Protein AF-0000000067835406 (afdb_homodimer)

Sequence (880 aa):
MADVTNLRSPAEAGLSKLFEAARKGFASELAISREEAFRFFEATGLPSRRVEAFKYTDLRAAITEAAPPAEAPSEDAARAAVAGTAGFNEVEAVRLTFVNGHLVASLSDLDRVPEGVTVTPLNEAMGKGDARLKLLAPVEQVRENPIYQLNTAFLADGALISVAPGAKPATPIHLRFVGTGETAFSTATRVLVDVGAEAEFFLLESHEGPAGLTYQPNDALDVHIGAEAAFRHTRLNREGDAAVALSTLSVRLDARAQLETVNLVTGAKLSRHQIYLHVAGEDANAVVNGATLLGHGQLADSTLLADHAATGGVGREMFKTVIDGDSTGVFQGKIIVRQVAQQTDGKMKSDCLLLTDDGQMMNKPELEIFADDVACGHGATCGAPDEDLLFYLMARGLPRATAESLLVQAFVGEAVETVTHEGARAVLIGGIEAWLASRGMADVTNLRSPAEAGLSKLFEAARKGFASELAISREEAFRFFEATGLPSRRVEAFKYTDLRAAITEAAPPAEAPSEDAARAAVAGTAGFNEVEAVRLTFVNGHLVASLSDLDRVPEGVTVTPLNEAMGKGDARLKLLAPVEQVRENPIYQLNTAFLADGALISVAPGAKPATPIHLRFVGTGETAFSTATRVLVDVGAEAEFFLLESHEGPAGLTYQPNDALDVHIGAEAAFRHTRLNREGDAAVALSTLSVRLDARAQLETVNLVTGAKLSRHQIYLHVAGEDANAVVNGATLLGHGQLADSTLLADHAATGGVGREMFKTVIDGDSTGVFQGKIIVRQVAQQTDGKMKSDCLLLTDDGQMMNKPELEIFADDVACGHGATCGAPDEDLLFYLMARGLPRATAESLLVQAFVGEAVETVTHEGARAVLIGGIEAWLASRG

Foldseek 3Di:
DPPVPVDAAQAQVQLVVLLVVCVVVDDPQPLQPLVVLVVLCVVCPQDALVPVLCVPPGVCVLRRHHFHQDDDDDPVQQVVQVVPDPFLVVAFAFEFEAESQHTDPVPGNQVPDDPQKHKDKPVRCSVVVPVCSNCPPVDPVCSNPSLSSSLSNQEDIEMEMEGHAQAEDPHAYEYHYTYDDDAEHEYRYEYEYEYHALYEHEYEYEYEYEAPYEYEYRYEYEYEFYALYEYAYEYEYAYYARYAYHYEYEYEYAAQYEYHYEYEYEHYQEYEYEYEYEDAYAQYEYEAEYEYEDDDAHEYEYEYEHEQDAANYEYDYEYEYEYEDQYEYHYHYEYEQDAHHANYEEEYEYEYEYEDDHYYYHYHYYYHYNYDRYHYDYYYYYDHPDPVQLVVVVVVPDDSLVSVLVSSLVRRVVRLVVRPPPSSSVVSSVVSVVSSVVVD/DPPVPVDAAQAQVQLVVLLVVCVVVDDPQPLQPLVVLVVLCVVCPQDALVPVLCVPPGVCVLRRHHFHQDDDDDPVQQVVQVVPDPFLVVAFAFEFEAESQHTDPVPGNQVPDDPQKHKDKPVRCSVVVPVCSNCPPVDPVCSNPSLSSSLSNQEDIEMEMEGHAQAEDPHAYEYHYTYDDDAEHEYRYEYEYEYHHLYEHEYEYEYEYEAPYEYEYRYEYEYEFYALYEYAYEYEYAYYARYAYHYEYEYEYAAQYEYHYEYEYEHYQEYEYEYEYEDAYAQYEYEAFYEYEDDDAHEYEYEYEHEQDAANYEYDYEYEYEYEDQYEYHYHYEYEQDARHANYEEEYEYEYEYEDDHYYYYYHYYYHYNYDRYHYDYYYYYDHPDPVQLVVVVVVPDDSLRSVLVSSLVRRVVRLVPRPPPSSSVVSSVVSVVSSVVVD

Nearest PDB structures (foldseek):
  5awf-assembly1_B  TM=9.301E-01  e=3.577E-18  Escherichia coli K-12
  4dn7-assembly1_B  TM=8.197E-01  e=1.669E-13  Methanosarcina mazei Go1
  5awf-assembly1_A  TM=7.451E-01  e=1.835E-13  Escherichia coli K-12
  5awg-assembly1_A  TM=7.270E-01  e=5.296E-12  Escherichia coli K-12
  5awg-assembly2_E  TM=7.610E-01  e=7.735E-12  Escherichia coli K-12

pLDDT: mean 94.98, std 8.97, range [19.52, 98.94]

Radius of gyration: 29.78 Å; Cα contacts (8 Å, |Δi|>4): 2423; chains: 2; bounding box: 59×88×68 Å

Structure (mmCIF, N/CA/C/O backbone):
data_AF-0000000067835406-model_v1
#
loop_
_entity.id
_entity.type
_entity.pdbx_description
1 polymer 'FeS assembly protein SufD'
#
loop_
_atom_site.group_PDB
_atom_site.id
_atom_site.type_symbol
_atom_site.label_atom_id
_atom_site.label_alt_id
_atom_site.label_comp_id
_atom_site.label_asym_id
_atom_site.label_entity_id
_atom_site.label_seq_id
_atom_site.pdbx_PDB_ins_code
_atom_site.Cartn_x
_atom_site.Cartn_y
_atom_site.Cartn_z
_atom_site.occupancy
_atom_site.B_iso_or_equiv
_atom_site.auth_seq_id
_atom_site.auth_comp_id
_atom_site.auth_asym_id
_atom_site.auth_atom_id
_atom_site.pdbx_PDB_model_num
ATOM 1 N N . MET A 1 1 ? 17.75 -17.672 24.75 1 19.52 1 MET A N 1
ATOM 2 C CA . MET A 1 1 ? 17.078 -16.578 24.062 1 19.52 1 MET A CA 1
ATOM 3 C C . MET A 1 1 ? 17.469 -15.234 24.656 1 19.52 1 MET A C 1
ATOM 5 O O . MET A 1 1 ? 17.141 -14.945 25.812 1 19.52 1 MET A O 1
ATOM 9 N N . ALA A 1 2 ? 18.578 -14.734 24.203 1 33.03 2 ALA A N 1
ATOM 10 C CA . ALA A 1 2 ? 19.062 -13.477 24.766 1 33.03 2 ALA A CA 1
ATOM 11 C C . ALA A 1 2 ? 17.969 -12.414 24.75 1 33.03 2 ALA A C 1
ATOM 13 O O . ALA A 1 2 ? 17.188 -12.328 23.797 1 33.03 2 ALA A O 1
ATOM 14 N N . ASP A 1 3 ? 17.469 -12.078 25.766 1 33.66 3 ASP A N 1
ATOM 15 C CA . ASP A 1 3 ? 16.594 -10.914 25.859 1 33.66 3 ASP A CA 1
ATOM 16 C C . ASP A 1 3 ? 17.094 -9.773 24.984 1 33.66 3 ASP A C 1
ATOM 18 O O . ASP A 1 3 ? 18.156 -9.211 25.25 1 33.66 3 ASP A O 1
ATOM 22 N N . VAL A 1 4 ? 17.031 -9.828 23.719 1 41.81 4 VAL A N 1
ATOM 23 C CA . VAL A 1 4 ? 17.469 -8.703 22.891 1 41.81 4 VAL A CA 1
ATOM 24 C C . VAL A 1 4 ? 16.938 -7.398 23.484 1 41.81 4 VAL A C 1
ATOM 26 O O . VAL A 1 4 ? 15.742 -7.121 23.422 1 41.81 4 VAL A O 1
ATOM 29 N N . THR A 1 5 ? 17.344 -6.969 24.547 1 45.38 5 THR A N 1
ATOM 30 C CA . THR A 1 5 ? 17.016 -5.664 25.109 1 45.38 5 THR A CA 1
ATOM 31 C C . THR A 1 5 ? 17.156 -4.57 24.047 1 45.38 5 THR A C 1
ATOM 33 O O . THR A 1 5 ? 18.219 -4.398 23.469 1 45.38 5 THR A O 1
ATOM 36 N N . ASN A 1 6 ? 16.125 -4.223 23.312 1 56.06 6 ASN A N 1
ATOM 37 C CA . ASN A 1 6 ? 16.125 -3.113 22.359 1 56.06 6 ASN A CA 1
ATOM 38 C C . ASN A 1 6 ? 16.875 -1.899 22.906 1 56.06 6 ASN A C 1
ATOM 40 O O . ASN A 1 6 ? 16.375 -1.236 23.828 1 56.06 6 ASN A O 1
ATOM 44 N N . LEU A 1 7 ? 18.125 -1.712 22.75 1 76.38 7 LEU A N 1
ATOM 45 C CA . LEU A 1 7 ? 18.969 -0.619 23.234 1 76.38 7 LEU A CA 1
ATOM 46 C C . LEU A 1 7 ? 18.422 0.729 22.766 1 76.38 7 LEU A C 1
ATOM 48 O O . LEU A 1 7 ? 18.203 0.944 21.578 1 76.38 7 LEU A O 1
ATOM 52 N N . ARG A 1 8 ? 17.984 1.603 23.719 1 88.25 8 ARG A N 1
ATOM 53 C CA . ARG A 1 8 ? 17.484 2.953 23.453 1 88.25 8 ARG A CA 1
ATOM 54 C C . ARG A 1 8 ? 18.562 3.807 22.797 1 88.25 8 ARG A C 1
ATOM 56 O O . ARG A 1 8 ? 19.734 3.725 23.156 1 88.25 8 ARG A O 1
ATOM 63 N N . SER A 1 9 ? 18.219 4.516 21.797 1 93.31 9 SER A N 1
ATOM 64 C CA . SER A 1 9 ? 19.109 5.488 21.188 1 93.31 9 SER A CA 1
ATOM 65 C C . SER A 1 9 ? 19.359 6.68 22.094 1 93.31 9 SER A C 1
ATOM 67 O O . SER A 1 9 ? 18.625 6.875 23.078 1 93.31 9 SER A O 1
ATOM 69 N N . PRO A 1 10 ? 20.422 7.441 21.844 1 94 10 PRO A N 1
ATOM 70 C CA . PRO A 1 10 ? 20.656 8.656 22.641 1 94 10 PRO A CA 1
ATOM 71 C C . PRO A 1 10 ? 19.438 9.586 22.656 1 94 10 PRO A C 1
ATOM 73 O O . PRO A 1 10 ? 19.109 10.156 23.688 1 94 10 PRO A O 1
ATOM 76 N N . ALA A 1 11 ? 18.828 9.742 21.547 1 95.88 11 ALA A N 1
ATOM 77 C CA . ALA A 1 11 ? 17.641 10.586 21.453 1 95.88 11 ALA A CA 1
ATOM 78 C C . ALA A 1 11 ? 16.531 10.07 22.375 1 95.88 11 ALA A C 1
ATOM 80 O O . ALA A 1 11 ? 15.867 10.844 23.047 1 95.88 11 ALA A O 1
ATOM 81 N N . GLU A 1 12 ? 16.297 8.773 22.359 1 96.25 12 GLU A N 1
ATOM 82 C CA . GLU A 1 12 ? 15.25 8.164 23.188 1 96.25 12 GLU A CA 1
ATOM 83 C C . GLU A 1 12 ? 15.555 8.336 24.672 1 96.25 12 GLU A C 1
ATOM 85 O O . GLU A 1 12 ? 14.664 8.672 25.453 1 96.25 12 GLU A O 1
ATOM 90 N N . ALA A 1 13 ? 16.797 8.109 25.016 1 95.81 13 ALA A N 1
ATOM 91 C CA . ALA A 1 13 ? 17.219 8.344 26.391 1 95.81 13 ALA A CA 1
ATOM 92 C C . ALA A 1 13 ? 17.031 9.805 26.781 1 95.81 13 ALA A C 1
ATOM 94 O O . ALA A 1 13 ? 16.594 10.109 27.891 1 95.81 13 ALA A O 1
ATOM 95 N N . GLY A 1 14 ? 17.438 10.641 25.859 1 96.44 14 GLY A N 1
ATOM 96 C CA . GLY A 1 14 ? 17.266 12.07 26.094 1 96.44 14 GLY A CA 1
ATOM 97 C C . GLY A 1 14 ? 15.82 12.477 26.281 1 96.44 14 GLY A C 1
ATOM 98 O O . GLY A 1 14 ? 15.516 13.289 27.156 1 96.44 14 GLY A O 1
ATOM 99 N N . LEU A 1 15 ? 14.961 11.922 25.5 1 96.44 15 LEU A N 1
ATOM 100 C CA . LEU A 1 15 ? 13.539 12.219 25.609 1 96.44 15 LEU A CA 1
ATOM 101 C C . LEU A 1 15 ? 12.992 11.766 26.969 1 96.44 15 LEU A C 1
ATOM 103 O O . LEU A 1 15 ? 12.172 12.453 27.578 1 96.44 15 LEU A O 1
ATOM 107 N N . SER A 1 16 ? 13.438 10.641 27.406 1 94.75 16 SER A N 1
ATOM 108 C CA . SER A 1 16 ? 13.031 10.148 28.719 1 94.75 16 SER A CA 1
ATOM 109 C C . SER A 1 16 ? 13.461 11.109 29.828 1 94.75 16 SER A C 1
ATOM 111 O O . SER A 1 16 ? 12.68 11.414 30.734 1 94.75 16 SER A O 1
ATOM 113 N N . LYS A 1 17 ? 14.68 11.555 29.75 1 95.12 17 LYS A N 1
ATOM 114 C CA . LYS A 1 17 ? 15.195 12.5 30.734 1 95.12 17 LYS A CA 1
ATOM 115 C C . LYS A 1 17 ? 14.422 13.812 30.688 1 95.12 17 LYS A C 1
ATOM 117 O O . LYS A 1 17 ? 14.094 14.375 31.734 1 95.12 17 LYS A O 1
ATOM 122 N N . LEU A 1 18 ? 14.25 14.258 29.484 1 95.62 18 LEU A N 1
ATOM 123 C CA . LEU A 1 18 ? 13.523 15.508 29.328 1 95.62 18 LEU A CA 1
ATOM 124 C C . LEU A 1 18 ? 12.109 15.406 29.891 1 95.62 18 LEU A C 1
ATOM 126 O O . LEU A 1 18 ? 11.617 16.344 30.516 1 95.62 18 LEU A O 1
ATOM 130 N N . PHE A 1 19 ? 11.469 14.281 29.672 1 94.88 19 PHE A N 1
ATOM 131 C CA . PHE A 1 19 ? 10.117 14.117 30.203 1 94.88 19 PHE A CA 1
ATOM 132 C C . PHE A 1 19 ? 10.117 14.078 31.719 1 94.88 19 PHE A C 1
ATOM 134 O O . PHE A 1 19 ? 9.25 14.664 32.375 1 94.88 19 PHE A O 1
ATOM 141 N N . GLU A 1 20 ? 11.062 13.398 32.25 1 91.75 20 GLU A N 1
ATOM 142 C CA . GLU A 1 20 ? 11.18 13.336 33.688 1 91.75 20 GLU A CA 1
ATOM 143 C C . GLU A 1 20 ? 11.352 14.727 34.281 1 91.75 20 GLU A C 1
ATOM 145 O O . GLU A 1 20 ? 10.789 15.031 35.344 1 91.75 20 GLU A O 1
ATOM 150 N N . ALA A 1 21 ? 12.078 15.469 33.625 1 89.62 21 ALA A N 1
ATOM 151 C CA . ALA A 1 21 ? 12.297 16.844 34.094 1 89.62 21 ALA A CA 1
ATOM 152 C C . ALA A 1 21 ? 11.031 17.672 33.969 1 89.62 21 ALA A C 1
ATOM 154 O O . ALA A 1 21 ? 10.727 18.484 34.844 1 89.62 21 ALA A O 1
ATOM 155 N N . ALA A 1 22 ? 10.391 17.438 32.875 1 84.81 22 ALA A N 1
ATOM 156 C CA . ALA A 1 22 ? 9.203 18.234 32.562 1 84.81 22 ALA A CA 1
ATOM 157 C C . ALA A 1 22 ? 8.031 17.812 33.469 1 84.81 22 ALA A C 1
ATOM 159 O O . ALA A 1 22 ? 7.18 18.641 33.812 1 84.81 22 ALA A O 1
ATOM 160 N N . ARG A 1 23 ? 7.969 16.547 33.781 1 79.88 23 ARG A N 1
ATOM 161 C CA . ARG A 1 23 ? 6.867 15.945 34.531 1 79.88 23 ARG A CA 1
ATOM 162 C C . ARG A 1 23 ? 6.637 16.672 35.844 1 79.88 23 ARG A C 1
ATOM 164 O O . ARG A 1 23 ? 5.504 16.75 36.312 1 79.88 23 ARG A O 1
ATOM 171 N N . LYS A 1 24 ? 7.645 17.219 36.344 1 74.81 24 LYS A N 1
ATOM 172 C CA . LYS A 1 24 ? 7.57 17.891 37.625 1 74.81 24 LYS A CA 1
ATOM 173 C C . LYS A 1 24 ? 6.723 19.172 37.531 1 74.81 24 LYS A C 1
ATOM 175 O O . LYS A 1 24 ? 6.121 19.594 38.531 1 74.81 24 LYS A O 1
ATOM 180 N N . GLY A 1 25 ? 6.664 19.703 36.344 1 68.69 25 GLY A N 1
ATOM 181 C CA . GLY A 1 25 ? 5.941 20.938 36.156 1 68.69 25 GLY A CA 1
ATOM 182 C C . GLY A 1 25 ? 4.531 20.734 35.625 1 68.69 25 GLY A C 1
ATOM 183 O O . GLY A 1 25 ? 3.75 21.688 35.562 1 68.69 25 GLY A O 1
ATOM 184 N N . PHE A 1 26 ? 4.242 19.484 35.25 1 67.44 26 PHE A N 1
ATOM 185 C CA . PHE A 1 26 ? 2.938 19.25 34.625 1 67.44 26 PHE A CA 1
ATOM 186 C C . PHE A 1 26 ? 1.839 19.234 35.688 1 67.44 26 PHE A C 1
ATOM 188 O O . PHE A 1 26 ? 2.051 18.766 36.812 1 67.44 26 PHE A O 1
ATOM 195 N N . ALA A 1 27 ? 0.926 20.25 35.438 1 59.06 27 ALA A N 1
ATOM 196 C CA . ALA A 1 27 ? -0.225 20.188 36.344 1 59.06 27 ALA A CA 1
ATOM 197 C C . ALA A 1 27 ? -0.841 18.797 36.375 1 59.06 27 ALA A C 1
ATOM 199 O O . ALA A 1 27 ? -0.762 18.062 35.375 1 59.06 27 ALA A O 1
ATOM 200 N N . SER A 1 28 ? -1.024 18.203 37.531 1 52.75 28 SER A N 1
ATOM 201 C CA . SER A 1 28 ? -1.613 16.891 37.781 1 52.75 28 SER A CA 1
ATOM 202 C C . SER A 1 28 ? -2.889 16.688 36.969 1 52.75 28 SER A C 1
ATOM 204 O O . SER A 1 28 ? -3.549 15.656 37.094 1 52.75 28 SER A O 1
ATOM 206 N N . GLU A 1 29 ? -3.191 17.719 36.188 1 55.72 29 GLU A N 1
ATOM 207 C CA . GLU A 1 29 ? -4.543 17.562 35.656 1 55.72 29 GLU A CA 1
ATOM 208 C C . GLU A 1 29 ? -4.617 16.406 34.688 1 55.72 29 GLU A C 1
ATOM 210 O O . GLU A 1 29 ? -3.697 16.203 33.875 1 55.72 29 GLU A O 1
ATOM 215 N N . LEU A 1 30 ? -5.594 15.453 34.906 1 58.88 30 LEU A N 1
ATOM 216 C CA . LEU A 1 30 ? -6.008 14.172 34.344 1 58.88 30 LEU A CA 1
ATOM 217 C C . LEU A 1 30 ? -6.461 14.32 32.906 1 58.88 30 LEU A C 1
ATOM 219 O O . LEU A 1 30 ? -6.609 13.328 32.188 1 58.88 30 LEU A O 1
ATOM 223 N N . ALA A 1 31 ? -6.629 15.703 32.406 1 62.94 31 ALA A N 1
ATOM 224 C CA . ALA A 1 31 ? -7.359 15.734 31.141 1 62.94 31 ALA A CA 1
ATOM 225 C C . ALA A 1 31 ? -6.457 15.336 29.969 1 62.94 31 ALA A C 1
ATOM 227 O O . ALA A 1 31 ? -6.93 14.805 28.969 1 62.94 31 ALA A O 1
ATOM 228 N N . ILE A 1 32 ? -5.258 15.641 30.125 1 75.06 32 ILE A N 1
ATOM 229 C CA . ILE A 1 32 ? -4.316 15.172 29.109 1 75.06 32 ILE A CA 1
ATOM 230 C C . ILE A 1 32 ? -3.447 14.055 29.688 1 75.06 32 ILE A C 1
ATOM 232 O O . ILE A 1 32 ? -2.797 14.242 30.719 1 75.06 32 ILE A O 1
ATOM 236 N N . SER A 1 33 ? -3.539 12.945 29.156 1 84.25 33 SER A N 1
ATOM 237 C CA . SER A 1 33 ? -2.863 11.75 29.672 1 84.25 33 SER A CA 1
ATOM 238 C C . SER A 1 33 ? -1.403 11.719 29.234 1 84.25 33 SER A C 1
ATOM 240 O O . SER A 1 33 ? -0.983 10.797 28.531 1 84.25 33 SER A O 1
ATOM 242 N N . ARG A 1 34 ? -0.646 12.758 29.781 1 90.44 34 ARG A N 1
ATOM 243 C CA . ARG A 1 34 ? 0.746 12.891 29.375 1 90.44 34 ARG A CA 1
ATOM 244 C C . ARG A 1 34 ? 1.562 11.672 29.781 1 90.44 34 ARG A C 1
ATOM 246 O O . ARG A 1 34 ? 2.385 11.18 29.016 1 90.44 34 ARG A O 1
ATOM 253 N N . GLU A 1 35 ? 1.267 11.211 30.938 1 90.5 35 GLU A N 1
ATOM 254 C CA . GLU A 1 35 ? 2.004 10.062 31.453 1 90.5 35 GLU A CA 1
ATOM 255 C C . GLU A 1 35 ? 1.724 8.805 30.625 1 90.5 35 GLU A C 1
ATOM 257 O O . GLU A 1 35 ? 2.643 8.055 30.312 1 90.5 35 GLU A O 1
ATOM 262 N N . GLU A 1 36 ? 0.472 8.672 30.359 1 91.38 36 GLU A N 1
ATOM 263 C CA . GLU A 1 36 ? 0.108 7.523 29.531 1 91.38 36 GLU A CA 1
ATOM 264 C C . GLU A 1 36 ? 0.721 7.629 28.141 1 91.38 36 GLU A C 1
ATOM 266 O O . GLU A 1 36 ? 1.183 6.629 27.578 1 91.38 36 GLU A O 1
ATOM 271 N N . ALA A 1 37 ? 0.653 8.812 27.562 1 93.88 37 ALA A N 1
ATOM 272 C CA . ALA A 1 37 ? 1.237 9.055 26.25 1 93.88 37 ALA A CA 1
ATOM 273 C C . ALA A 1 37 ? 2.732 8.75 26.25 1 93.88 37 ALA A C 1
ATOM 275 O O . ALA A 1 37 ? 3.25 8.141 25.312 1 93.88 37 ALA A O 1
ATOM 276 N N . PHE A 1 38 ? 3.387 9.141 27.328 1 92.94 38 PHE A N 1
ATOM 277 C CA . PHE A 1 38 ? 4.824 8.906 27.391 1 92.94 38 PHE A CA 1
ATOM 278 C C . PHE A 1 38 ? 5.129 7.434 27.625 1 92.94 38 PHE A C 1
ATOM 280 O O . PHE A 1 38 ? 6.117 6.902 27.125 1 92.94 38 PHE A O 1
ATOM 287 N N . ARG A 1 39 ? 4.332 6.773 28.375 1 92.56 39 ARG A N 1
ATOM 288 C CA . ARG A 1 39 ? 4.492 5.332 28.547 1 92.56 39 ARG A CA 1
ATOM 289 C C . ARG A 1 39 ? 4.414 4.609 27.203 1 92.56 39 ARG A C 1
ATOM 291 O O . ARG A 1 39 ? 5.137 3.637 26.969 1 92.56 39 ARG A O 1
ATOM 298 N N . PHE A 1 40 ? 3.496 5.062 26.406 1 92.5 40 PHE A N 1
ATOM 299 C CA . PHE A 1 40 ? 3.418 4.523 25.047 1 92.5 40 PHE A CA 1
ATOM 300 C C . PHE A 1 40 ? 4.742 4.695 24.328 1 92.5 40 PHE A C 1
ATOM 302 O O . PHE A 1 40 ? 5.254 3.748 23.719 1 92.5 40 PHE A O 1
ATOM 309 N N . PHE A 1 41 ? 5.285 5.871 24.375 1 90.06 41 PHE A N 1
ATOM 310 C CA . PHE A 1 41 ? 6.566 6.16 23.75 1 90.06 41 PHE A CA 1
ATOM 311 C C . PHE A 1 41 ? 7.668 5.293 24.344 1 90.06 41 PHE A C 1
ATOM 313 O O . PHE A 1 41 ? 8.531 4.785 23.625 1 90.06 41 PHE A O 1
ATOM 320 N N . GLU A 1 42 ? 7.629 5.145 25.641 1 91 42 GLU A N 1
ATOM 321 C CA . GLU A 1 42 ? 8.648 4.336 26.297 1 91 42 GLU A CA 1
ATOM 322 C C . GLU A 1 42 ? 8.602 2.887 25.812 1 91 42 GLU A C 1
ATOM 324 O O . GLU A 1 42 ? 9.633 2.227 25.703 1 91 42 GLU A O 1
ATOM 329 N N . ALA A 1 43 ? 7.453 2.523 25.531 1 91.38 43 ALA A N 1
ATOM 330 C CA . ALA A 1 43 ? 7.266 1.144 25.094 1 91.38 43 ALA A CA 1
ATOM 331 C C . ALA A 1 43 ? 7.684 0.971 23.625 1 91.38 43 ALA A C 1
ATOM 333 O O . ALA A 1 43 ? 8.211 -0.078 23.25 1 91.38 43 ALA A O 1
ATOM 334 N N . THR A 1 44 ? 7.531 1.959 22.828 1 90.75 44 THR A N 1
ATOM 335 C CA . THR A 1 44 ? 7.684 1.78 21.391 1 90.75 44 THR A CA 1
ATOM 336 C C . THR A 1 44 ? 8.953 2.463 20.891 1 90.75 44 THR A C 1
ATOM 338 O O . THR A 1 44 ? 9.562 2.02 19.906 1 90.75 44 THR A O 1
ATOM 341 N N . GLY A 1 45 ? 9.391 3.557 21.688 1 92.69 45 GLY A N 1
ATOM 342 C CA . GLY A 1 45 ? 10.5 4.367 21.219 1 92.69 45 GLY A CA 1
ATOM 343 C C . GLY A 1 45 ? 10.172 5.168 19.969 1 92.69 45 GLY A C 1
ATOM 344 O O . GLY A 1 45 ? 9 5.297 19.609 1 92.69 45 GLY A O 1
ATOM 345 N N . LEU A 1 46 ? 11.227 5.789 19.375 1 96.12 46 LEU A N 1
ATOM 346 C CA . LEU A 1 46 ? 11.078 6.434 18.078 1 96.12 46 LEU A CA 1
ATOM 347 C C . LEU A 1 46 ? 10.914 5.398 16.969 1 96.12 46 LEU A C 1
ATOM 349 O O . LEU A 1 46 ? 11.656 4.414 16.922 1 96.12 46 LEU A O 1
ATOM 353 N N . PRO A 1 47 ? 9.891 5.645 16.172 1 96.12 47 PRO A N 1
ATOM 354 C CA . PRO A 1 47 ? 9.648 4.625 15.148 1 96.12 47 PRO A CA 1
ATOM 355 C C . PRO A 1 47 ? 10.773 4.547 14.117 1 96.12 47 PRO A C 1
ATOM 357 O O . PRO A 1 47 ? 11.281 5.582 13.68 1 96.12 47 PRO A O 1
ATOM 360 N N . SER A 1 48 ? 11.195 3.363 13.859 1 95.44 48 SER A N 1
ATOM 361 C CA . SER A 1 48 ? 12.172 3.062 12.82 1 95.44 48 SER A CA 1
ATOM 362 C C . SER A 1 48 ? 11.508 2.426 11.602 1 95.44 48 SER A C 1
ATOM 364 O O . SER A 1 48 ? 10.281 2.27 11.562 1 95.44 48 SER A O 1
ATOM 366 N N . ARG A 1 49 ? 12.273 1.98 10.633 1 94.38 49 ARG A N 1
ATOM 367 C CA . ARG A 1 49 ? 11.789 1.377 9.398 1 94.38 49 ARG A CA 1
ATOM 368 C C . ARG A 1 49 ? 11.125 0.031 9.672 1 94.38 49 ARG A C 1
ATOM 370 O O . ARG A 1 49 ? 10.414 -0.501 8.82 1 94.38 49 ARG A O 1
ATOM 377 N N . ARG A 1 50 ? 11.305 -0.505 10.836 1 90.25 50 ARG A N 1
ATOM 378 C CA . ARG A 1 50 ? 10.703 -1.788 11.188 1 90.25 50 ARG A CA 1
ATOM 379 C C . ARG A 1 50 ? 9.211 -1.644 11.445 1 90.25 50 ARG A C 1
ATOM 381 O O . ARG A 1 50 ? 8.469 -2.631 11.422 1 90.25 50 ARG A O 1
ATOM 388 N N . VAL A 1 51 ? 8.844 -0.373 11.773 1 91.81 51 VAL A N 1
ATOM 389 C CA . VAL A 1 51 ? 7.426 -0.074 11.938 1 91.81 51 VAL A CA 1
ATOM 390 C C . VAL A 1 51 ? 6.809 0.252 10.578 1 91.81 51 VAL A C 1
ATOM 392 O O . VAL A 1 51 ? 7.184 1.24 9.938 1 91.81 51 VAL A O 1
ATOM 395 N N . GLU A 1 52 ? 5.871 -0.533 10.156 1 92.69 52 GLU A N 1
ATOM 396 C CA . GLU A 1 52 ? 5.324 -0.446 8.805 1 92.69 52 GLU A CA 1
ATOM 397 C C . GLU A 1 52 ? 4.859 0.972 8.492 1 92.69 52 GLU A C 1
ATOM 399 O O . GLU A 1 52 ? 5.141 1.499 7.41 1 92.69 52 GLU A O 1
ATOM 404 N N . ALA A 1 53 ? 4.238 1.632 9.445 1 94.31 53 ALA A N 1
ATOM 405 C CA . ALA A 1 53 ? 3.693 2.969 9.219 1 94.31 53 ALA A CA 1
ATOM 406 C C . ALA A 1 53 ? 4.809 3.994 9.039 1 94.31 53 ALA A C 1
ATOM 408 O O . ALA A 1 53 ? 4.559 5.121 8.609 1 94.31 53 ALA A O 1
ATOM 409 N N . PHE A 1 54 ? 6.09 3.646 9.352 1 97.06 54 PHE A N 1
ATOM 410 C CA . PHE A 1 54 ? 7.227 4.555 9.281 1 97.06 54 PHE A CA 1
ATOM 411 C C . PHE A 1 54 ? 8.336 3.969 8.422 1 97.06 54 PHE A C 1
ATOM 413 O O . PHE A 1 54 ? 9.492 4.383 8.523 1 97.06 54 PHE A O 1
ATOM 420 N N . LYS A 1 55 ? 7.945 3.031 7.582 1 94.94 55 LYS A N 1
ATOM 421 C CA . LYS A 1 55 ? 8.891 2.311 6.738 1 94.94 55 LYS A CA 1
ATOM 422 C C . LYS A 1 55 ? 9.758 3.275 5.934 1 94.94 55 LYS A C 1
ATOM 424 O O . LYS A 1 55 ? 10.945 3.027 5.73 1 94.94 55 LYS A O 1
ATOM 429 N N . TYR A 1 56 ? 9.172 4.414 5.566 1 96.94 56 TYR A N 1
ATOM 430 C CA . TYR A 1 56 ? 9.867 5.309 4.648 1 96.94 56 TYR A CA 1
ATOM 431 C C . TYR A 1 56 ? 10.273 6.602 5.348 1 96.94 56 TYR A C 1
ATOM 433 O O . TYR A 1 56 ? 10.844 7.5 4.723 1 96.94 56 TYR A O 1
ATOM 441 N N . THR A 1 57 ? 9.922 6.707 6.57 1 97.75 57 THR A N 1
ATOM 442 C CA . THR A 1 57 ? 10.266 7.867 7.391 1 97.75 57 THR A CA 1
ATOM 443 C C . THR A 1 57 ? 10.82 7.426 8.742 1 97.75 57 THR A C 1
ATOM 445 O O . THR A 1 57 ? 10.109 7.441 9.75 1 97.75 57 THR A O 1
ATOM 448 N N . ASP A 1 58 ? 12.109 7.137 8.766 1 97.44 58 ASP A N 1
ATOM 449 C CA . ASP A 1 58 ? 12.797 6.609 9.938 1 97.44 58 ASP A CA 1
ATOM 450 C C . ASP A 1 58 ? 13.086 7.715 10.953 1 97.44 58 ASP A C 1
ATOM 452 O O . ASP A 1 58 ? 14.148 8.344 10.914 1 97.44 58 ASP A O 1
ATOM 456 N N . LEU A 1 59 ? 12.219 7.898 11.883 1 97.5 59 LEU A N 1
ATOM 457 C CA . LEU A 1 59 ? 12.359 8.984 12.844 1 97.5 59 LEU A CA 1
ATOM 458 C C . LEU A 1 59 ? 13.492 8.695 13.82 1 97.5 59 LEU A C 1
ATOM 460 O O . LEU A 1 59 ? 14.141 9.625 14.312 1 97.5 59 LEU A O 1
ATOM 464 N N . ARG A 1 60 ? 13.766 7.434 14.117 1 96.56 60 ARG A N 1
ATOM 465 C CA . ARG A 1 60 ? 14.891 7.078 14.984 1 96.56 60 ARG A CA 1
ATOM 466 C C . ARG A 1 60 ? 16.219 7.523 14.367 1 96.56 60 ARG A C 1
ATOM 468 O O . ARG A 1 60 ? 17.109 7.992 15.078 1 96.56 60 ARG A O 1
ATOM 475 N N . ALA A 1 61 ? 16.312 7.348 13.07 1 96.12 61 ALA A N 1
ATOM 476 C CA . ALA A 1 61 ? 17.516 7.777 12.359 1 96.12 61 ALA A CA 1
ATOM 477 C C . ALA A 1 61 ? 17.578 9.297 12.234 1 96.12 61 ALA A C 1
ATOM 479 O O . ALA A 1 61 ? 18.656 9.891 12.297 1 96.12 61 ALA A O 1
ATOM 480 N N . ALA A 1 62 ? 16.406 9.945 12.062 1 96.44 62 ALA A N 1
ATOM 481 C CA . ALA A 1 62 ? 16.344 11.383 11.789 1 96.44 62 ALA A CA 1
ATOM 482 C C . ALA A 1 62 ? 16.562 12.188 13.062 1 96.44 62 ALA A C 1
ATOM 484 O O . ALA A 1 62 ? 17.109 13.289 13.023 1 96.44 62 ALA A O 1
ATOM 485 N N . ILE A 1 63 ? 16.078 11.664 14.148 1 96.5 63 ILE A N 1
ATOM 486 C CA . ILE A 1 63 ? 16.219 12.344 15.438 1 96.5 63 ILE A CA 1
ATOM 487 C C . ILE A 1 63 ? 17.344 11.703 16.25 1 96.5 63 ILE A C 1
ATOM 489 O O . ILE A 1 63 ? 17.125 10.711 16.953 1 96.5 63 ILE A O 1
ATOM 493 N N . THR A 1 64 ? 18.484 12.281 16.219 1 94.56 64 THR A N 1
ATOM 494 C CA . THR A 1 64 ? 19.656 11.664 16.812 1 94.56 64 THR A CA 1
ATOM 495 C C . THR A 1 64 ? 19.875 12.141 18.25 1 94.56 64 THR A C 1
ATOM 497 O O . THR A 1 64 ? 20.531 11.469 19.031 1 94.56 64 THR A O 1
ATOM 500 N N . GLU A 1 65 ? 19.328 13.297 18.516 1 94.81 65 GLU A N 1
ATOM 501 C CA . GLU A 1 65 ? 19.375 13.867 19.859 1 94.81 65 GLU A CA 1
ATOM 502 C C . GLU A 1 65 ? 18.031 14.484 20.25 1 94.81 65 GLU A C 1
ATOM 504 O O . GLU A 1 65 ? 17.328 15.039 19.406 1 94.81 65 GLU A O 1
ATOM 509 N N . ALA A 1 66 ? 17.734 14.336 21.484 1 95.31 66 ALA A N 1
ATOM 510 C CA . ALA A 1 66 ? 16.5 14.953 21.969 1 95.31 66 ALA A CA 1
ATOM 511 C C . ALA A 1 66 ? 16.672 16.453 22.125 1 95.31 66 ALA A C 1
ATOM 513 O O . ALA A 1 66 ? 17.516 16.922 22.891 1 95.31 66 ALA A O 1
ATOM 514 N N . ALA A 1 67 ? 15.922 17.156 21.359 1 96.56 67 ALA A N 1
ATOM 515 C CA . ALA A 1 67 ? 15.906 18.609 21.547 1 96.56 67 ALA A CA 1
ATOM 516 C C . ALA A 1 67 ? 15.031 19 22.75 1 96.56 67 ALA A C 1
ATOM 518 O O . ALA A 1 67 ? 13.906 18.5 22.875 1 96.56 67 ALA A O 1
ATOM 519 N N . PRO A 1 68 ? 15.531 19.828 23.625 1 96.56 68 PRO A N 1
ATOM 520 C CA . PRO A 1 68 ? 14.711 20.219 24.766 1 96.56 68 PRO A CA 1
ATOM 521 C C . PRO A 1 68 ? 13.461 21 24.375 1 96.56 68 PRO A C 1
ATOM 523 O O . PRO A 1 68 ? 13.477 21.734 23.391 1 96.56 68 PRO A O 1
ATOM 526 N N . PRO A 1 69 ? 12.414 20.844 25.172 1 96.31 69 PRO A N 1
ATOM 527 C CA . PRO A 1 69 ? 11.266 21.734 24.953 1 96.31 69 PRO A CA 1
ATOM 528 C C . PRO A 1 69 ? 11.633 23.203 25.016 1 96.31 69 PRO A C 1
ATOM 530 O O . PRO A 1 69 ? 12.359 23.625 25.922 1 96.31 69 PRO A O 1
ATOM 533 N N . ALA A 1 70 ? 11.109 23.922 24.078 1 97.06 70 ALA A N 1
ATOM 534 C CA . ALA A 1 70 ? 11.445 25.344 23.984 1 97.06 70 ALA A CA 1
ATOM 535 C C . ALA A 1 70 ? 10.82 26.125 25.141 1 97.06 70 ALA A C 1
ATOM 537 O O . ALA A 1 70 ? 9.688 25.859 25.547 1 97.06 70 ALA A O 1
ATOM 538 N N . GLU A 1 71 ? 11.547 27.078 25.594 1 93.75 71 GLU A N 1
ATOM 539 C CA . GLU A 1 71 ? 10.992 28.062 26.516 1 93.75 71 GLU A CA 1
ATOM 540 C C . GLU A 1 71 ? 10.273 29.172 25.781 1 93.75 71 GLU A C 1
ATOM 542 O O . GLU A 1 71 ? 10.539 29.422 24.594 1 93.75 71 GLU A O 1
ATOM 547 N N . ALA A 1 72 ? 9.383 29.812 26.453 1 94.81 72 ALA A N 1
ATOM 548 C CA . ALA A 1 72 ? 8.758 31 25.859 1 94.81 72 ALA A CA 1
ATOM 549 C C . ALA A 1 72 ? 9.797 32.062 25.531 1 94.81 72 ALA A C 1
ATOM 551 O O . ALA A 1 72 ? 10.625 32.406 26.391 1 94.81 72 ALA A O 1
ATOM 552 N N . PRO A 1 73 ? 9.742 32.5 24.328 1 95.38 73 PRO A N 1
ATOM 553 C CA . PRO A 1 73 ? 10.711 33.562 24.016 1 95.38 73 PRO A CA 1
ATOM 554 C C . PRO A 1 73 ? 10.359 34.906 24.656 1 95.38 73 PRO A C 1
ATOM 556 O O . PRO A 1 73 ? 9.227 35.094 25.109 1 95.38 73 PRO A O 1
ATOM 559 N N . SER A 1 74 ? 11.375 35.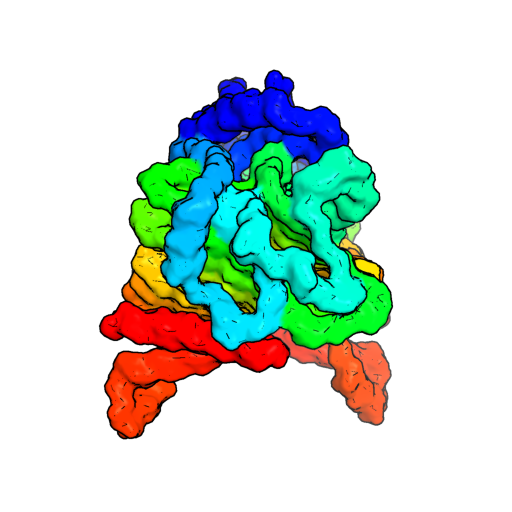781 24.672 1 95.81 74 SER A N 1
ATOM 560 C CA . SER A 1 74 ? 11.078 37.156 25.047 1 95.81 74 SER A CA 1
ATOM 561 C C . SER A 1 74 ? 10.164 37.844 24.031 1 95.81 74 SER A C 1
ATOM 563 O O . SER A 1 74 ? 10.086 37.406 22.891 1 95.81 74 SER A O 1
ATOM 565 N N . GLU A 1 75 ? 9.461 38.844 24.484 1 95.56 75 GLU A N 1
ATOM 566 C CA . GLU A 1 75 ? 8.578 39.562 23.594 1 95.56 75 GLU A CA 1
ATOM 567 C C . GLU A 1 75 ? 9.344 40.125 22.375 1 95.56 75 GLU A C 1
ATOM 569 O O . GLU A 1 75 ? 8.844 40.031 21.25 1 95.56 75 GLU A O 1
ATOM 574 N N . ASP A 1 76 ? 10.539 40.594 22.641 1 96.56 76 ASP A N 1
ATOM 575 C CA . ASP A 1 76 ? 11.352 41.156 21.562 1 96.56 76 ASP A CA 1
ATOM 576 C C . ASP A 1 76 ? 11.766 40.062 20.578 1 96.56 76 ASP A C 1
ATOM 578 O O . ASP A 1 76 ? 11.742 40.281 19.359 1 96.56 76 ASP A O 1
ATOM 582 N N . ALA A 1 77 ? 12.18 38.969 21.094 1 96.38 77 ALA A N 1
ATOM 583 C CA . ALA A 1 77 ? 12.578 37.844 20.234 1 96.38 77 ALA A CA 1
ATOM 584 C C . ALA A 1 77 ? 11.398 37.344 19.406 1 96.38 77 ALA A C 1
ATOM 586 O O . ALA A 1 77 ? 11.555 37.031 18.219 1 96.38 77 ALA A O 1
ATOM 587 N N . ALA A 1 78 ? 10.289 37.312 20 1 97.88 78 ALA A N 1
ATOM 588 C CA . ALA A 1 78 ? 9.086 36.875 19.312 1 97.88 78 ALA A CA 1
ATOM 589 C C . ALA A 1 78 ? 8.711 37.844 18.188 1 97.88 78 ALA A C 1
ATOM 591 O O . ALA A 1 78 ? 8.391 37.406 17.078 1 97.88 78 ALA A O 1
ATOM 592 N N . ARG A 1 79 ? 8.734 39.094 18.5 1 97.81 79 ARG A N 1
ATOM 593 C CA . ARG A 1 79 ? 8.398 40.125 17.516 1 97.81 79 ARG A CA 1
ATOM 594 C C . ARG A 1 79 ? 9.352 40.062 16.328 1 97.81 79 ARG A C 1
ATOM 596 O O . ARG A 1 79 ? 8.93 40.156 15.172 1 97.81 79 ARG A O 1
ATOM 603 N N . ALA A 1 80 ? 10.602 39.906 16.656 1 97.44 80 ALA A N 1
ATOM 604 C CA . ALA A 1 80 ? 11.609 39.812 15.602 1 97.44 80 ALA A CA 1
ATOM 605 C C . ALA A 1 80 ? 11.406 38.594 14.727 1 97.44 80 ALA A C 1
ATOM 607 O O . ALA A 1 80 ? 11.539 38.656 13.508 1 97.44 80 ALA A O 1
ATOM 608 N N . ALA A 1 81 ? 11.148 37.5 15.328 1 97.31 81 ALA A N 1
ATOM 609 C CA . ALA A 1 81 ? 10.922 36.25 14.602 1 97.31 81 ALA A CA 1
ATOM 610 C C . ALA A 1 81 ? 9.727 36.375 13.664 1 97.31 81 ALA A C 1
ATOM 612 O O . ALA A 1 81 ? 9.797 35.969 12.5 1 97.31 81 ALA A O 1
ATOM 613 N N . VAL A 1 82 ? 8.633 36.906 14.117 1 97.62 82 VAL A N 1
ATOM 614 C CA . VAL A 1 82 ? 7.391 37.031 13.367 1 97.62 82 VAL A CA 1
ATOM 615 C C . VAL A 1 82 ? 7.582 38 12.195 1 97.62 82 VAL A C 1
ATOM 617 O O . VAL A 1 82 ? 7.055 37.75 11.102 1 97.62 82 VAL A O 1
ATOM 620 N N . ALA A 1 83 ? 8.344 39 12.43 1 96.12 83 ALA A N 1
ATOM 621 C CA . ALA A 1 83 ? 8.594 40 11.391 1 96.12 83 ALA A CA 1
ATOM 622 C C . ALA A 1 83 ? 9.32 39.375 10.203 1 96.12 83 ALA A C 1
ATOM 624 O O . ALA A 1 83 ? 9.164 39.844 9.062 1 96.12 83 ALA A O 1
ATOM 625 N N . GLY A 1 84 ? 10 38.312 10.422 1 93.75 84 GLY A N 1
ATOM 626 C CA . GLY A 1 84 ? 10.773 37.688 9.367 1 93.75 84 GLY A CA 1
ATOM 627 C C . GLY A 1 84 ? 10.016 36.594 8.625 1 93.75 84 GLY A C 1
ATOM 628 O O . GLY A 1 84 ? 10.555 35.969 7.723 1 93.75 84 GLY A O 1
ATOM 629 N N . THR A 1 85 ? 8.789 36.438 9.008 1 94.56 85 THR A N 1
ATOM 630 C CA . THR A 1 85 ? 8.008 35.375 8.391 1 94.56 85 THR A CA 1
ATOM 631 C C . THR A 1 85 ? 6.863 35.969 7.562 1 94.56 85 THR A C 1
ATOM 633 O O . THR A 1 85 ? 6.5 37.125 7.742 1 94.56 85 THR A O 1
ATOM 636 N N . ALA A 1 86 ? 6.383 35.25 6.582 1 93.44 86 ALA A N 1
ATOM 637 C CA . ALA A 1 86 ? 5.32 35.719 5.695 1 93.44 86 ALA A CA 1
ATOM 638 C C . ALA A 1 86 ? 3.99 35.062 6.039 1 93.44 86 ALA A C 1
ATOM 640 O O . ALA A 1 86 ? 3.033 35.75 6.422 1 93.44 86 ALA A O 1
ATOM 641 N N . GLY A 1 87 ? 4.113 33.656 6 1 95.31 87 GLY A N 1
ATOM 642 C CA . GLY A 1 87 ? 2.885 32.906 6.223 1 95.31 87 GLY A CA 1
ATOM 643 C C . GLY A 1 87 ? 1.738 33.375 5.344 1 95.31 87 GLY A C 1
ATOM 644 O O . GLY A 1 87 ? 1.834 33.344 4.117 1 95.31 87 GLY A O 1
ATOM 645 N N . PHE A 1 88 ? 0.603 33.812 5.996 1 98.31 88 PHE A N 1
ATOM 646 C CA . PHE A 1 88 ? -0.566 34.344 5.309 1 98.31 88 PHE A CA 1
ATOM 647 C C . PHE A 1 88 ? -0.744 35.844 5.617 1 98.31 88 PHE A C 1
ATOM 649 O O . PHE A 1 88 ? -1.87 36.312 5.777 1 98.31 88 PHE A O 1
ATOM 656 N N . ASN A 1 89 ? 0.319 36.531 5.699 1 96.69 89 ASN A N 1
ATOM 657 C CA . ASN A 1 89 ? 0.311 37.938 6.098 1 96.69 89 ASN A CA 1
ATOM 658 C C . ASN A 1 89 ? -0.578 38.781 5.184 1 96.69 89 ASN A C 1
ATOM 660 O O . ASN A 1 89 ? -1.164 39.75 5.617 1 96.69 89 ASN A O 1
ATOM 664 N N . GLU A 1 90 ? -0.724 38.375 3.957 1 95.88 90 GLU A N 1
ATOM 665 C CA . GLU A 1 90 ? -1.458 39.156 2.98 1 95.88 90 GLU A CA 1
ATOM 666 C C . GLU A 1 90 ? -2.953 38.875 3.031 1 95.88 90 GLU A C 1
ATOM 668 O O . GLU A 1 90 ? -3.744 39.5 2.322 1 95.88 90 GLU A O 1
ATOM 673 N N . VAL A 1 91 ? -3.33 37.969 3.857 1 98 91 VAL A N 1
ATOM 674 C CA . VAL A 1 91 ? -4.734 37.594 4.012 1 98 91 VAL A CA 1
ATOM 675 C C . VAL A 1 91 ? -5.301 38.25 5.273 1 98 91 VAL A C 1
ATOM 677 O O . VAL A 1 91 ? -4.695 38.156 6.344 1 98 91 VAL A O 1
ATOM 680 N N . GLU A 1 92 ? -6.414 38.969 5.188 1 97.44 92 GLU A N 1
ATOM 681 C CA . GLU A 1 92 ? -7.086 39.438 6.395 1 97.44 92 GLU A CA 1
ATOM 682 C C . GLU A 1 92 ? -7.535 38.281 7.27 1 97.44 92 GLU A C 1
ATOM 684 O O . GLU A 1 92 ? -8.289 37.406 6.82 1 97.44 92 GLU A O 1
ATOM 689 N N . ALA A 1 93 ? -7.02 38.219 8.484 1 98.06 93 ALA A N 1
ATOM 690 C CA . ALA A 1 93 ? -7.324 37.125 9.398 1 98.06 93 ALA A CA 1
ATOM 691 C C . ALA A 1 93 ? -7.098 37.562 10.852 1 98.06 93 ALA A C 1
ATOM 693 O O . ALA A 1 93 ? -6.379 38.5 11.117 1 98.06 93 ALA A O 1
ATOM 694 N N . VAL A 1 94 ? -7.805 36.938 11.75 1 98.31 94 VAL A N 1
ATOM 695 C CA . VAL A 1 94 ? -7.477 36.969 13.172 1 98.31 94 VAL A CA 1
ATOM 696 C C . VAL A 1 94 ? -6.324 36.031 13.469 1 98.31 94 VAL A C 1
ATOM 698 O O . VAL A 1 94 ? -6.434 34.812 13.234 1 98.31 94 VAL A O 1
ATOM 701 N N . ARG A 1 95 ? -5.254 36.625 13.992 1 98.19 95 ARG A N 1
ATOM 702 C CA . ARG A 1 95 ? -4.055 35.781 14.117 1 98.19 95 ARG A CA 1
ATOM 703 C C . ARG A 1 95 ? -3.867 35.281 15.547 1 98.19 95 ARG A C 1
ATOM 705 O O . ARG A 1 95 ? -4.043 36.062 16.5 1 98.19 95 ARG A O 1
ATOM 712 N N . LEU A 1 96 ? -3.68 34.031 15.688 1 98.56 96 LEU A N 1
ATOM 713 C CA . LEU A 1 96 ? -3.104 33.406 16.875 1 98.56 96 LEU A CA 1
ATOM 714 C C . LEU A 1 96 ? -1.646 33.031 16.625 1 98.56 96 LEU A C 1
ATOM 716 O O . LEU A 1 96 ? -1.365 32.062 15.922 1 98.56 96 LEU A O 1
ATOM 720 N N . THR A 1 97 ? -0.76 33.781 17.281 1 98.62 97 THR A N 1
ATOM 721 C CA . THR A 1 97 ? 0.661 33.625 16.984 1 98.62 97 THR A CA 1
ATOM 722 C C . THR A 1 97 ? 1.359 32.812 18.078 1 98.62 97 THR A C 1
ATOM 724 O O . THR A 1 97 ? 1.337 33.219 19.25 1 98.62 97 THR A O 1
ATOM 727 N N . PHE A 1 98 ? 1.885 31.703 17.672 1 98.75 98 PHE A N 1
ATOM 728 C CA . PHE A 1 98 ? 2.719 30.875 18.531 1 98.75 98 PHE A CA 1
ATOM 729 C C . PHE A 1 98 ? 4.191 31 18.156 1 98.75 98 PHE A C 1
ATOM 731 O O . PHE A 1 98 ? 4.562 30.797 17 1 98.75 98 PHE A O 1
ATOM 738 N N . VAL A 1 99 ? 4.988 31.406 19.062 1 98.75 99 VAL A N 1
ATOM 739 C CA . VAL A 1 99 ? 6.434 31.438 18.859 1 98.75 99 VAL A CA 1
ATOM 740 C C . VAL A 1 99 ? 7.105 30.438 19.797 1 98.75 99 VAL A C 1
ATOM 742 O O . VAL A 1 99 ? 6.871 30.453 21 1 98.75 99 VAL A O 1
ATOM 745 N N . ASN A 1 100 ? 7.922 29.516 19.219 1 98.38 100 ASN A N 1
ATOM 746 C CA . ASN A 1 100 ? 8.547 28.422 19.953 1 98.38 100 ASN A CA 1
ATOM 747 C C . ASN A 1 100 ? 7.516 27.609 20.734 1 98.38 100 ASN A C 1
ATOM 749 O O . ASN A 1 100 ? 7.762 27.219 21.875 1 98.38 100 ASN A O 1
ATOM 753 N N . GLY A 1 101 ? 6.301 27.453 20.125 1 97.94 101 GLY A N 1
ATOM 754 C CA . GLY A 1 101 ? 5.27 26.594 20.672 1 97.94 101 GLY A CA 1
ATOM 755 C C . GLY A 1 101 ? 4.465 27.266 21.781 1 97.94 101 GLY A C 1
ATOM 756 O O . GLY A 1 101 ? 3.66 26.609 22.438 1 97.94 101 GLY A O 1
ATOM 757 N N . HIS A 1 102 ? 4.676 28.562 21.969 1 98.06 102 HIS A N 1
ATOM 758 C CA . HIS A 1 102 ? 3.947 29.297 23 1 98.06 102 HIS A CA 1
ATOM 759 C C . HIS A 1 102 ? 3.113 30.422 22.406 1 98.06 102 HIS A C 1
ATOM 761 O O . HIS A 1 102 ? 3.604 31.188 21.562 1 98.06 102 HIS A O 1
ATOM 767 N N . LEU A 1 103 ? 1.889 30.516 22.859 1 98.19 103 LEU A N 1
ATOM 768 C CA . LEU A 1 103 ? 1.021 31.609 22.422 1 98.19 103 LEU A CA 1
ATOM 769 C C . LEU A 1 103 ? 1.534 32.938 22.922 1 98.19 103 LEU A C 1
ATOM 771 O O . LEU A 1 103 ? 1.724 33.125 24.125 1 98.19 103 LEU A O 1
ATOM 775 N N . VAL A 1 104 ? 1.773 33.906 22 1 98 104 VAL A N 1
ATOM 776 C CA . VAL A 1 104 ? 2.207 35.25 22.359 1 98 104 VAL A CA 1
ATOM 777 C C . VAL A 1 104 ? 1.023 36.219 22.281 1 98 104 VAL A C 1
ATOM 779 O O . VAL A 1 104 ? 0.664 36.656 21.188 1 98 104 VAL A O 1
ATOM 782 N N . ALA A 1 105 ? 0.537 36.562 23.391 1 95.81 105 ALA A N 1
ATOM 783 C CA . ALA A 1 105 ? -0.695 37.344 23.469 1 95.81 105 ALA A CA 1
ATOM 784 C C . ALA A 1 105 ? -0.551 38.688 22.719 1 95.81 105 ALA A C 1
ATOM 786 O O . ALA A 1 105 ? -1.471 39.094 22.016 1 95.81 105 ALA A O 1
ATOM 787 N N . SER A 1 106 ? 0.564 39.312 22.859 1 96.19 106 SER A N 1
ATOM 788 C CA . SER A 1 106 ? 0.78 40.656 22.281 1 96.19 106 SER A CA 1
ATOM 789 C C . SER A 1 106 ? 0.865 40.562 20.75 1 96.19 106 SER A C 1
ATOM 791 O O . SER A 1 106 ? 0.754 41.594 20.078 1 96.19 106 SER A O 1
ATOM 793 N N . LEU A 1 107 ? 1.094 39.406 20.266 1 97.38 107 LEU A N 1
ATOM 794 C CA . LEU A 1 107 ? 1.178 39.219 18.812 1 97.38 107 LEU A CA 1
ATOM 795 C C . LEU A 1 107 ? -0.038 38.469 18.297 1 97.38 107 LEU A C 1
ATOM 797 O O . LEU A 1 107 ? -0.038 38 17.156 1 97.38 107 LEU A O 1
ATOM 801 N N . SER A 1 108 ? -1.005 38.281 19.125 1 97.81 108 SER A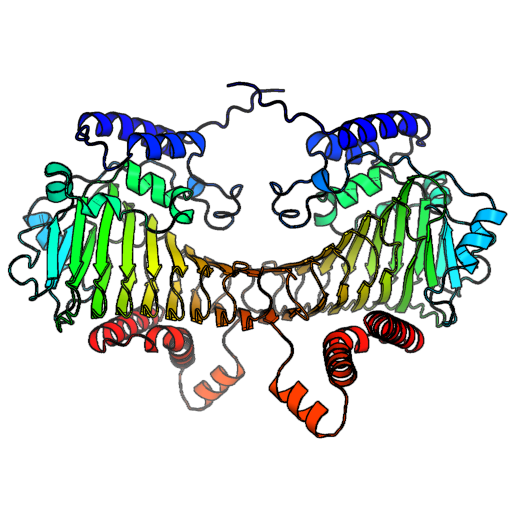 N 1
ATOM 802 C CA . SER A 1 108 ? -2.246 37.594 18.766 1 97.81 108 SER A CA 1
ATOM 803 C C . SER A 1 108 ? -3.441 38.531 18.859 1 97.81 108 SER A C 1
ATOM 805 O O . SER A 1 108 ? -3.465 39.438 19.703 1 97.81 108 SER A O 1
ATOM 807 N N . ASP A 1 109 ? -4.402 38.344 17.984 1 96.94 109 ASP A N 1
ATOM 808 C CA . ASP A 1 109 ? -5.574 39.188 17.891 1 96.94 109 ASP A CA 1
ATOM 809 C C . ASP A 1 109 ? -6.73 38.656 18.719 1 96.94 109 ASP A C 1
ATOM 811 O O . ASP A 1 109 ? -7.848 38.5 18.219 1 96.94 109 ASP A O 1
ATOM 815 N N . LEU A 1 110 ? -6.504 38.406 19.938 1 93.56 110 LEU A N 1
ATOM 816 C CA . LEU A 1 110 ? -7.504 37.781 20.781 1 93.56 110 LEU A CA 1
ATOM 817 C C . LEU A 1 110 ? -8.703 38.688 21 1 93.56 110 LEU A C 1
ATOM 819 O O . LEU A 1 110 ? -9.797 38.219 21.297 1 93.56 110 LEU A O 1
ATOM 823 N N . ASP A 1 111 ? -8.555 39.969 20.812 1 93.56 111 ASP A N 1
ATOM 824 C CA . ASP A 1 111 ? -9.625 40.938 21.016 1 93.56 111 ASP A CA 1
ATOM 825 C C . ASP A 1 111 ? -10.438 41.125 19.734 1 93.56 111 ASP A C 1
ATOM 827 O O . ASP A 1 111 ? -11.438 41.844 19.75 1 93.56 111 ASP A O 1
ATOM 831 N N . ARG A 1 112 ? -10.094 40.469 18.734 1 95.69 112 ARG A N 1
ATOM 832 C CA . ARG A 1 112 ? -10.75 40.656 17.438 1 95.69 112 ARG A CA 1
ATOM 833 C C . ARG A 1 112 ? -11.422 39.344 16.984 1 95.69 112 ARG A C 1
ATOM 835 O O . ARG A 1 112 ? -11.797 39.219 15.812 1 95.69 112 ARG A O 1
ATOM 842 N N . VAL A 1 113 ? -11.555 38.438 17.875 1 96.88 113 VAL A N 1
ATOM 843 C CA . VAL A 1 113 ? -12.195 37.188 17.516 1 96.88 113 VAL A CA 1
ATOM 844 C C . VAL A 1 113 ? -13.617 37.438 17.047 1 96.88 113 VAL A C 1
ATOM 846 O O . VAL A 1 113 ? -14.375 38.156 17.688 1 96.88 113 VAL A O 1
ATOM 849 N N . PRO A 1 114 ? -13.945 36.906 15.875 1 95.75 114 PRO A N 1
ATOM 850 C CA . PRO A 1 114 ? -15.258 37.219 15.305 1 95.75 114 PRO A CA 1
ATOM 851 C C . PRO A 1 114 ? -16.422 36.719 16.156 1 95.75 114 PRO A C 1
ATOM 853 O O . PRO A 1 114 ? -16.234 35.812 16.969 1 95.75 114 PRO A O 1
ATOM 856 N N . GLU A 1 115 ? -17.609 37.312 15.922 1 96 115 GLU A N 1
ATOM 857 C CA . GLU A 1 115 ? -18.828 36.844 16.594 1 96 115 GLU A CA 1
ATOM 858 C C . GLU A 1 115 ? -19.094 35.375 16.266 1 96 115 GLU A C 1
ATOM 860 O O . GLU A 1 115 ? -18.922 34.938 15.133 1 96 115 GLU A O 1
ATOM 865 N N . GLY A 1 116 ? -19.453 34.594 17.281 1 98 116 GLY A N 1
ATOM 866 C CA . GLY A 1 116 ? -19.766 33.188 17.094 1 98 116 GLY A CA 1
ATOM 867 C C . GLY A 1 116 ? -18.562 32.281 17.281 1 98 116 GLY A C 1
ATOM 868 O O . GLY A 1 116 ? -18.703 31.062 17.297 1 98 116 GLY A O 1
ATOM 869 N N . VAL A 1 117 ? -17.422 32.969 17.406 1 98.62 117 VAL A N 1
ATOM 870 C CA . VAL A 1 117 ? -16.203 32.188 17.625 1 98.62 117 VAL A CA 1
ATOM 871 C C . VAL A 1 117 ? -15.641 32.5 19.016 1 98.62 117 VAL A C 1
ATOM 873 O O . VAL A 1 117 ? -15.664 33.656 19.453 1 98.62 117 VAL A O 1
ATOM 876 N N . THR A 1 118 ? -15.25 31.484 19.734 1 98.25 118 THR A N 1
ATOM 877 C CA . THR A 1 118 ? -14.547 31.656 21 1 98.25 118 THR A CA 1
ATOM 878 C C . THR A 1 118 ? -13.164 31.016 20.938 1 98.25 118 THR A C 1
ATOM 880 O O . THR A 1 118 ? -13 29.938 20.375 1 98.25 118 THR A O 1
ATOM 883 N N . VAL A 1 119 ? -12.18 31.75 21.438 1 98.5 119 VAL A N 1
ATOM 884 C CA . VAL A 1 119 ? -10.812 31.234 21.547 1 98.5 119 VAL A CA 1
ATOM 885 C C . VAL A 1 119 ? -10.375 31.234 23 1 98.5 119 VAL A C 1
ATOM 887 O O . VAL A 1 119 ? -10.484 32.25 23.688 1 98.5 119 VAL A O 1
ATOM 890 N N . THR A 1 120 ? -9.984 30.047 23.469 1 97.69 120 THR A N 1
ATOM 891 C CA . THR A 1 120 ? -9.43 29.906 24.812 1 97.69 120 THR A CA 1
ATOM 892 C C . THR A 1 120 ? -8.023 29.328 24.75 1 97.69 120 THR A C 1
ATOM 894 O O . THR A 1 120 ? -7.82 28.219 24.25 1 97.69 120 THR A O 1
ATOM 897 N N . PRO A 1 121 ? -7.043 30.062 25.219 1 97.06 121 PRO A N 1
ATOM 898 C CA . PRO A 1 121 ? -5.715 29.453 25.297 1 97.06 121 PRO A CA 1
ATOM 899 C C . PRO A 1 121 ? -5.734 28.094 26 1 97.06 121 PRO A C 1
ATOM 901 O O . PRO A 1 121 ? -6.453 27.922 26.984 1 97.06 121 PRO A O 1
ATOM 904 N N . LEU A 1 122 ? -5.004 27.156 25.5 1 95.25 122 LEU A N 1
ATOM 905 C CA . LEU A 1 122 ? -5.062 25.781 25.953 1 95.25 122 LEU A CA 1
ATOM 906 C C . LEU A 1 122 ? -4.711 25.688 27.438 1 95.25 122 LEU A C 1
ATOM 908 O O . LEU A 1 122 ? -5.371 24.953 28.188 1 95.25 122 LEU A O 1
ATOM 912 N N . ASN A 1 123 ? -3.689 26.391 27.828 1 91.31 123 ASN A N 1
ATOM 913 C CA . ASN A 1 123 ? -3.268 26.312 29.219 1 91.31 123 ASN A CA 1
ATOM 914 C C . ASN A 1 123 ? -4.34 26.859 30.172 1 91.31 123 ASN A C 1
ATOM 916 O O . ASN A 1 123 ? -4.516 26.344 31.266 1 91.31 123 ASN A O 1
ATOM 920 N N . GLU A 1 124 ? -5.031 27.922 29.734 1 92.88 124 GLU A N 1
ATOM 921 C CA . GLU A 1 124 ? -6.176 28.422 30.5 1 92.88 124 GLU A CA 1
ATOM 922 C C . GLU A 1 124 ? -7.273 27.359 30.594 1 92.88 124 GLU A C 1
ATOM 924 O O . GLU A 1 124 ? -7.844 27.125 31.656 1 92.88 124 GLU A O 1
ATOM 929 N N . ALA A 1 125 ? -7.539 26.766 29.5 1 93.94 125 ALA A N 1
ATOM 930 C CA . ALA A 1 125 ? -8.562 25.719 29.438 1 93.94 125 ALA A CA 1
ATOM 931 C C . ALA A 1 125 ? -8.219 24.562 30.375 1 93.94 125 ALA A C 1
ATOM 933 O O . ALA A 1 125 ? -9.086 24.031 31.062 1 93.94 125 ALA A O 1
ATOM 934 N N . MET A 1 126 ? -7.012 24.109 30.328 1 89.81 126 MET A N 1
ATOM 935 C CA . MET A 1 126 ? -6.559 23.016 31.188 1 89.81 126 MET A CA 1
ATOM 936 C C . MET A 1 126 ? -6.699 23.391 32.656 1 89.81 126 MET A C 1
ATOM 938 O O . MET A 1 126 ? -7.156 22.578 33.469 1 89.81 126 MET A O 1
ATOM 942 N N . GLY A 1 127 ? -6.289 24.594 32.969 1 88.38 127 GLY A N 1
ATOM 943 C CA . GLY A 1 127 ? -6.383 25.062 34.344 1 88.38 127 GLY A CA 1
ATOM 944 C C . GLY A 1 127 ? -7.809 25.094 34.875 1 88.38 127 GLY A C 1
ATOM 945 O O . GLY A 1 127 ? -8.047 24.844 36.062 1 88.38 127 GLY A O 1
ATOM 946 N N . LYS A 1 128 ? -8.703 25.312 34 1 90.81 128 LYS A N 1
ATOM 947 C CA . LYS A 1 128 ? -10.102 25.484 34.406 1 90.81 128 LYS A CA 1
ATOM 948 C C . LYS A 1 128 ? -10.883 24.188 34.219 1 90.81 128 LYS A C 1
ATOM 950 O O . LYS A 1 128 ? -12.086 24.141 34.5 1 90.81 128 LYS A O 1
ATOM 955 N N . GLY A 1 129 ? -10.219 23.156 33.75 1 89.56 129 GLY A N 1
ATOM 956 C CA . GLY A 1 129 ? -10.938 21.938 33.438 1 89.56 129 GLY A CA 1
ATOM 957 C C . GLY A 1 129 ? -12.031 22.109 32.406 1 89.56 129 GLY A C 1
ATOM 958 O O . GLY A 1 129 ? -13.164 21.688 32.625 1 89.56 129 GLY A O 1
ATOM 959 N N . ASP A 1 130 ? -11.711 22.875 31.406 1 93.88 130 ASP A N 1
ATOM 960 C CA . ASP A 1 130 ? -12.641 23.141 30.312 1 93.88 130 ASP A CA 1
ATOM 961 C C . ASP A 1 130 ? -13.164 21.828 29.719 1 93.88 130 ASP A C 1
ATOM 963 O O . ASP A 1 130 ? -12.383 20.953 29.344 1 93.88 130 ASP A O 1
ATOM 967 N N . ALA A 1 131 ? -14.461 21.625 29.547 1 93.81 131 ALA A N 1
ATOM 968 C CA . ALA A 1 131 ? -15.109 20.391 29.109 1 93.81 131 ALA A CA 1
ATOM 969 C C . ALA A 1 131 ? -14.711 20.047 27.672 1 93.81 131 ALA A C 1
ATOM 971 O O . ALA A 1 131 ? -14.695 18.875 27.297 1 93.81 131 ALA A O 1
ATOM 972 N N . ARG A 1 132 ? -14.32 20.953 26.906 1 95 132 ARG A N 1
ATOM 973 C CA . ARG A 1 132 ? -13.969 20.75 25.5 1 95 132 ARG A CA 1
ATOM 974 C C . ARG A 1 132 ? -12.703 19.922 25.375 1 95 132 ARG A C 1
ATOM 976 O O . ARG A 1 132 ? -12.422 19.375 24.297 1 95 132 ARG A O 1
ATOM 983 N N . LEU A 1 133 ? -11.93 19.859 26.453 1 93.75 133 LEU A N 1
ATOM 984 C CA . LEU A 1 133 ? -10.695 19.078 26.422 1 93.75 133 LEU A CA 1
ATOM 985 C C . LEU A 1 133 ? -10.992 17.609 26.125 1 93.75 133 LEU A C 1
ATOM 987 O O . LEU A 1 133 ? -10.133 16.891 25.609 1 93.75 133 LEU A O 1
ATOM 991 N N . LYS A 1 134 ? -12.195 17.141 26.359 1 92.25 134 LYS A N 1
ATOM 992 C CA . LYS A 1 134 ? -12.594 15.758 26.094 1 92.25 134 LYS A CA 1
ATOM 993 C C . LYS A 1 134 ? -12.727 15.508 24.594 1 92.25 134 LYS A C 1
ATOM 995 O O . LYS A 1 134 ? -12.797 14.352 24.172 1 92.25 134 LYS A O 1
ATOM 1000 N N . LEU A 1 135 ? -12.789 16.547 23.797 1 94.38 135 LEU A N 1
ATOM 1001 C CA . LEU A 1 135 ? -12.953 16.422 22.344 1 94.38 135 LEU A CA 1
ATOM 1002 C C . LEU A 1 135 ? -11.609 16.203 21.656 1 94.38 135 LEU A C 1
ATOM 1004 O O . LEU A 1 135 ? -11.555 15.945 20.453 1 94.38 135 LEU A O 1
ATOM 1008 N N . LEU A 1 136 ? -10.508 16.312 22.422 1 94.56 136 LEU A N 1
ATOM 1009 C CA . LEU A 1 136 ? -9.195 16.047 21.828 1 94.56 136 LEU A CA 1
ATOM 1010 C C . LEU A 1 136 ? -9.102 14.594 21.344 1 94.56 136 LEU A C 1
ATOM 1012 O O . LEU A 1 136 ? -9.773 13.711 21.891 1 94.56 136 LEU A O 1
ATOM 1016 N N . ALA A 1 137 ? -8.336 14.375 20.328 1 93.94 137 ALA A N 1
ATOM 1017 C CA . ALA A 1 137 ? -8.148 13.07 19.703 1 93.94 137 ALA A CA 1
ATOM 1018 C C . ALA A 1 137 ? -9.477 12.492 19.219 1 93.94 137 ALA A C 1
ATOM 1020 O O . ALA A 1 137 ? -9.836 11.359 19.562 1 93.94 137 ALA A O 1
ATOM 1021 N N . PRO A 1 138 ? -10.086 13.242 18.266 1 94.38 138 PRO A N 1
ATOM 1022 C CA . PRO A 1 138 ? -11.43 12.844 17.844 1 94.38 138 PRO A CA 1
ATOM 1023 C C . PRO A 1 138 ? -11.438 11.57 17.016 1 94.38 138 PRO A C 1
ATOM 1025 O O . PRO A 1 138 ? -12.5 11 16.75 1 94.38 138 PRO A O 1
ATOM 1028 N N . VAL A 1 139 ? -10.312 11.133 16.578 1 97 139 VAL A N 1
ATOM 1029 C CA . VAL A 1 139 ? -10.188 9.93 15.766 1 97 139 VAL A CA 1
ATOM 1030 C C . VAL A 1 139 ? -9.398 8.867 16.531 1 97 139 VAL A C 1
ATOM 1032 O O . VAL A 1 139 ? -8.234 9.086 16.875 1 97 139 VAL A O 1
ATOM 1035 N N . GLU A 1 140 ? -9.945 7.758 16.656 1 95.5 140 GLU A N 1
ATOM 1036 C CA . GLU A 1 140 ? -9.367 6.727 17.516 1 95.5 140 GLU A CA 1
ATOM 1037 C C . GLU A 1 140 ? -8 6.281 17 1 95.5 140 GLU A C 1
ATOM 1039 O O . GLU A 1 140 ? -7.09 6.039 17.797 1 95.5 140 GLU A O 1
ATOM 1044 N N . GLN A 1 141 ? -7.867 6.211 15.742 1 95.44 141 GLN A N 1
ATOM 1045 C CA . GLN A 1 141 ? -6.672 5.645 15.125 1 95.44 141 GLN A CA 1
ATOM 1046 C C . GLN A 1 141 ? -5.441 6.5 15.422 1 95.44 141 GLN A C 1
ATOM 1048 O O . GLN A 1 141 ? -4.312 6.012 15.375 1 95.44 141 GLN A O 1
ATOM 1053 N N . VAL A 1 142 ? -5.656 7.781 15.734 1 95.19 142 VAL A N 1
ATOM 1054 C CA . VAL A 1 142 ? -4.523 8.672 15.977 1 95.19 142 VAL A CA 1
ATOM 1055 C C . VAL A 1 142 ? -3.875 8.336 17.312 1 95.19 142 VAL A C 1
ATOM 1057 O O . VAL A 1 142 ? -2.688 8.602 17.516 1 95.19 142 VAL A O 1
ATOM 1060 N N . ARG A 1 143 ? -4.539 7.688 18.188 1 92.06 143 ARG A N 1
ATOM 1061 C CA . ARG A 1 143 ? -4.066 7.391 19.547 1 92.06 143 ARG A CA 1
ATOM 1062 C C . ARG A 1 143 ? -2.977 6.328 19.516 1 92.06 143 ARG A C 1
ATOM 1064 O O . ARG A 1 143 ? -2.229 6.18 20.484 1 92.06 143 ARG A O 1
ATOM 1071 N N . GLU A 1 144 ? -2.836 5.645 18.422 1 91.62 144 GLU A N 1
ATOM 1072 C CA . GLU A 1 144 ? -1.799 4.629 18.297 1 91.62 144 GLU A CA 1
ATOM 1073 C C . GLU A 1 144 ? -0.604 5.152 17.5 1 91.62 144 GLU A C 1
ATOM 1075 O O . GLU A 1 144 ? 0.284 4.387 17.125 1 91.62 144 GLU A O 1
ATOM 1080 N N . ASN A 1 145 ? -0.599 6.355 17.297 1 95.38 145 ASN A N 1
ATOM 1081 C CA . ASN A 1 145 ? 0.468 6.973 16.516 1 95.38 145 ASN A CA 1
ATOM 1082 C C . ASN A 1 145 ? 1.546 7.57 17.406 1 95.38 145 ASN A C 1
ATOM 1084 O O . ASN A 1 145 ? 1.253 8.414 18.25 1 95.38 145 ASN A O 1
ATOM 1088 N N . PRO A 1 146 ? 2.76 7.211 17.25 1 95.25 146 PRO A N 1
ATOM 1089 C CA . PRO A 1 146 ? 3.834 7.676 18.125 1 95.25 146 PRO A CA 1
ATOM 1090 C C . PRO A 1 146 ? 4.039 9.188 18.062 1 95.25 146 PRO A C 1
ATOM 1092 O O . PRO A 1 146 ? 4.391 9.812 19.078 1 95.25 146 PRO A O 1
ATOM 1095 N N . ILE A 1 147 ? 3.852 9.812 16.891 1 96.5 147 ILE A N 1
ATOM 1096 C CA . ILE A 1 147 ? 4.023 11.258 16.734 1 96.5 147 ILE A CA 1
ATOM 1097 C C . ILE A 1 147 ? 2.961 11.992 17.547 1 96.5 147 ILE A C 1
ATOM 1099 O O . ILE A 1 147 ? 3.27 12.953 18.266 1 96.5 147 ILE A O 1
ATOM 1103 N N . TYR A 1 148 ? 1.77 11.484 17.453 1 97.31 148 TYR A N 1
ATOM 1104 C CA . TYR A 1 148 ? 0.679 12.078 18.219 1 97.31 148 TYR A CA 1
ATOM 1105 C C . TYR A 1 148 ? 0.902 11.891 19.719 1 97.31 148 TYR A C 1
ATOM 1107 O O . TYR A 1 148 ? 0.673 12.82 20.5 1 97.31 148 TYR A O 1
ATOM 1115 N N . GLN A 1 149 ? 1.392 10.742 20.156 1 96.12 149 GLN A N 1
ATOM 1116 C CA . GLN A 1 149 ? 1.623 10.461 21.562 1 96.12 149 GLN A CA 1
ATOM 1117 C C . GLN A 1 149 ? 2.768 11.312 22.109 1 96.12 149 GLN A C 1
ATOM 1119 O O . GLN A 1 149 ? 2.713 11.773 23.25 1 96.12 149 GLN A O 1
ATOM 1124 N N . LEU A 1 150 ? 3.744 11.508 21.297 1 96.5 150 LEU A N 1
ATOM 1125 C CA . LEU A 1 150 ? 4.832 12.383 21.703 1 96.5 150 LEU A CA 1
ATOM 1126 C C . LEU A 1 150 ? 4.34 13.82 21.875 1 96.5 150 LEU A C 1
ATOM 1128 O O . LEU A 1 150 ? 4.766 14.531 22.781 1 96.5 150 LEU A O 1
ATOM 1132 N N . ASN A 1 151 ? 3.51 14.25 20.953 1 97.25 151 ASN A N 1
ATOM 1133 C CA . ASN A 1 151 ? 2.887 15.555 21.125 1 97.25 151 ASN A CA 1
ATOM 1134 C C . ASN A 1 151 ? 2.131 15.656 22.438 1 97.25 151 ASN A C 1
ATOM 1136 O O . ASN A 1 151 ? 2.262 16.641 23.172 1 97.25 151 ASN A O 1
ATOM 1140 N N . THR A 1 152 ? 1.364 14.633 22.734 1 95.5 152 THR A N 1
ATOM 1141 C CA . THR A 1 152 ? 0.582 14.602 23.969 1 95.5 152 THR A CA 1
ATOM 1142 C C . THR A 1 152 ? 1.495 14.641 25.188 1 95.5 152 THR A C 1
ATOM 1144 O O . THR A 1 152 ? 1.257 15.406 26.125 1 95.5 152 THR A O 1
ATOM 1147 N N . ALA A 1 153 ? 2.533 13.891 25.172 1 94.56 153 ALA A N 1
ATOM 1148 C CA . ALA A 1 153 ? 3.449 13.781 26.312 1 94.56 153 ALA A CA 1
ATOM 1149 C C . ALA A 1 153 ? 4.109 15.117 26.609 1 94.56 153 ALA A C 1
ATOM 1151 O O . ALA A 1 153 ? 4.27 15.484 27.781 1 94.56 153 ALA A O 1
ATOM 1152 N N . PHE A 1 154 ? 4.441 15.867 25.609 1 94.75 154 PHE A N 1
ATOM 1153 C CA . PHE A 1 154 ? 5.23 17.078 25.781 1 94.75 154 PHE A CA 1
ATOM 1154 C C . PHE A 1 154 ? 4.383 18.328 25.531 1 94.75 154 PHE A C 1
ATOM 1156 O O . PHE A 1 154 ? 4.918 19.422 25.328 1 94.75 154 PHE A O 1
ATOM 1163 N N . LEU A 1 155 ? 3.076 18.141 25.531 1 94.81 155 LEU A N 1
ATOM 1164 C CA . LEU A 1 155 ? 2.162 19.219 25.203 1 94.81 155 LEU A CA 1
ATOM 1165 C C . LEU A 1 155 ? 2.479 20.469 26.031 1 94.81 155 LEU A C 1
ATOM 1167 O O . LEU A 1 155 ? 2.455 20.422 27.266 1 94.81 155 LEU A O 1
ATOM 1171 N N . ALA A 1 156 ? 2.76 21.547 25.344 1 91.94 156 ALA A N 1
ATOM 1172 C CA . ALA A 1 156 ? 3.205 22.75 26.062 1 91.94 156 ALA A CA 1
ATOM 1173 C C . ALA A 1 156 ? 2.143 23.844 26.016 1 91.94 156 ALA A C 1
ATOM 1175 O O . ALA A 1 156 ? 1.954 24.578 26.984 1 91.94 156 ALA A O 1
ATOM 1176 N N . ASP A 1 157 ? 1.56 24.031 24.906 1 95.5 157 ASP A N 1
ATOM 1177 C CA . ASP A 1 157 ? 0.637 25.141 24.719 1 95.5 157 ASP A CA 1
ATOM 1178 C C . ASP A 1 157 ? -0.284 24.891 23.516 1 95.5 157 ASP A C 1
ATOM 1180 O O . ASP A 1 157 ? -0.212 23.844 22.891 1 95.5 157 ASP A O 1
ATOM 1184 N N . GLY A 1 158 ? -1.251 25.812 23.281 1 97.5 158 GLY A N 1
ATOM 1185 C CA . GLY A 1 158 ? -2.232 25.672 22.219 1 97.5 158 GLY A CA 1
ATOM 1186 C C . GLY A 1 158 ? -3.461 26.531 22.422 1 97.5 158 GLY A C 1
ATOM 1187 O O . GLY A 1 158 ? -3.377 27.609 23 1 97.5 158 GLY A O 1
ATOM 1188 N N . ALA A 1 159 ? -4.535 26.031 21.797 1 98.5 159 ALA A N 1
ATOM 1189 C CA . ALA A 1 159 ? -5.781 26.797 21.891 1 98.5 159 ALA A CA 1
ATOM 1190 C C . ALA A 1 159 ? -6.992 25.891 21.641 1 98.5 159 ALA A C 1
ATOM 1192 O O . ALA A 1 159 ? -6.895 24.891 20.938 1 98.5 159 ALA A O 1
ATOM 1193 N N . LEU A 1 160 ? -8.047 26.203 22.312 1 98.38 160 LEU A N 1
ATOM 1194 C CA . LEU A 1 160 ? -9.367 25.688 21.969 1 98.38 160 LEU A CA 1
ATOM 1195 C C . LEU A 1 160 ? -10.172 26.734 21.203 1 98.38 160 LEU A C 1
ATOM 1197 O O . LEU A 1 160 ? -10.344 27.859 21.672 1 98.38 160 LEU A O 1
ATOM 1201 N N . ILE A 1 161 ? -10.648 26.375 20.031 1 98.88 161 ILE A N 1
ATOM 1202 C CA . ILE A 1 161 ? -11.484 27.234 19.203 1 98.88 161 ILE A CA 1
ATOM 1203 C C . ILE A 1 161 ? -12.867 26.609 19.031 1 98.88 161 ILE A C 1
ATOM 1205 O O . ILE A 1 161 ? -12.977 25.453 18.625 1 98.88 161 ILE A O 1
ATOM 1209 N N . SER A 1 162 ? -13.859 27.312 19.375 1 98.81 162 SER A N 1
ATOM 1210 C CA . SER A 1 162 ? -15.234 26.859 19.188 1 98.81 162 SER A CA 1
ATOM 1211 C C . SER A 1 162 ? -16 27.781 18.25 1 98.81 162 SER A C 1
ATOM 1213 O O . SER A 1 162 ? -15.922 29.016 18.375 1 98.81 162 SER A O 1
ATOM 1215 N N . VAL A 1 163 ? -16.672 27.219 17.328 1 98.88 163 VAL A N 1
ATOM 1216 C CA . VAL A 1 163 ? -17.562 27.953 16.438 1 98.88 163 VAL A CA 1
ATOM 1217 C C . VAL A 1 163 ? -19.016 27.609 16.75 1 98.88 163 VAL A C 1
ATOM 1219 O O . VAL A 1 163 ? -19.406 26.438 16.688 1 98.88 163 VAL A O 1
ATOM 1222 N N . ALA A 1 164 ? -19.812 28.594 17.062 1 98.88 164 ALA A N 1
ATOM 1223 C CA . ALA A 1 164 ? -21.203 28.375 17.453 1 98.88 164 ALA A CA 1
ATOM 1224 C C . ALA A 1 164 ? -22.016 27.781 16.312 1 98.88 164 ALA A C 1
ATOM 1226 O O . ALA A 1 164 ? -21.719 28.047 15.141 1 98.88 164 ALA A O 1
ATOM 1227 N N . PRO A 1 165 ? -23.016 26.938 16.688 1 98.81 165 PRO A N 1
ATOM 1228 C CA . PRO A 1 165 ? -23.891 26.453 15.625 1 98.81 165 PRO A CA 1
ATOM 1229 C C . PRO A 1 165 ? -24.438 27.578 14.75 1 98.81 165 PRO A C 1
ATOM 1231 O O . PRO A 1 165 ? -24.812 28.641 15.258 1 98.81 165 PRO A O 1
ATOM 1234 N N . GLY A 1 166 ? -24.344 27.359 13.508 1 98.69 166 GLY A N 1
ATOM 1235 C CA . GLY A 1 166 ? -24.922 28.281 12.555 1 98.69 166 GLY A CA 1
ATOM 1236 C C . GLY A 1 166 ? -24.016 29.469 12.242 1 98.69 166 GLY A C 1
ATOM 1237 O O . GLY A 1 166 ? -24.266 30.203 11.289 1 98.69 166 GLY A O 1
ATOM 1238 N N . ALA A 1 167 ? -22.891 29.641 12.977 1 98.75 167 ALA A N 1
ATOM 1239 C CA . ALA A 1 167 ? -22 30.781 12.766 1 98.75 167 ALA A CA 1
ATOM 1240 C C . ALA A 1 167 ? -21.219 30.641 11.469 1 98.75 167 ALA A C 1
ATOM 1242 O O . ALA A 1 167 ? -20.766 29.547 11.125 1 98.75 167 ALA A O 1
ATOM 1243 N N . LYS A 1 168 ? -21.094 31.688 10.742 1 98.38 168 LYS A N 1
ATOM 1244 C CA . LYS A 1 168 ? -20.328 31.734 9.508 1 98.38 168 LYS A CA 1
ATOM 1245 C C . LYS A 1 168 ? -19.453 32.969 9.445 1 98.38 168 LYS A C 1
ATOM 1247 O O . LYS A 1 168 ? -19.594 33.812 8.547 1 98.38 168 LYS A O 1
ATOM 1252 N N . PRO A 1 169 ? -18.531 33.062 10.422 1 97.62 169 PRO A N 1
ATOM 1253 C CA . PRO A 1 169 ? -17.672 34.25 10.414 1 97.62 169 PRO A CA 1
ATOM 1254 C C . PRO A 1 169 ? -16.969 34.438 9.07 1 97.62 169 PRO A C 1
ATOM 1256 O O . PRO A 1 169 ? -16.469 33.469 8.484 1 97.62 169 PRO A O 1
ATOM 1259 N N . ALA A 1 170 ? -16.859 35.656 8.609 1 94.62 170 ALA A N 1
ATOM 1260 C CA . ALA A 1 170 ? -16.219 36 7.34 1 94.62 170 ALA A CA 1
ATOM 1261 C C . ALA A 1 170 ? -14.703 35.938 7.461 1 94.62 170 ALA A C 1
ATOM 1263 O O . ALA A 1 170 ? -14.008 35.531 6.531 1 94.62 170 ALA A O 1
ATOM 1264 N N . THR A 1 171 ? -14.211 36.438 8.609 1 96.75 171 THR A N 1
ATOM 1265 C CA . THR A 1 171 ? -12.773 36.5 8.812 1 96.75 171 THR A CA 1
ATOM 1266 C C . THR A 1 171 ? -12.227 35.188 9.336 1 96.75 171 THR A C 1
ATOM 1268 O O . THR A 1 171 ? -12.672 34.688 10.375 1 96.75 171 THR A O 1
ATOM 1271 N N . PRO A 1 172 ? -11.258 34.625 8.602 1 97.94 172 PRO A N 1
ATOM 1272 C CA . PRO A 1 172 ? -10.648 33.375 9.102 1 97.94 172 PRO A CA 1
ATOM 1273 C C . PRO A 1 172 ? -9.766 33.594 10.32 1 97.94 172 PRO A C 1
ATOM 1275 O O . PRO A 1 172 ? -9.445 34.75 10.656 1 97.94 172 PRO A O 1
ATOM 1278 N N . ILE A 1 173 ? -9.484 32.531 11 1 98.56 173 ILE A N 1
ATOM 1279 C CA . ILE A 1 173 ? -8.406 32.531 11.984 1 98.56 173 ILE A CA 1
ATOM 1280 C C . ILE A 1 173 ? -7.129 31.984 11.359 1 98.56 173 ILE A C 1
ATOM 1282 O O . ILE A 1 173 ? -7.176 31.031 10.586 1 98.56 173 ILE A O 1
ATOM 1286 N N . HIS A 1 174 ? -6.051 32.688 11.586 1 98.75 174 HIS A N 1
ATOM 1287 C CA . HIS A 1 174 ? -4.734 32.219 11.156 1 98.75 174 HIS A CA 1
ATOM 1288 C C . HIS A 1 174 ? -3.902 31.75 12.336 1 98.75 174 HIS A C 1
ATOM 1290 O O . HIS A 1 174 ? -3.516 32.531 13.203 1 98.75 174 HIS A O 1
ATOM 1296 N N . LEU A 1 175 ? -3.727 30.391 12.406 1 98.88 175 LEU A N 1
ATOM 1297 C CA . LEU A 1 175 ? -2.725 29.844 13.312 1 98.88 175 LEU A CA 1
ATOM 1298 C C . LEU A 1 175 ? -1.32 30.031 12.75 1 98.88 175 LEU A C 1
ATOM 1300 O O . LEU A 1 175 ? -0.945 29.375 11.773 1 98.88 175 LEU A O 1
ATOM 1304 N N . ARG A 1 176 ? -0.59 30.875 13.398 1 98.56 176 ARG A N 1
ATOM 1305 C CA . ARG A 1 176 ? 0.757 31.188 12.938 1 98.56 176 ARG A CA 1
ATOM 1306 C C . ARG A 1 176 ? 1.811 30.609 13.867 1 98.56 176 ARG A C 1
ATOM 1308 O O . ARG A 1 176 ? 1.932 31.031 15.023 1 98.56 176 ARG A O 1
ATOM 1315 N N . PHE A 1 177 ? 2.58 29.594 13.391 1 98.88 177 PHE A N 1
ATOM 1316 C CA . PHE A 1 177 ? 3.637 28.969 14.172 1 98.88 177 PHE A CA 1
ATOM 1317 C C . PHE A 1 177 ? 5.012 29.391 13.672 1 98.88 177 PHE A C 1
ATOM 1319 O O . PHE A 1 177 ? 5.344 29.188 12.508 1 98.88 177 PHE A O 1
ATOM 1326 N N . VAL A 1 178 ? 5.777 29.984 14.57 1 98.69 178 VAL A N 1
ATOM 1327 C CA . VAL A 1 178 ? 7.086 30.516 14.195 1 98.69 178 VAL A CA 1
ATOM 1328 C C . VAL A 1 178 ? 8.148 29.969 15.141 1 98.69 178 VAL A C 1
ATOM 1330 O O . VAL A 1 178 ? 7.984 30 16.359 1 98.69 178 VAL A O 1
ATOM 1333 N N . GLY A 1 179 ? 9.195 29.375 14.594 1 97.88 179 GLY A N 1
ATOM 1334 C CA . GLY A 1 179 ? 10.359 28.984 15.375 1 97.88 179 GLY A CA 1
ATOM 1335 C C . GLY A 1 179 ? 11.453 30.031 15.375 1 97.88 179 GLY A C 1
ATOM 1336 O O . GLY A 1 179 ? 11.664 30.703 14.367 1 97.88 179 GLY A O 1
ATOM 1337 N N . THR A 1 180 ? 12.102 30.172 16.484 1 97.5 180 THR A N 1
ATOM 1338 C CA . THR A 1 180 ? 13.25 31.062 16.562 1 97.5 180 THR A CA 1
ATOM 1339 C C . THR A 1 180 ? 14.211 30.609 17.656 1 97.5 180 THR A C 1
ATOM 1341 O O . THR A 1 180 ? 13.82 29.891 18.578 1 97.5 180 THR A O 1
ATOM 1344 N N . GLY A 1 181 ? 15.484 30.953 17.5 1 94.94 181 GLY A N 1
ATOM 1345 C CA . GLY A 1 181 ? 16.484 30.625 18.5 1 94.94 181 GLY A CA 1
ATOM 1346 C C . GLY A 1 181 ? 17.859 30.328 17.891 1 94.94 181 GLY A C 1
ATOM 1347 O O . GLY A 1 181 ? 18.047 30.484 16.688 1 94.94 181 GLY A O 1
ATOM 1348 N N . GLU A 1 182 ? 18.75 30 18.812 1 94.31 182 GLU A N 1
ATOM 1349 C CA . GLU A 1 182 ? 20.125 29.766 18.391 1 94.31 182 GLU A CA 1
ATOM 1350 C C . GLU A 1 182 ? 20.547 28.312 18.625 1 94.31 182 GLU A C 1
ATOM 1352 O O . GLU A 1 182 ? 21.547 27.859 18.078 1 94.31 182 GLU A O 1
ATOM 1357 N N . THR A 1 183 ? 19.812 27.656 19.375 1 96.25 183 THR A N 1
ATOM 1358 C CA . THR A 1 183 ? 20.125 26.266 19.672 1 96.25 183 THR A CA 1
ATOM 1359 C C . THR A 1 183 ? 18.906 25.375 19.422 1 96.25 183 THR A C 1
ATOM 1361 O O . THR A 1 183 ? 17.781 25.875 19.297 1 96.25 183 THR A O 1
ATOM 1364 N N . ALA A 1 184 ? 19.156 24.109 19.375 1 97.25 184 ALA A N 1
ATOM 1365 C CA . ALA A 1 184 ? 18.109 23.141 19.062 1 97.25 184 ALA A CA 1
ATOM 1366 C C . ALA A 1 184 ? 17 23.172 20.109 1 97.25 184 ALA A C 1
ATOM 1368 O O . ALA A 1 184 ? 17.266 23.344 21.312 1 97.25 184 ALA A O 1
ATOM 1369 N N . PHE A 1 185 ? 15.789 22.984 19.688 1 97.81 185 PHE A N 1
ATOM 1370 C CA . PHE A 1 185 ? 14.641 22.922 20.594 1 97.81 185 PHE A CA 1
ATOM 1371 C C . PHE A 1 185 ? 13.516 22.109 19.969 1 97.81 185 PHE A C 1
ATOM 1373 O O . PHE A 1 185 ? 13.57 21.75 18.797 1 97.81 185 PHE A O 1
ATOM 1380 N N . SER A 1 186 ? 12.602 21.719 20.797 1 98.19 186 SER A N 1
ATOM 1381 C CA . SER A 1 186 ? 11.375 21.062 20.344 1 98.19 186 SER A CA 1
ATOM 1382 C C . SER A 1 186 ? 10.141 21.828 20.812 1 98.19 186 SER A C 1
ATOM 1384 O O . SER A 1 186 ? 10.195 22.578 21.781 1 98.19 186 SER A O 1
ATOM 1386 N N . THR A 1 187 ? 9.125 21.797 20.047 1 98.19 187 THR A N 1
ATOM 1387 C CA . THR A 1 187 ? 7.828 22.359 20.438 1 98.19 187 THR A CA 1
ATOM 1388 C C . THR A 1 187 ? 6.73 21.297 20.297 1 98.19 187 THR A C 1
ATOM 1390 O O . THR A 1 187 ? 6.863 20.359 19.516 1 98.19 187 THR A O 1
ATOM 1393 N N . ALA A 1 188 ? 5.676 21.391 21.094 1 97.75 188 ALA A N 1
ATOM 1394 C CA . ALA A 1 188 ? 4.484 20.547 21.031 1 97.75 188 ALA A CA 1
ATOM 1395 C C . ALA A 1 188 ? 3.223 21.375 21.297 1 97.75 188 ALA A C 1
ATOM 1397 O O . ALA A 1 188 ? 2.871 21.625 22.438 1 97.75 188 ALA A O 1
ATOM 1398 N N . THR A 1 189 ? 2.586 21.734 20.234 1 98.19 189 THR A N 1
ATOM 1399 C CA . THR A 1 189 ? 1.354 22.516 20.344 1 98.19 189 THR A CA 1
ATOM 1400 C C . THR A 1 189 ? 0.148 21.672 19.953 1 98.19 189 THR A C 1
ATOM 1402 O O . THR A 1 189 ? 0.272 20.734 19.141 1 98.19 189 THR A O 1
ATOM 1405 N N . ARG A 1 190 ? -0.97 21.953 20.547 1 97.75 190 ARG A N 1
ATOM 1406 C CA . ARG A 1 190 ? -2.238 21.312 20.219 1 97.75 190 ARG A CA 1
ATOM 1407 C C . ARG A 1 190 ? -3.355 22.344 20.078 1 97.75 190 ARG A C 1
ATOM 1409 O O . ARG A 1 190 ? -3.549 23.172 20.969 1 97.75 190 ARG A O 1
ATOM 1416 N N . VAL A 1 191 ? -4.008 22.281 18.984 1 98.75 191 VAL A N 1
ATOM 1417 C CA . VAL A 1 191 ? -5.18 23.141 18.797 1 98.75 191 VAL A CA 1
ATOM 1418 C C . VAL A 1 191 ? -6.41 22.266 18.547 1 98.75 191 VAL A C 1
ATOM 1420 O O . VAL A 1 191 ? -6.352 21.281 17.797 1 98.75 191 VAL A O 1
ATOM 1423 N N . LEU A 1 192 ? -7.441 22.516 19.266 1 98.62 192 LEU A N 1
ATOM 1424 C CA . LEU A 1 192 ? -8.758 21.922 19.031 1 98.62 192 LEU A CA 1
ATOM 1425 C C . LEU A 1 192 ? -9.688 22.922 18.344 1 98.62 192 LEU A C 1
ATOM 1427 O O . LEU A 1 192 ? -9.789 24.078 18.766 1 98.62 192 LEU A O 1
ATOM 1431 N N . VAL A 1 193 ? -10.352 22.5 17.281 1 98.94 193 VAL A N 1
ATOM 1432 C CA . VAL A 1 193 ? -11.422 23.266 16.656 1 98.94 193 VAL A CA 1
ATOM 1433 C C . VAL A 1 193 ? -12.727 22.469 16.719 1 98.94 193 VAL A C 1
ATOM 1435 O O . VAL A 1 193 ? -12.812 21.375 16.156 1 98.94 193 VAL A O 1
ATOM 1438 N N . ASP A 1 194 ? -13.648 22.984 17.375 1 98.88 194 ASP A N 1
ATOM 1439 C CA . ASP A 1 194 ? -14.992 22.406 17.438 1 98.88 194 ASP A CA 1
ATOM 1440 C C . ASP A 1 194 ? -15.984 23.25 16.641 1 98.88 194 ASP A C 1
ATOM 1442 O O . ASP A 1 194 ? -16.391 24.328 17.094 1 98.88 194 ASP A O 1
ATOM 1446 N N . VAL A 1 195 ? -16.422 22.734 15.5 1 98.94 195 VAL A N 1
ATOM 1447 C CA . VAL A 1 195 ? -17.312 23.484 14.609 1 98.94 195 VAL A CA 1
ATOM 1448 C C . VAL A 1 195 ? -18.766 23.047 14.844 1 98.94 195 VAL A C 1
ATOM 1450 O O . VAL A 1 195 ? -19.141 21.922 14.523 1 98.94 195 VAL A O 1
ATOM 1453 N N . GLY A 1 196 ? -19.594 23.922 15.297 1 98.88 196 GLY A N 1
ATOM 1454 C CA . GLY A 1 196 ? -20.984 23.609 15.578 1 98.88 196 GLY A CA 1
ATOM 1455 C C . GLY A 1 196 ? -21.781 23.312 14.32 1 98.88 196 GLY A C 1
ATOM 1456 O O . GLY A 1 196 ? -21.359 23.656 13.211 1 98.88 196 GLY A O 1
ATOM 1457 N N . ALA A 1 197 ? -22.938 22.672 14.562 1 98.88 197 ALA A N 1
ATOM 1458 C CA . ALA A 1 197 ? -23.797 22.266 13.453 1 98.88 197 ALA A CA 1
ATOM 1459 C C . ALA A 1 197 ? -24.125 23.453 12.555 1 98.88 197 ALA A C 1
ATOM 1461 O O . ALA A 1 197 ? -24.359 24.562 13.047 1 98.88 197 ALA A O 1
ATOM 1462 N N . GLU A 1 198 ? -24.031 23.281 11.266 1 98.81 198 GLU A N 1
ATOM 1463 C CA . GLU A 1 198 ? -24.469 24.219 10.234 1 98.81 198 GLU A CA 1
ATOM 1464 C C . GLU A 1 198 ? -23.547 25.422 10.164 1 98.81 198 GLU A C 1
ATOM 1466 O O . GLU A 1 198 ? -23.859 26.406 9.469 1 98.81 198 GLU A O 1
ATOM 1471 N N . ALA A 1 199 ? -22.453 25.375 10.93 1 98.88 199 ALA A N 1
ATOM 1472 C CA . ALA A 1 199 ? -21.484 26.469 10.875 1 98.88 199 ALA A CA 1
ATOM 1473 C C . ALA A 1 199 ? -20.531 26.312 9.688 1 98.88 199 ALA A C 1
ATOM 1475 O O . ALA A 1 199 ? -20.5 25.266 9.047 1 98.88 199 ALA A O 1
ATOM 1476 N N . GLU A 1 200 ? -19.906 27.344 9.281 1 98.69 200 GLU A N 1
ATOM 1477 C CA . GLU A 1 200 ? -18.812 27.344 8.305 1 98.69 200 GLU A CA 1
ATOM 1478 C C . GLU A 1 200 ? -17.594 28.094 8.828 1 98.69 200 GLU A C 1
ATOM 1480 O O . GLU A 1 200 ? -17.719 29.25 9.258 1 98.69 200 GLU A O 1
ATOM 1485 N N . PHE A 1 201 ? -16.531 27.5 8.789 1 98.62 201 PHE A N 1
ATOM 1486 C CA . PHE A 1 201 ? -15.359 28.094 9.438 1 98.62 201 PHE A CA 1
ATOM 1487 C C . PHE A 1 201 ? -14.109 27.906 8.578 1 98.62 201 PHE A C 1
ATOM 1489 O O . PHE A 1 201 ? -13.867 26.828 8.039 1 98.62 201 PHE A O 1
ATOM 1496 N N . PHE A 1 202 ? -13.32 29.016 8.336 1 98.5 202 PHE A N 1
ATOM 1497 C CA . PHE A 1 202 ? -12.055 29.016 7.613 1 98.5 202 PHE A CA 1
ATOM 1498 C C . PHE A 1 202 ? -10.875 29.125 8.578 1 98.5 202 PHE A C 1
ATOM 1500 O O . PHE A 1 202 ? -10.844 30 9.43 1 98.5 202 PHE A O 1
ATOM 1507 N N . LEU A 1 203 ? -9.969 28.203 8.469 1 98.88 203 LEU A N 1
ATOM 1508 C CA . LEU A 1 203 ? -8.758 28.203 9.289 1 98.88 203 LEU A CA 1
ATOM 1509 C C . LEU A 1 203 ? -7.508 28.172 8.414 1 98.88 203 LEU A C 1
ATOM 1511 O O . LEU A 1 203 ? -7.371 27.312 7.547 1 98.88 203 LEU A O 1
ATOM 1515 N N . LEU A 1 204 ? -6.637 29.172 8.617 1 98.88 204 LEU A N 1
ATOM 1516 C CA . LEU A 1 204 ? -5.316 29.203 7.996 1 98.88 204 LEU A CA 1
ATOM 1517 C C . LEU A 1 204 ? -4.242 28.75 8.977 1 98.88 204 LEU A C 1
ATOM 1519 O O . LEU A 1 204 ? -4.332 29.031 10.172 1 98.88 204 LEU A O 1
ATOM 1523 N N . GLU A 1 205 ? -3.275 28.016 8.469 1 98.94 205 GLU A N 1
ATOM 1524 C CA . GLU A 1 205 ? -2.189 27.5 9.305 1 98.94 205 GLU A CA 1
ATOM 1525 C C . GLU A 1 205 ? -0.842 27.641 8.602 1 98.94 205 GLU A C 1
ATOM 1527 O O . GLU A 1 205 ? -0.689 27.234 7.449 1 98.94 205 GLU A O 1
ATOM 1532 N N . SER A 1 206 ? 0.108 28.312 9.211 1 98.88 206 SER A N 1
ATOM 1533 C CA . SER A 1 206 ? 1.439 28.438 8.625 1 98.88 206 SER A CA 1
ATOM 1534 C C . SER A 1 206 ? 2.521 28.062 9.633 1 98.88 206 SER A C 1
ATOM 1536 O O . SER A 1 206 ? 2.387 28.344 10.828 1 98.88 206 SER A O 1
ATOM 1538 N N . HIS A 1 207 ? 3.547 27.375 9.172 1 98.88 207 HIS A N 1
ATOM 1539 C CA . HIS A 1 207 ? 4.727 26.969 9.93 1 98.88 207 HIS A CA 1
ATOM 1540 C C . HIS A 1 207 ? 6 27.516 9.289 1 98.88 207 HIS A C 1
ATOM 1542 O O . HIS A 1 207 ? 6.277 27.234 8.117 1 98.88 207 HIS A O 1
ATOM 1548 N N . GLU A 1 208 ? 6.727 28.312 10.016 1 98.69 208 GLU A N 1
ATOM 1549 C CA . GLU A 1 208 ? 7.961 28.906 9.516 1 98.69 208 GLU A CA 1
ATOM 1550 C C . GLU A 1 208 ? 9.031 28.953 10.602 1 98.69 208 GLU A C 1
ATOM 1552 O O . GLU A 1 208 ? 8.719 28.922 11.789 1 98.69 208 GLU A O 1
ATOM 1557 N N . GLY A 1 209 ? 10.266 29 10.211 1 97.19 209 GLY A N 1
ATOM 1558 C CA . GLY A 1 209 ? 11.406 29.125 11.102 1 97.19 209 GLY A CA 1
ATOM 1559 C C . GLY A 1 209 ? 12.711 29.406 10.367 1 97.19 209 GLY A C 1
ATOM 1560 O O . GLY A 1 209 ? 12.727 29.484 9.141 1 97.19 209 GLY A O 1
ATOM 1561 N N . PRO A 1 210 ? 13.688 29.531 11.148 1 95.12 210 PRO A N 1
ATOM 1562 C CA . PRO A 1 210 ? 14.953 29.953 10.547 1 95.12 210 PRO A CA 1
ATOM 1563 C C . PRO A 1 210 ? 15.688 28.812 9.844 1 95.12 210 PRO A C 1
ATOM 1565 O O . PRO A 1 210 ? 15.539 27.656 10.234 1 95.12 210 PRO A O 1
ATOM 1568 N N . ALA A 1 211 ? 16.453 29.188 8.82 1 95.19 211 ALA A N 1
ATOM 1569 C CA . ALA A 1 211 ? 17.375 28.234 8.203 1 95.19 211 ALA A CA 1
ATOM 1570 C C . ALA A 1 211 ? 18.578 27.953 9.102 1 95.19 211 ALA A C 1
ATOM 1572 O O . ALA A 1 211 ? 18.969 28.828 9.891 1 95.19 211 ALA A O 1
ATOM 1573 N N . GLY A 1 212 ? 19.109 26.781 9.016 1 96.25 212 GLY A N 1
ATOM 1574 C CA . GLY A 1 212 ? 20.375 26.453 9.68 1 96.25 212 GLY A CA 1
ATOM 1575 C C . GLY A 1 212 ? 20.188 26.016 11.117 1 96.25 212 GLY A C 1
ATOM 1576 O O . GLY A 1 212 ? 21.156 25.656 11.789 1 96.25 212 GLY A O 1
ATOM 1577 N N . LEU A 1 213 ? 18.984 26.016 11.586 1 96.38 213 LEU A N 1
ATOM 1578 C CA . LEU A 1 213 ? 18.703 25.625 12.969 1 96.38 213 LEU A CA 1
ATOM 1579 C C . LEU A 1 213 ? 17.922 24.328 13.016 1 96.38 213 LEU A C 1
ATOM 1581 O O . LEU A 1 213 ? 16.891 24.188 12.352 1 96.38 213 LEU A O 1
ATOM 1585 N N . THR A 1 214 ? 18.484 23.391 13.797 1 96 214 THR A N 1
ATOM 1586 C CA . THR A 1 214 ? 17.766 22.141 13.977 1 96 214 THR A CA 1
ATOM 1587 C C . THR A 1 214 ? 16.719 22.266 15.078 1 96 214 THR A C 1
ATOM 1589 O O . THR A 1 214 ? 17.062 22.547 16.234 1 96 214 THR A O 1
ATOM 1592 N N . TYR A 1 215 ? 15.516 22.234 14.719 1 97.44 215 TYR A N 1
ATOM 1593 C CA . TYR A 1 215 ? 14.422 22.219 15.695 1 97.44 215 TYR A CA 1
ATOM 1594 C C . TYR A 1 215 ? 13.32 21.266 15.258 1 97.44 215 TYR A C 1
ATOM 1596 O O . TYR A 1 215 ? 13.328 20.781 14.125 1 97.44 215 TYR A O 1
ATOM 1604 N N . GLN A 1 216 ? 12.469 20.875 16.234 1 98.19 216 GLN A N 1
ATOM 1605 C CA . GLN A 1 216 ? 11.508 19.812 16.016 1 98.19 216 GLN A CA 1
ATOM 1606 C C . GLN A 1 216 ? 10.102 20.219 16.438 1 98.19 216 GLN A C 1
ATOM 1608 O O . GLN A 1 216 ? 9.633 19.828 17.516 1 98.19 216 GLN A O 1
ATOM 1613 N N . PRO A 1 217 ? 9.445 20.953 15.555 1 98.62 217 PRO A N 1
ATOM 1614 C CA . PRO A 1 217 ? 8.023 21.172 15.852 1 98.62 217 PRO A CA 1
ATOM 1615 C C . PRO A 1 217 ? 7.188 19.906 15.703 1 98.62 217 PRO A C 1
ATOM 1617 O O . PRO A 1 217 ? 7.391 19.141 14.766 1 98.62 217 PRO A O 1
ATOM 1620 N N . ASN A 1 218 ? 6.352 19.578 16.641 1 98.5 218 ASN A N 1
ATOM 1621 C CA . ASN A 1 218 ? 5.324 18.531 16.625 1 98.5 218 ASN A CA 1
ATOM 1622 C C . ASN A 1 218 ? 3.951 19.094 16.969 1 98.5 218 ASN A C 1
ATOM 1624 O O . ASN A 1 218 ? 3.572 19.156 18.141 1 98.5 218 ASN A O 1
ATOM 1628 N N . ASP A 1 219 ? 3.23 19.484 15.914 1 98.56 219 ASP A N 1
ATOM 1629 C CA . ASP A 1 219 ? 1.955 20.172 16.078 1 98.56 219 ASP A CA 1
ATOM 1630 C C . ASP A 1 219 ? 0.784 19.25 15.742 1 98.56 219 ASP A C 1
ATOM 1632 O O . ASP A 1 219 ? 0.881 18.422 14.836 1 98.56 219 ASP A O 1
ATOM 1636 N N . ALA A 1 220 ? -0.251 19.359 16.5 1 98.56 220 ALA A N 1
ATOM 1637 C CA . ALA A 1 220 ? -1.468 18.594 16.234 1 98.56 220 ALA A CA 1
ATOM 1638 C C . ALA A 1 220 ? -2.686 19.516 16.156 1 98.56 220 ALA A C 1
ATOM 1640 O O . ALA A 1 220 ? -2.809 20.453 16.953 1 98.56 220 ALA A O 1
ATOM 1641 N N . LEU A 1 221 ? -3.471 19.359 15.203 1 98.88 221 LEU A N 1
ATOM 1642 C CA . LEU A 1 221 ? -4.766 20.016 15.031 1 98.88 221 LEU A CA 1
ATOM 1643 C C . LEU A 1 221 ? -5.898 18.984 15.07 1 98.88 221 LEU A C 1
ATOM 1645 O O . LEU A 1 221 ? -6.012 18.156 14.172 1 98.88 221 LEU A O 1
ATOM 1649 N N . ASP A 1 222 ? -6.688 18.984 16.141 1 98.75 222 ASP A N 1
ATOM 1650 C CA . ASP A 1 222 ? -7.875 18.156 16.281 1 98.75 222 ASP A CA 1
ATOM 1651 C C . ASP A 1 222 ? -9.141 18.922 15.906 1 98.75 222 ASP A C 1
ATOM 1653 O O . ASP A 1 222 ? -9.352 20.047 16.359 1 98.75 222 ASP A O 1
ATOM 1657 N N . VAL A 1 223 ? -9.977 18.297 15.07 1 98.94 223 VAL A N 1
ATOM 1658 C CA . VAL A 1 223 ? -11.141 19.016 14.562 1 98.94 223 VAL A CA 1
ATOM 1659 C C . VAL A 1 223 ? -12.375 18.141 14.672 1 98.94 223 VAL A C 1
ATOM 1661 O O . VAL A 1 223 ? -12.336 16.953 14.328 1 98.94 223 VAL A O 1
ATOM 1664 N N . HIS A 1 224 ? -13.398 18.656 15.18 1 98.88 224 HIS A N 1
ATOM 1665 C CA . HIS A 1 224 ? -14.742 18.109 15.086 1 98.88 224 HIS A CA 1
ATOM 1666 C C . HIS A 1 224 ? -15.633 18.969 14.195 1 98.88 224 HIS A C 1
ATOM 1668 O O . HIS A 1 224 ? -15.766 20.172 14.438 1 98.88 224 HIS A O 1
ATOM 1674 N N . ILE A 1 225 ? -16.219 18.391 13.18 1 98.94 225 ILE A N 1
ATOM 1675 C CA . ILE A 1 225 ? -17.141 19.109 12.305 1 98.94 225 ILE A CA 1
ATOM 1676 C C . ILE A 1 225 ? -18.562 18.641 12.547 1 98.94 225 ILE A C 1
ATOM 1678 O O . ILE A 1 225 ? -18.922 17.516 12.164 1 98.94 225 ILE A O 1
ATOM 1682 N N . GLY A 1 226 ? -19.359 19.484 13.07 1 98.88 226 GLY A N 1
ATOM 1683 C CA . GLY A 1 226 ? -20.75 19.156 13.383 1 98.88 226 GLY A CA 1
ATOM 1684 C C . GLY A 1 226 ? -21.594 18.922 12.148 1 98.88 226 GLY A C 1
ATOM 1685 O O . GLY A 1 226 ? -21.156 19.172 11.023 1 98.88 226 GLY A O 1
ATOM 1686 N N . ALA A 1 227 ? -22.828 18.469 12.398 1 98.94 227 ALA A N 1
ATOM 1687 C CA . ALA A 1 227 ? -23.75 18.125 11.312 1 98.94 227 ALA A CA 1
ATOM 1688 C C . ALA A 1 227 ? -23.969 19.312 10.383 1 98.94 227 ALA A C 1
ATOM 1690 O O . ALA A 1 227 ? -24.188 20.438 10.852 1 98.94 227 ALA A O 1
ATOM 1691 N N . GLU A 1 228 ? -23.781 19.094 9.086 1 98.88 228 GLU A N 1
ATOM 1692 C CA . GLU A 1 228 ? -24.078 20.062 8.031 1 98.88 228 GLU A CA 1
ATOM 1693 C C . GLU A 1 228 ? -23.125 21.25 8.117 1 98.88 228 GLU A C 1
ATOM 1695 O O . GLU A 1 228 ? -23.375 22.297 7.512 1 98.88 228 GLU A O 1
ATOM 1700 N N . ALA A 1 229 ? -22.078 21.094 8.93 1 98.94 229 ALA A N 1
ATOM 1701 C CA . ALA A 1 229 ? -21.094 22.156 9.047 1 98.94 229 ALA A CA 1
ATOM 1702 C C . ALA A 1 229 ? -19.984 22.016 8 1 98.94 229 ALA A C 1
ATOM 1704 O O . ALA A 1 229 ? -19.844 20.938 7.398 1 98.94 229 ALA A O 1
ATOM 1705 N N . ALA A 1 230 ? -19.281 23.094 7.734 1 98.88 230 ALA A N 1
ATOM 1706 C CA . ALA A 1 230 ? -18.156 23.094 6.801 1 98.88 230 ALA A CA 1
ATOM 1707 C C . ALA A 1 230 ? -16.891 23.641 7.461 1 98.88 230 ALA A C 1
ATOM 1709 O O . ALA A 1 230 ? -16.938 24.688 8.117 1 98.88 230 ALA A O 1
ATOM 1710 N N . PHE A 1 231 ? -15.844 22.922 7.355 1 98.88 231 PHE A N 1
ATOM 1711 C CA . PHE A 1 231 ? -14.523 23.344 7.809 1 98.88 231 PHE A CA 1
ATOM 1712 C C . PHE A 1 231 ? -13.555 23.438 6.641 1 98.88 231 PHE A C 1
ATOM 1714 O O . PHE A 1 231 ? -13.352 22.453 5.918 1 98.88 231 PHE A O 1
ATOM 1721 N N . ARG A 1 232 ? -12.969 24.562 6.375 1 98.81 232 ARG A N 1
ATOM 1722 C CA . ARG A 1 232 ? -12.008 24.828 5.309 1 98.81 232 ARG A CA 1
ATOM 1723 C C . ARG A 1 232 ? -10.641 25.203 5.887 1 98.81 232 ARG A C 1
ATOM 1725 O O . ARG A 1 232 ? -10.5 26.234 6.535 1 98.81 232 ARG A O 1
ATOM 1732 N N . HIS A 1 233 ? -9.727 24.375 5.586 1 98.94 233 HIS A N 1
ATOM 1733 C CA . HIS A 1 233 ? -8.398 24.469 6.188 1 98.94 233 HIS A CA 1
ATOM 1734 C C . HIS A 1 233 ? -7.32 24.578 5.117 1 98.94 233 HIS A C 1
ATOM 1736 O O . HIS A 1 233 ? -7.281 23.781 4.18 1 98.94 233 HIS A O 1
ATOM 1742 N N . THR A 1 234 ? -6.543 25.641 5.137 1 98.88 234 THR A N 1
ATOM 1743 C CA . THR A 1 234 ? -5.383 25.812 4.27 1 98.88 234 THR A CA 1
ATOM 1744 C C . THR A 1 234 ? -4.102 25.891 5.094 1 98.88 234 THR A C 1
ATOM 1746 O O . THR A 1 234 ? -3.996 26.688 6.02 1 98.88 234 THR A O 1
ATOM 1749 N N . ARG A 1 235 ? -3.104 25.078 4.723 1 98.88 235 ARG A N 1
ATOM 1750 C CA . ARG A 1 235 ? -1.891 24.938 5.52 1 98.88 235 ARG A CA 1
ATOM 1751 C C . ARG A 1 235 ? -0.644 25.141 4.664 1 98.88 235 ARG A C 1
ATOM 1753 O O . ARG A 1 235 ? -0.585 24.672 3.523 1 98.88 235 ARG A O 1
ATOM 1760 N N . LEU A 1 236 ? 0.265 25.891 5.242 1 98.62 236 LEU A N 1
ATOM 1761 C CA . LEU A 1 236 ? 1.553 26.156 4.605 1 98.62 236 LEU A CA 1
ATOM 1762 C C . LEU A 1 236 ? 2.701 25.734 5.516 1 98.62 236 LEU A C 1
ATOM 1764 O O . LEU A 1 236 ? 2.787 26.172 6.664 1 98.62 236 LEU A O 1
ATOM 1768 N N . ASN A 1 237 ? 3.572 24.812 5.059 1 98.69 237 ASN A N 1
ATOM 1769 C CA . ASN A 1 237 ? 4.793 24.438 5.766 1 98.69 237 ASN A CA 1
ATOM 1770 C C . ASN A 1 237 ? 6.035 24.953 5.055 1 98.69 237 ASN A C 1
ATOM 1772 O O . ASN A 1 237 ? 6.457 24.406 4.039 1 98.69 237 ASN A O 1
ATOM 1776 N N . ARG A 1 238 ? 6.617 25.938 5.621 1 98.06 238 ARG A N 1
ATOM 1777 C CA . ARG A 1 238 ? 7.852 26.562 5.141 1 98.06 238 ARG A CA 1
ATOM 1778 C C . ARG A 1 238 ? 8.914 26.594 6.238 1 98.06 238 ARG A C 1
ATOM 1780 O O . ARG A 1 238 ? 9.625 27.578 6.395 1 98.06 238 ARG A O 1
ATOM 1787 N N . GLU A 1 239 ? 8.984 25.562 6.984 1 98.31 239 GLU A N 1
ATOM 1788 C CA . GLU A 1 239 ? 9.969 25.453 8.062 1 98.31 239 GLU A CA 1
ATOM 1789 C C . GLU A 1 239 ? 11.391 25.547 7.516 1 98.31 239 GLU A C 1
ATOM 1791 O O . GLU A 1 239 ? 11.625 25.312 6.328 1 98.31 239 GLU A O 1
ATOM 1796 N N . GLY A 1 240 ? 12.312 25.859 8.453 1 97.88 240 GLY A N 1
ATOM 1797 C CA . GLY A 1 240 ? 13.711 25.984 8.094 1 97.88 240 GLY A CA 1
ATOM 1798 C C . GLY A 1 240 ? 14.312 24.688 7.57 1 97.88 240 GLY A C 1
ATOM 1799 O O . GLY A 1 240 ? 13.766 23.609 7.809 1 97.88 240 GLY A O 1
ATOM 1800 N N . ASP A 1 241 ? 15.445 24.766 6.957 1 97.75 241 ASP A N 1
ATOM 1801 C CA . ASP A 1 241 ? 16.016 23.703 6.137 1 97.75 241 ASP A CA 1
ATOM 1802 C C . ASP A 1 241 ? 16.656 22.625 7.008 1 97.75 241 ASP A C 1
ATOM 1804 O O . ASP A 1 241 ? 17.141 21.609 6.496 1 97.75 241 ASP A O 1
ATOM 1808 N N . ALA A 1 242 ? 16.672 22.828 8.344 1 97.88 242 ALA A N 1
ATOM 1809 C CA . ALA A 1 242 ? 17.219 21.797 9.227 1 97.88 242 ALA A CA 1
ATOM 1810 C C . ALA A 1 242 ? 16.156 21.266 10.18 1 97.88 242 ALA A C 1
ATOM 1812 O O . ALA A 1 242 ? 16.453 20.453 11.055 1 97.88 242 ALA A O 1
ATOM 1813 N N . ALA A 1 243 ? 14.938 21.703 10 1 98.44 243 ALA A N 1
ATOM 1814 C CA . ALA A 1 243 ? 13.844 21.344 10.906 1 98.44 243 ALA A CA 1
ATOM 1815 C C . ALA A 1 243 ? 13.352 19.922 10.633 1 98.44 243 ALA A C 1
ATOM 1817 O O . ALA A 1 243 ? 13.32 19.469 9.484 1 98.44 243 ALA A O 1
ATOM 1818 N N . VAL A 1 244 ? 13.023 19.141 11.641 1 98.5 244 VAL A N 1
ATOM 1819 C CA . VAL A 1 244 ? 12.227 17.922 11.578 1 98.5 244 VAL A CA 1
ATOM 1820 C C . VAL A 1 244 ? 10.789 18.234 11.984 1 98.5 244 VAL A C 1
ATOM 1822 O O . VAL A 1 244 ? 10.453 18.203 13.172 1 98.5 244 VAL A O 1
ATOM 1825 N N . ALA A 1 245 ? 9.969 18.5 11 1 98.69 245 ALA A N 1
ATOM 1826 C CA . ALA A 1 245 ? 8.633 19.031 11.227 1 98.69 245 ALA A CA 1
ATOM 1827 C C . ALA A 1 245 ? 7.582 17.922 11.227 1 98.69 245 ALA A C 1
ATOM 1829 O O . ALA A 1 245 ? 7.316 17.312 10.188 1 98.69 245 ALA A O 1
ATOM 1830 N N . LEU A 1 246 ? 6.984 17.656 12.352 1 98.56 246 LEU A N 1
ATOM 1831 C CA . LEU A 1 246 ? 5.938 16.656 12.516 1 98.56 246 LEU A CA 1
ATOM 1832 C C . LEU A 1 246 ? 4.582 17.312 12.75 1 98.56 246 LEU A C 1
ATOM 1834 O O . LEU A 1 246 ? 4.48 18.281 13.5 1 98.56 246 LEU A O 1
ATOM 1838 N N . SER A 1 247 ? 3.635 16.922 12.055 1 98.62 247 SER A N 1
ATOM 1839 C CA . SER A 1 247 ? 2.301 17.5 12.188 1 98.62 247 SER A CA 1
ATOM 1840 C C . SER A 1 247 ? 1.22 16.438 12.031 1 98.62 247 SER A C 1
ATOM 1842 O O . SER A 1 247 ? 1.361 15.516 11.219 1 98.62 247 SER A O 1
ATOM 1844 N N . THR A 1 248 ? 0.13 16.516 12.82 1 98.75 248 THR A N 1
ATOM 1845 C CA . THR A 1 248 ? -1.02 15.625 12.742 1 98.75 248 THR A CA 1
ATOM 1846 C C . THR A 1 248 ? -2.318 16.422 12.656 1 98.75 248 THR A C 1
ATOM 1848 O O . THR A 1 248 ? -2.543 17.344 13.438 1 98.75 248 THR A O 1
ATOM 1851 N N . LEU A 1 249 ? -3.1 16.172 11.711 1 98.94 249 LEU A N 1
ATOM 1852 C CA . LEU A 1 249 ? -4.48 16.625 11.602 1 98.94 249 LEU A CA 1
ATOM 1853 C C . LEU A 1 249 ? -5.457 15.477 11.828 1 98.94 249 LEU A C 1
ATOM 1855 O O . LEU A 1 249 ? -5.414 14.477 11.109 1 98.94 249 LEU A O 1
ATOM 1859 N N . SER A 1 250 ? -6.254 15.516 12.836 1 98.81 250 SER A N 1
ATOM 1860 C CA . SER A 1 250 ? -7.289 14.516 13.102 1 98.81 250 SER A CA 1
ATOM 1861 C C . SER A 1 250 ? -8.68 15.133 13.039 1 98.81 250 SER A C 1
ATOM 1863 O O . SER A 1 250 ? -8.977 16.094 13.758 1 98.81 250 SER A O 1
ATOM 1865 N N . VAL A 1 251 ? -9.562 14.578 12.203 1 98.94 251 VAL A N 1
ATOM 1866 C CA . VAL A 1 251 ? -10.844 15.219 11.938 1 98.94 251 VAL A CA 1
ATOM 1867 C C . VAL A 1 251 ? -11.969 14.195 12.055 1 98.94 251 VAL A C 1
ATOM 1869 O O . VAL A 1 251 ? -11.922 13.133 11.43 1 98.94 251 VAL A O 1
ATOM 1872 N N . ARG A 1 252 ? -12.93 14.453 12.836 1 98.94 252 ARG A N 1
ATOM 1873 C CA . ARG A 1 252 ? -14.188 13.711 12.844 1 98.94 252 ARG A CA 1
ATOM 1874 C C . ARG A 1 252 ? -15.281 14.477 12.109 1 98.94 252 ARG A C 1
ATOM 1876 O O . ARG A 1 252 ? -15.5 15.664 12.367 1 98.94 252 ARG A O 1
ATOM 1883 N N . LEU A 1 253 ? -15.977 13.844 11.195 1 98.94 253 LEU A N 1
ATOM 1884 C CA . LEU A 1 253 ? -17.047 14.453 10.406 1 98.94 253 LEU A CA 1
ATOM 1885 C C . LEU A 1 253 ? -18.391 13.867 10.781 1 98.94 253 LEU A C 1
ATOM 1887 O O . LEU A 1 253 ? -18.594 12.648 10.688 1 98.94 253 LEU A O 1
ATOM 1891 N N . ASP A 1 254 ? -19.312 14.695 11.172 1 98.88 254 ASP A N 1
ATOM 1892 C CA . ASP A 1 254 ? -20.688 14.258 11.438 1 98.88 254 ASP A CA 1
ATOM 1893 C C . ASP A 1 254 ? -21.516 14.289 10.156 1 98.88 254 ASP A C 1
ATOM 1895 O O . ASP A 1 254 ? -20.969 14.375 9.055 1 98.88 254 ASP A O 1
ATOM 1899 N N . ALA A 1 255 ? -22.844 14.055 10.305 1 98.94 255 ALA A N 1
ATOM 1900 C CA . ALA A 1 255 ? -23.734 13.883 9.164 1 98.94 255 ALA A CA 1
ATOM 1901 C C . ALA A 1 255 ? -23.703 15.109 8.258 1 98.94 255 ALA A C 1
ATOM 1903 O O . ALA A 1 255 ? -23.828 16.234 8.727 1 98.94 255 ALA A O 1
ATOM 1904 N N . ARG A 1 256 ? -23.438 14.961 6.953 1 98.88 256 ARG A N 1
ATOM 1905 C CA . ARG A 1 256 ? -23.469 15.977 5.906 1 98.88 256 ARG A CA 1
ATOM 1906 C C . ARG A 1 256 ? -22.438 17.062 6.168 1 98.88 256 ARG A C 1
ATOM 1908 O O . ARG A 1 256 ? -22.578 18.188 5.68 1 98.88 256 ARG A O 1
ATOM 1915 N N . ALA A 1 257 ? -21.438 16.719 7.027 1 98.94 257 ALA A N 1
ATOM 1916 C CA . ALA A 1 257 ? -20.328 17.641 7.246 1 98.94 257 ALA A CA 1
ATOM 1917 C C . ALA A 1 257 ? -19.453 17.75 6 1 98.94 257 ALA A C 1
ATOM 1919 O O . ALA A 1 257 ? -19.406 16.828 5.184 1 98.94 257 ALA A O 1
ATOM 1920 N N . GLN A 1 258 ? -18.766 18.891 5.84 1 98.94 258 GLN A N 1
ATOM 1921 C CA . GLN A 1 258 ? -17.875 19.125 4.719 1 98.94 258 GLN A CA 1
ATOM 1922 C C . GLN A 1 258 ? -16.469 19.516 5.207 1 98.94 258 GLN A C 1
ATOM 1924 O O . GLN A 1 258 ? -16.328 20.391 6.055 1 98.94 258 GLN A O 1
ATOM 1929 N N . LEU A 1 259 ? -15.516 18.859 4.691 1 98.94 259 LEU A N 1
ATOM 1930 C CA . LEU A 1 259 ? -14.117 19.188 4.945 1 98.94 259 LEU A CA 1
ATOM 1931 C C . LEU A 1 259 ? -13.406 19.562 3.654 1 98.94 259 LEU A C 1
ATOM 1933 O O . LEU A 1 259 ? -13.547 18.891 2.633 1 98.94 259 LEU A O 1
ATOM 1937 N N . GLU A 1 260 ? -12.719 20.641 3.65 1 98.88 260 GLU A N 1
ATOM 1938 C CA . GLU A 1 260 ? -11.695 21.016 2.684 1 98.88 260 GLU A CA 1
ATOM 1939 C C . GLU A 1 260 ? -10.359 21.297 3.377 1 98.88 260 GLU A C 1
ATOM 1941 O O . GLU A 1 260 ? -10.273 22.203 4.219 1 98.88 260 GLU A O 1
ATOM 1946 N N . THR A 1 261 ? -9.367 20.516 3.121 1 98.88 261 THR A N 1
ATOM 1947 C CA . THR A 1 261 ? -8.039 20.844 3.629 1 98.88 261 THR A CA 1
ATOM 1948 C C . THR A 1 261 ? -6.992 20.719 2.523 1 98.88 261 THR A C 1
ATOM 1950 O O . THR A 1 261 ? -7.004 19.75 1.757 1 98.88 261 THR A O 1
ATOM 1953 N N . VAL A 1 262 ? -6.148 21.734 2.363 1 98.88 262 VAL A N 1
ATOM 1954 C CA . VAL A 1 262 ? -5.078 21.766 1.375 1 98.88 262 VAL A CA 1
ATOM 1955 C C . VAL A 1 262 ? -3.766 22.156 2.049 1 98.88 262 VAL A C 1
ATOM 1957 O O . VAL A 1 262 ? -3.709 23.156 2.775 1 98.88 262 VAL A O 1
ATOM 1960 N N . ASN A 1 263 ? -2.748 21.375 1.836 1 98.75 263 ASN A N 1
ATOM 1961 C CA . ASN A 1 263 ? -1.437 21.578 2.443 1 98.75 263 ASN A CA 1
ATOM 1962 C C . ASN A 1 263 ? -0.355 21.781 1.388 1 98.75 263 ASN A C 1
ATOM 1964 O O . ASN A 1 263 ? -0.269 21.031 0.422 1 98.75 263 ASN A O 1
ATOM 1968 N N . LEU A 1 264 ? 0.383 22.844 1.504 1 98.81 264 LEU A N 1
ATOM 1969 C CA . LEU A 1 264 ? 1.573 23.047 0.686 1 98.81 264 LEU A CA 1
ATOM 1970 C C . LEU A 1 264 ? 2.84 22.906 1.521 1 98.81 264 LEU A C 1
ATOM 1972 O O . LEU A 1 264 ? 2.98 23.531 2.566 1 98.81 264 LEU A O 1
ATOM 1976 N N . VAL A 1 265 ? 3.773 22.062 1.101 1 98.81 265 VAL A N 1
ATOM 1977 C CA . VAL A 1 265 ? 5.047 21.859 1.783 1 98.81 265 VAL A CA 1
ATOM 1978 C C . VAL A 1 265 ? 6.195 22.281 0.879 1 98.81 265 VAL A C 1
ATOM 1980 O O . VAL A 1 265 ? 6.363 21.75 -0.221 1 98.81 265 VAL A O 1
ATOM 1983 N N . THR A 1 266 ? 7.016 23.203 1.327 1 98.06 266 THR A N 1
ATOM 1984 C CA . THR A 1 266 ? 8.203 23.625 0.591 1 98.06 266 THR A CA 1
ATOM 1985 C C . THR A 1 266 ? 9.422 23.688 1.515 1 98.06 266 THR A C 1
ATOM 1987 O O . THR A 1 266 ? 10.516 24.062 1.086 1 98.06 266 THR A O 1
ATOM 1990 N N . GLY A 1 267 ? 9.195 23.312 2.822 1 97.56 267 GLY A N 1
ATOM 1991 C CA . GLY A 1 267 ? 10.297 23.484 3.758 1 97.56 267 GLY A CA 1
ATOM 1992 C C . GLY A 1 267 ? 10.586 22.234 4.562 1 97.56 267 GLY A C 1
ATOM 1993 O O . GLY A 1 267 ? 10.188 21.125 4.176 1 97.56 267 GLY A O 1
ATOM 1994 N N . ALA A 1 268 ? 11.484 22.469 5.562 1 98.56 268 ALA A N 1
ATOM 1995 C CA . ALA A 1 268 ? 11.93 21.453 6.508 1 98.56 268 ALA A CA 1
ATOM 1996 C C . ALA A 1 268 ? 12.938 20.5 5.859 1 98.56 268 ALA A C 1
ATOM 1998 O O . ALA A 1 268 ? 12.953 20.344 4.637 1 98.56 268 ALA A O 1
ATOM 1999 N N . LYS A 1 269 ? 13.844 19.984 6.66 1 98.56 269 LYS A N 1
ATOM 2000 C CA . LYS A 1 269 ? 14.688 18.875 6.234 1 98.56 269 LYS A CA 1
ATOM 2001 C C . LYS A 1 269 ? 13.883 17.578 6.102 1 98.56 269 LYS A C 1
ATOM 2003 O O . LYS A 1 269 ? 14.008 16.859 5.109 1 98.56 269 LYS A O 1
ATOM 2008 N N . LEU A 1 270 ? 13.125 17.344 7.059 1 98.75 270 LEU A N 1
ATOM 2009 C CA . LEU A 1 270 ? 12.156 16.25 7.102 1 98.75 270 LEU A CA 1
ATOM 2010 C C . LEU A 1 270 ? 10.789 16.75 7.551 1 98.75 270 LEU A C 1
ATOM 2012 O O . LEU A 1 270 ? 10.68 17.438 8.57 1 98.75 270 LEU A O 1
ATOM 2016 N N . SER A 1 271 ? 9.781 16.578 6.828 1 98.69 271 SER A N 1
ATOM 2017 C CA . SER A 1 271 ? 8.414 16.891 7.227 1 98.69 271 SER A CA 1
ATOM 2018 C C . SER A 1 271 ? 7.508 15.68 7.094 1 98.69 271 SER A C 1
ATOM 2020 O O . SER A 1 271 ? 7.574 14.945 6.105 1 98.69 271 SER A O 1
ATOM 2022 N N . ARG A 1 272 ? 6.773 15.328 8.055 1 98.69 272 ARG A N 1
ATOM 2023 C CA . ARG A 1 272 ? 5.699 14.344 7.984 1 98.69 272 ARG A CA 1
ATOM 2024 C C . ARG A 1 272 ? 4.371 14.953 8.422 1 98.69 272 ARG A C 1
ATOM 2026 O O . ARG A 1 272 ? 4.238 15.422 9.547 1 98.69 272 ARG A O 1
ATOM 2033 N N . HIS A 1 273 ? 3.484 15.078 7.539 1 98.75 273 HIS A N 1
ATOM 2034 C CA . HIS A 1 273 ? 2.125 15.539 7.789 1 98.75 273 HIS A CA 1
ATOM 2035 C C . HIS A 1 273 ? 1.132 14.383 7.742 1 98.75 273 HIS A C 1
ATOM 2037 O O . HIS A 1 273 ? 0.909 13.789 6.684 1 98.75 273 HIS A O 1
ATOM 2043 N N . GLN A 1 274 ? 0.567 14.031 8.945 1 98.5 274 GLN A N 1
ATOM 2044 C CA . GLN A 1 274 ? -0.372 12.922 9.086 1 98.5 274 GLN A CA 1
ATOM 2045 C C . GLN A 1 274 ? -1.809 13.43 9.18 1 98.5 274 GLN A C 1
ATOM 2047 O O . GLN A 1 274 ? -2.096 14.359 9.93 1 98.5 274 GLN A O 1
ATOM 2052 N N . ILE A 1 275 ? -2.633 12.812 8.359 1 98.88 275 ILE A N 1
ATOM 2053 C CA . ILE A 1 275 ? -4.043 13.195 8.352 1 98.88 275 ILE A CA 1
ATOM 2054 C C . ILE A 1 275 ? -4.902 11.977 8.68 1 98.88 275 ILE A C 1
ATOM 2056 O O . ILE A 1 275 ? -4.824 10.945 8.008 1 98.88 275 ILE A O 1
ATOM 2060 N N . TYR A 1 276 ? -5.664 12.047 9.703 1 98.81 276 TYR A N 1
ATOM 2061 C CA . TYR A 1 276 ? -6.617 11.016 10.109 1 98.81 276 TYR A CA 1
ATOM 2062 C C . TYR A 1 276 ? -8.047 11.531 9.992 1 98.81 276 TYR A C 1
ATOM 2064 O O . TYR A 1 276 ? -8.43 12.477 10.68 1 98.81 276 TYR A O 1
ATOM 2072 N N . LEU A 1 277 ? -8.836 10.922 9.188 1 98.88 277 LEU A N 1
ATOM 2073 C CA . LEU A 1 277 ? -10.234 11.281 9.008 1 98.88 277 LEU A CA 1
ATOM 2074 C C . LEU A 1 277 ? -11.148 10.156 9.492 1 98.88 277 LEU A C 1
ATOM 2076 O O . LEU A 1 277 ? -10.875 8.977 9.25 1 98.88 277 LEU A O 1
ATOM 2080 N N . HIS A 1 278 ? -12.102 10.5 10.211 1 98.88 278 HIS A N 1
ATOM 2081 C CA . HIS A 1 278 ? -13.18 9.594 10.594 1 98.88 278 HIS A CA 1
ATOM 2082 C C . HIS A 1 278 ? -14.531 10.117 10.109 1 98.88 278 HIS A C 1
ATOM 2084 O O . HIS A 1 278 ? -15.07 11.07 10.672 1 98.88 278 HIS A O 1
ATOM 2090 N N . VAL A 1 279 ? -15.031 9.508 9.062 1 98.88 279 VAL A N 1
ATOM 2091 C CA . VAL A 1 279 ? -16.359 9.859 8.555 1 98.88 279 VAL A CA 1
ATOM 2092 C C . VAL A 1 279 ? -17.422 9.156 9.391 1 98.88 279 VAL A C 1
ATOM 2094 O O . VAL A 1 279 ? -17.875 8.055 9.039 1 98.88 279 VAL A O 1
ATOM 2097 N N . ALA A 1 280 ? -17.938 9.859 10.328 1 98.75 280 ALA A N 1
ATOM 2098 C CA . ALA A 1 280 ? -18.781 9.266 11.352 1 98.75 280 ALA A CA 1
ATOM 2099 C C . ALA A 1 280 ? -20.266 9.422 10.992 1 98.75 280 ALA A C 1
ATOM 2101 O O . ALA A 1 280 ? -21.109 8.656 11.477 1 98.75 280 ALA A O 1
ATOM 2102 N N . GLY A 1 281 ? -20.594 10.438 10.242 1 98.81 281 GLY A N 1
ATOM 2103 C CA . GLY A 1 281 ? -21.969 10.695 9.891 1 98.81 281 GLY A CA 1
ATOM 2104 C C . GLY A 1 281 ? -22.266 10.469 8.414 1 98.81 281 GLY A C 1
ATOM 2105 O O . GLY A 1 281 ? -21.344 10.484 7.59 1 98.81 281 GLY A O 1
ATOM 2106 N N . GLU A 1 282 ? -23.516 10.227 8.086 1 98.81 282 GLU A N 1
ATOM 2107 C CA . GLU A 1 282 ? -23.938 9.914 6.723 1 98.81 282 GLU A CA 1
ATOM 2108 C C . GLU A 1 282 ? -23.734 11.109 5.797 1 98.81 282 GLU A C 1
ATOM 2110 O O . GLU A 1 282 ? -23.844 12.258 6.227 1 98.81 282 GLU A O 1
ATOM 2115 N N . ASP A 1 283 ? -23.406 10.914 4.582 1 98.81 283 ASP A N 1
ATOM 2116 C CA . ASP A 1 283 ? -23.375 11.867 3.477 1 98.81 283 ASP A CA 1
ATOM 2117 C C . ASP A 1 283 ? -22.375 12.984 3.746 1 98.81 283 ASP A C 1
ATOM 2119 O O . ASP A 1 283 ? -22.625 14.141 3.387 1 98.81 283 ASP A O 1
ATOM 2123 N N . ALA A 1 284 ? -21.344 12.688 4.539 1 98.88 284 ALA A N 1
ATOM 2124 C CA . ALA A 1 284 ? -20.25 13.641 4.707 1 98.88 284 ALA A CA 1
ATOM 2125 C C . ALA A 1 284 ? -19.375 13.703 3.457 1 98.88 284 ALA A C 1
ATOM 2127 O O . ALA A 1 284 ? -19.344 12.758 2.668 1 98.88 284 ALA A O 1
ATOM 2128 N N . ASN A 1 285 ? -18.734 14.844 3.225 1 98.69 285 ASN A N 1
ATOM 2129 C CA . ASN A 1 285 ? -17.875 15.086 2.072 1 98.69 285 ASN A CA 1
ATOM 2130 C C . ASN A 1 285 ? -16.5 15.625 2.494 1 98.69 285 ASN A C 1
ATOM 2132 O O . ASN A 1 285 ? -16.422 16.641 3.172 1 98.69 285 ASN A O 1
ATOM 2136 N N . ALA A 1 286 ? -15.461 14.945 2.076 1 98.81 286 ALA A N 1
ATOM 2137 C CA . ALA A 1 286 ? -14.109 15.359 2.467 1 98.81 286 ALA A CA 1
ATOM 2138 C C . ALA A 1 286 ? -13.219 15.547 1.243 1 98.81 286 ALA A C 1
ATOM 2140 O O . ALA A 1 286 ? -13.086 14.641 0.416 1 98.81 286 ALA A O 1
ATOM 2141 N N . VAL A 1 287 ? -12.625 16.703 1.088 1 98.88 287 VAL A N 1
ATOM 2142 C CA . VAL A 1 287 ? -11.578 17 0.115 1 98.88 287 VAL A CA 1
ATOM 2143 C C . VAL A 1 287 ? -10.242 17.188 0.833 1 98.88 287 VAL A C 1
ATOM 2145 O O . VAL A 1 287 ? -10.117 18.062 1.7 1 98.88 287 VAL A O 1
ATOM 2148 N N . VAL A 1 288 ? -9.266 16.375 0.551 1 98.94 288 VAL A N 1
ATOM 2149 C CA . VAL A 1 288 ? -7.938 16.438 1.153 1 98.94 288 VAL A CA 1
ATOM 2150 C C . VAL A 1 288 ? -6.875 16.5 0.058 1 98.94 288 VAL A C 1
ATOM 2152 O O . VAL A 1 288 ? -6.621 15.508 -0.632 1 98.94 288 VAL A O 1
ATOM 2155 N N . ASN A 1 289 ? -6.234 17.656 -0.072 1 98.88 289 ASN A N 1
ATOM 2156 C CA . ASN A 1 289 ? -5.223 17.812 -1.114 1 98.88 289 ASN A CA 1
ATOM 2157 C C . ASN A 1 289 ? -3.879 18.234 -0.533 1 98.88 289 ASN A C 1
ATOM 2159 O O . ASN A 1 289 ? -3.82 18.797 0.562 1 98.88 289 ASN A O 1
ATOM 2163 N N . GLY A 1 290 ? -2.854 17.906 -1.162 1 98.69 290 GLY A N 1
ATOM 2164 C CA . GLY A 1 290 ? -1.498 18.297 -0.803 1 98.69 290 GLY A CA 1
ATOM 2165 C C . GLY A 1 290 ? -0.605 18.531 -2.008 1 98.69 290 GLY A C 1
ATOM 2166 O O . GLY A 1 290 ? -0.703 17.812 -3.006 1 98.69 290 GLY A O 1
ATOM 2167 N N . ALA A 1 291 ? 0.157 19.547 -1.97 1 98.88 291 ALA A N 1
ATOM 2168 C CA . ALA A 1 291 ? 1.245 19.812 -2.904 1 98.88 291 ALA A CA 1
ATOM 2169 C C . ALA A 1 291 ? 2.588 19.891 -2.182 1 98.88 291 ALA A C 1
ATOM 2171 O O . ALA A 1 291 ? 2.725 20.594 -1.179 1 98.88 291 ALA A O 1
ATOM 2172 N N . THR A 1 292 ? 3.553 19.141 -2.629 1 98.88 292 THR A N 1
ATOM 2173 C CA . THR A 1 292 ? 4.871 19.078 -2.006 1 98.88 292 THR A CA 1
ATOM 2174 C C . THR A 1 292 ? 5.969 19.328 -3.035 1 98.88 292 THR A C 1
ATOM 2176 O O . THR A 1 292 ? 6.023 18.656 -4.07 1 98.88 292 THR A O 1
ATOM 2179 N N . LEU A 1 293 ? 6.781 20.312 -2.814 1 98.75 293 LEU A N 1
ATOM 2180 C CA . LEU A 1 293 ? 7.922 20.625 -3.668 1 98.75 293 LEU A CA 1
ATOM 2181 C C . LEU A 1 293 ? 9.234 20.422 -2.916 1 98.75 293 LEU A C 1
ATOM 2183 O O . LEU A 1 293 ? 9.5 21.125 -1.931 1 98.75 293 LEU A O 1
ATOM 2187 N N . LEU A 1 294 ? 10.07 19.516 -3.443 1 98 294 LEU A N 1
ATOM 2188 C CA . LEU A 1 294 ? 11.242 19.109 -2.682 1 98 294 LEU A CA 1
ATOM 2189 C C . LEU A 1 294 ? 12.523 19.375 -3.469 1 98 294 LEU A C 1
ATOM 2191 O O . LEU A 1 294 ? 12.531 19.281 -4.699 1 98 294 LEU A O 1
ATOM 2195 N N . GLY A 1 295 ? 13.508 19.688 -2.746 1 95.69 295 GLY A N 1
ATOM 2196 C CA . GLY A 1 295 ? 14.883 19.812 -3.201 1 95.69 295 GLY A CA 1
ATOM 2197 C C . GLY A 1 295 ? 15.898 19.719 -2.074 1 95.69 295 GLY A C 1
ATOM 2198 O O . GLY A 1 295 ? 15.523 19.531 -0.912 1 95.69 295 GLY A O 1
ATOM 2199 N N . HIS A 1 296 ? 17.141 19.641 -2.428 1 94.06 296 HIS A N 1
ATOM 2200 C CA . HIS A 1 296 ? 18.25 19.781 -1.493 1 94.06 296 HIS A CA 1
ATOM 2201 C C . HIS A 1 296 ? 18.234 18.672 -0.447 1 94.06 296 HIS A C 1
ATOM 2203 O O . HIS A 1 296 ? 18.438 18.922 0.741 1 94.06 296 HIS A O 1
ATOM 2209 N N . GLY A 1 297 ? 17.859 17.547 -0.823 1 95.94 297 GLY A N 1
ATOM 2210 C CA . GLY A 1 297 ? 17.953 16.391 0.041 1 95.94 297 GLY A CA 1
ATOM 2211 C C . GLY A 1 297 ? 16.828 16.297 1.047 1 95.94 297 GLY A C 1
ATOM 2212 O O . GLY A 1 297 ? 16.906 15.547 2.023 1 95.94 297 GLY A O 1
ATOM 2213 N N . GLN A 1 298 ? 15.719 16.969 0.854 1 97.94 298 GLN A N 1
ATOM 2214 C CA . GLN A 1 298 ? 14.57 16.969 1.753 1 97.94 298 GLN A CA 1
ATOM 2215 C C . GLN A 1 298 ? 13.82 15.641 1.682 1 97.94 298 GLN A C 1
ATOM 2217 O O . GLN A 1 298 ? 13.891 14.93 0.672 1 97.94 298 GLN A O 1
ATOM 2222 N N . LEU A 1 299 ? 13.195 15.273 2.762 1 98.75 299 LEU A N 1
ATOM 2223 C CA . LEU A 1 299 ? 12.211 14.195 2.785 1 98.75 299 LEU A CA 1
ATOM 2224 C C . LEU A 1 299 ? 10.852 14.719 3.25 1 98.75 299 LEU A C 1
ATOM 2226 O O . LEU A 1 299 ? 10.75 15.344 4.309 1 98.75 299 LEU A O 1
ATOM 2230 N N . ALA A 1 300 ? 9.875 14.602 2.486 1 98.88 300 ALA A N 1
ATOM 2231 C CA . ALA A 1 300 ? 8.508 14.945 2.891 1 98.88 300 ALA A CA 1
ATOM 2232 C C . ALA A 1 300 ? 7.586 13.734 2.781 1 98.88 300 ALA A C 1
ATOM 2234 O O . ALA A 1 300 ? 7.598 13.023 1.771 1 98.88 300 ALA A O 1
ATOM 2235 N N . ASP A 1 301 ? 6.871 13.469 3.832 1 98.81 301 ASP A N 1
ATOM 2236 C CA . ASP A 1 301 ? 5.965 12.336 3.967 1 98.81 301 ASP A CA 1
ATOM 2237 C C . ASP A 1 301 ? 4.539 12.797 4.25 1 98.81 301 ASP A C 1
ATOM 2239 O O . ASP A 1 301 ? 4.277 13.422 5.281 1 98.81 301 ASP A O 1
ATOM 2243 N N . SER A 1 302 ? 3.639 12.555 3.293 1 98.69 302 SER A N 1
ATOM 2244 C CA . SER A 1 302 ? 2.209 12.734 3.516 1 98.69 302 SER A CA 1
ATOM 2245 C C . SER A 1 302 ? 1.525 11.398 3.801 1 98.69 302 SER A C 1
ATOM 2247 O O . SER A 1 302 ? 1.561 10.492 2.973 1 98.69 302 SER A O 1
ATOM 2249 N N . THR A 1 303 ? 0.954 11.25 4.949 1 98.31 303 THR A N 1
ATOM 2250 C CA . THR A 1 303 ? 0.285 10.023 5.371 1 98.31 303 THR A CA 1
ATOM 2251 C C . THR A 1 303 ? -1.19 10.289 5.664 1 98.31 303 THR A C 1
ATOM 2253 O O . THR A 1 303 ? -1.525 11.203 6.414 1 98.31 303 THR A O 1
ATOM 2256 N N . LEU A 1 304 ? -2.07 9.531 5.07 1 98.62 304 LEU A N 1
ATOM 2257 C CA . LEU A 1 304 ? -3.508 9.75 5.176 1 98.62 304 LEU A CA 1
ATOM 2258 C C . LEU A 1 304 ? -4.23 8.461 5.547 1 98.62 304 LEU A C 1
ATOM 2260 O O . LEU A 1 304 ? -3.941 7.402 4.988 1 98.62 304 LEU A O 1
ATOM 2264 N N . LEU A 1 305 ? -5.035 8.484 6.52 1 98.75 305 LEU A N 1
ATOM 2265 C CA . LEU A 1 305 ? -6.031 7.453 6.785 1 98.75 305 LEU A CA 1
ATOM 2266 C C . LEU A 1 305 ? -7.441 8.031 6.703 1 98.75 305 LEU A C 1
ATOM 2268 O O . LEU A 1 305 ? -7.777 8.969 7.426 1 98.75 305 LEU A O 1
ATOM 2272 N N . ALA A 1 306 ? -8.242 7.594 5.805 1 98.81 306 ALA A N 1
ATOM 2273 C CA . ALA A 1 306 ? -9.656 7.934 5.707 1 98.81 306 ALA A CA 1
ATOM 2274 C C . ALA A 1 306 ? -10.539 6.746 6.086 1 98.81 306 ALA A C 1
ATOM 2276 O O . ALA A 1 306 ? -10.641 5.781 5.324 1 98.81 306 ALA A 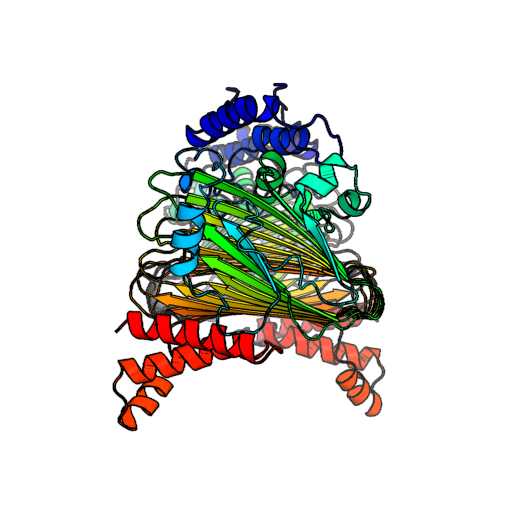O 1
ATOM 2277 N N . ASP A 1 307 ? -11.164 6.812 7.203 1 98.81 307 ASP A N 1
ATOM 2278 C CA . ASP A 1 307 ? -12.016 5.758 7.746 1 98.81 307 ASP A CA 1
ATOM 2279 C C . ASP A 1 307 ? -13.492 6.09 7.551 1 98.81 307 ASP A C 1
ATOM 2281 O O . ASP A 1 307 ? -14.07 6.844 8.336 1 98.81 307 ASP A O 1
ATOM 2285 N N . HIS A 1 308 ? -14.086 5.539 6.5 1 98.81 308 HIS A N 1
ATOM 2286 C CA . HIS A 1 308 ? -15.508 5.699 6.25 1 98.81 308 HIS A CA 1
ATOM 2287 C C . HIS A 1 308 ? -16.328 4.758 7.125 1 98.81 308 HIS A C 1
ATOM 2289 O O . HIS A 1 308 ? -16.328 3.543 6.914 1 98.81 308 HIS A O 1
ATOM 2295 N N . ALA A 1 309 ? -17.156 5.379 7.984 1 98.75 309 ALA A N 1
ATOM 2296 C CA . ALA A 1 309 ? -17.875 4.574 8.969 1 98.75 309 ALA A CA 1
ATOM 2297 C C . ALA A 1 309 ? -19.375 4.832 8.883 1 98.75 309 ALA A C 1
ATOM 2299 O O . ALA A 1 309 ? -20.141 4.367 9.734 1 98.75 309 ALA A O 1
ATOM 2300 N N . ALA A 1 310 ? -19.797 5.586 7.961 1 98.75 310 ALA A N 1
ATOM 2301 C CA . ALA A 1 310 ? -21.219 5.844 7.746 1 98.75 310 ALA A CA 1
ATOM 2302 C C . ALA A 1 310 ? -21.547 5.848 6.258 1 98.75 310 ALA A C 1
ATOM 2304 O O . ALA A 1 310 ? -20.672 6.055 5.418 1 98.75 310 ALA A O 1
ATOM 2305 N N . THR A 1 311 ? -22.797 5.668 5.984 1 98.44 311 THR A N 1
ATOM 2306 C CA . THR A 1 311 ? -23.266 5.52 4.609 1 98.44 311 THR A CA 1
ATOM 2307 C C . THR A 1 311 ? -23.125 6.832 3.846 1 98.44 311 THR A C 1
ATOM 2309 O O . THR A 1 311 ? -23.203 7.91 4.434 1 98.44 311 THR A O 1
ATOM 2312 N N . GLY A 1 312 ? -22.812 6.77 2.619 1 98.56 312 GLY A N 1
ATOM 2313 C CA . GLY A 1 312 ? -22.953 7.887 1.696 1 98.56 312 GLY A CA 1
ATOM 2314 C C . GLY A 1 312 ? -21.781 8.844 1.744 1 98.56 312 GLY A C 1
ATOM 2315 O O . GLY A 1 312 ? -21.859 9.953 1.216 1 98.56 312 GLY A O 1
ATOM 2316 N N . GLY A 1 313 ? -20.703 8.484 2.402 1 98.69 313 GLY A N 1
ATOM 2317 C CA . GLY A 1 313 ? -19.547 9.352 2.461 1 98.69 313 GLY A CA 1
ATOM 2318 C C . GLY A 1 313 ? -18.844 9.5 1.123 1 98.69 313 GLY A C 1
ATOM 2319 O O . GLY A 1 313 ? -18.734 8.531 0.368 1 98.69 313 GLY A O 1
ATOM 2320 N N . VAL A 1 314 ? -18.391 10.734 0.775 1 98.81 314 VAL A N 1
ATOM 2321 C CA . VAL A 1 314 ? -17.625 11.008 -0.433 1 98.81 314 VAL A CA 1
ATOM 2322 C C . VAL A 1 314 ? -16.25 11.547 -0.055 1 98.81 314 VAL A C 1
ATOM 2324 O O . VAL A 1 314 ? -16.141 12.469 0.757 1 98.81 314 VAL A O 1
ATOM 2327 N N . GLY A 1 315 ? -15.227 10.945 -0.51 1 98.75 315 GLY A N 1
ATOM 2328 C CA . GLY A 1 315 ? -13.859 11.406 -0.292 1 98.75 315 GLY A CA 1
ATOM 2329 C C . GLY A 1 315 ? -13.102 11.641 -1.582 1 98.75 315 GLY A C 1
ATOM 2330 O O . GLY A 1 315 ? -13.141 10.812 -2.494 1 98.75 315 GLY A O 1
ATOM 2331 N N . ARG A 1 316 ? -12.5 12.75 -1.773 1 98.81 316 ARG A N 1
ATOM 2332 C CA . ARG A 1 316 ? -11.57 13.078 -2.854 1 98.81 316 ARG A CA 1
ATOM 2333 C C . ARG A 1 316 ? -10.227 13.523 -2.301 1 98.81 316 ARG A C 1
ATOM 2335 O O . ARG A 1 316 ? -10.125 14.578 -1.663 1 98.81 316 ARG A O 1
ATOM 2342 N N . GLU A 1 317 ? -9.188 12.742 -2.461 1 98.81 317 GLU A N 1
ATOM 2343 C CA . GLU A 1 317 ? -7.859 13.008 -1.932 1 98.81 317 GLU A CA 1
ATOM 2344 C C . GLU A 1 317 ? -6.816 13.047 -3.049 1 98.81 317 GLU A C 1
ATOM 2346 O O . GLU A 1 317 ? -6.695 12.094 -3.82 1 98.81 317 GLU A O 1
ATOM 2351 N N . MET A 1 318 ? -6.105 14.109 -3.16 1 98.81 318 MET A N 1
ATOM 2352 C CA . MET A 1 318 ? -5.129 14.289 -4.23 1 98.81 318 MET A CA 1
ATOM 2353 C C . MET A 1 318 ? -3.801 14.797 -3.68 1 98.81 318 MET A C 1
ATOM 2355 O O . MET A 1 318 ? -3.758 15.844 -3.029 1 98.81 318 MET A O 1
ATOM 2359 N N . PHE A 1 319 ? -2.764 14.102 -3.967 1 98.88 319 PHE A N 1
ATOM 2360 C CA . PHE A 1 319 ? -1.428 14.492 -3.531 1 98.88 319 PHE A CA 1
ATOM 2361 C C . PHE A 1 319 ? -0.479 14.594 -4.719 1 98.88 319 PHE A C 1
ATOM 2363 O O . PHE A 1 319 ? -0.303 13.625 -5.465 1 98.88 319 PHE A O 1
ATOM 2370 N N . LYS A 1 320 ? 0.068 15.797 -4.883 1 98.81 320 LYS A N 1
ATOM 2371 C CA . LYS A 1 320 ? 1.032 16.078 -5.945 1 98.81 320 LYS A CA 1
ATOM 2372 C C . LYS A 1 320 ? 2.42 16.344 -5.367 1 98.81 320 LYS A C 1
ATOM 2374 O O . LYS A 1 320 ? 2.59 17.219 -4.52 1 98.81 320 LYS A O 1
ATOM 2379 N N . THR A 1 321 ? 3.432 15.578 -5.836 1 98.81 321 THR A N 1
ATOM 2380 C CA . THR A 1 321 ? 4.793 15.75 -5.34 1 98.81 321 THR A CA 1
ATOM 2381 C C . THR A 1 321 ? 5.754 16.031 -6.492 1 98.81 321 THR A C 1
ATOM 2383 O O . THR A 1 321 ? 5.727 15.336 -7.512 1 98.81 321 THR A O 1
ATOM 2386 N N . VAL A 1 322 ? 6.516 17.047 -6.355 1 98.44 322 VAL A N 1
ATOM 2387 C CA . VAL A 1 322 ? 7.609 17.344 -7.27 1 98.44 322 VAL A CA 1
ATOM 2388 C C . VAL A 1 322 ? 8.945 17.156 -6.555 1 98.44 322 VAL A C 1
ATOM 2390 O O . VAL A 1 322 ? 9.164 17.703 -5.469 1 98.44 322 VAL A O 1
ATOM 2393 N N . ILE A 1 323 ? 9.844 16.422 -7.164 1 97.69 323 ILE A N 1
ATOM 2394 C CA . ILE A 1 323 ? 11.117 16.094 -6.523 1 97.69 323 ILE A CA 1
ATOM 2395 C C . ILE A 1 323 ? 12.266 16.578 -7.402 1 97.69 323 ILE A C 1
ATOM 2397 O O . ILE A 1 323 ? 12.367 16.188 -8.57 1 97.69 323 ILE A O 1
ATOM 2401 N N . ASP A 1 324 ? 13.031 17.391 -6.867 1 95.62 324 ASP A N 1
ATOM 2402 C CA . ASP A 1 324 ? 14.273 17.844 -7.488 1 95.62 324 ASP A CA 1
ATOM 2403 C C . ASP A 1 324 ? 15.492 17.297 -6.742 1 95.62 324 ASP A C 1
ATOM 2405 O O . ASP A 1 324 ? 15.445 17.109 -5.523 1 95.62 324 ASP A O 1
ATOM 2409 N N . GLY A 1 325 ? 16.516 17.016 -7.465 1 94.19 325 GLY A N 1
ATOM 2410 C CA . GLY A 1 325 ? 17.766 16.547 -6.871 1 94.19 325 GLY A CA 1
ATOM 2411 C C . GLY A 1 325 ? 17.609 15.219 -6.148 1 94.19 325 GLY A C 1
ATOM 2412 O O . GLY A 1 325 ? 16.984 14.297 -6.656 1 94.19 325 GLY A O 1
ATOM 2413 N N . ASP A 1 326 ? 18.219 15.016 -4.957 1 95.56 326 ASP A N 1
ATOM 2414 C CA . ASP A 1 326 ? 18.312 13.75 -4.234 1 95.56 326 ASP A CA 1
ATOM 2415 C C . ASP A 1 326 ? 17.266 13.68 -3.131 1 95.56 326 ASP A C 1
ATOM 2417 O O . ASP A 1 326 ? 17.469 13.008 -2.113 1 95.56 326 ASP A O 1
ATOM 2421 N N . SER A 1 327 ? 16.188 14.391 -3.316 1 97.56 327 SER A N 1
ATOM 2422 C CA . SER A 1 327 ? 15.125 14.445 -2.312 1 97.56 327 SER A CA 1
ATOM 2423 C C . SER A 1 327 ? 14.227 13.211 -2.391 1 97.56 327 SER A C 1
ATOM 2425 O O . SER A 1 327 ? 14.297 12.445 -3.352 1 97.56 327 SER A O 1
ATOM 2427 N N . THR A 1 328 ? 13.469 12.945 -1.359 1 98.19 328 THR A N 1
ATOM 2428 C CA . THR A 1 328 ? 12.594 11.781 -1.252 1 98.19 328 THR A CA 1
ATOM 2429 C C . THR A 1 328 ? 11.156 12.211 -0.941 1 98.19 328 THR A C 1
ATOM 2431 O O . THR A 1 328 ? 10.914 12.898 0.053 1 98.19 328 THR A O 1
ATOM 2434 N N . GLY A 1 329 ? 10.266 11.867 -1.783 1 98.75 329 GLY A N 1
ATOM 2435 C CA . GLY A 1 329 ? 8.844 12.008 -1.511 1 98.75 329 GLY A CA 1
ATOM 2436 C C . GLY A 1 329 ? 8.203 10.719 -1.026 1 98.75 329 GLY A C 1
ATOM 2437 O O . GLY A 1 329 ? 8.562 9.633 -1.483 1 98.75 329 GLY A O 1
ATOM 2438 N N . VAL A 1 330 ? 7.34 10.781 -0.046 1 98.88 330 VAL A N 1
ATOM 2439 C CA . VAL A 1 330 ? 6.613 9.633 0.488 1 98.88 330 VAL A CA 1
ATOM 2440 C C . VAL A 1 330 ? 5.117 9.945 0.539 1 98.88 330 VAL A C 1
ATOM 2442 O O . VAL A 1 330 ? 4.715 11.008 1.007 1 98.88 330 VAL A O 1
ATOM 2445 N N . PHE A 1 331 ? 4.332 9.109 -0.032 1 98.81 331 PHE A N 1
ATOM 2446 C CA . PHE A 1 331 ? 2.891 9.125 0.187 1 98.81 331 PHE A CA 1
ATOM 2447 C C . PHE A 1 331 ? 2.398 7.762 0.66 1 98.81 331 PHE A C 1
ATOM 2449 O O . PHE A 1 331 ? 2.613 6.75 -0.012 1 98.81 331 PHE A O 1
ATOM 2456 N N . GLN A 1 332 ? 1.788 7.703 1.81 1 98.38 332 GLN A N 1
ATOM 2457 C CA . GLN A 1 332 ? 1.072 6.535 2.311 1 98.38 332 GLN A CA 1
ATOM 2458 C C . GLN A 1 332 ? -0.388 6.867 2.604 1 98.38 332 GLN A C 1
ATOM 2460 O O . GLN A 1 332 ? -0.679 7.719 3.445 1 98.38 332 GLN A O 1
ATOM 2465 N N . GLY A 1 333 ? -1.271 6.27 1.892 1 98.31 333 GLY A N 1
ATOM 2466 C CA . GLY A 1 333 ? -2.693 6.504 2.08 1 98.31 333 GLY A CA 1
ATOM 2467 C C . GLY A 1 333 ? -3.49 5.227 2.266 1 98.31 333 GLY A C 1
ATOM 2468 O O . GLY A 1 333 ? -3.174 4.199 1.661 1 98.31 333 GLY A O 1
ATOM 2469 N N . LYS A 1 334 ? -4.512 5.27 3.053 1 98.31 334 LYS A N 1
ATOM 2470 C CA . LYS A 1 334 ? -5.398 4.125 3.244 1 98.31 334 LYS A CA 1
ATOM 2471 C C . LYS A 1 334 ? -6.855 4.574 3.342 1 98.31 334 LYS A C 1
ATOM 2473 O O . LYS A 1 334 ? -7.18 5.484 4.105 1 98.31 334 LYS A O 1
ATOM 2478 N N . ILE A 1 335 ? -7.664 4.027 2.547 1 98.81 335 ILE A N 1
ATOM 2479 C CA . ILE A 1 335 ? -9.109 4.168 2.689 1 98.81 335 ILE A CA 1
ATOM 2480 C C . ILE A 1 335 ? -9.695 2.889 3.279 1 98.81 335 ILE A C 1
ATOM 2482 O O . ILE A 1 335 ? -9.445 1.791 2.777 1 98.81 335 ILE A O 1
ATOM 2486 N N . ILE A 1 336 ? -10.406 3.031 4.332 1 98.75 336 ILE A N 1
ATOM 2487 C CA . ILE A 1 336 ? -11.18 1.945 4.922 1 98.75 336 ILE A CA 1
ATOM 2488 C C . ILE A 1 336 ? -12.672 2.215 4.73 1 98.75 336 ILE A C 1
ATOM 2490 O O . ILE A 1 336 ? -13.164 3.289 5.082 1 98.75 336 ILE A O 1
ATOM 2494 N N . VAL A 1 337 ? -13.344 1.296 4.172 1 98.5 337 VAL A N 1
ATOM 2495 C CA . VAL A 1 337 ? -14.797 1.378 4.09 1 98.5 337 VAL A CA 1
ATOM 2496 C C . VAL A 1 337 ? -15.422 0.28 4.945 1 98.5 337 VAL A C 1
ATOM 2498 O O . VAL A 1 337 ? -15.438 -0.889 4.551 1 98.5 337 VAL A O 1
ATOM 2501 N N . ARG A 1 338 ? -15.922 0.681 6.09 1 97.88 338 ARG A N 1
ATOM 2502 C CA . ARG A 1 338 ? -16.531 -0.282 7 1 97.88 338 ARG A CA 1
ATOM 2503 C C . ARG A 1 338 ? -17.781 -0.908 6.379 1 97.88 338 ARG A C 1
ATOM 2505 O O . ARG A 1 338 ? -18.344 -0.367 5.426 1 97.88 338 ARG A O 1
ATOM 2512 N N . GLN A 1 339 ? -18.203 -2.014 6.906 1 96.44 339 GLN A N 1
ATOM 2513 C CA . GLN A 1 339 ? -19.312 -2.777 6.352 1 96.44 339 GLN A CA 1
ATOM 2514 C C . GLN A 1 339 ? -20.578 -1.922 6.254 1 96.44 339 GLN A C 1
ATOM 2516 O O . GLN A 1 339 ? -21.297 -1.993 5.262 1 96.44 339 GLN A O 1
ATOM 2521 N N . VAL A 1 340 ? -20.812 -1.064 7.211 1 96.88 340 VAL A N 1
ATOM 2522 C CA . VAL A 1 340 ? -22.031 -0.276 7.273 1 96.88 340 VAL A CA 1
ATOM 2523 C C . VAL A 1 340 ? -21.953 0.893 6.297 1 96.88 340 VAL A C 1
ATOM 2525 O O . VAL A 1 340 ? -22.969 1.507 5.965 1 96.88 340 VAL A O 1
ATOM 2528 N N . ALA A 1 341 ? -20.797 1.278 5.875 1 97.62 341 ALA A N 1
ATOM 2529 C CA . ALA A 1 341 ? -20.578 2.492 5.09 1 97.62 341 ALA A CA 1
ATOM 2530 C C . ALA A 1 341 ? -20.938 2.27 3.625 1 97.62 341 ALA A C 1
ATOM 2532 O O . ALA A 1 341 ? -20.141 2.562 2.73 1 97.62 341 ALA A O 1
ATOM 2533 N N . GLN A 1 342 ? -22.062 1.842 3.404 1 96.5 342 GLN A N 1
ATOM 2534 C CA . GLN A 1 342 ? -22.594 1.633 2.055 1 96.5 342 GLN A CA 1
ATOM 2535 C C . GLN A 1 342 ? -22.656 2.947 1.285 1 96.5 342 GLN A C 1
ATOM 2537 O O . GLN A 1 342 ? -22.703 4.023 1.886 1 96.5 342 GLN A O 1
ATOM 2542 N N . GLN A 1 343 ? -22.594 2.922 -0.048 1 96.75 343 GLN A N 1
ATOM 2543 C CA . GLN A 1 343 ? -22.703 4.051 -0.966 1 96.75 343 GLN A CA 1
ATOM 2544 C C . GLN A 1 343 ? -21.531 5.02 -0.803 1 96.75 343 GLN A C 1
ATOM 2546 O O . GLN A 1 343 ? -21.656 6.199 -1.129 1 96.75 343 GLN A O 1
ATOM 2551 N N . THR A 1 344 ? -20.484 4.484 -0.178 1 98 344 THR A N 1
ATOM 2552 C CA . THR A 1 344 ? -19.281 5.285 -0.108 1 98 344 THR A CA 1
ATOM 2553 C C . THR A 1 344 ? -18.688 5.492 -1.499 1 98 344 THR A C 1
ATOM 2555 O O . THR A 1 344 ? -18.625 4.555 -2.299 1 98 344 THR A O 1
ATOM 2558 N N . ASP A 1 345 ? -18.297 6.676 -1.854 1 98.62 345 ASP A N 1
ATOM 2559 C CA . ASP A 1 345 ? -17.547 7.047 -3.047 1 98.62 345 ASP A CA 1
ATOM 2560 C C . ASP A 1 345 ? -16.203 7.668 -2.674 1 98.62 345 ASP A C 1
ATOM 2562 O O . ASP A 1 345 ? -16.125 8.867 -2.412 1 98.62 345 ASP A O 1
ATOM 2566 N N . GLY A 1 346 ? -15.18 6.855 -2.568 1 98.56 346 GLY A N 1
ATOM 2567 C CA . GLY A 1 346 ? -13.859 7.297 -2.152 1 98.56 346 GLY A CA 1
ATOM 2568 C C . GLY A 1 346 ? -12.82 7.164 -3.244 1 98.56 346 GLY A C 1
ATOM 2569 O O . GLY A 1 346 ? -12.656 6.094 -3.832 1 98.56 346 GLY A O 1
ATOM 2570 N N . LYS A 1 347 ? -12.117 8.219 -3.623 1 98.62 347 LYS A N 1
ATOM 2571 C CA . LYS A 1 347 ? -11.047 8.227 -4.613 1 98.62 347 LYS A CA 1
ATOM 2572 C C . LYS A 1 347 ? -9.805 8.93 -4.074 1 98.62 347 LYS A C 1
ATOM 2574 O O . LYS A 1 347 ? -9.898 9.984 -3.453 1 98.62 347 LYS A O 1
ATOM 2579 N N . MET A 1 348 ? -8.664 8.289 -4.195 1 98.62 348 MET A N 1
ATOM 2580 C CA . MET A 1 348 ? -7.379 8.82 -3.76 1 98.62 348 MET A CA 1
ATOM 2581 C C . MET A 1 348 ? -6.352 8.75 -4.883 1 98.62 348 MET A C 1
ATOM 2583 O O . MET A 1 348 ? -6.312 7.77 -5.633 1 98.62 348 MET A O 1
ATOM 2587 N N . LYS A 1 349 ? -5.598 9.805 -5.035 1 98.25 349 LYS A N 1
ATOM 2588 C CA . LYS A 1 349 ? -4.547 9.773 -6.051 1 98.25 349 LYS A CA 1
ATOM 2589 C C . LYS A 1 349 ? -3.264 10.414 -5.531 1 98.25 349 LYS A C 1
ATOM 2591 O O . LYS A 1 349 ? -3.311 11.422 -4.816 1 98.25 349 LYS A O 1
ATOM 2596 N N . SER A 1 350 ? -2.117 9.859 -5.848 1 98.62 350 SER A N 1
ATOM 2597 C CA . SER A 1 350 ? -0.782 10.398 -5.613 1 98.62 350 SER A CA 1
ATOM 2598 C C . SER A 1 350 ? 0.042 10.414 -6.898 1 98.62 350 SER A C 1
ATOM 2600 O O . SER A 1 350 ? 0.301 9.359 -7.488 1 98.62 350 SER A O 1
ATOM 2602 N N . ASP A 1 351 ? 0.421 11.578 -7.355 1 98.44 351 ASP A N 1
ATOM 2603 C CA . ASP A 1 351 ? 1.236 11.734 -8.555 1 98.44 351 ASP A CA 1
ATOM 2604 C C . ASP A 1 351 ? 2.566 12.406 -8.227 1 98.44 351 ASP A C 1
ATOM 2606 O O . ASP A 1 351 ? 2.617 13.336 -7.418 1 98.44 351 ASP A O 1
ATOM 2610 N N . CYS A 1 352 ? 3.592 11.93 -8.859 1 98.44 352 CYS A N 1
ATOM 2611 C CA . CYS A 1 352 ? 4.918 12.492 -8.609 1 98.44 352 CYS A CA 1
ATOM 2612 C C . CYS A 1 352 ? 5.621 12.828 -9.914 1 98.44 352 CYS A C 1
ATOM 2614 O O . CYS A 1 352 ? 5.57 12.055 -10.875 1 98.44 352 CYS A O 1
ATOM 2616 N N . LEU A 1 353 ? 6.16 13.977 -9.961 1 97.75 353 LEU A N 1
ATOM 2617 C CA . LEU A 1 353 ? 7.066 14.383 -11.031 1 97.75 353 LEU A CA 1
ATOM 2618 C C . LEU A 1 353 ? 8.516 14.367 -10.555 1 97.75 353 LEU A C 1
ATOM 2620 O O . LEU A 1 353 ? 8.852 15.008 -9.555 1 97.75 353 LEU A O 1
ATOM 2624 N N . LEU A 1 354 ? 9.328 13.609 -11.227 1 97.06 354 LEU A N 1
ATOM 2625 C CA . LEU A 1 354 ? 10.758 13.555 -10.961 1 97.06 354 LEU A CA 1
ATOM 2626 C C . LEU A 1 354 ? 11.523 14.453 -11.938 1 97.06 354 LEU A C 1
ATOM 2628 O O . LEU A 1 354 ? 11.578 14.172 -13.133 1 97.06 354 LEU A O 1
ATOM 2632 N N . LEU A 1 355 ? 12.141 15.438 -11.375 1 92.94 355 LEU A N 1
ATOM 2633 C CA . LEU A 1 355 ? 12.711 16.438 -12.266 1 92.94 355 LEU A CA 1
ATOM 2634 C C . LEU A 1 355 ? 14.141 16.062 -12.648 1 92.94 355 LEU A C 1
ATOM 2636 O O . LEU A 1 355 ? 14.57 16.328 -13.773 1 92.94 355 LEU A O 1
ATOM 2640 N N . THR A 1 356 ? 14.914 15.562 -11.664 1 82.81 356 THR A N 1
ATOM 2641 C CA . THR A 1 356 ? 16.312 15.344 -11.992 1 82.81 356 THR A CA 1
ATOM 2642 C C . THR A 1 356 ? 16.875 14.141 -11.227 1 82.81 356 THR A C 1
ATOM 2644 O O . THR A 1 356 ? 16.281 13.703 -10.242 1 82.81 356 THR A O 1
ATOM 2647 N N . ASP A 1 357 ? 18.016 13.602 -11.672 1 77.12 357 ASP A N 1
ATOM 2648 C CA . ASP A 1 357 ? 19.078 12.641 -11.422 1 77.12 357 ASP A CA 1
ATOM 2649 C C . ASP A 1 357 ? 18.656 11.617 -10.367 1 77.12 357 ASP A C 1
ATOM 2651 O O . ASP A 1 357 ? 18.703 10.406 -10.617 1 77.12 357 ASP A O 1
ATOM 2655 N N . ASP A 1 358 ? 18.484 11.984 -8.922 1 87.25 358 ASP A N 1
ATOM 2656 C CA . ASP A 1 358 ? 18.562 11.016 -7.836 1 87.25 358 ASP A CA 1
ATOM 2657 C C . ASP A 1 358 ? 17.328 11.094 -6.934 1 87.25 358 ASP A C 1
ATOM 2659 O O . ASP A 1 358 ? 17.391 10.703 -5.766 1 87.25 358 ASP A O 1
ATOM 2663 N N . GLY A 1 359 ? 16.312 11.57 -7.516 1 94.12 359 GLY A N 1
ATOM 2664 C CA . GLY A 1 359 ? 15.109 11.648 -6.703 1 94.12 359 GLY A CA 1
ATOM 2665 C C . GLY A 1 359 ? 14.445 10.305 -6.48 1 94.12 359 GLY A C 1
ATOM 2666 O O . GLY A 1 359 ? 14.617 9.383 -7.277 1 94.12 359 GLY A O 1
ATOM 2667 N N . GLN A 1 360 ? 13.773 10.172 -5.32 1 96.81 360 GLN A N 1
ATOM 2668 C CA . GLN A 1 360 ? 13.062 8.945 -4.98 1 96.81 360 GLN A CA 1
ATOM 2669 C C . GLN A 1 360 ? 11.617 9.227 -4.602 1 96.81 360 GLN A C 1
ATOM 2671 O O . GLN A 1 360 ? 11.32 10.242 -3.961 1 96.81 360 GLN A O 1
ATOM 2676 N N . MET A 1 361 ? 10.734 8.344 -4.977 1 98.56 361 MET A N 1
ATOM 2677 C CA . MET A 1 361 ? 9.328 8.438 -4.598 1 98.56 361 MET A CA 1
ATOM 2678 C C . MET A 1 361 ? 8.805 7.098 -4.094 1 98.56 361 MET A C 1
ATOM 2680 O O . MET A 1 361 ? 8.969 6.07 -4.758 1 98.56 361 MET A O 1
ATOM 2684 N N . MET A 1 362 ? 8.242 7.078 -2.883 1 98.62 362 MET A N 1
ATOM 2685 C CA . MET A 1 362 ? 7.582 5.918 -2.291 1 98.62 362 MET A CA 1
ATOM 2686 C C . MET A 1 362 ? 6.074 6.129 -2.219 1 98.62 362 MET A C 1
ATOM 2688 O O . MET A 1 362 ? 5.605 7.078 -1.585 1 98.62 362 MET A O 1
ATOM 2692 N N . ASN A 1 363 ? 5.32 5.324 -2.93 1 98.31 363 ASN A N 1
ATOM 2693 C CA . ASN A 1 363 ? 3.863 5.387 -2.928 1 98.31 363 ASN A CA 1
ATOM 2694 C C . ASN A 1 363 ? 3.246 4.098 -2.393 1 98.31 363 ASN A C 1
ATOM 2696 O O . ASN A 1 363 ? 3.543 3.01 -2.891 1 98.31 363 ASN A O 1
ATOM 2700 N N . LYS A 1 364 ? 2.41 4.234 -1.38 1 97.19 364 LYS A N 1
ATOM 2701 C CA . LYS A 1 364 ? 1.728 3.076 -0.812 1 97.19 364 LYS A CA 1
ATOM 2702 C C . LYS A 1 364 ? 0.266 3.393 -0.505 1 97.19 364 LYS A C 1
ATOM 2704 O O . LYS A 1 364 ? -0.129 3.459 0.661 1 97.19 364 LYS A O 1
ATOM 2709 N N . PRO A 1 365 ? -0.584 3.49 -1.524 1 96.5 365 PRO A N 1
ATOM 2710 C CA . PRO A 1 365 ? -2.023 3.604 -1.271 1 96.5 365 PRO A CA 1
ATOM 2711 C C . PRO A 1 365 ? -2.691 2.252 -1.039 1 96.5 365 PRO A C 1
ATOM 2713 O O . PRO A 1 365 ? -2.32 1.259 -1.672 1 96.5 365 PRO A O 1
ATOM 2716 N N . GLU A 1 366 ? -3.607 2.213 -0.115 1 97.31 366 GLU A N 1
ATOM 2717 C CA . GLU A 1 366 ? -4.309 0.987 0.253 1 97.31 366 GLU A CA 1
ATOM 2718 C C . GLU A 1 366 ? -5.82 1.198 0.268 1 97.31 366 GLU A C 1
ATOM 2720 O O . GLU A 1 366 ? -6.297 2.279 0.622 1 97.31 366 GLU A O 1
ATOM 2725 N N . LEU A 1 367 ? -6.543 0.171 -0.157 1 98.06 367 LEU A N 1
ATOM 2726 C CA . LEU A 1 367 ? -7.992 0.087 0.011 1 98.06 367 LEU A CA 1
ATOM 2727 C C . LEU A 1 367 ? -8.375 -1.132 0.845 1 98.06 367 LEU A C 1
ATOM 2729 O O . LEU A 1 367 ? -7.977 -2.256 0.526 1 98.06 367 LEU A O 1
ATOM 2733 N N . GLU A 1 368 ? -9.016 -0.972 1.946 1 98.25 368 GLU A N 1
ATOM 2734 C CA . GLU A 1 368 ? -9.688 -2.035 2.686 1 98.25 368 GLU A CA 1
ATOM 2735 C C . GLU A 1 368 ? -11.203 -1.863 2.646 1 98.25 368 GLU A C 1
ATOM 2737 O O . GLU A 1 368 ? -11.758 -1.034 3.371 1 98.25 368 GLU A O 1
ATOM 2742 N N . ILE A 1 369 ? -11.828 -2.639 1.822 1 97.81 369 ILE A N 1
ATOM 2743 C CA . ILE A 1 369 ? -13.258 -2.475 1.553 1 97.81 369 ILE A CA 1
ATOM 2744 C C . ILE A 1 369 ? -14.031 -3.641 2.16 1 97.81 369 ILE A C 1
ATOM 2746 O O . ILE A 1 369 ? -13.859 -4.789 1.748 1 97.81 369 ILE A O 1
ATOM 2750 N N . PHE A 1 370 ? -14.938 -3.342 3.082 1 96.06 370 PHE A N 1
ATOM 2751 C CA . PHE A 1 370 ? -15.742 -4.359 3.748 1 96.06 370 PHE A CA 1
ATOM 2752 C C . PHE A 1 370 ? -17.203 -4.23 3.357 1 96.06 370 PHE A C 1
ATOM 2754 O O . PHE A 1 370 ? -18.062 -4.941 3.891 1 96.06 370 PHE A O 1
ATOM 2761 N N . ALA A 1 371 ? -17.5 -3.25 2.504 1 93.06 371 ALA A N 1
ATOM 2762 C CA . ALA A 1 371 ? -18.859 -2.984 2.01 1 93.06 371 ALA A CA 1
ATOM 2763 C C . ALA A 1 371 ? -18.969 -3.326 0.528 1 93.06 371 ALA A C 1
ATOM 2765 O O . ALA A 1 371 ? -17.969 -3.375 -0.187 1 93.06 371 ALA A O 1
ATOM 2766 N N . ASP A 1 372 ? -20.188 -3.484 0.035 1 91.19 372 ASP A N 1
ATOM 2767 C CA . ASP A 1 372 ? -20.344 -3.979 -1.33 1 91.19 372 ASP A CA 1
ATOM 2768 C C . ASP A 1 372 ? -20.859 -2.881 -2.26 1 91.19 372 ASP A C 1
ATOM 2770 O O . ASP A 1 372 ? -20.547 -2.873 -3.451 1 91.19 372 ASP A O 1
ATOM 2774 N N . ASP A 1 373 ? -21.719 -2.012 -1.671 1 93.69 373 ASP A N 1
ATOM 2775 C CA . ASP A 1 373 ? -22.25 -0.921 -2.486 1 93.69 373 ASP A CA 1
ATOM 2776 C C . ASP A 1 373 ? -21.359 0.319 -2.383 1 93.69 373 ASP A C 1
ATOM 2778 O O . ASP A 1 373 ? -21.734 1.3 -1.731 1 93.69 373 ASP A O 1
ATOM 2782 N N . VAL A 1 374 ? -20.203 0.263 -3.014 1 96.12 374 VAL A N 1
ATOM 2783 C CA . VAL A 1 374 ? -19.234 1.349 -2.936 1 96.12 374 VAL A CA 1
ATOM 2784 C C . VAL A 1 374 ? -18.641 1.613 -4.32 1 96.12 374 VAL A C 1
ATOM 2786 O O . VAL A 1 374 ? -18.812 0.81 -5.238 1 96.12 374 VAL A O 1
ATOM 2789 N N . ALA A 1 375 ? -18.078 2.709 -4.613 1 96.56 375 ALA A N 1
ATOM 2790 C CA . ALA A 1 375 ? -17.219 3.08 -5.734 1 96.56 375 ALA A CA 1
ATOM 2791 C C . ALA A 1 375 ? -15.898 3.676 -5.238 1 96.56 375 ALA A C 1
ATOM 2793 O O . ALA A 1 375 ? -15.781 4.895 -5.086 1 96.56 375 ALA A O 1
ATOM 2794 N N . CYS A 1 376 ? -14.961 2.814 -5.027 1 97.62 376 CYS A N 1
ATOM 2795 C CA . CYS A 1 376 ? -13.703 3.271 -4.449 1 97.62 376 CYS A CA 1
ATOM 2796 C C . CYS A 1 376 ? -12.531 2.963 -5.375 1 97.62 376 CYS A C 1
ATOM 2798 O O . CYS A 1 376 ? -12.586 2.008 -6.152 1 97.62 376 CYS A O 1
ATOM 2800 N N . GLY A 1 377 ? -11.562 3.732 -5.293 1 97.94 377 GLY A N 1
ATOM 2801 C CA . GLY A 1 377 ? -10.352 3.512 -6.066 1 97.94 377 GLY A CA 1
ATOM 2802 C C . GLY A 1 377 ? -9.195 4.387 -5.625 1 97.94 377 GLY A C 1
ATOM 2803 O O . GLY A 1 377 ? -9.375 5.32 -4.84 1 97.94 377 GLY A O 1
ATOM 2804 N N . HIS A 1 378 ? -8.039 4.02 -6.023 1 97.94 378 HIS A N 1
ATOM 2805 C CA . HIS A 1 378 ? -6.871 4.879 -5.867 1 97.94 378 HIS A CA 1
ATOM 2806 C C . HIS A 1 378 ? -5.922 4.742 -7.051 1 97.94 378 HIS A C 1
ATOM 2808 O O . HIS A 1 378 ? -6.023 3.793 -7.828 1 97.94 378 HIS A O 1
ATOM 2814 N N . GLY A 1 379 ? -5.09 5.699 -7.246 1 97.5 379 GLY A N 1
ATOM 2815 C CA . GLY A 1 379 ? -4.055 5.699 -8.266 1 97.5 379 GLY A CA 1
ATOM 2816 C C . GLY A 1 379 ? -2.768 6.359 -7.812 1 97.5 379 GLY A C 1
ATOM 2817 O O . GLY A 1 379 ? -2.787 7.254 -6.965 1 97.5 379 GLY A O 1
ATOM 2818 N N . ALA A 1 380 ? -1.707 5.902 -8.305 1 98.38 380 ALA A N 1
ATOM 2819 C CA . ALA A 1 380 ? -0.398 6.516 -8.094 1 98.38 380 ALA A CA 1
ATOM 2820 C C . ALA A 1 380 ? 0.426 6.504 -9.383 1 98.38 380 ALA A C 1
ATOM 2822 O O . ALA A 1 380 ? 0.424 5.516 -10.117 1 98.38 380 ALA A O 1
ATOM 2823 N N . THR A 1 381 ? 1.059 7.59 -9.711 1 97.81 381 THR A N 1
ATOM 2824 C CA . THR A 1 381 ? 1.966 7.676 -10.852 1 97.81 381 THR A CA 1
ATOM 2825 C C . THR A 1 381 ? 3.277 8.344 -10.445 1 97.81 381 THR A C 1
ATOM 2827 O O . THR A 1 381 ? 3.314 9.133 -9.5 1 97.81 381 THR A O 1
ATOM 2830 N N . CYS A 1 382 ? 4.316 7.992 -11.016 1 97.44 382 CYS A N 1
ATOM 2831 C CA . CYS A 1 382 ? 5.641 8.586 -10.859 1 97.44 382 CYS A CA 1
ATOM 2832 C C . CYS A 1 382 ? 6.391 8.602 -12.188 1 97.44 382 CYS A C 1
ATOM 2834 O O . CYS A 1 382 ? 6.52 7.574 -12.844 1 97.44 382 CYS A O 1
ATOM 2836 N N . GLY A 1 383 ? 6.922 9.758 -12.578 1 95.75 383 GLY A N 1
ATOM 2837 C CA . GLY A 1 383 ? 7.672 9.82 -13.828 1 95.75 383 GLY A CA 1
ATOM 2838 C C . GLY A 1 383 ? 8.297 11.172 -14.086 1 95.75 383 GLY A C 1
ATOM 2839 O O . GLY A 1 383 ? 8.141 12.102 -13.289 1 95.75 383 GLY A O 1
ATOM 2840 N N . ALA A 1 384 ? 9 11.242 -15.188 1 93.69 384 ALA A N 1
ATOM 2841 C CA . ALA A 1 384 ? 9.602 12.492 -15.633 1 93.69 384 ALA A CA 1
ATOM 2842 C C . ALA A 1 384 ? 8.586 13.375 -16.344 1 93.69 384 ALA A C 1
ATOM 2844 O O . ALA A 1 384 ? 7.492 12.914 -16.688 1 93.69 384 ALA A O 1
ATOM 2845 N N . PRO A 1 385 ? 8.914 14.711 -16.438 1 91.56 385 PRO A N 1
ATOM 2846 C CA . PRO A 1 385 ? 8.023 15.57 -17.219 1 91.56 385 PRO A CA 1
ATOM 2847 C C . PRO A 1 385 ? 7.832 15.062 -18.641 1 91.56 385 PRO A C 1
ATOM 2849 O O . PRO A 1 385 ? 8.742 14.461 -19.219 1 91.56 385 PRO A O 1
ATOM 2852 N N . ASP A 1 386 ? 6.684 15.32 -19.125 1 90.81 386 ASP A N 1
ATOM 2853 C CA . ASP A 1 386 ? 6.359 14.922 -20.5 1 90.81 386 ASP A CA 1
ATOM 2854 C C . ASP A 1 386 ? 7.281 15.609 -21.5 1 90.81 386 ASP A C 1
ATOM 2856 O O . ASP A 1 386 ? 7.148 16.812 -21.75 1 90.81 386 ASP A O 1
ATOM 2860 N N . GLU A 1 387 ? 8.023 14.867 -22.156 1 90.25 387 GLU A N 1
ATOM 2861 C CA . GLU A 1 387 ? 9.023 15.422 -23.078 1 90.25 387 GLU A CA 1
ATOM 2862 C C . GLU A 1 387 ? 8.359 16.047 -24.297 1 90.25 387 GLU A C 1
ATOM 2864 O O . GLU A 1 387 ? 8.859 17.031 -24.844 1 90.25 387 GLU A O 1
ATOM 2869 N N . ASP A 1 388 ? 7.285 15.453 -24.703 1 93.62 388 ASP A N 1
ATOM 2870 C CA . ASP A 1 388 ? 6.59 16 -25.859 1 93.62 388 ASP A CA 1
ATOM 2871 C C . ASP A 1 388 ? 6.016 17.375 -25.562 1 93.62 388 ASP A C 1
ATOM 2873 O O . ASP A 1 388 ? 6.098 18.297 -26.391 1 93.62 388 ASP A O 1
ATOM 2877 N N . LEU A 1 389 ? 5.461 17.438 -24.375 1 93.44 389 LEU A N 1
ATOM 2878 C CA . LEU A 1 389 ? 4.914 18.734 -23.984 1 93.44 389 LEU A CA 1
ATOM 2879 C C . LEU A 1 389 ? 6.027 19.75 -23.781 1 93.44 389 LEU A C 1
ATOM 2881 O O . LEU A 1 389 ? 5.879 20.922 -24.172 1 93.44 389 LEU A O 1
ATOM 2885 N N . LEU A 1 390 ? 7.098 19.328 -23.172 1 94.06 390 LEU A N 1
ATOM 2886 C CA . LEU A 1 390 ? 8.242 20.219 -23 1 94.06 390 LEU A CA 1
ATOM 2887 C C . LEU A 1 390 ? 8.758 20.703 -24.344 1 94.06 390 LEU A C 1
ATOM 2889 O O . LEU A 1 390 ? 9.008 21.906 -24.531 1 94.06 390 LEU A O 1
ATOM 2893 N N . PHE A 1 391 ? 8.844 19.781 -25.25 1 95.19 391 PHE A N 1
ATOM 2894 C CA . PHE A 1 391 ? 9.32 20.109 -26.594 1 95.19 391 PHE A CA 1
ATOM 2895 C C . PHE A 1 391 ? 8.375 21.109 -27.266 1 95.19 391 PHE A C 1
ATOM 2897 O O . PHE A 1 391 ? 8.812 22.062 -27.906 1 95.19 391 PHE A O 1
ATOM 2904 N N . TYR A 1 392 ? 7.145 20.797 -27.094 1 96.75 392 TYR A N 1
ATOM 2905 C CA . TYR A 1 392 ? 6.133 21.672 -27.672 1 96.75 392 TYR A CA 1
ATOM 2906 C C . TYR A 1 392 ? 6.285 23.109 -27.156 1 96.75 392 TYR A C 1
ATOM 2908 O O . TYR A 1 392 ? 6.293 24.062 -27.938 1 96.75 392 TYR A O 1
ATOM 2916 N N . LEU A 1 393 ? 6.43 23.266 -25.812 1 96.5 393 LEU A N 1
ATOM 2917 C CA . LEU A 1 393 ? 6.559 24.578 -25.188 1 96.5 393 LEU A CA 1
ATOM 2918 C C . LEU A 1 393 ? 7.855 25.25 -25.625 1 96.5 393 LEU A C 1
ATOM 2920 O O . LEU A 1 393 ? 7.867 26.453 -25.891 1 96.5 393 LEU A O 1
ATOM 2924 N N . MET A 1 394 ? 8.836 24.516 -25.75 1 96.31 394 MET A N 1
ATOM 2925 C CA . MET A 1 394 ? 10.125 25.047 -26.172 1 96.31 394 MET A CA 1
ATOM 2926 C C . MET A 1 394 ? 10.07 25.484 -27.625 1 96.31 394 MET A C 1
ATOM 2928 O O . MET A 1 394 ? 10.648 26.516 -28 1 96.31 394 MET A O 1
ATOM 2932 N N . ALA A 1 395 ? 9.453 24.719 -28.391 1 97.06 395 ALA A N 1
ATOM 2933 C CA . ALA A 1 395 ? 9.297 25.047 -29.812 1 97.06 395 ALA A CA 1
ATOM 2934 C C . ALA A 1 395 ? 8.562 26.375 -29.969 1 97.06 395 ALA A C 1
ATOM 2936 O O . ALA A 1 395 ? 8.719 27.062 -31 1 97.06 395 ALA A O 1
ATOM 2937 N N . ARG A 1 396 ? 7.801 26.766 -29.062 1 95.94 396 ARG A N 1
ATOM 2938 C CA . ARG A 1 396 ? 7.074 28.031 -29.094 1 95.94 396 ARG A CA 1
ATOM 2939 C C . ARG A 1 396 ? 7.93 29.156 -28.531 1 95.94 396 ARG A C 1
ATOM 2941 O O . ARG A 1 396 ? 7.434 30.266 -28.281 1 95.94 396 ARG A O 1
ATOM 2948 N N . GLY A 1 397 ? 9.164 28.875 -28.234 1 96.06 397 GLY A N 1
ATOM 2949 C CA . GLY A 1 397 ? 10.125 29.922 -27.922 1 96.06 397 GLY A CA 1
ATOM 2950 C C . GLY A 1 397 ? 10.43 30.016 -26.438 1 96.06 397 GLY A C 1
ATOM 2951 O O . GLY A 1 397 ? 11.164 30.922 -26.016 1 96.06 397 GLY A O 1
ATOM 2952 N N . LEU A 1 398 ? 9.93 29.141 -25.641 1 96.44 398 LEU A N 1
ATOM 2953 C CA . LEU A 1 398 ? 10.211 29.203 -24.203 1 96.44 398 LEU A CA 1
ATOM 2954 C C . LEU A 1 398 ? 11.508 28.484 -23.875 1 96.44 398 LEU A C 1
ATOM 2956 O O . LEU A 1 398 ? 11.766 27.391 -24.375 1 96.44 398 LEU A O 1
ATOM 2960 N N . PRO A 1 399 ? 12.375 29.156 -23.125 1 95 399 PRO A N 1
ATOM 2961 C CA . PRO A 1 399 ? 13.516 28.391 -22.609 1 95 399 PRO A CA 1
ATOM 2962 C C . PRO A 1 399 ? 13.086 27.172 -21.797 1 95 399 PRO A C 1
ATOM 2964 O O . PRO A 1 399 ? 12.016 27.172 -21.188 1 95 399 PRO A O 1
ATOM 2967 N N . ARG A 1 400 ? 13.922 26.219 -21.734 1 91.38 400 ARG A N 1
ATOM 2968 C CA . ARG A 1 400 ? 13.617 24.938 -21.078 1 91.38 400 ARG A CA 1
ATOM 2969 C C . ARG A 1 400 ? 13.203 25.156 -19.625 1 91.38 400 ARG A C 1
ATOM 2971 O O . ARG A 1 400 ? 12.219 24.578 -19.172 1 91.38 400 ARG A O 1
ATOM 2978 N N . ALA A 1 401 ? 13.938 26 -18.984 1 90.62 401 ALA A N 1
ATOM 2979 C CA . ALA A 1 401 ? 13.664 26.234 -17.578 1 90.62 401 ALA A CA 1
ATOM 2980 C C . ALA A 1 401 ? 12.266 26.812 -17.375 1 90.62 401 ALA A C 1
ATOM 2982 O O . ALA A 1 401 ? 11.562 26.438 -16.438 1 90.62 401 ALA A O 1
ATOM 2983 N N . THR A 1 402 ? 11.953 27.672 -18.172 1 93.88 402 THR A N 1
ATOM 2984 C CA . THR A 1 402 ? 10.633 28.297 -18.109 1 93.88 402 THR A CA 1
ATOM 2985 C C . THR A 1 402 ? 9.539 27.281 -18.438 1 93.88 402 THR A C 1
ATOM 2987 O O . THR A 1 402 ? 8.5 27.234 -17.781 1 93.88 402 THR A O 1
ATOM 2990 N N . ALA A 1 403 ? 9.742 26.5 -19.5 1 94.5 403 ALA A N 1
ATOM 2991 C CA . ALA A 1 403 ? 8.805 25.453 -19.891 1 94.5 403 ALA A CA 1
ATOM 2992 C C . ALA A 1 403 ? 8.578 24.469 -18.75 1 94.5 403 ALA A C 1
ATOM 2994 O O . ALA A 1 403 ? 7.438 24.125 -18.438 1 94.5 403 ALA A O 1
ATOM 2995 N N . GLU A 1 404 ? 9.602 24.047 -18.188 1 92.62 404 GLU A N 1
ATOM 2996 C CA . GLU A 1 404 ? 9.523 23.125 -17.047 1 92.62 404 GLU A CA 1
ATOM 2997 C C . GLU A 1 404 ? 8.758 23.734 -15.891 1 92.62 404 GLU A C 1
ATOM 2999 O O . GLU A 1 404 ? 7.949 23.062 -15.242 1 92.62 404 GLU A O 1
ATOM 3004 N N . SER A 1 405 ? 9.055 24.953 -15.633 1 94.69 405 SER A N 1
ATOM 3005 C CA . SER A 1 405 ? 8.359 25.656 -14.555 1 94.69 405 SER A CA 1
ATOM 3006 C C . SER A 1 405 ? 6.855 25.688 -14.789 1 94.69 405 SER A C 1
ATOM 3008 O O . SER A 1 405 ? 6.07 25.531 -13.859 1 94.69 405 SER A O 1
ATOM 3010 N N . LEU A 1 406 ? 6.473 25.922 -16 1 95.25 406 LEU A N 1
ATOM 3011 C CA . LEU A 1 406 ? 5.055 25.938 -16.344 1 95.25 406 LEU A CA 1
ATOM 3012 C C . LEU A 1 406 ? 4.418 24.578 -16.141 1 95.25 406 LEU A C 1
ATOM 3014 O O . LEU A 1 406 ? 3.295 24.469 -15.648 1 95.25 406 LEU A O 1
ATOM 3018 N N . LEU A 1 407 ? 5.152 23.594 -16.562 1 95.12 407 LEU A N 1
ATOM 3019 C CA . LEU A 1 407 ? 4.652 22.234 -16.375 1 95.12 407 LEU A CA 1
ATOM 3020 C C . LEU A 1 407 ? 4.492 21.891 -14.898 1 95.12 407 LEU A C 1
ATOM 3022 O O . LEU A 1 407 ? 3.484 21.312 -14.5 1 95.12 407 LEU A O 1
ATOM 3026 N N . VAL A 1 408 ? 5.438 22.25 -14.125 1 95.88 408 VAL A N 1
ATOM 3027 C CA . VAL A 1 408 ? 5.41 21.984 -12.695 1 95.88 408 VAL A CA 1
ATOM 3028 C C . VAL A 1 408 ? 4.258 22.75 -12.047 1 95.88 408 VAL A C 1
ATOM 3030 O O . VAL A 1 408 ? 3.525 22.203 -11.219 1 95.88 408 VAL A O 1
ATOM 3033 N N . GLN A 1 409 ? 4.102 23.984 -12.391 1 96.31 409 GLN A N 1
ATOM 3034 C CA . GLN A 1 409 ? 3.021 24.812 -11.859 1 96.31 409 GLN A CA 1
ATOM 3035 C C . GLN A 1 409 ? 1.657 24.203 -12.18 1 96.31 409 GLN A C 1
ATOM 3037 O O . GLN A 1 409 ? 0.77 24.172 -11.328 1 96.31 409 GLN A O 1
ATOM 3042 N N . ALA A 1 410 ? 1.493 23.797 -13.398 1 96.06 410 ALA A N 1
ATOM 3043 C CA . ALA A 1 410 ? 0.241 23.172 -13.805 1 96.06 410 ALA A CA 1
ATOM 3044 C C . ALA A 1 410 ? 0.001 21.875 -13.031 1 96.06 410 ALA A C 1
ATOM 3046 O O . ALA A 1 410 ? -1.128 21.578 -12.633 1 96.06 410 ALA A O 1
ATOM 3047 N N . PHE A 1 411 ? 1.09 21.109 -12.875 1 97.88 411 PHE A N 1
ATOM 3048 C CA . PHE A 1 411 ? 1.023 19.828 -12.203 1 97.88 411 PHE A CA 1
ATOM 3049 C C . PHE A 1 411 ? 0.578 19.984 -10.758 1 97.88 411 PHE A C 1
ATOM 3051 O O . PHE A 1 411 ? -0.417 19.391 -10.328 1 97.88 411 PHE A O 1
ATOM 3058 N N . VAL A 1 412 ? 1.227 20.875 -9.938 1 97.81 412 VAL A N 1
ATOM 3059 C CA . VAL A 1 412 ? 0.91 21.031 -8.523 1 97.81 412 VAL A CA 1
ATOM 3060 C C . VAL A 1 412 ? -0.313 21.922 -8.359 1 97.81 412 VAL A C 1
ATOM 3062 O O . VAL A 1 412 ? -1.02 21.844 -7.352 1 97.81 412 VAL A O 1
ATOM 3065 N N . GLY A 1 413 ? -0.562 22.781 -9.336 1 97.19 413 GLY A N 1
ATOM 3066 C CA . GLY A 1 413 ? -1.711 23.672 -9.305 1 97.19 413 GLY A CA 1
ATOM 3067 C C . GLY A 1 413 ? -3.033 22.938 -9.18 1 97.19 413 GLY A C 1
ATOM 3068 O O . GLY A 1 413 ? -3.979 23.453 -8.578 1 97.19 413 GLY A O 1
ATOM 3069 N N . GLU A 1 414 ? -3.084 21.75 -9.711 1 96.81 414 GLU A N 1
ATOM 3070 C CA . GLU A 1 414 ? -4.297 20.938 -9.625 1 96.81 414 GLU A CA 1
ATOM 3071 C C . GLU A 1 414 ? -4.73 20.75 -8.18 1 96.81 414 GLU A C 1
ATOM 3073 O O . GLU A 1 414 ? -5.926 20.766 -7.871 1 96.81 414 GLU A O 1
ATOM 3078 N N . ALA A 1 415 ? -3.82 20.609 -7.258 1 97.88 415 ALA A N 1
ATOM 3079 C CA . ALA A 1 415 ? -4.117 20.391 -5.848 1 97.88 415 ALA A CA 1
ATOM 3080 C C . ALA A 1 415 ? -4.48 21.688 -5.145 1 97.88 415 ALA A C 1
ATOM 3082 O O . ALA A 1 415 ? -5.418 21.734 -4.344 1 97.88 415 ALA A O 1
ATOM 3083 N N . VAL A 1 416 ? -3.848 22.719 -5.523 1 98.19 416 VAL A N 1
ATOM 3084 C CA . VAL A 1 416 ? -3.924 23.969 -4.789 1 98.19 416 VAL A CA 1
ATOM 3085 C C . VAL A 1 416 ? -5.141 24.766 -5.254 1 98.19 416 VAL A C 1
ATOM 3087 O O . VAL A 1 416 ? -5.742 25.5 -4.473 1 98.19 416 VAL A O 1
ATOM 3090 N N . GLU A 1 417 ? -5.59 24.547 -6.48 1 96.38 417 GLU A N 1
ATOM 3091 C CA . GLU A 1 417 ? -6.699 25.312 -7.055 1 96.38 417 GLU A CA 1
ATOM 3092 C C . GLU A 1 417 ? -8.016 24.953 -6.379 1 96.38 417 GLU A C 1
ATOM 3094 O O . GLU A 1 417 ? -9.016 25.656 -6.547 1 96.38 417 GLU A O 1
ATOM 3099 N N . THR A 1 418 ? -8.008 23.938 -5.543 1 95.94 418 THR A N 1
ATOM 3100 C CA . THR A 1 418 ? -9.227 23.516 -4.863 1 95.94 418 THR A CA 1
ATOM 3101 C C . THR A 1 418 ? -9.477 24.359 -3.621 1 95.94 418 THR A C 1
ATOM 3103 O O . THR A 1 418 ? -10.57 24.312 -3.041 1 95.94 418 THR A O 1
ATOM 3106 N N . VAL A 1 419 ? -8.508 25.188 -3.189 1 98.25 419 VAL A N 1
ATOM 3107 C CA . VAL A 1 419 ? -8.695 26.094 -2.051 1 98.25 419 VAL A CA 1
ATOM 3108 C C . VAL A 1 419 ? -9.797 27.109 -2.365 1 98.25 419 VAL A C 1
ATOM 3110 O O . VAL A 1 419 ? -9.664 27.891 -3.305 1 98.25 419 VAL A O 1
ATOM 3113 N N . THR A 1 420 ? -10.805 27.109 -1.554 1 97.12 420 THR A N 1
ATOM 3114 C CA . THR A 1 420 ? -11.961 27.969 -1.795 1 97.12 420 THR A CA 1
ATOM 3115 C C . THR A 1 420 ? -11.648 29.406 -1.424 1 97.12 420 THR A C 1
ATOM 3117 O O . THR A 1 420 ? -12.102 30.344 -2.096 1 97.12 420 THR A O 1
ATOM 3120 N N . HIS A 1 421 ? -10.938 29.672 -0.312 1 97.44 421 HIS A N 1
ATOM 3121 C CA . HIS A 1 421 ? -10.586 31.016 0.104 1 97.44 421 HIS A CA 1
ATOM 3122 C C . HIS A 1 421 ? -9.594 31.641 -0.865 1 97.44 421 HIS A C 1
ATOM 3124 O O . HIS A 1 421 ? -8.422 31.25 -0.912 1 97.44 421 HIS A O 1
ATOM 3130 N N . GLU A 1 422 ? -9.953 32.656 -1.522 1 97.38 422 GLU A N 1
ATOM 3131 C CA . GLU A 1 422 ? -9.188 33.219 -2.625 1 97.38 422 GLU A CA 1
ATOM 3132 C C . GLU A 1 422 ? -7.824 33.719 -2.15 1 97.38 422 GLU A C 1
ATOM 3134 O O . GLU A 1 422 ? -6.805 33.469 -2.795 1 97.38 422 GLU A O 1
ATOM 3139 N N . GLY A 1 423 ? -7.844 34.438 -1.065 1 98.19 423 GLY A N 1
ATOM 3140 C CA . GLY A 1 423 ? -6.586 34.938 -0.535 1 98.19 423 GLY A CA 1
ATOM 3141 C C . GLY A 1 423 ? -5.613 33.844 -0.168 1 98.19 423 GLY A C 1
ATOM 3142 O O . GLY A 1 423 ? -4.422 33.938 -0.477 1 98.19 423 GLY A O 1
ATOM 3143 N N . ALA A 1 424 ? -6.113 32.812 0.479 1 98.5 424 ALA A N 1
ATOM 3144 C CA . ALA A 1 424 ? -5.273 31.688 0.868 1 98.5 424 ALA A CA 1
ATOM 3145 C C . ALA A 1 424 ? -4.727 30.953 -0.359 1 98.5 424 ALA A C 1
ATOM 3147 O O . ALA A 1 424 ? -3.557 30.578 -0.39 1 98.5 424 ALA A O 1
ATOM 3148 N N . ARG A 1 425 ? -5.551 30.719 -1.345 1 98.5 425 ARG A N 1
ATOM 3149 C CA . ARG A 1 425 ? -5.125 30.078 -2.588 1 98.5 425 ARG A CA 1
ATOM 3150 C C . ARG A 1 425 ? -3.982 30.859 -3.236 1 98.5 425 ARG A C 1
ATOM 3152 O O . ARG A 1 425 ? -2.998 30.266 -3.684 1 98.5 425 ARG A O 1
ATOM 3159 N N . ALA A 1 426 ? -4.137 32.188 -3.27 1 98.31 426 ALA A N 1
ATOM 3160 C CA . ALA A 1 426 ? -3.113 33.031 -3.863 1 98.31 426 ALA A CA 1
ATOM 3161 C C . ALA A 1 426 ? -1.782 32.906 -3.133 1 98.31 426 ALA A C 1
ATOM 3163 O O . ALA A 1 426 ? -0.719 32.906 -3.758 1 98.31 426 ALA A O 1
ATOM 3164 N N . VAL A 1 427 ? -1.851 32.781 -1.876 1 98.44 427 VAL A N 1
ATOM 3165 C CA . VAL A 1 427 ? -0.637 32.625 -1.081 1 98.44 427 VAL A CA 1
ATOM 3166 C C . VAL A 1 427 ? 0.051 31.297 -1.44 1 98.44 427 VAL A C 1
ATOM 3168 O O . VAL A 1 427 ? 1.271 31.266 -1.608 1 98.44 427 VAL A O 1
ATOM 3171 N N . LEU A 1 428 ? -0.73 30.234 -1.537 1 98.56 428 LEU A N 1
ATOM 3172 C CA . LEU A 1 428 ? -0.145 28.953 -1.896 1 98.56 428 LEU A CA 1
ATOM 3173 C C . LEU A 1 428 ? 0.468 29 -3.291 1 98.56 428 LEU A C 1
ATOM 3175 O O . LEU A 1 428 ? 1.576 28.5 -3.506 1 98.56 428 LEU A O 1
ATOM 3179 N N . ILE A 1 429 ? -0.228 29.609 -4.211 1 97.62 429 ILE A N 1
ATOM 3180 C CA . ILE A 1 429 ? 0.286 29.75 -5.566 1 97.62 429 ILE A CA 1
ATOM 3181 C C . ILE A 1 429 ? 1.591 30.531 -5.543 1 97.62 429 ILE A C 1
ATOM 3183 O O . ILE A 1 429 ? 2.559 30.172 -6.215 1 97.62 429 ILE A O 1
ATOM 3187 N N . GLY A 1 430 ? 1.576 31.609 -4.773 1 97.06 430 GLY A N 1
ATOM 3188 C CA . GLY A 1 430 ? 2.797 32.375 -4.609 1 97.06 430 GLY A CA 1
ATOM 3189 C C . GLY A 1 430 ? 3.947 31.562 -4.047 1 97.06 430 GLY A C 1
ATOM 3190 O O . GLY A 1 430 ? 5.102 31.766 -4.43 1 97.06 430 GLY A O 1
ATOM 3191 N N . GLY A 1 431 ? 3.633 30.672 -3.084 1 96.88 431 GLY A N 1
ATOM 3192 C CA . GLY A 1 431 ? 4.645 29.781 -2.539 1 96.88 431 GLY A CA 1
ATOM 3193 C C . GLY A 1 431 ? 5.25 28.859 -3.582 1 96.88 431 GLY A C 1
ATOM 3194 O O . GLY A 1 431 ? 6.461 28.641 -3.586 1 96.88 431 GLY A O 1
ATOM 3195 N N . ILE A 1 432 ? 4.434 28.359 -4.445 1 97.62 432 ILE A N 1
ATOM 3196 C CA . ILE A 1 432 ? 4.891 27.5 -5.531 1 97.62 432 ILE A CA 1
ATOM 3197 C C . ILE A 1 432 ? 5.805 28.281 -6.465 1 97.62 432 ILE A C 1
ATOM 3199 O O . ILE A 1 432 ? 6.887 27.812 -6.828 1 97.62 432 ILE A O 1
ATOM 3203 N N . GLU A 1 433 ? 5.41 29.469 -6.805 1 96.25 433 GLU A N 1
ATOM 3204 C CA . GLU A 1 433 ? 6.191 30.328 -7.695 1 96.25 433 GLU A CA 1
ATOM 3205 C C . GLU A 1 433 ? 7.543 30.688 -7.078 1 96.25 433 GLU A C 1
ATOM 3207 O O . GLU A 1 433 ? 8.555 30.719 -7.777 1 96.25 433 GLU A O 1
ATOM 3212 N N . ALA A 1 434 ? 7.48 30.969 -5.832 1 95.75 434 ALA A N 1
ATOM 3213 C CA . ALA A 1 434 ? 8.727 31.297 -5.141 1 95.75 434 ALA A CA 1
ATOM 3214 C C . ALA A 1 434 ? 9.688 30.109 -5.164 1 95.75 434 ALA A C 1
ATOM 3216 O O . ALA A 1 434 ? 10.898 30.297 -5.359 1 95.75 434 ALA A O 1
ATOM 3217 N N . TRP A 1 435 ? 9.203 28.984 -4.941 1 96.06 435 TRP A N 1
ATOM 3218 C CA . TRP A 1 435 ? 10.023 27.766 -4.988 1 96.06 435 TRP A CA 1
ATOM 3219 C C . TRP A 1 435 ? 10.625 27.578 -6.375 1 96.06 435 TRP A C 1
ATOM 3221 O O . TRP A 1 435 ? 11.82 27.312 -6.508 1 96.06 435 TRP A O 1
ATOM 3231 N N . LEU A 1 436 ? 9.859 27.734 -7.43 1 95.31 436 LEU A N 1
ATOM 3232 C CA . LEU A 1 436 ? 10.312 27.562 -8.805 1 95.31 436 LEU A CA 1
ATOM 3233 C C . LEU A 1 436 ? 11.391 28.578 -9.156 1 95.31 436 LEU A C 1
ATOM 3235 O O . LEU A 1 436 ? 12.352 28.25 -9.852 1 95.31 436 LEU A O 1
ATOM 3239 N N . ALA A 1 437 ? 11.211 29.734 -8.617 1 93.81 437 ALA A N 1
ATOM 3240 C CA . ALA A 1 437 ? 12.18 30.797 -8.867 1 93.81 437 ALA A CA 1
ATOM 3241 C C . ALA A 1 437 ? 13.516 30.484 -8.195 1 93.81 437 ALA A C 1
ATOM 3243 O O . ALA A 1 437 ? 14.57 30.906 -8.688 1 93.81 437 ALA A O 1
ATOM 3244 N N . SER A 1 438 ? 13.422 29.828 -7.18 1 90.81 438 SER A N 1
ATOM 3245 C CA . SER A 1 438 ? 14.633 29.547 -6.422 1 90.81 438 SER A CA 1
ATOM 3246 C C . SER A 1 438 ? 15.406 28.375 -7.035 1 90.81 438 SER A C 1
ATOM 3248 O O . SER A 1 438 ? 16.578 28.172 -6.715 1 90.81 438 SER A O 1
ATOM 3250 N N . ARG A 1 439 ? 14.82 27.562 -7.855 1 83.5 439 ARG A N 1
ATOM 3251 C CA . ARG A 1 439 ? 15.469 26.438 -8.516 1 83.5 439 ARG A CA 1
ATOM 3252 C C . ARG A 1 439 ? 16.453 26.906 -9.578 1 83.5 439 ARG A C 1
ATOM 3254 O O . ARG A 1 439 ? 17.406 26.219 -9.906 1 83.5 439 ARG A O 1
ATOM 3261 N N . GLY A 1 440 ? 16.062 27.984 -10.438 1 63.31 440 GLY A N 1
ATOM 3262 C CA . GLY A 1 440 ? 16.875 28.531 -11.523 1 63.31 440 GLY A CA 1
ATOM 3263 C C . GLY A 1 440 ? 18.109 29.266 -11.031 1 63.31 440 GLY A C 1
ATOM 3264 O O . GLY A 1 440 ? 18.203 29.625 -9.859 1 63.31 440 GLY A O 1
ATOM 3265 N N . MET B 1 1 ? 10.414 -8.188 32.688 1 20.36 1 MET B N 1
ATOM 3266 C CA . MET B 1 1 ? 10.18 -8.305 31.234 1 20.36 1 MET B CA 1
ATOM 3267 C C . MET B 1 1 ? 9.922 -9.758 30.844 1 20.36 1 MET B C 1
ATOM 3269 O O . MET B 1 1 ? 10.828 -10.586 30.891 1 20.36 1 MET B O 1
ATOM 3273 N N . ALA B 1 2 ? 8.719 -10.203 31.062 1 33.19 2 ALA B N 1
ATOM 3274 C CA . ALA B 1 2 ? 8.398 -11.602 30.812 1 33.19 2 ALA B CA 1
ATOM 3275 C C . ALA B 1 2 ? 8.805 -12.008 29.406 1 33.19 2 ALA B C 1
ATOM 3277 O O . ALA B 1 2 ? 8.688 -11.227 28.453 1 33.19 2 ALA B O 1
ATOM 3278 N N . ASP B 1 3 ? 9.766 -12.727 29.234 1 33.62 3 ASP B N 1
ATOM 3279 C CA . ASP B 1 3 ? 10.086 -13.336 27.953 1 33.62 3 ASP B CA 1
ATOM 3280 C C . ASP B 1 3 ? 8.82 -13.766 27.219 1 33.62 3 ASP B C 1
ATOM 3282 O O . ASP B 1 3 ? 8.102 -14.656 27.672 1 33.62 3 ASP B O 1
ATOM 3286 N N . VAL B 1 4 ? 8.031 -12.898 26.703 1 42.12 4 VAL B N 1
ATOM 3287 C CA . VAL B 1 4 ? 6.859 -13.336 25.953 1 42.12 4 VAL B CA 1
ATOM 3288 C C . VAL B 1 4 ? 7.23 -14.492 25.031 1 42.12 4 VAL B C 1
ATOM 3290 O O . VAL B 1 4 ? 7.926 -14.297 24.031 1 42.12 4 VAL B O 1
ATOM 3293 N N . THR B 1 5 ? 7.555 -15.578 25.469 1 45.16 5 THR B N 1
ATOM 3294 C CA . THR B 1 5 ? 7.777 -16.781 24.656 1 45.16 5 THR B CA 1
ATOM 3295 C C . THR B 1 5 ? 6.641 -16.969 23.656 1 45.16 5 THR B C 1
ATOM 3297 O O . THR B 1 5 ? 5.473 -17.047 24.047 1 45.16 5 THR B O 1
ATOM 3300 N N . ASN B 1 6 ? 6.734 -16.469 22.453 1 55.62 6 ASN B N 1
ATOM 3301 C CA . ASN B 1 6 ? 5.762 -16.703 21.391 1 55.62 6 ASN B CA 1
ATOM 3302 C C . ASN B 1 6 ? 5.289 -18.156 21.375 1 55.62 6 ASN B C 1
ATOM 3304 O O . ASN B 1 6 ? 6.043 -19.047 21.016 1 55.62 6 ASN B O 1
ATOM 3308 N N . LEU B 1 7 ? 4.281 -18.547 22.062 1 76.06 7 LEU B N 1
ATOM 3309 C CA . LEU B 1 7 ? 3.734 -19.906 22.172 1 76.06 7 LEU B CA 1
ATOM 3310 C C . LEU B 1 7 ? 3.381 -20.453 20.797 1 76.06 7 LEU B C 1
ATOM 3312 O O . LEU B 1 7 ? 2.639 -19.812 20.047 1 76.06 7 LEU B O 1
ATOM 3316 N N . ARG B 1 8 ? 4.07 -21.531 20.344 1 87.69 8 ARG B N 1
ATOM 3317 C CA . ARG B 1 8 ? 3.818 -22.219 19.078 1 87.69 8 ARG B CA 1
ATOM 3318 C C . ARG B 1 8 ? 2.393 -22.766 19.016 1 87.69 8 ARG B C 1
ATOM 3320 O O . ARG B 1 8 ? 1.879 -23.266 20.016 1 87.69 8 ARG B O 1
ATOM 3327 N N . SER B 1 9 ? 1.736 -22.562 17.938 1 93 9 SER B N 1
ATOM 3328 C CA . SER B 1 9 ? 0.426 -23.172 17.703 1 93 9 SER B CA 1
ATOM 3329 C C . SER B 1 9 ? 0.532 -24.672 17.516 1 93 9 SER B C 1
ATOM 3331 O O . SER B 1 9 ? 1.624 -25.203 17.297 1 93 9 SER B O 1
ATOM 3333 N N . PRO B 1 10 ? -0.584 -25.391 17.688 1 93.81 10 PRO B N 1
ATOM 3334 C CA . PRO B 1 10 ? -0.562 -26.828 17.406 1 93.81 10 PRO B CA 1
ATOM 3335 C C . PRO B 1 10 ? -0.024 -27.156 16.016 1 93.81 10 PRO B C 1
ATOM 3337 O O . PRO B 1 10 ? 0.74 -28.109 15.859 1 93.81 10 PRO B O 1
ATOM 3340 N N . ALA B 1 11 ? -0.41 -26.422 15.062 1 95.75 11 ALA B N 1
ATOM 3341 C CA . ALA B 1 11 ? 0.075 -26.625 13.703 1 95.75 11 ALA B CA 1
ATOM 3342 C C . ALA B 1 11 ? 1.591 -26.469 13.633 1 95.75 11 ALA B C 1
ATOM 3344 O O . ALA B 1 11 ? 2.271 -27.266 12.969 1 95.75 11 ALA B O 1
ATOM 3345 N N . GLU B 1 12 ? 2.129 -25.453 14.258 1 96.06 12 GLU B N 1
ATOM 3346 C CA . GLU B 1 12 ? 3.566 -25.203 14.25 1 96.06 12 GLU B CA 1
ATOM 3347 C C . GLU B 1 12 ? 4.328 -26.328 14.938 1 96.06 12 GLU B C 1
ATOM 3349 O O . GLU B 1 12 ? 5.359 -26.781 14.438 1 96.06 12 GLU B O 1
ATOM 3354 N N . ALA B 1 13 ? 3.795 -26.734 16.062 1 95.69 13 ALA B N 1
ATOM 3355 C CA . ALA B 1 13 ? 4.387 -27.875 16.75 1 95.69 13 ALA B CA 1
ATOM 3356 C C . ALA B 1 13 ? 4.336 -29.125 15.883 1 95.69 13 ALA B C 1
ATOM 3358 O O . ALA B 1 13 ? 5.293 -29.906 15.844 1 95.69 13 ALA B O 1
ATOM 3359 N N . GLY B 1 14 ? 3.189 -29.297 15.289 1 96.25 14 GLY B N 1
ATOM 3360 C CA . GLY B 1 14 ? 3.039 -30.438 14.391 1 96.25 14 GLY B CA 1
ATOM 3361 C C . GLY B 1 14 ? 4.02 -30.422 13.234 1 96.25 14 GLY B C 1
ATOM 3362 O O . GLY B 1 14 ? 4.582 -31.453 12.875 1 96.25 14 GLY B O 1
ATOM 3363 N N . LEU B 1 15 ? 4.227 -29.266 12.664 1 96.31 15 LEU B N 1
ATOM 3364 C CA . LEU B 1 15 ? 5.168 -29.141 11.555 1 96.31 15 LEU B CA 1
ATOM 3365 C C . LEU B 1 15 ? 6.586 -29.469 12.008 1 96.31 15 LEU B C 1
ATOM 3367 O O . LEU B 1 15 ? 7.344 -30.109 11.273 1 96.31 15 LEU B O 1
ATOM 3371 N N . SER B 1 16 ? 6.922 -29.047 13.18 1 94.69 16 SER B N 1
ATOM 3372 C CA . SER B 1 16 ? 8.234 -29.375 13.734 1 94.69 16 SER B CA 1
ATOM 3373 C C . SER B 1 16 ? 8.414 -30.891 13.883 1 94.69 16 SER B C 1
ATOM 3375 O O . SER B 1 16 ? 9.453 -31.438 13.516 1 94.69 16 SER B O 1
ATOM 3377 N N . LYS B 1 17 ? 7.398 -31.516 14.391 1 94.94 17 LYS B N 1
ATOM 3378 C CA . LYS B 1 17 ? 7.445 -32.969 14.562 1 94.94 17 LYS B CA 1
ATOM 3379 C C . LYS B 1 17 ? 7.547 -33.688 13.211 1 94.94 17 LYS B C 1
ATOM 3381 O O . LYS B 1 17 ? 8.32 -34.625 13.055 1 94.94 17 LYS B O 1
ATOM 3386 N N . LEU B 1 18 ? 6.73 -33.219 12.344 1 95.5 18 LEU B N 1
ATOM 3387 C CA . LEU B 1 18 ? 6.73 -33.812 11.008 1 95.5 18 LEU B CA 1
ATOM 3388 C C . LEU B 1 18 ? 8.094 -33.656 10.352 1 95.5 18 LEU B C 1
ATOM 3390 O O . LEU B 1 18 ? 8.578 -34.594 9.688 1 95.5 18 LEU B O 1
ATOM 3394 N N . PHE B 1 19 ? 8.703 -32.531 10.508 1 94.69 19 PHE B N 1
ATOM 3395 C CA . PHE B 1 19 ? 10.016 -32.312 9.898 1 94.69 19 PHE B CA 1
ATOM 3396 C C . PHE B 1 19 ? 11.062 -33.219 10.539 1 94.69 19 PHE B C 1
ATOM 3398 O O . PHE B 1 19 ? 11.906 -33.781 9.844 1 94.69 19 PHE B O 1
ATOM 3405 N N . GLU B 1 20 ? 10.992 -33.312 11.805 1 91.56 20 GLU B N 1
ATOM 3406 C CA . GLU B 1 20 ? 11.922 -34.188 12.508 1 91.56 20 GLU B CA 1
ATOM 3407 C C . GLU B 1 20 ? 11.805 -35.625 12.016 1 91.56 20 GLU B C 1
ATOM 3409 O O . GLU B 1 20 ? 12.812 -36.312 11.867 1 91.56 20 GLU B O 1
ATOM 3414 N N . ALA B 1 21 ? 10.648 -36 11.789 1 89.31 21 ALA B N 1
ATOM 3415 C CA . ALA B 1 21 ? 10.414 -37.344 11.289 1 89.31 21 ALA B CA 1
ATOM 3416 C C . ALA B 1 21 ? 10.938 -37.5 9.859 1 89.31 21 ALA B C 1
ATOM 3418 O O . ALA B 1 21 ? 11.5 -38.531 9.508 1 89.31 21 ALA B O 1
ATOM 3419 N N . ALA B 1 22 ? 10.688 -36.469 9.125 1 84.56 22 ALA B N 1
ATOM 3420 C CA . ALA B 1 22 ? 11.055 -36.5 7.711 1 84.56 22 ALA B CA 1
ATOM 3421 C C . ALA B 1 22 ? 12.562 -36.375 7.531 1 84.56 22 ALA B C 1
ATOM 3423 O O . ALA B 1 22 ? 13.133 -36.938 6.586 1 84.56 22 ALA B O 1
ATOM 3424 N N . ARG B 1 23 ? 13.188 -35.594 8.391 1 79.69 23 ARG B N 1
ATOM 3425 C CA . ARG B 1 23 ? 14.609 -35.281 8.312 1 79.69 23 ARG B CA 1
ATOM 3426 C C . ARG B 1 23 ? 15.461 -36.562 8.242 1 79.69 23 ARG B C 1
ATOM 3428 O O . ARG B 1 23 ? 16.516 -36.562 7.625 1 79.69 23 ARG B O 1
ATOM 3435 N N . LYS B 1 24 ? 14.953 -37.562 8.805 1 74.5 24 LYS B N 1
ATOM 3436 C CA . LYS B 1 24 ? 15.688 -38.844 8.852 1 74.5 24 LYS B CA 1
ATOM 3437 C C . LYS B 1 24 ? 15.82 -39.438 7.461 1 74.5 24 LYS B C 1
ATOM 3439 O O . LYS B 1 24 ? 16.781 -40.156 7.188 1 74.5 24 LYS B O 1
ATOM 3444 N N . GLY B 1 25 ? 14.922 -39.094 6.609 1 68.5 25 GLY B N 1
ATOM 3445 C CA . GLY B 1 25 ? 14.906 -39.656 5.273 1 68.5 25 GLY B CA 1
ATOM 3446 C C . GLY B 1 25 ? 15.555 -38.75 4.234 1 68.5 25 GLY B C 1
ATOM 3447 O O . GLY B 1 25 ? 15.734 -39.156 3.086 1 68.5 25 GLY B O 1
ATOM 3448 N N . PHE B 1 26 ? 15.852 -37.531 4.66 1 67.19 26 PHE B N 1
ATOM 3449 C CA . PHE B 1 26 ? 16.375 -36.594 3.676 1 67.19 26 PHE B CA 1
ATOM 3450 C C . PHE B 1 26 ? 17.828 -36.906 3.332 1 67.19 26 PHE B C 1
ATOM 3452 O O . PHE B 1 26 ? 18.594 -37.344 4.199 1 67.19 26 PHE B O 1
ATOM 3459 N N . ALA B 1 27 ? 17.953 -37.25 1.998 1 59.25 27 ALA B N 1
ATOM 3460 C CA . ALA B 1 27 ? 19.344 -37.406 1.587 1 59.25 27 ALA B CA 1
ATOM 3461 C C . ALA B 1 27 ? 20.188 -36.219 2.031 1 59.25 27 ALA B C 1
ATOM 3463 O O . ALA B 1 27 ? 19.703 -35.094 2.15 1 59.25 27 ALA B O 1
ATOM 3464 N N . SER B 1 28 ? 21.297 -36.469 2.719 1 52.59 28 SER B N 1
ATOM 3465 C CA . SER B 1 28 ? 22.281 -35.5 3.213 1 52.59 28 SER B CA 1
ATOM 3466 C C . SER B 1 28 ? 22.625 -34.469 2.143 1 52.59 28 SER B C 1
ATOM 3468 O O . SER B 1 28 ? 23.422 -33.562 2.385 1 52.59 28 SER B O 1
ATOM 3470 N N . GLU B 1 29 ? 22.016 -34.656 0.967 1 55.41 29 GLU B N 1
ATOM 3471 C CA . GLU B 1 29 ? 22.594 -33.812 -0.067 1 55.41 29 GLU B CA 1
ATOM 3472 C C . GLU B 1 29 ? 22.25 -32.344 0.168 1 55.41 29 GLU B C 1
ATOM 3474 O O . GLU B 1 29 ? 21.141 -32.031 0.597 1 55.41 29 GLU B O 1
ATOM 3479 N N . LEU B 1 30 ? 23.312 -31.453 0.206 1 58.38 30 LEU B N 1
ATOM 3480 C CA . LEU B 1 30 ? 23.562 -30.031 0.496 1 58.38 30 LEU B CA 1
ATOM 3481 C C . LEU B 1 30 ? 22.828 -29.141 -0.493 1 58.38 30 LEU B C 1
ATOM 3483 O O . LEU B 1 30 ? 22.719 -27.938 -0.286 1 58.38 30 LEU B O 1
ATOM 3487 N N . ALA B 1 31 ? 22.172 -29.828 -1.629 1 63.19 31 ALA B N 1
ATOM 3488 C CA . ALA B 1 31 ? 21.797 -28.859 -2.654 1 63.19 31 ALA B CA 1
ATOM 3489 C C . ALA B 1 31 ? 20.516 -28.125 -2.254 1 63.19 31 ALA B C 1
ATOM 3491 O O . ALA B 1 31 ? 20.312 -26.969 -2.65 1 63.19 31 ALA B O 1
ATOM 3492 N N . ILE B 1 32 ? 19.734 -28.812 -1.55 1 74.94 32 ILE B N 1
ATOM 3493 C CA . ILE B 1 32 ? 18.547 -28.125 -1.026 1 74.94 32 ILE B CA 1
ATOM 3494 C C . ILE B 1 32 ? 18.703 -27.906 0.475 1 74.94 32 ILE B C 1
ATOM 3496 O O . ILE B 1 32 ? 18.969 -28.844 1.228 1 74.94 32 ILE B O 1
ATOM 3500 N N . SER B 1 33 ? 18.734 -26.719 0.874 1 84.06 33 SER B N 1
ATOM 3501 C CA . SER B 1 33 ? 19 -26.344 2.26 1 84.06 33 SER B CA 1
ATOM 3502 C C . SER B 1 33 ? 17.734 -26.484 3.111 1 84.06 33 SER B C 1
ATOM 3504 O O . SER B 1 33 ? 17.25 -25.5 3.678 1 84.06 33 SER B O 1
ATOM 3506 N N . ARG B 1 34 ? 17.312 -27.844 3.215 1 90.5 34 ARG B N 1
ATOM 3507 C CA . ARG B 1 34 ? 16.047 -28.094 3.918 1 90.5 34 ARG B CA 1
ATOM 3508 C C . ARG B 1 34 ? 16.156 -27.703 5.387 1 90.5 34 ARG B C 1
ATOM 3510 O O . ARG B 1 34 ? 15.234 -27.125 5.945 1 90.5 34 ARG B O 1
ATOM 3517 N N . GLU B 1 35 ? 17.281 -27.984 5.926 1 90.25 35 GLU B N 1
ATOM 3518 C CA . GLU B 1 35 ? 17.484 -27.672 7.336 1 90.25 35 GLU B CA 1
ATOM 3519 C C . GLU B 1 35 ? 17.484 -26.172 7.586 1 90.25 35 GLU B C 1
ATOM 3521 O O . GLU B 1 35 ? 16.875 -25.703 8.547 1 90.25 35 GLU B O 1
ATOM 3526 N N . GLU B 1 36 ? 18.172 -25.516 6.703 1 91.19 36 GLU B N 1
ATOM 3527 C CA . GLU B 1 36 ? 18.188 -24.062 6.832 1 91.19 36 GLU B CA 1
ATOM 3528 C C . GLU B 1 36 ? 16.797 -23.484 6.633 1 91.19 36 GLU B C 1
ATOM 3530 O O . GLU B 1 36 ? 16.406 -22.547 7.34 1 91.19 36 GLU B O 1
ATOM 3535 N N . ALA B 1 37 ? 16.109 -23.984 5.625 1 93.75 37 ALA B N 1
ATOM 3536 C CA . ALA B 1 37 ? 14.742 -23.531 5.359 1 93.75 37 ALA B CA 1
ATOM 3537 C C . ALA B 1 37 ? 13.836 -23.766 6.566 1 93.75 37 ALA B C 1
ATOM 3539 O O . ALA B 1 37 ? 13.031 -22.891 6.918 1 93.75 37 ALA B O 1
ATOM 3540 N N . PHE B 1 38 ? 14.023 -24.891 7.211 1 92.94 38 PHE B N 1
ATOM 3541 C CA . PHE B 1 38 ? 13.172 -25.188 8.359 1 92.94 38 PHE B CA 1
ATOM 3542 C C . PHE B 1 38 ? 13.578 -24.359 9.562 1 92.94 38 PHE B C 1
ATOM 3544 O O . PHE B 1 38 ? 12.727 -23.953 10.367 1 92.94 38 PHE B O 1
ATOM 3551 N N . ARG B 1 39 ? 14.812 -24.078 9.727 1 92.5 39 ARG B N 1
ATOM 3552 C CA . ARG B 1 39 ? 15.25 -23.188 10.789 1 92.5 39 ARG B CA 1
ATOM 3553 C C . ARG B 1 39 ? 14.602 -21.812 10.648 1 92.5 39 ARG B C 1
ATOM 3555 O O . ARG B 1 39 ? 14.258 -21.172 11.648 1 92.5 39 ARG B O 1
ATOM 3562 N N . PHE B 1 40 ? 14.531 -21.391 9.414 1 92.38 40 PHE B N 1
ATOM 3563 C CA . PHE B 1 40 ? 13.82 -20.141 9.156 1 92.38 40 PHE B CA 1
ATOM 3564 C C . PHE B 1 40 ? 12.383 -20.219 9.664 1 92.38 40 PHE B C 1
ATOM 3566 O O . PHE B 1 40 ? 11.914 -19.312 10.352 1 92.38 40 PHE B O 1
ATOM 3573 N N . PHE B 1 41 ? 11.727 -21.266 9.336 1 89.94 41 PHE B N 1
ATOM 3574 C CA . PHE B 1 41 ? 10.352 -21.469 9.781 1 89.94 41 PHE B CA 1
ATOM 3575 C C . PHE B 1 41 ? 10.289 -21.547 11.305 1 89.94 41 PHE B C 1
ATOM 3577 O O . PHE B 1 41 ? 9.367 -20.984 11.914 1 89.94 41 PHE B O 1
ATOM 3584 N N . GLU B 1 42 ? 11.234 -22.203 11.883 1 90.88 42 GLU B N 1
ATOM 3585 C CA . GLU B 1 42 ? 11.242 -22.328 13.336 1 90.88 42 GLU B CA 1
ATOM 3586 C C . GLU B 1 42 ? 11.383 -20.953 14 1 90.88 42 GLU B C 1
ATOM 3588 O O . GLU B 1 42 ? 10.812 -20.719 15.062 1 90.88 42 GLU B O 1
ATOM 3593 N N . ALA B 1 43 ? 12.062 -20.172 13.328 1 91.31 43 ALA B N 1
ATOM 3594 C CA . ALA B 1 43 ? 12.297 -18.844 13.867 1 91.31 43 ALA B CA 1
ATOM 3595 C C . ALA B 1 43 ? 11.078 -17.953 13.68 1 91.31 43 ALA B C 1
ATOM 3597 O O . ALA B 1 43 ? 10.781 -17.109 14.531 1 91.31 43 ALA B O 1
ATOM 3598 N N . THR B 1 44 ? 10.336 -18.141 12.648 1 90.56 44 THR B N 1
ATOM 3599 C CA . THR B 1 44 ? 9.305 -17.172 12.289 1 90.56 44 THR B CA 1
ATOM 3600 C C . THR B 1 44 ? 7.91 -17.75 12.547 1 90.56 44 THR B C 1
ATOM 3602 O O . THR B 1 44 ? 6.973 -17 12.844 1 90.56 44 THR B O 1
ATOM 3605 N N . GLY B 1 45 ? 7.844 -19.156 12.484 1 92.56 45 GLY B N 1
ATOM 3606 C CA . GLY B 1 45 ? 6.535 -19.797 12.555 1 92.56 45 GLY B CA 1
ATOM 3607 C C . GLY B 1 45 ? 5.668 -19.516 11.344 1 92.56 45 GLY B C 1
ATOM 3608 O O . GLY B 1 45 ? 6.156 -19.016 10.328 1 92.56 45 GLY B O 1
ATOM 3609 N N . LEU B 1 46 ? 4.375 -19.922 11.453 1 96.12 46 LEU B N 1
ATOM 3610 C CA . LEU B 1 46 ? 3.391 -19.562 10.438 1 96.12 46 LEU B CA 1
ATOM 3611 C C . LEU B 1 46 ? 3.059 -18.078 10.523 1 96.12 46 LEU B C 1
ATOM 3613 O O . LEU B 1 46 ? 2.828 -17.547 11.617 1 96.12 46 LEU B O 1
ATOM 3617 N N . PRO B 1 47 ? 3.125 -17.438 9.352 1 96.06 47 PRO B N 1
ATOM 3618 C CA . PRO B 1 47 ? 2.889 -16 9.414 1 96.06 47 PRO B CA 1
ATOM 3619 C C . PRO B 1 47 ? 1.459 -15.648 9.82 1 96.06 47 PRO B C 1
ATOM 3621 O O . PRO B 1 47 ? 0.509 -16.281 9.352 1 96.06 47 PRO B O 1
ATOM 3624 N N . SER B 1 48 ? 1.359 -14.75 10.727 1 95.38 48 SER B N 1
ATOM 3625 C CA . SER B 1 48 ? 0.088 -14.188 11.172 1 95.38 48 SER B CA 1
ATOM 3626 C C . SER B 1 48 ? -0.109 -12.773 10.625 1 95.38 48 SER B C 1
ATOM 3628 O O . SER B 1 48 ? 0.724 -12.273 9.875 1 95.38 48 SER B O 1
ATOM 3630 N N . ARG B 1 49 ? -1.148 -12.086 11.055 1 94.44 49 ARG B N 1
ATOM 3631 C CA . ARG B 1 49 ? -1.485 -10.742 10.602 1 94.44 49 ARG B CA 1
ATOM 3632 C C . ARG B 1 49 ? -0.451 -9.727 11.078 1 94.44 49 ARG B C 1
ATOM 3634 O O . ARG B 1 49 ? -0.404 -8.602 10.586 1 94.44 49 ARG B O 1
ATOM 3641 N N . ARG B 1 50 ? 0.388 -10.094 11.984 1 90.19 50 ARG B N 1
ATOM 3642 C CA . ARG B 1 50 ? 1.416 -9.203 12.508 1 90.19 50 ARG B CA 1
ATOM 3643 C C . ARG B 1 50 ? 2.545 -9.023 11.5 1 90.19 50 ARG B C 1
ATOM 3645 O O . ARG B 1 50 ? 3.318 -8.062 11.594 1 90.19 50 ARG B O 1
ATOM 3652 N N . VAL B 1 51 ? 2.631 -10.039 10.602 1 91.75 51 VAL B N 1
ATOM 3653 C CA . VAL B 1 51 ? 3.594 -9.938 9.508 1 91.75 51 VAL B CA 1
ATOM 3654 C C . VAL B 1 51 ? 2.979 -9.156 8.352 1 91.75 51 VAL B C 1
ATOM 3656 O O . VAL B 1 51 ? 1.993 -9.594 7.75 1 91.75 51 VAL B O 1
ATOM 3659 N N . GLU B 1 52 ? 3.551 -8.039 8.023 1 92.62 52 GLU B N 1
ATOM 3660 C CA . GLU B 1 52 ? 2.965 -7.109 7.066 1 92.62 52 GLU B CA 1
ATOM 3661 C C . GLU B 1 52 ? 2.633 -7.809 5.75 1 92.62 52 GLU B C 1
ATOM 3663 O O . GLU B 1 52 ? 1.548 -7.617 5.195 1 92.62 52 GLU B O 1
ATOM 3668 N N . ALA B 1 53 ? 3.492 -8.688 5.293 1 94.25 53 ALA B N 1
ATOM 3669 C CA . ALA B 1 53 ? 3.301 -9.367 4.016 1 94.25 53 ALA B CA 1
ATOM 3670 C C . ALA B 1 53 ? 2.129 -10.344 4.082 1 94.25 53 ALA B C 1
ATOM 3672 O O . ALA B 1 53 ? 1.662 -10.836 3.051 1 94.25 53 ALA B O 1
ATOM 3673 N N . PHE B 1 54 ? 1.596 -10.664 5.289 1 97.06 54 PHE B N 1
ATOM 3674 C CA . PHE B 1 54 ? 0.518 -11.625 5.484 1 97.06 54 PHE B CA 1
ATOM 3675 C C . PHE B 1 54 ? -0.633 -11 6.266 1 97.06 54 PHE B C 1
ATOM 3677 O O . PHE B 1 54 ? -1.455 -11.711 6.844 1 97.06 54 PHE B O 1
ATOM 3684 N N . LYS B 1 55 ? -0.665 -9.688 6.238 1 95 55 LYS B N 1
ATOM 3685 C CA . LYS B 1 55 ? -1.659 -8.93 6.988 1 95 55 LYS B CA 1
ATOM 3686 C C . LYS B 1 55 ? -3.072 -9.398 6.664 1 95 55 LYS B C 1
ATOM 3688 O O . LYS B 1 55 ? -3.932 -9.461 7.547 1 95 55 LYS B O 1
ATOM 3693 N N . TYR B 1 56 ? -3.275 -9.828 5.426 1 97 56 TYR B N 1
ATOM 3694 C CA . TYR B 1 56 ? -4.633 -10.125 4.98 1 97 56 TYR B CA 1
ATOM 3695 C C . TYR B 1 56 ? -4.812 -11.617 4.742 1 97 56 TYR B C 1
ATOM 3697 O O . TYR B 1 56 ? -5.887 -12.07 4.34 1 97 56 TYR B O 1
ATOM 3705 N N . THR B 1 57 ? -3.777 -12.336 4.914 1 97.81 57 THR B N 1
ATOM 3706 C CA . THR B 1 57 ? -3.787 -13.789 4.762 1 97.81 57 THR B CA 1
ATOM 3707 C C . THR B 1 57 ? -3.102 -14.461 5.949 1 97.81 57 THR B C 1
ATOM 3709 O O . THR B 1 57 ? -1.945 -14.875 5.848 1 97.81 57 THR B O 1
ATOM 3712 N N . ASP B 1 58 ? -3.85 -14.656 7.016 1 97.44 58 ASP B N 1
ATOM 3713 C CA . ASP B 1 58 ? -3.348 -15.195 8.273 1 97.44 58 ASP B CA 1
ATOM 3714 C C . ASP B 1 58 ? -3.18 -16.719 8.195 1 97.44 58 ASP B C 1
ATOM 3716 O O . ASP B 1 58 ? -4.105 -17.469 8.516 1 97.44 58 ASP B O 1
ATOM 3720 N N . LEU B 1 59 ? -2.02 -17.156 7.859 1 97.44 59 LEU B N 1
ATOM 3721 C CA . LEU B 1 59 ? -1.785 -18.578 7.672 1 97.44 59 LEU B CA 1
ATOM 3722 C C . LEU B 1 59 ? -1.788 -19.312 9.008 1 97.44 59 LEU B C 1
ATOM 3724 O O . LEU B 1 59 ? -2.162 -20.484 9.078 1 97.44 59 LEU B O 1
ATOM 3728 N N . ARG B 1 60 ? -1.391 -18.656 10.094 1 96.44 60 ARG B N 1
ATOM 3729 C CA . ARG B 1 60 ? -1.442 -19.266 11.422 1 96.44 60 ARG B CA 1
ATOM 3730 C C . ARG B 1 60 ? -2.877 -19.609 11.805 1 96.44 60 ARG B C 1
ATOM 3732 O O . ARG B 1 60 ? -3.127 -20.656 12.406 1 96.44 60 ARG B O 1
ATOM 3739 N N . ALA B 1 61 ? -3.779 -18.719 11.477 1 96 61 ALA B N 1
ATOM 3740 C CA . ALA B 1 61 ? -5.191 -18.953 11.758 1 96 61 ALA B CA 1
ATOM 3741 C C . ALA B 1 61 ? -5.773 -20 10.805 1 96 61 ALA B C 1
ATOM 3743 O O . ALA B 1 61 ? -6.629 -20.797 11.195 1 96 61 ALA B O 1
ATOM 3744 N N . ALA B 1 62 ? -5.309 -20.016 9.539 1 96.38 62 ALA B N 1
ATOM 3745 C CA . ALA B 1 62 ? -5.879 -20.875 8.5 1 96.38 62 ALA B CA 1
ATOM 3746 C C . ALA B 1 62 ? -5.402 -22.328 8.656 1 96.38 62 ALA B C 1
ATOM 3748 O O . ALA B 1 62 ? -6.137 -23.266 8.352 1 96.38 62 ALA B O 1
ATOM 3749 N N . ILE B 1 63 ? -4.184 -22.469 9.086 1 96.44 63 ILE B N 1
ATOM 3750 C CA . ILE B 1 63 ? -3.6 -23.797 9.266 1 96.44 63 ILE B CA 1
ATOM 3751 C C . ILE B 1 63 ? -3.613 -24.156 10.75 1 96.44 63 ILE B C 1
ATOM 3753 O O . ILE B 1 63 ? -2.689 -23.812 11.492 1 96.44 63 ILE B O 1
ATOM 3757 N N . THR B 1 64 ? -4.559 -24.906 11.164 1 94.5 64 THR B N 1
ATOM 3758 C CA . THR B 1 64 ? -4.766 -25.172 12.586 1 94.5 64 THR B CA 1
ATOM 3759 C C . THR B 1 64 ? -4.066 -26.453 13 1 94.5 64 THR B C 1
ATOM 3761 O O . THR B 1 64 ? -3.773 -26.656 14.18 1 94.5 64 THR B O 1
ATOM 3764 N N . GLU B 1 65 ? -3.865 -27.297 12.023 1 94.62 65 GLU B N 1
ATOM 3765 C CA . GLU B 1 65 ? -3.15 -28.562 12.234 1 94.62 65 GLU B CA 1
ATOM 3766 C C . GLU B 1 65 ? -2.176 -28.844 11.094 1 94.62 65 GLU B C 1
ATOM 3768 O O . GLU B 1 65 ? -2.455 -28.516 9.938 1 94.62 65 GLU B O 1
ATOM 3773 N N . ALA B 1 66 ? -1.104 -29.391 11.477 1 95 66 ALA B N 1
ATOM 3774 C CA . ALA B 1 66 ? -0.134 -29.766 10.453 1 95 66 ALA B CA 1
ATOM 3775 C C . ALA B 1 66 ? -0.587 -31.016 9.703 1 95 66 ALA B C 1
ATOM 3777 O O . ALA B 1 66 ? -0.757 -32.094 10.305 1 95 66 ALA B O 1
ATOM 3778 N N . ALA B 1 67 ? -0.813 -30.844 8.453 1 96.44 67 ALA B N 1
ATOM 3779 C CA . ALA B 1 67 ? -1.102 -32.031 7.633 1 96.44 67 ALA B CA 1
ATOM 3780 C C . ALA B 1 67 ? 0.18 -32.781 7.273 1 96.44 67 ALA B C 1
ATOM 3782 O O . ALA B 1 67 ? 1.173 -32.156 6.875 1 96.44 67 ALA B O 1
ATOM 3783 N N . PRO B 1 68 ? 0.188 -34.062 7.453 1 96.5 68 PRO B N 1
ATOM 3784 C CA . PRO B 1 68 ? 1.406 -34.812 7.117 1 96.5 68 PRO B CA 1
ATOM 3785 C C . PRO B 1 68 ? 1.736 -34.75 5.629 1 96.5 68 PRO B C 1
ATOM 3787 O O . PRO B 1 68 ? 0.831 -34.688 4.793 1 96.5 68 PRO B O 1
ATOM 3790 N N . PRO B 1 69 ? 3.023 -34.844 5.324 1 96.31 69 PRO B N 1
ATOM 3791 C CA . PRO B 1 69 ? 3.373 -35 3.912 1 96.31 69 PRO B CA 1
ATOM 3792 C C . PRO B 1 69 ? 2.732 -36.219 3.281 1 96.31 69 PRO B C 1
ATOM 3794 O O . PRO B 1 69 ? 2.734 -37.312 3.883 1 96.31 69 PRO B O 1
ATOM 3797 N N . ALA B 1 70 ? 2.223 -36 2.115 1 97.06 70 ALA B N 1
ATOM 3798 C CA . ALA B 1 70 ? 1.518 -37.094 1.438 1 97.06 70 ALA B CA 1
ATOM 3799 C C . ALA B 1 70 ? 2.486 -38.188 0.998 1 97.06 70 ALA B C 1
ATOM 3801 O O . ALA B 1 70 ? 3.598 -37.906 0.547 1 97.06 70 ALA B O 1
ATOM 3802 N N . GLU B 1 71 ? 2.029 -39.375 1.088 1 93.81 71 GLU B N 1
ATOM 3803 C CA . GLU B 1 71 ? 2.742 -40.5 0.476 1 93.81 71 GLU B CA 1
ATOM 3804 C C . GLU B 1 71 ? 2.385 -40.656 -1 1 93.81 71 GLU B C 1
ATOM 3806 O O . GLU B 1 71 ? 1.333 -40.156 -1.438 1 93.81 71 GLU B O 1
ATOM 3811 N N . ALA B 1 72 ? 3.25 -41.25 -1.722 1 94.94 72 ALA B N 1
ATOM 3812 C CA . ALA B 1 72 ? 2.914 -41.562 -3.107 1 94.94 72 ALA B CA 1
ATOM 3813 C C . ALA B 1 72 ? 1.682 -42.469 -3.184 1 94.94 72 ALA B C 1
ATOM 3815 O O . ALA B 1 72 ? 1.607 -43.5 -2.496 1 94.94 72 ALA B O 1
ATOM 3816 N N . PRO B 1 73 ? 0.756 -42.031 -3.984 1 95.38 73 PRO B N 1
ATOM 3817 C CA . PRO B 1 73 ? -0.421 -42.906 -4.098 1 95.38 73 PRO B CA 1
ATOM 3818 C C . PRO B 1 73 ? -0.145 -44.156 -4.906 1 95.38 73 PRO B C 1
ATOM 3820 O O . PRO B 1 73 ? 0.865 -44.25 -5.609 1 95.38 73 PRO B O 1
ATOM 3823 N N . SER B 1 74 ? -1.077 -45.125 -4.75 1 95.81 74 SER B N 1
ATOM 3824 C CA . SER B 1 74 ? -1.031 -46.281 -5.645 1 95.81 74 SER B CA 1
ATOM 3825 C C . SER B 1 74 ? -1.316 -45.875 -7.086 1 95.81 74 SER B C 1
ATOM 3827 O O . SER B 1 74 ? -1.915 -44.812 -7.332 1 95.81 74 SER B O 1
ATOM 3829 N N . GLU B 1 75 ? -0.846 -46.656 -8 1 95.56 75 GLU B N 1
ATOM 3830 C CA . GLU B 1 75 ? -1.09 -46.406 -9.414 1 95.56 75 GLU B CA 1
ATOM 3831 C C . GLU B 1 75 ? -2.584 -46.281 -9.703 1 95.56 75 GLU B C 1
ATOM 3833 O O . GLU B 1 75 ? -3.006 -45.375 -10.445 1 95.56 75 GLU B O 1
ATOM 3838 N N . ASP B 1 76 ? -3.336 -47.156 -9.086 1 96.56 76 ASP B N 1
ATOM 3839 C CA . ASP B 1 76 ? -4.781 -47.125 -9.297 1 96.56 76 ASP B CA 1
ATOM 3840 C C . ASP B 1 76 ? -5.41 -45.875 -8.742 1 96.56 76 ASP B C 1
ATOM 3842 O O . ASP B 1 76 ? -6.281 -45.281 -9.375 1 96.56 76 ASP B O 1
ATOM 3846 N N . ALA B 1 77 ? -5.004 -45.5 -7.578 1 96.38 77 ALA B N 1
ATOM 3847 C CA . ALA B 1 77 ? -5.523 -44.281 -6.965 1 96.38 77 ALA B CA 1
ATOM 3848 C C . ALA B 1 77 ? -5.16 -43.031 -7.789 1 96.38 77 ALA B C 1
ATOM 3850 O O . ALA B 1 77 ? -5.977 -42.125 -7.957 1 96.38 77 ALA B O 1
ATOM 3851 N N . ALA B 1 78 ? -3.994 -43.062 -8.289 1 97.88 78 ALA B N 1
ATOM 3852 C CA . ALA B 1 78 ? -3.533 -41.938 -9.109 1 97.88 78 ALA B CA 1
ATOM 3853 C C . ALA B 1 78 ? -4.336 -41.844 -10.406 1 97.88 78 ALA B C 1
ATOM 3855 O O . ALA B 1 78 ? -4.758 -40.75 -10.805 1 97.88 78 ALA B O 1
ATOM 3856 N N . ARG B 1 79 ? -4.52 -42.969 -11.039 1 97.81 79 ARG B N 1
ATOM 3857 C CA . ARG B 1 79 ? -5.277 -43.031 -12.289 1 97.81 79 ARG B CA 1
ATOM 3858 C C . ARG B 1 79 ? -6.711 -42.531 -12.07 1 97.81 79 ARG B C 1
ATOM 3860 O O . ARG B 1 79 ? -7.246 -41.781 -12.883 1 97.81 79 ARG B O 1
ATOM 3867 N N . ALA B 1 80 ? -7.262 -42.969 -10.984 1 97.44 80 ALA B N 1
ATOM 3868 C CA . ALA B 1 80 ? -8.633 -42.594 -10.672 1 97.44 80 ALA B CA 1
ATOM 3869 C C . ALA B 1 80 ? -8.719 -41.094 -10.398 1 97.44 80 ALA B C 1
ATOM 3871 O O . ALA B 1 80 ? -9.672 -40.438 -10.836 1 97.44 80 ALA B O 1
ATOM 3872 N N . ALA B 1 81 ? -7.816 -40.594 -9.672 1 97.31 81 ALA B N 1
ATOM 3873 C CA . ALA B 1 81 ? -7.797 -39.188 -9.344 1 97.31 81 ALA B CA 1
ATOM 3874 C C . ALA B 1 81 ? -7.672 -38.312 -10.609 1 97.31 81 ALA B C 1
ATOM 3876 O O . ALA B 1 81 ? -8.398 -37.344 -10.781 1 97.31 81 ALA B O 1
ATOM 3877 N N . VAL B 1 82 ? -6.793 -38.656 -11.5 1 97.62 82 VAL B N 1
ATOM 3878 C CA . VAL B 1 82 ? -6.516 -37.906 -12.719 1 97.62 82 VAL B CA 1
ATOM 3879 C C . VAL B 1 82 ? -7.73 -37.938 -13.641 1 97.62 82 VAL B C 1
ATOM 3881 O O . VAL B 1 82 ? -8.055 -36.969 -14.297 1 97.62 82 VAL B O 1
ATOM 3884 N N . ALA B 1 83 ? -8.383 -39.062 -13.648 1 96.19 83 ALA B N 1
ATOM 3885 C CA . ALA B 1 83 ? -9.555 -39.219 -14.508 1 96.19 83 ALA B CA 1
ATOM 3886 C C . ALA B 1 83 ? -10.672 -38.281 -14.109 1 96.19 83 ALA B C 1
ATOM 3888 O O . ALA B 1 83 ? -11.477 -37.875 -14.945 1 96.19 83 ALA B O 1
ATOM 3889 N N . GLY B 1 84 ? -10.641 -37.812 -12.891 1 93.94 84 GLY B N 1
ATOM 3890 C CA . GLY B 1 84 ? -11.695 -36.938 -12.391 1 93.94 84 GLY B CA 1
ATOM 3891 C C . GLY B 1 84 ? -11.367 -35.469 -12.547 1 93.94 84 GLY B C 1
ATOM 3892 O O . GLY B 1 84 ? -12.148 -34.594 -12.141 1 93.94 84 GLY B O 1
ATOM 3893 N N . THR B 1 85 ? -10.25 -35.219 -13.148 1 94.75 85 THR B N 1
ATOM 3894 C CA . THR B 1 85 ? -9.828 -33.844 -13.281 1 94.75 85 THR B CA 1
ATOM 3895 C C . THR B 1 85 ? -9.82 -33.406 -14.742 1 94.75 85 THR B C 1
ATOM 3897 O O . THR B 1 85 ? -9.812 -34.25 -15.641 1 94.75 85 THR B O 1
ATOM 3900 N N . ALA B 1 86 ? -9.961 -32.125 -15.023 1 93.56 86 ALA B N 1
ATOM 3901 C CA . ALA B 1 86 ? -10.008 -31.609 -16.391 1 93.56 86 ALA B CA 1
ATOM 3902 C C . ALA B 1 86 ? -8.688 -30.938 -16.75 1 93.56 86 ALA B C 1
ATOM 3904 O O . ALA B 1 86 ? -7.996 -31.375 -17.688 1 93.56 86 ALA B O 1
ATOM 3905 N N . GLY B 1 87 ? -8.367 -29.938 -15.812 1 95.44 87 GLY B N 1
ATOM 3906 C CA . GLY B 1 87 ? -7.168 -29.172 -16.109 1 95.44 87 GLY B CA 1
ATOM 3907 C C . GLY B 1 87 ? -7.141 -28.625 -17.531 1 95.44 87 GLY B C 1
ATOM 3908 O O . GLY B 1 87 ? -8.023 -27.859 -17.922 1 95.44 87 GLY B O 1
ATOM 3909 N N . PHE B 1 88 ? -6.078 -28.984 -18.312 1 98.31 88 PHE B N 1
ATOM 3910 C CA . PHE B 1 88 ? -5.926 -28.609 -19.703 1 98.31 88 PHE B CA 1
ATOM 3911 C C . PHE B 1 88 ? -6.047 -29.828 -20.609 1 98.31 88 PHE B C 1
ATOM 3913 O O . PHE B 1 88 ? -5.328 -29.938 -21.609 1 98.31 88 PHE B O 1
ATOM 3920 N N . ASN B 1 89 ? -6.902 -30.719 -20.281 1 96.69 89 ASN B N 1
ATOM 3921 C CA . ASN B 1 89 ? -7.047 -31.984 -21 1 96.69 89 ASN B CA 1
ATOM 3922 C C . ASN B 1 89 ? -7.328 -31.766 -22.469 1 96.69 89 ASN B C 1
ATOM 3924 O O . ASN B 1 89 ? -6.938 -32.594 -23.312 1 96.69 89 ASN B O 1
ATOM 3928 N N . GLU B 1 90 ? -7.949 -30.688 -22.812 1 95.88 90 GLU B N 1
ATOM 3929 C CA . GLU B 1 90 ? -8.367 -30.453 -24.188 1 95.88 90 GLU B CA 1
ATOM 3930 C C . GLU B 1 90 ? -7.246 -29.812 -25 1 95.88 90 GLU B C 1
ATOM 3932 O O . GLU B 1 90 ? -7.395 -29.594 -26.203 1 95.88 90 GLU B O 1
ATOM 3937 N N . VAL B 1 91 ? -6.16 -29.547 -24.391 1 98 91 VAL B N 1
ATOM 3938 C CA . VAL B 1 91 ? -5.012 -28.953 -25.062 1 98 91 VAL B CA 1
ATOM 3939 C C . VAL B 1 91 ? -3.963 -30.016 -25.344 1 98 91 VAL B C 1
ATOM 3941 O O . VAL B 1 91 ? -3.611 -30.797 -24.453 1 98 91 VAL B O 1
ATOM 3944 N N . GLU B 1 92 ? -3.488 -30.172 -26.578 1 97.5 92 GLU B N 1
ATOM 3945 C CA . GLU B 1 92 ? -2.357 -31.047 -26.859 1 97.5 92 GLU B CA 1
ATOM 3946 C C . GLU B 1 92 ? -1.111 -30.594 -26.094 1 97.5 92 GLU B C 1
ATOM 3948 O O . GLU B 1 92 ? -0.659 -29.453 -26.25 1 97.5 92 GLU B O 1
ATOM 3953 N N . ALA B 1 93 ? -0.612 -31.453 -25.219 1 98.06 93 ALA B N 1
ATOM 3954 C CA . ALA B 1 93 ? 0.546 -31.125 -24.406 1 98.06 93 ALA B CA 1
ATOM 3955 C C . ALA B 1 93 ? 1.262 -32.375 -23.938 1 98.06 93 ALA B C 1
ATOM 3957 O O . ALA B 1 93 ? 0.677 -33.469 -23.922 1 98.06 93 ALA B O 1
ATOM 3958 N N . VAL B 1 94 ? 2.533 -32.281 -23.688 1 98.38 94 VAL B N 1
ATOM 3959 C CA . VAL B 1 94 ? 3.275 -33.281 -22.922 1 98.38 94 VAL B CA 1
ATOM 3960 C C . VAL B 1 94 ? 2.996 -33.125 -21.438 1 98.38 94 VAL B C 1
ATOM 3962 O O . VAL B 1 94 ? 3.27 -32.062 -20.859 1 98.38 94 VAL B O 1
ATOM 3965 N N . ARG B 1 95 ? 2.461 -34.188 -20.844 1 98.25 95 ARG B N 1
ATOM 3966 C CA . ARG B 1 95 ? 1.989 -34.031 -19.484 1 98.25 95 ARG B CA 1
ATOM 3967 C C . ARG B 1 95 ? 2.992 -34.594 -18.484 1 98.25 95 ARG B C 1
ATOM 3969 O O . ARG B 1 95 ? 3.529 -35.688 -18.688 1 98.25 95 ARG B O 1
ATOM 3976 N N . LEU B 1 96 ? 3.34 -33.812 -17.516 1 98.56 96 LEU B N 1
ATOM 3977 C CA . LEU B 1 96 ? 3.951 -34.25 -16.266 1 98.56 96 LEU B CA 1
ATOM 3978 C C . LEU B 1 96 ? 2.928 -34.281 -15.141 1 98.56 96 LEU B C 1
ATOM 3980 O O . LEU B 1 96 ? 2.547 -33.219 -14.633 1 98.56 96 LEU B O 1
ATOM 3984 N N . THR B 1 97 ? 2.566 -35.469 -14.734 1 98.62 97 THR B N 1
ATOM 3985 C CA . THR B 1 97 ? 1.463 -35.625 -13.789 1 98.62 97 THR B CA 1
ATOM 3986 C C . THR B 1 97 ? 1.984 -35.906 -12.383 1 98.62 97 THR B C 1
ATOM 3988 O O . THR B 1 97 ? 2.686 -36.906 -12.172 1 98.62 97 THR B O 1
ATOM 3991 N N . PHE B 1 98 ? 1.695 -35 -11.492 1 98.75 98 PHE B N 1
ATOM 3992 C CA . PHE B 1 98 ? 1.976 -35.156 -10.07 1 98.75 98 PHE B CA 1
ATOM 3993 C C . PHE B 1 98 ? 0.698 -35.5 -9.297 1 98.75 98 PHE B C 1
ATOM 3995 O O . PHE B 1 98 ? -0.281 -34.75 -9.383 1 98.75 98 PHE B O 1
ATOM 4002 N N . VAL B 1 99 ? 0.662 -36.562 -8.648 1 98.75 99 VAL B N 1
ATOM 4003 C CA . VAL B 1 99 ? -0.446 -36.906 -7.762 1 98.75 99 VAL B CA 1
ATOM 4004 C C . VAL B 1 99 ? 0.045 -36.938 -6.316 1 98.75 99 VAL B C 1
ATOM 4006 O O . VAL B 1 99 ? 1.024 -37.625 -6.004 1 98.75 99 VAL B O 1
ATOM 4009 N N . ASN B 1 100 ? -0.618 -36.188 -5.426 1 98.31 100 ASN B N 1
ATOM 4010 C CA . ASN B 1 100 ? -0.207 -36 -4.035 1 98.31 100 ASN B CA 1
ATOM 4011 C C . ASN B 1 100 ? 1.254 -35.594 -3.93 1 98.31 100 ASN B C 1
ATOM 4013 O O . ASN B 1 100 ? 1.987 -36.062 -3.07 1 98.31 100 ASN B O 1
ATOM 4017 N N . GLY B 1 101 ? 1.695 -34.75 -4.902 1 97.94 101 GLY B N 1
ATOM 4018 C CA . GLY B 1 101 ? 3.018 -34.125 -4.852 1 97.94 101 GLY B CA 1
ATOM 4019 C C . GLY B 1 101 ? 4.109 -35.031 -5.375 1 97.94 101 GLY B C 1
ATOM 4020 O O . GLY B 1 101 ? 5.297 -34.719 -5.258 1 97.94 101 GLY B O 1
ATOM 4021 N N . HIS B 1 102 ? 3.701 -36.188 -5.965 1 98 102 HIS B N 1
ATOM 4022 C CA . HIS B 1 102 ? 4.68 -37.125 -6.496 1 98 102 HIS B CA 1
ATOM 4023 C C . HIS B 1 102 ? 4.488 -37.344 -7.996 1 98 102 HIS B C 1
ATOM 4025 O O . HIS B 1 102 ? 3.361 -37.531 -8.461 1 98 102 HIS B O 1
ATOM 4031 N N . LEU B 1 103 ? 5.594 -37.312 -8.703 1 98.19 103 LEU B N 1
ATOM 4032 C CA . LEU B 1 103 ? 5.543 -37.594 -10.141 1 98.19 103 LEU B CA 1
ATOM 4033 C C . LEU B 1 103 ? 5.145 -39.031 -10.414 1 98.19 103 LEU B C 1
ATOM 4035 O O . LEU B 1 103 ? 5.789 -39.969 -9.93 1 98.19 103 LEU B O 1
ATOM 4039 N N . VAL B 1 104 ? 4.074 -39.219 -11.203 1 98 104 VAL B N 1
ATOM 4040 C CA . VAL B 1 104 ? 3.621 -40.531 -11.594 1 98 104 VAL B CA 1
ATOM 4041 C C . VAL B 1 104 ? 4.07 -40.844 -13.023 1 98 104 VAL B C 1
ATOM 4043 O O . VAL B 1 104 ? 3.434 -40.406 -13.984 1 98 104 VAL B O 1
ATOM 4046 N N .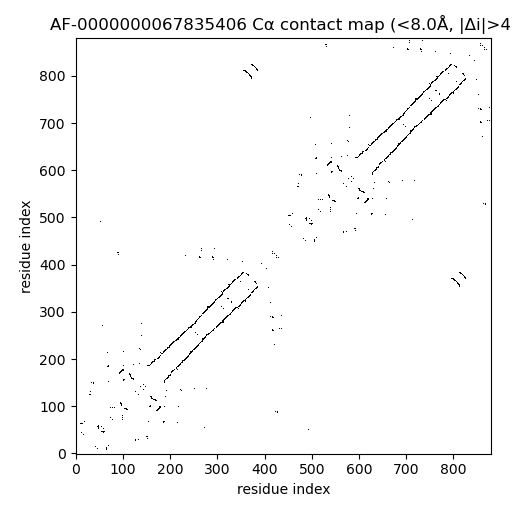 ALA B 1 105 ? 5.039 -41.656 -13.141 1 95.88 105 ALA B N 1
ATOM 4047 C CA . ALA B 1 105 ? 5.68 -41.875 -14.43 1 95.88 105 ALA B CA 1
ATOM 4048 C C . ALA B 1 105 ? 4.68 -42.438 -15.438 1 95.88 105 ALA B C 1
ATOM 4050 O O . ALA B 1 105 ? 4.68 -42.062 -16.609 1 95.88 105 ALA B O 1
ATOM 4051 N N . SER B 1 106 ? 3.838 -43.344 -15.016 1 96.25 106 SER B N 1
ATOM 4052 C CA . SER B 1 106 ? 2.904 -44.031 -15.906 1 96.25 106 SER B CA 1
ATOM 4053 C C . SER B 1 106 ? 1.824 -43.062 -16.406 1 96.25 106 SER B C 1
ATOM 4055 O O . SER B 1 106 ? 1.126 -43.375 -17.375 1 96.25 106 SER B O 1
ATOM 4057 N N . LEU B 1 107 ? 1.69 -41.969 -15.742 1 97.44 107 LEU B N 1
ATOM 4058 C CA . LEU B 1 107 ? 0.699 -40.969 -16.141 1 97.44 107 LEU B CA 1
ATOM 4059 C C . LEU B 1 107 ? 1.374 -39.75 -16.719 1 97.44 107 LEU B C 1
ATOM 4061 O O . LEU B 1 107 ? 0.732 -38.688 -16.891 1 97.44 107 LEU B O 1
ATOM 4065 N N . SER B 1 108 ? 2.641 -39.812 -16.938 1 97.88 108 SER B N 1
ATOM 4066 C CA . SER B 1 108 ? 3.43 -38.719 -17.5 1 97.88 108 SER B CA 1
ATOM 4067 C C . SER B 1 108 ? 4.004 -39.125 -18.859 1 97.88 108 SER B C 1
ATOM 4069 O O . SER B 1 108 ? 4.312 -40.281 -19.109 1 97.88 108 SER B O 1
ATOM 4071 N N . ASP B 1 109 ? 4.113 -38.125 -19.734 1 97 109 ASP B N 1
ATOM 4072 C CA . ASP B 1 109 ? 4.578 -38.375 -21.109 1 97 109 ASP B CA 1
ATOM 4073 C C . ASP B 1 109 ? 6.082 -38.125 -21.219 1 97 109 ASP B C 1
ATOM 4075 O O . ASP B 1 109 ? 6.531 -37.375 -22.094 1 97 109 ASP B O 1
ATOM 4079 N N . LEU B 1 110 ? 6.824 -38.75 -20.453 1 93.75 110 LEU B N 1
ATOM 4080 C CA . LEU B 1 110 ? 8.258 -38.531 -20.391 1 93.75 110 LEU B CA 1
ATOM 4081 C C . LEU B 1 110 ? 8.938 -38.969 -21.688 1 93.75 110 LEU B C 1
ATOM 4083 O O . LEU B 1 110 ? 10.023 -38.469 -22.016 1 93.75 110 LEU B O 1
ATOM 4087 N N . ASP B 1 111 ? 8.328 -39.812 -22.453 1 93.75 111 ASP B N 1
ATOM 4088 C CA . ASP B 1 111 ? 8.891 -40.312 -23.703 1 93.75 111 ASP B CA 1
ATOM 4089 C C . ASP B 1 111 ? 8.5 -39.438 -24.891 1 93.75 111 ASP B C 1
ATOM 4091 O O . ASP B 1 111 ? 8.953 -39.656 -26.016 1 93.75 111 ASP B O 1
ATOM 4095 N N . ARG B 1 112 ? 7.777 -38.438 -24.625 1 95.69 112 ARG B N 1
ATOM 4096 C CA . ARG B 1 112 ? 7.277 -37.562 -25.703 1 95.69 112 ARG B CA 1
ATOM 4097 C C . ARG B 1 112 ? 7.797 -36.125 -25.547 1 95.69 112 ARG B C 1
ATOM 4099 O O . ARG B 1 112 ? 7.285 -35.219 -26.188 1 95.69 112 ARG B O 1
ATOM 4106 N N . VAL B 1 113 ? 8.766 -36 -24.734 1 97 113 VAL B N 1
ATOM 4107 C CA . VAL B 1 113 ? 9.328 -34.656 -24.531 1 97 113 VAL B CA 1
ATOM 4108 C C . VAL B 1 113 ? 9.867 -34.125 -25.844 1 97 113 VAL B C 1
ATOM 4110 O O . VAL B 1 113 ? 10.602 -34.812 -26.562 1 97 113 VAL B O 1
ATOM 4113 N N . PRO B 1 114 ? 9.453 -32.906 -26.219 1 95.81 114 PRO B N 1
ATOM 4114 C CA . PRO B 1 114 ? 9.836 -32.406 -27.531 1 95.81 114 PRO B CA 1
ATOM 4115 C C . PRO B 1 114 ? 11.344 -32.219 -27.672 1 95.81 114 PRO B C 1
ATOM 4117 O O . PRO B 1 114 ? 12.055 -32.094 -26.672 1 95.81 114 PRO B O 1
ATOM 4120 N N . GLU B 1 115 ? 11.805 -32.156 -28.938 1 96.06 115 GLU B N 1
ATOM 4121 C CA . GLU B 1 115 ? 13.203 -31.844 -29.219 1 96.06 115 GLU B CA 1
ATOM 4122 C C . GLU B 1 115 ? 13.609 -30.5 -28.625 1 96.06 115 GLU B C 1
ATOM 4124 O O . GLU B 1 115 ? 12.852 -29.531 -28.688 1 96.06 115 GLU B O 1
ATOM 4129 N N . GLY B 1 116 ? 14.766 -30.453 -27.984 1 98.06 116 GLY B N 1
ATOM 4130 C CA . GLY B 1 116 ? 15.273 -29.219 -27.406 1 98.06 116 GLY B CA 1
ATOM 4131 C C . GLY B 1 116 ? 14.875 -29.031 -25.969 1 98.06 116 GLY B C 1
ATOM 4132 O O . GLY B 1 116 ? 15.336 -28.094 -25.297 1 98.06 116 GLY B O 1
ATOM 4133 N N . VAL B 1 117 ? 14.008 -29.938 -25.531 1 98.62 117 VAL B N 1
ATOM 4134 C CA . VAL B 1 117 ? 13.586 -29.875 -24.141 1 98.62 117 VAL B CA 1
ATOM 4135 C C . VAL B 1 117 ? 14.055 -31.125 -23.406 1 98.62 117 VAL B C 1
ATOM 4137 O O . VAL B 1 117 ? 14.023 -32.219 -23.953 1 98.62 117 VAL B O 1
ATOM 4140 N N . THR B 1 118 ? 14.586 -30.938 -22.234 1 98.25 118 THR B N 1
ATOM 4141 C CA . THR B 1 118 ? 14.93 -32.062 -21.359 1 98.25 118 THR B CA 1
ATOM 4142 C C . THR B 1 118 ? 14.156 -31.969 -20.047 1 98.25 118 THR B C 1
ATOM 4144 O O . THR B 1 118 ? 13.992 -30.891 -19.484 1 98.25 118 THR B O 1
ATOM 4147 N N . VAL B 1 119 ? 13.625 -33.094 -19.625 1 98.5 119 VAL B N 1
ATOM 4148 C CA . VAL B 1 119 ? 12.93 -33.219 -18.344 1 98.5 119 VAL B CA 1
ATOM 4149 C C . VAL B 1 119 ? 13.641 -34.25 -17.469 1 98.5 119 VAL B C 1
ATOM 4151 O O . VAL B 1 119 ? 13.875 -35.375 -17.891 1 98.5 119 VAL B O 1
ATOM 4154 N N . THR B 1 120 ? 14.055 -33.781 -16.281 1 97.69 120 THR B N 1
ATOM 4155 C CA . THR B 1 120 ? 14.648 -34.656 -15.273 1 97.69 120 THR B CA 1
ATOM 4156 C C . THR B 1 120 ? 13.844 -34.625 -13.977 1 97.69 120 THR B C 1
ATOM 4158 O O . THR B 1 120 ? 13.695 -33.562 -13.367 1 97.69 120 THR B O 1
ATOM 4161 N N . PRO B 1 121 ? 13.281 -35.75 -13.586 1 97 121 PRO B N 1
ATOM 4162 C CA . PRO B 1 121 ? 12.633 -35.75 -12.266 1 97 121 PRO B CA 1
ATOM 4163 C C . PRO B 1 121 ? 13.531 -35.188 -11.172 1 97 121 PRO B C 1
ATOM 4165 O O . PRO B 1 121 ? 14.742 -35.438 -11.164 1 97 121 PRO B O 1
ATOM 4168 N N . LEU B 1 122 ? 12.984 -34.406 -10.297 1 95.19 122 LEU B N 1
ATOM 4169 C CA . LEU B 1 122 ? 13.758 -33.656 -9.312 1 95.19 122 LEU B CA 1
ATOM 4170 C C . LEU B 1 122 ? 14.555 -34.594 -8.422 1 95.19 122 LEU B C 1
ATOM 4172 O O . LEU B 1 122 ? 15.727 -34.344 -8.125 1 95.19 122 LEU B O 1
ATOM 4176 N N . ASN B 1 123 ? 13.93 -35.656 -8.008 1 91.25 123 ASN B N 1
ATOM 4177 C CA . ASN B 1 123 ? 14.625 -36.594 -7.121 1 91.25 123 ASN B CA 1
ATOM 4178 C C . ASN B 1 123 ? 15.82 -37.25 -7.812 1 91.25 123 ASN B C 1
ATOM 4180 O O . ASN B 1 123 ? 16.844 -37.5 -7.18 1 91.25 123 ASN B O 1
ATOM 4184 N N . GLU B 1 124 ? 15.656 -37.562 -9.102 1 92.81 124 GLU B N 1
ATOM 4185 C CA . GLU B 1 124 ? 16.797 -38.031 -9.883 1 92.81 124 GLU B CA 1
ATOM 4186 C C . GLU B 1 124 ? 17.906 -37 -9.953 1 92.81 124 GLU B C 1
ATOM 4188 O O . GLU B 1 124 ? 19.078 -37.312 -9.781 1 92.81 124 GLU B O 1
ATOM 4193 N N . ALA B 1 125 ? 17.516 -35.812 -10.203 1 93.88 125 ALA B N 1
ATOM 4194 C CA . ALA B 1 125 ? 18.469 -34.719 -10.289 1 93.88 125 ALA B CA 1
ATOM 4195 C C . ALA B 1 125 ? 19.234 -34.531 -8.969 1 93.88 125 ALA B C 1
ATOM 4197 O O . ALA B 1 125 ? 20.438 -34.312 -8.969 1 93.88 125 ALA B O 1
ATOM 4198 N N . MET B 1 126 ? 18.531 -34.531 -7.883 1 89.62 126 MET B N 1
ATOM 4199 C CA . MET B 1 126 ? 19.156 -34.406 -6.562 1 89.62 126 MET B CA 1
ATOM 4200 C C . MET B 1 126 ? 20.141 -35.531 -6.301 1 89.62 126 MET B C 1
ATOM 4202 O O . MET B 1 126 ? 21.234 -35.312 -5.805 1 89.62 126 MET B O 1
ATOM 4206 N N . GLY B 1 127 ? 19.719 -36.75 -6.641 1 88.19 127 GLY B N 1
ATOM 4207 C CA . GLY B 1 127 ? 20.578 -37.906 -6.445 1 88.19 127 GLY B CA 1
ATOM 4208 C C . GLY B 1 127 ? 21.875 -37.812 -7.234 1 88.19 127 GLY B C 1
ATOM 4209 O O . GLY B 1 127 ? 22.922 -38.281 -6.777 1 88.19 127 GLY B O 1
ATOM 4210 N N . LYS B 1 128 ? 21.812 -37.188 -8.328 1 90.81 128 LYS B N 1
ATOM 4211 C CA . LYS B 1 128 ? 22.969 -37.125 -9.227 1 90.81 128 LYS B CA 1
ATOM 4212 C C . LYS B 1 128 ? 23.75 -35.812 -9.047 1 90.81 128 LYS B C 1
ATOM 4214 O O . LYS B 1 128 ? 24.75 -35.594 -9.719 1 90.81 128 LYS B O 1
ATOM 4219 N N . GLY B 1 129 ? 23.281 -35 -8.156 1 89.56 129 GLY B N 1
ATOM 4220 C CA . GLY B 1 129 ? 23.938 -33.688 -8 1 89.56 129 GLY B CA 1
ATOM 4221 C C . GLY B 1 129 ? 23.891 -32.844 -9.266 1 89.56 129 GLY B C 1
ATOM 4222 O O . GLY B 1 129 ? 24.922 -32.344 -9.703 1 89.56 129 GLY B O 1
ATOM 4223 N N . ASP B 1 130 ? 22.781 -32.906 -9.914 1 93.81 130 ASP B N 1
ATOM 4224 C CA . ASP B 1 130 ? 22.578 -32.125 -11.141 1 93.81 130 ASP B CA 1
ATOM 4225 C C . ASP B 1 130 ? 22.906 -30.656 -10.938 1 93.81 130 ASP B C 1
ATOM 4227 O O . ASP B 1 130 ? 22.406 -30.031 -10 1 93.81 130 ASP B O 1
ATOM 4231 N N . ALA B 1 131 ? 23.719 -30 -11.758 1 93.81 131 ALA B N 1
ATOM 4232 C CA . ALA B 1 131 ? 24.219 -28.641 -11.617 1 93.81 131 ALA B CA 1
ATOM 4233 C C . ALA B 1 131 ? 23.078 -27.625 -11.703 1 93.81 131 ALA B C 1
ATOM 4235 O O . ALA B 1 131 ? 23.156 -26.547 -11.125 1 93.81 131 ALA B O 1
ATOM 4236 N N . ARG B 1 132 ? 22 -27.953 -12.312 1 94.94 132 ARG B N 1
ATOM 4237 C CA . ARG B 1 132 ? 20.859 -27.062 -12.5 1 94.94 132 ARG B CA 1
ATOM 4238 C C . ARG B 1 132 ? 20.188 -26.75 -11.172 1 94.94 132 ARG B C 1
ATOM 4240 O O . ARG B 1 132 ? 19.422 -25.781 -11.062 1 94.94 132 ARG B O 1
ATOM 4247 N N . LEU B 1 133 ? 20.438 -27.594 -10.172 1 93.69 133 LEU B N 1
ATOM 4248 C CA . LEU B 1 133 ? 19.844 -27.391 -8.859 1 93.69 133 LEU B CA 1
ATOM 4249 C C . LEU B 1 133 ? 20.266 -26.031 -8.281 1 93.69 133 LEU B C 1
ATOM 4251 O O . LEU B 1 133 ? 19.547 -25.453 -7.461 1 93.69 133 LEU B O 1
ATOM 4255 N N . LYS B 1 134 ? 21.375 -25.469 -8.727 1 92.19 134 LYS B N 1
ATOM 4256 C CA . LYS B 1 134 ? 21.875 -24.188 -8.258 1 92.19 134 LYS B CA 1
ATOM 4257 C C . LYS B 1 134 ? 21.016 -23.031 -8.789 1 92.19 134 LYS B C 1
ATOM 4259 O O . LYS B 1 134 ? 21.109 -21.906 -8.305 1 92.19 134 LYS B O 1
ATOM 4264 N N . LEU B 1 135 ? 20.172 -23.281 -9.789 1 94.31 135 LEU B N 1
ATOM 4265 C CA . LEU B 1 135 ? 19.344 -22.266 -10.398 1 94.31 135 LEU B CA 1
ATOM 4266 C C . LEU B 1 135 ? 18.031 -22.094 -9.617 1 94.31 135 LEU B C 1
ATOM 4268 O O . LEU B 1 135 ? 17.25 -21.188 -9.898 1 94.31 135 LEU B O 1
ATOM 4272 N N . LEU B 1 136 ? 17.797 -22.953 -8.625 1 94.5 136 LEU B N 1
ATOM 4273 C CA . LEU B 1 136 ? 16.609 -22.797 -7.801 1 94.5 136 LEU B CA 1
ATOM 4274 C C . LEU B 1 136 ? 16.641 -21.469 -7.043 1 94.5 136 LEU B C 1
ATOM 4276 O O . LEU B 1 136 ? 17.719 -20.953 -6.734 1 94.5 136 LEU B O 1
ATOM 4280 N N . ALA B 1 137 ? 15.492 -20.906 -6.797 1 93.88 137 ALA B N 1
ATOM 4281 C CA . ALA B 1 137 ? 15.328 -19.625 -6.113 1 93.88 137 ALA B CA 1
ATOM 4282 C C . ALA B 1 137 ? 16.062 -18.516 -6.855 1 93.88 137 ALA B C 1
ATOM 4284 O O . ALA B 1 137 ? 16.875 -17.797 -6.27 1 93.88 137 ALA B O 1
ATOM 4285 N N . PRO B 1 138 ? 15.594 -18.281 -8.109 1 94.31 138 PRO B N 1
ATOM 4286 C CA . PRO B 1 138 ? 16.312 -17.344 -8.961 1 94.31 138 PRO B CA 1
ATOM 4287 C C . PRO B 1 138 ? 16.141 -15.891 -8.508 1 94.31 138 PRO B C 1
ATOM 4289 O O . PRO B 1 138 ? 16.844 -15 -8.984 1 94.31 138 PRO B O 1
ATOM 4292 N N . VAL B 1 139 ? 15.219 -15.648 -7.645 1 97 139 VAL B N 1
ATOM 4293 C CA . VAL B 1 139 ? 14.945 -14.305 -7.145 1 97 139 VAL B CA 1
ATOM 4294 C C . VAL B 1 139 ? 15.266 -14.242 -5.648 1 97 139 VAL B C 1
ATOM 4296 O O . VAL B 1 139 ? 14.656 -14.953 -4.848 1 97 139 VAL B O 1
ATOM 4299 N N . GLU B 1 140 ? 16.047 -13.328 -5.289 1 95.44 140 GLU B N 1
ATOM 4300 C CA . GLU B 1 140 ? 16.562 -13.273 -3.924 1 95.44 140 GLU B CA 1
ATOM 4301 C C . GLU B 1 140 ? 15.43 -13.039 -2.924 1 95.44 140 GLU B C 1
ATOM 4303 O O . GLU B 1 140 ? 15.43 -13.625 -1.836 1 95.44 140 GLU B O 1
ATOM 4308 N N . GLN B 1 141 ? 14.5 -12.258 -3.295 1 95.38 141 GLN B N 1
ATOM 4309 C CA . GLN B 1 141 ? 13.453 -11.828 -2.379 1 95.38 141 GLN B CA 1
ATOM 4310 C C . GLN B 1 141 ? 12.578 -13 -1.946 1 95.38 141 GLN B C 1
ATOM 4312 O O . GLN B 1 141 ? 11.938 -12.945 -0.895 1 95.38 141 GLN B O 1
ATOM 4317 N N . VAL B 1 142 ? 12.562 -14.062 -2.736 1 95.12 142 VAL B N 1
ATOM 4318 C CA . VAL B 1 142 ? 11.703 -15.195 -2.41 1 95.12 142 VAL B CA 1
ATOM 4319 C C . VAL B 1 142 ? 12.289 -15.969 -1.231 1 95.12 142 VAL B C 1
ATOM 4321 O O . VAL B 1 142 ? 11.562 -16.641 -0.494 1 95.12 142 VAL B O 1
ATOM 4324 N N . ARG B 1 143 ? 13.516 -15.836 -0.943 1 92 143 ARG B N 1
ATOM 4325 C CA . ARG B 1 143 ? 14.211 -16.594 0.092 1 92 143 ARG B CA 1
ATOM 4326 C C . ARG B 1 143 ? 13.789 -16.141 1.483 1 92 143 ARG B C 1
ATOM 4328 O O . ARG B 1 143 ? 14 -16.844 2.469 1 92 143 ARG B O 1
ATOM 4335 N N . GLU B 1 144 ? 13.141 -15.008 1.563 1 91.62 144 GLU B N 1
ATOM 4336 C CA . GLU B 1 144 ? 12.672 -14.5 2.848 1 91.62 144 GLU B CA 1
ATOM 4337 C C . GLU B 1 144 ? 11.172 -14.75 3.025 1 91.62 144 GLU B C 1
ATOM 4339 O O . GLU B 1 144 ? 10.555 -14.227 3.951 1 91.62 144 GLU B O 1
ATOM 4344 N N . ASN B 1 145 ? 10.672 -15.508 2.201 1 95.38 145 ASN B N 1
ATOM 4345 C CA . ASN B 1 145 ? 9.242 -15.789 2.242 1 95.38 145 ASN B CA 1
ATOM 4346 C C . ASN B 1 145 ? 8.953 -17.109 2.965 1 95.38 145 ASN B C 1
ATOM 4348 O O . ASN B 1 145 ? 9.477 -18.156 2.588 1 95.38 145 ASN B O 1
ATOM 4352 N N . PRO B 1 146 ? 8.141 -17.109 3.957 1 95.25 146 PRO B N 1
ATOM 4353 C CA . PRO B 1 146 ? 7.883 -18.297 4.758 1 95.25 146 PRO B CA 1
ATOM 4354 C C . PRO B 1 146 ? 7.25 -19.422 3.943 1 95.25 146 PRO B C 1
ATOM 4356 O O . PRO B 1 146 ? 7.516 -20.609 4.203 1 95.25 146 PRO B O 1
ATOM 4359 N N . ILE B 1 147 ? 6.391 -19.125 2.963 1 96.5 147 ILE B N 1
ATOM 4360 C CA . ILE B 1 147 ? 5.734 -20.125 2.135 1 96.5 147 ILE B CA 1
ATOM 4361 C C . ILE B 1 147 ? 6.777 -20.844 1.279 1 96.5 147 ILE B C 1
ATOM 4363 O O . ILE B 1 147 ? 6.77 -22.078 1.19 1 96.5 147 ILE B O 1
ATOM 4367 N N . TYR B 1 148 ? 7.66 -20.062 0.735 1 97.25 148 TYR B N 1
ATOM 4368 C CA . TYR B 1 148 ? 8.734 -20.641 -0.068 1 97.25 148 TYR B CA 1
ATOM 4369 C C . TYR B 1 148 ? 9.656 -21.5 0.792 1 97.25 148 TYR B C 1
ATOM 4371 O O . TYR B 1 148 ? 10.062 -22.578 0.383 1 97.25 148 TYR B O 1
ATOM 4379 N N . GLN B 1 149 ? 9.969 -21.062 2.014 1 96.12 149 GLN B N 1
ATOM 4380 C CA . GLN B 1 149 ? 10.867 -21.797 2.904 1 96.12 149 GLN B CA 1
ATOM 4381 C C . GLN B 1 149 ? 10.219 -23.094 3.385 1 96.12 149 GLN B C 1
ATOM 4383 O O . GLN B 1 149 ? 10.898 -24.109 3.52 1 96.12 149 GLN B O 1
ATOM 4388 N N . LEU B 1 150 ? 8.953 -23.031 3.607 1 96.44 150 LEU B N 1
ATOM 4389 C CA . LEU B 1 150 ? 8.242 -24.25 3.973 1 96.44 150 LEU B CA 1
ATOM 4390 C C . LEU B 1 150 ? 8.25 -25.25 2.82 1 96.44 150 LEU B C 1
ATOM 4392 O O . LEU B 1 150 ? 8.391 -26.453 3.039 1 96.44 150 LEU B O 1
ATOM 4396 N N . ASN B 1 151 ? 8.062 -24.75 1.626 1 97.19 151 ASN B N 1
ATOM 4397 C CA . ASN B 1 151 ? 8.203 -25.625 0.463 1 97.19 151 ASN B CA 1
ATOM 4398 C C . ASN B 1 151 ? 9.578 -26.281 0.411 1 97.19 151 ASN B C 1
ATOM 4400 O O . ASN B 1 151 ? 9.688 -27.484 0.183 1 97.19 151 ASN B O 1
ATOM 4404 N N . THR B 1 152 ? 10.594 -25.469 0.634 1 95.38 152 THR B N 1
ATOM 4405 C CA . THR B 1 152 ? 11.969 -25.969 0.608 1 95.38 152 THR B CA 1
ATOM 4406 C C . THR B 1 152 ? 12.18 -27.031 1.694 1 95.38 152 THR B C 1
ATOM 4408 O O . THR B 1 152 ? 12.75 -28.094 1.436 1 95.38 152 THR B O 1
ATOM 4411 N N . ALA B 1 153 ? 11.695 -26.781 2.857 1 94.5 153 ALA B N 1
ATOM 4412 C CA . ALA B 1 153 ? 11.891 -27.672 4 1 94.5 153 ALA B CA 1
ATOM 4413 C C . ALA B 1 153 ? 11.258 -29.047 3.752 1 94.5 153 ALA B C 1
ATOM 4415 O O . ALA B 1 153 ? 11.836 -30.078 4.098 1 94.5 153 ALA B O 1
ATOM 4416 N N . PHE B 1 154 ? 10.125 -29.078 3.113 1 94.69 154 PHE B N 1
ATOM 4417 C CA . PHE B 1 154 ? 9.359 -30.297 2.977 1 94.69 154 PHE B CA 1
ATOM 4418 C C . PHE B 1 154 ? 9.375 -30.797 1.536 1 94.69 154 PHE B C 1
ATOM 4420 O O . PHE B 1 154 ? 8.555 -31.625 1.147 1 94.69 154 PHE B O 1
ATOM 4427 N N . LEU B 1 155 ? 10.312 -30.266 0.768 1 94.75 155 LEU B N 1
ATOM 4428 C CA . LEU B 1 155 ? 10.375 -30.594 -0.654 1 94.75 155 LEU B CA 1
ATOM 4429 C C . LEU B 1 155 ? 10.352 -32.094 -0.871 1 94.75 155 LEU B C 1
ATOM 4431 O O . LEU B 1 155 ? 11.227 -32.812 -0.372 1 94.75 155 LEU B O 1
ATOM 4435 N N . ALA B 1 156 ? 9.367 -32.562 -1.613 1 91.88 156 ALA B N 1
ATOM 4436 C CA . ALA B 1 156 ? 9.195 -34 -1.766 1 91.88 156 ALA B CA 1
ATOM 4437 C C . ALA B 1 156 ? 9.555 -34.438 -3.18 1 91.88 156 ALA B C 1
ATOM 4439 O O . ALA B 1 156 ? 10.141 -35.5 -3.369 1 91.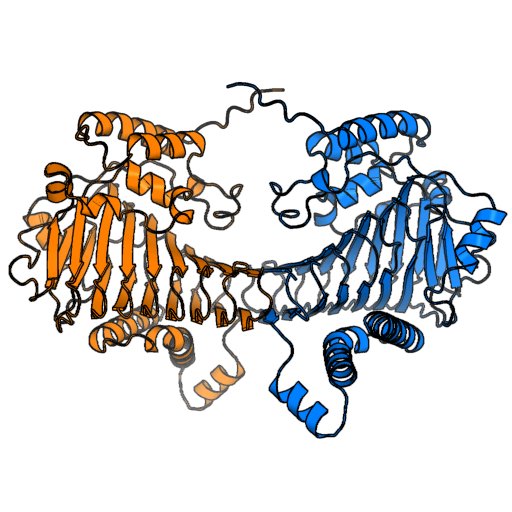88 156 ALA B O 1
ATOM 4440 N N . ASP B 1 157 ? 9.125 -33.719 -4.137 1 95.5 157 ASP B N 1
ATOM 4441 C CA . ASP B 1 157 ? 9.281 -34.156 -5.527 1 95.5 157 ASP B CA 1
ATOM 4442 C C . ASP B 1 157 ? 9.156 -32.938 -6.469 1 95.5 157 ASP B C 1
ATOM 4444 O O . ASP B 1 157 ? 9 -31.812 -6.023 1 95.5 157 ASP B O 1
ATOM 4448 N N . GLY B 1 158 ? 9.367 -33.188 -7.789 1 97.56 158 GLY B N 1
ATOM 4449 C CA . GLY B 1 158 ? 9.344 -32.125 -8.797 1 97.56 158 GLY B CA 1
ATOM 4450 C C . GLY B 1 158 ? 10.039 -32.531 -10.086 1 97.56 158 GLY B C 1
ATOM 4451 O O . GLY B 1 158 ? 10.055 -33.688 -10.461 1 97.56 158 GLY B O 1
ATOM 4452 N N . ALA B 1 159 ? 10.477 -31.438 -10.758 1 98.5 159 ALA B N 1
ATOM 4453 C CA . ALA B 1 159 ? 11.148 -31.688 -12.031 1 98.5 159 ALA B CA 1
ATOM 4454 C C . ALA B 1 159 ? 12.055 -30.516 -12.406 1 98.5 159 ALA B C 1
ATOM 4456 O O . ALA B 1 159 ? 11.812 -29.375 -12.008 1 98.5 159 ALA B O 1
ATOM 4457 N N . LEU B 1 160 ? 13.125 -30.844 -13.047 1 98.38 160 LEU B N 1
ATOM 4458 C CA . LEU B 1 160 ? 13.922 -29.859 -13.773 1 98.38 160 LEU B CA 1
ATOM 4459 C C . LEU B 1 160 ? 13.625 -29.906 -15.266 1 98.38 160 LEU B C 1
ATOM 4461 O O . LEU B 1 160 ? 13.719 -30.969 -15.891 1 98.38 160 LEU B O 1
ATOM 4465 N N . ILE B 1 161 ? 13.258 -28.781 -15.844 1 98.88 161 ILE B N 1
ATOM 4466 C CA . ILE B 1 161 ? 12.992 -28.656 -17.266 1 98.88 161 ILE B CA 1
ATOM 4467 C C . ILE B 1 161 ? 13.977 -27.672 -17.891 1 98.88 161 ILE B C 1
ATOM 4469 O O . ILE B 1 161 ? 14.117 -26.547 -17.438 1 98.88 161 ILE B O 1
ATOM 4473 N N . SER B 1 162 ? 14.664 -28.109 -18.875 1 98.81 162 SER B N 1
ATOM 4474 C CA . SER B 1 162 ? 15.586 -27.25 -19.609 1 98.81 162 SER B CA 1
ATOM 4475 C C . SER B 1 162 ? 15.172 -27.125 -21.078 1 98.81 162 SER B C 1
ATOM 4477 O O . SER B 1 162 ? 14.836 -28.109 -21.719 1 98.81 162 SER B O 1
ATOM 4479 N N . VAL B 1 163 ? 15.164 -25.938 -21.547 1 98.88 163 VAL B N 1
ATOM 4480 C CA . VAL B 1 163 ? 14.922 -25.641 -22.953 1 98.88 163 VAL B CA 1
ATOM 4481 C C . VAL B 1 163 ? 16.219 -25.156 -23.609 1 98.88 163 VAL B C 1
ATOM 4483 O O . VAL B 1 163 ? 16.781 -24.156 -23.188 1 98.88 163 VAL B O 1
ATOM 4486 N N . ALA B 1 164 ? 16.672 -25.828 -24.641 1 98.88 164 ALA B N 1
ATOM 4487 C CA . ALA B 1 164 ? 17.922 -25.484 -25.297 1 98.88 164 ALA B CA 1
ATOM 4488 C C . ALA B 1 164 ? 17.859 -24.109 -25.938 1 98.88 164 ALA B C 1
ATOM 4490 O O . ALA B 1 164 ? 16.797 -23.656 -26.359 1 98.88 164 ALA B O 1
ATOM 4491 N N . PRO B 1 165 ? 19.031 -23.438 -25.953 1 98.81 165 PRO B N 1
ATOM 4492 C CA . PRO B 1 165 ? 19.047 -22.156 -26.672 1 98.81 165 PRO B CA 1
ATOM 4493 C C . PRO B 1 165 ? 18.469 -22.281 -28.078 1 98.81 165 PRO B C 1
ATOM 4495 O O . PRO B 1 165 ? 18.734 -23.25 -28.781 1 98.81 165 PRO B O 1
ATOM 4498 N N . GLY B 1 166 ? 17.625 -21.391 -28.375 1 98.69 166 GLY B N 1
ATOM 4499 C CA . GLY B 1 166 ? 17.078 -21.312 -29.719 1 98.69 166 GLY B CA 1
ATOM 4500 C C . GLY B 1 166 ? 15.922 -22.25 -29.953 1 98.69 166 GLY B C 1
ATOM 4501 O O . GLY B 1 166 ? 15.211 -22.141 -30.953 1 98.69 166 GLY B O 1
ATOM 4502 N N . ALA B 1 167 ? 15.602 -23.156 -29 1 98.75 167 ALA B N 1
ATOM 4503 C CA . ALA B 1 167 ? 14.531 -24.141 -29.172 1 98.75 167 ALA B CA 1
ATOM 4504 C C . ALA B 1 167 ? 13.164 -23.469 -29.078 1 98.75 167 ALA B C 1
ATOM 4506 O O . ALA B 1 167 ? 12.953 -22.594 -28.234 1 98.75 167 ALA B O 1
ATOM 4507 N N . LYS B 1 168 ? 12.281 -23.828 -29.922 1 98.38 168 LYS B N 1
ATOM 4508 C CA . LYS B 1 168 ? 10.906 -23.344 -29.906 1 98.38 168 LYS B CA 1
ATOM 4509 C C . LYS B 1 168 ? 9.906 -24.484 -30.109 1 98.38 168 LYS B C 1
ATOM 4511 O O . LYS B 1 168 ? 9.148 -24.484 -31.078 1 98.38 168 LYS B O 1
ATOM 4516 N N . PRO B 1 169 ? 9.945 -25.391 -29.141 1 97.62 169 PRO B N 1
ATOM 4517 C CA . PRO B 1 169 ? 9.008 -26.5 -29.281 1 97.62 169 PRO B CA 1
ATOM 4518 C C . PRO B 1 169 ? 7.559 -26.047 -29.453 1 97.62 169 PRO B C 1
ATOM 4520 O O . PRO B 1 169 ? 7.113 -25.125 -28.766 1 97.62 169 PRO B O 1
ATOM 4523 N N . ALA B 1 170 ? 6.809 -26.703 -30.328 1 94.69 170 ALA B N 1
ATOM 4524 C CA . ALA B 1 170 ? 5.414 -26.344 -30.594 1 94.69 170 ALA B CA 1
ATOM 4525 C C . ALA B 1 170 ? 4.5 -26.844 -29.484 1 94.69 170 ALA B C 1
ATOM 4527 O O . ALA B 1 170 ? 3.535 -26.172 -29.109 1 94.69 170 ALA B O 1
ATOM 4528 N N . THR B 1 171 ? 4.812 -28.047 -28.984 1 96.81 171 THR B N 1
ATOM 4529 C CA . THR B 1 171 ? 3.965 -28.672 -27.969 1 96.81 171 THR B CA 1
ATOM 4530 C C . THR B 1 171 ? 4.359 -28.188 -26.578 1 96.81 171 THR B C 1
ATOM 4532 O O . THR B 1 171 ? 5.512 -28.344 -26.172 1 96.81 171 THR B O 1
ATOM 4535 N N . PRO B 1 172 ? 3.377 -27.609 -25.859 1 98 172 PRO B N 1
ATOM 4536 C CA . PRO B 1 172 ? 3.686 -27.188 -24.484 1 98 172 PRO B CA 1
ATOM 4537 C C . PRO B 1 172 ? 3.865 -28.375 -23.531 1 98 172 PRO B C 1
ATOM 4539 O O . PRO B 1 172 ? 3.543 -29.5 -23.891 1 98 172 PRO B O 1
ATOM 4542 N N . ILE B 1 173 ? 4.449 -28.109 -22.422 1 98.56 173 ILE B N 1
ATOM 4543 C CA . ILE B 1 173 ? 4.41 -29.031 -21.297 1 98.56 173 ILE B CA 1
ATOM 4544 C C . ILE B 1 173 ? 3.291 -28.625 -20.344 1 98.56 173 ILE B C 1
ATOM 4546 O O . ILE B 1 173 ? 3.074 -27.438 -20.094 1 98.56 173 ILE B O 1
ATOM 4550 N N . HIS B 1 174 ? 2.516 -29.609 -19.938 1 98.75 174 HIS B N 1
ATOM 4551 C CA . HIS B 1 174 ? 1.477 -29.406 -18.938 1 98.75 174 HIS B CA 1
ATOM 4552 C C . HIS B 1 174 ? 1.88 -30.016 -17.594 1 98.75 174 HIS B C 1
ATOM 4554 O O . HIS B 1 174 ? 1.975 -31.25 -17.469 1 98.75 174 HIS B O 1
ATOM 4560 N N . LEU B 1 175 ? 2.221 -29.125 -16.609 1 98.88 175 LEU B N 1
ATOM 4561 C CA . LEU B 1 175 ? 2.338 -29.578 -15.234 1 98.88 175 LEU B CA 1
ATOM 4562 C C . LEU B 1 175 ? 0.961 -29.797 -14.609 1 98.88 175 LEU B C 1
ATOM 4564 O O . LEU B 1 175 ? 0.238 -28.844 -14.344 1 98.88 175 LEU B O 1
ATOM 4568 N N . ARG B 1 176 ? 0.664 -31.031 -14.383 1 98.56 176 ARG B N 1
ATOM 4569 C CA . ARG B 1 176 ? -0.643 -31.391 -13.836 1 98.56 176 ARG B CA 1
ATOM 4570 C C . ARG B 1 176 ? -0.526 -31.844 -12.391 1 98.56 176 ARG B C 1
ATOM 4572 O O . ARG B 1 176 ? 0.06 -32.906 -12.102 1 98.56 176 ARG B O 1
ATOM 4579 N N . PHE B 1 177 ? -1.067 -31.047 -11.43 1 98.88 177 PHE B N 1
ATOM 4580 C CA . PHE B 1 177 ? -1.048 -31.391 -10.008 1 98.88 177 PHE B CA 1
ATOM 4581 C C . PHE B 1 177 ? -2.434 -31.812 -9.531 1 98.88 177 PHE B C 1
ATOM 4583 O O . PHE B 1 177 ? -3.393 -31.047 -9.648 1 98.88 177 PHE B O 1
ATOM 4590 N N . VAL B 1 178 ? -2.512 -33.031 -9.031 1 98.69 178 VAL B N 1
ATOM 4591 C CA . VAL B 1 178 ? -3.797 -33.562 -8.609 1 98.69 178 VAL B CA 1
ATOM 4592 C C . VAL B 1 178 ? -3.697 -34.062 -7.168 1 98.69 178 VAL B C 1
ATOM 4594 O O . VAL B 1 178 ? -2.76 -34.781 -6.816 1 98.69 178 VAL B O 1
ATOM 4597 N N . GLY B 1 179 ? -4.586 -33.594 -6.301 1 97.94 179 GLY B N 1
ATOM 4598 C CA . GLY B 1 179 ? -4.711 -34.156 -4.961 1 97.94 179 GLY B CA 1
ATOM 4599 C C . GLY B 1 179 ? -5.758 -35.25 -4.855 1 97.94 179 GLY B C 1
ATOM 4600 O O . GLY B 1 179 ? -6.789 -35.188 -5.531 1 97.94 179 GLY B O 1
ATOM 4601 N N . THR B 1 180 ? -5.477 -36.219 -4.066 1 97.5 180 THR B N 1
ATOM 4602 C CA . THR B 1 180 ? -6.453 -37.281 -3.799 1 97.5 180 THR B CA 1
ATOM 4603 C C . THR B 1 180 ? -6.219 -37.906 -2.426 1 97.5 180 THR B C 1
ATOM 4605 O O . THR B 1 180 ? -5.113 -37.812 -1.881 1 97.5 180 THR B O 1
ATOM 4608 N N . GLY B 1 181 ? -7.262 -38.438 -1.832 1 94.94 181 GLY B N 1
ATOM 4609 C CA . GLY B 1 181 ? -7.16 -39.094 -0.544 1 94.94 181 GLY B CA 1
ATOM 4610 C C . GLY B 1 181 ? -8.398 -38.938 0.317 1 94.94 181 GLY B C 1
ATOM 4611 O O . GLY B 1 181 ? -9.391 -38.344 -0.124 1 94.94 181 GLY B O 1
ATOM 4612 N N . GLU B 1 182 ? -8.258 -39.531 1.516 1 94.25 182 GLU B N 1
ATOM 4613 C CA . GLU B 1 182 ? -9.398 -39.5 2.426 1 94.25 182 GLU B CA 1
ATOM 4614 C C . GLU B 1 182 ? -9.086 -38.719 3.691 1 94.25 182 GLU B C 1
ATOM 4616 O O . GLU B 1 182 ? -9.992 -38.344 4.441 1 94.25 182 GLU B O 1
ATOM 4621 N N . THR B 1 183 ? -7.906 -38.469 3.891 1 96.25 183 THR B N 1
ATOM 4622 C CA . THR B 1 183 ? -7.48 -37.719 5.074 1 96.25 183 THR B CA 1
ATOM 4623 C C . THR B 1 183 ? -6.582 -36.562 4.688 1 96.25 183 THR B C 1
ATOM 4625 O O . THR B 1 183 ? -6.07 -36.5 3.568 1 96.25 183 THR B O 1
ATOM 4628 N N . ALA B 1 184 ? -6.402 -35.656 5.617 1 97.19 184 ALA B N 1
ATOM 4629 C CA . ALA B 1 184 ? -5.625 -34.469 5.383 1 97.19 184 ALA B CA 1
ATOM 4630 C C . ALA B 1 184 ? -4.18 -34.812 5.023 1 97.19 184 ALA B C 1
ATOM 4632 O O . ALA B 1 184 ? -3.602 -35.75 5.57 1 97.19 184 ALA B O 1
ATOM 4633 N N . PHE B 1 185 ? -3.6 -34.031 4.133 1 97.75 185 PHE B N 1
ATOM 4634 C CA . PHE B 1 185 ? -2.205 -34.219 3.74 1 97.75 185 PHE B CA 1
ATOM 4635 C C . PHE B 1 185 ? -1.625 -32.875 3.236 1 97.75 185 PHE B C 1
ATOM 4637 O O . PHE B 1 185 ? -2.357 -31.922 3.031 1 97.75 185 PHE B O 1
ATOM 4644 N N . SER B 1 186 ? -0.348 -32.844 3.174 1 98.19 186 SER B N 1
ATOM 4645 C CA . SER B 1 186 ? 0.36 -31.719 2.564 1 98.19 186 SER B CA 1
ATOM 4646 C C . SER B 1 186 ? 1.277 -32.188 1.441 1 98.19 186 SER B C 1
ATOM 4648 O O . SER B 1 186 ? 1.686 -33.344 1.412 1 98.19 186 SER B O 1
ATOM 4650 N N . THR B 1 187 ? 1.442 -31.391 0.458 1 98.19 187 THR B N 1
ATOM 4651 C CA . THR B 1 187 ? 2.408 -31.656 -0.605 1 98.19 187 THR B CA 1
ATOM 4652 C C . THR B 1 187 ? 3.357 -30.469 -0.767 1 98.19 187 THR B C 1
ATOM 4654 O O . THR B 1 187 ? 3.014 -29.328 -0.41 1 98.19 187 THR B O 1
ATOM 4657 N N . ALA B 1 188 ? 4.578 -30.703 -1.227 1 97.75 188 ALA B N 1
ATOM 4658 C CA . ALA B 1 188 ? 5.582 -29.703 -1.546 1 97.75 188 ALA B CA 1
ATOM 4659 C C . ALA B 1 188 ? 6.355 -30.078 -2.807 1 97.75 188 ALA B C 1
ATOM 4661 O O . ALA B 1 188 ? 7.301 -30.859 -2.748 1 97.75 188 ALA B O 1
ATOM 4662 N N . THR B 1 189 ? 5.953 -29.484 -3.891 1 98.19 189 THR B N 1
ATOM 4663 C CA . THR B 1 189 ? 6.621 -29.75 -5.16 1 98.19 189 THR B CA 1
ATOM 4664 C C . THR B 1 189 ? 7.402 -28.531 -5.625 1 98.19 189 THR B C 1
ATOM 4666 O O . THR B 1 189 ? 7.051 -27.406 -5.285 1 98.19 189 THR B O 1
ATOM 4669 N N . ARG B 1 190 ? 8.469 -28.781 -6.32 1 97.81 190 ARG B N 1
ATOM 4670 C CA . ARG B 1 190 ? 9.289 -27.734 -6.918 1 97.81 190 ARG B CA 1
ATOM 4671 C C . ARG B 1 190 ? 9.625 -28.062 -8.367 1 97.81 190 ARG B C 1
ATOM 4673 O O . ARG B 1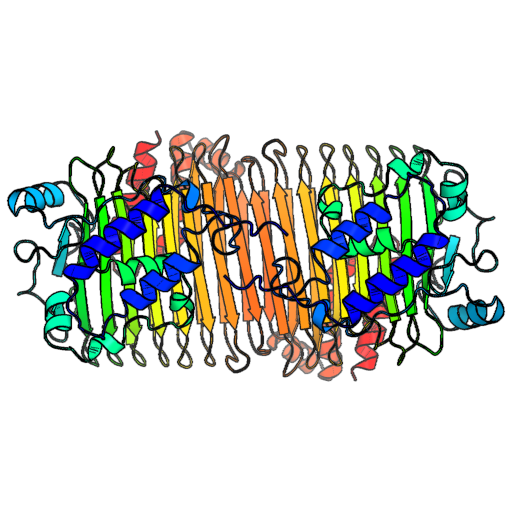 190 ? 10.117 -29.156 -8.664 1 97.81 190 ARG B O 1
ATOM 4680 N N . VAL B 1 191 ? 9.328 -27.141 -9.227 1 98.75 191 VAL B N 1
ATOM 4681 C CA . VAL B 1 191 ? 9.719 -27.297 -10.617 1 98.75 191 VAL B CA 1
ATOM 4682 C C . VAL B 1 191 ? 10.633 -26.141 -11.023 1 98.75 191 VAL B C 1
ATOM 4684 O O . VAL B 1 191 ? 10.375 -24.984 -10.68 1 98.75 191 VAL B O 1
ATOM 4687 N N . LEU B 1 192 ? 11.734 -26.469 -11.602 1 98.62 192 LEU B N 1
ATOM 4688 C CA . LEU B 1 192 ? 12.625 -25.5 -12.219 1 98.62 192 LEU B CA 1
ATOM 4689 C C . LEU B 1 192 ? 12.484 -25.516 -13.742 1 98.62 192 LEU B C 1
ATOM 4691 O O . LEU B 1 192 ? 12.484 -26.594 -14.352 1 98.62 192 LEU B O 1
ATOM 4695 N N . VAL B 1 193 ? 12.328 -24.359 -14.352 1 98.94 193 VAL B N 1
ATOM 4696 C CA . VAL B 1 193 ? 12.391 -24.219 -15.805 1 98.94 193 VAL B CA 1
ATOM 4697 C C . VAL B 1 193 ? 13.531 -23.266 -16.188 1 98.94 193 VAL B C 1
ATOM 4699 O O . VAL B 1 193 ? 13.531 -22.109 -15.789 1 98.94 193 VAL B O 1
ATOM 4702 N N . ASP B 1 194 ? 14.445 -23.781 -16.859 1 98.88 194 ASP B N 1
ATOM 4703 C CA . ASP B 1 194 ? 15.547 -22.984 -17.406 1 98.88 194 ASP B CA 1
ATOM 4704 C C . ASP B 1 194 ? 15.422 -22.828 -18.922 1 98.88 194 ASP B C 1
ATOM 4706 O O . ASP B 1 194 ? 15.68 -23.766 -19.672 1 98.88 194 ASP B O 1
ATOM 4710 N N . VAL B 1 195 ? 15.086 -21.609 -19.359 1 98.94 195 VAL B N 1
ATOM 4711 C CA . VAL B 1 195 ? 14.852 -21.344 -20.781 1 98.94 195 VAL B CA 1
ATOM 4712 C C . VAL B 1 195 ? 16.109 -20.734 -21.406 1 98.94 195 VAL B C 1
ATOM 4714 O O . VAL B 1 195 ? 16.469 -19.594 -21.094 1 98.94 195 VAL B O 1
ATOM 4717 N N . GLY B 1 196 ? 16.703 -21.406 -22.328 1 98.88 196 GLY B N 1
ATOM 4718 C CA . GLY B 1 196 ? 17.906 -20.922 -22.969 1 98.88 196 GLY B CA 1
ATOM 4719 C C . GLY B 1 196 ? 17.688 -19.703 -23.844 1 98.88 196 GLY B C 1
ATOM 4720 O O . GLY B 1 196 ? 16.547 -19.391 -24.203 1 98.88 196 GLY B O 1
ATOM 4721 N N . ALA B 1 197 ? 18.812 -19.047 -24.125 1 98.88 197 ALA B N 1
ATOM 4722 C CA . ALA B 1 197 ? 18.734 -17.812 -24.906 1 98.88 197 ALA B CA 1
ATOM 4723 C C . ALA B 1 197 ? 18 -18.031 -26.219 1 98.88 197 ALA B C 1
ATOM 4725 O O . ALA B 1 197 ? 18.141 -19.078 -26.859 1 98.88 197 ALA B O 1
ATOM 4726 N N . GLU B 1 198 ? 17.094 -17.125 -26.562 1 98.81 198 GLU B N 1
ATOM 4727 C CA . GLU B 1 198 ? 16.406 -17.047 -27.844 1 98.81 198 GLU B CA 1
ATOM 4728 C C . GLU B 1 198 ? 15.383 -18.172 -27.984 1 98.81 198 GLU B C 1
ATOM 4730 O O . GLU B 1 198 ? 14.812 -18.359 -29.062 1 98.81 198 GLU B O 1
ATOM 4735 N N . ALA B 1 199 ? 15.195 -18.938 -26.891 1 98.88 199 ALA B N 1
ATOM 4736 C CA . ALA B 1 199 ? 14.188 -19.984 -26.938 1 98.88 199 ALA B CA 1
ATOM 4737 C C . ALA B 1 199 ? 12.789 -19.438 -26.656 1 98.88 199 ALA B C 1
ATOM 4739 O O . ALA B 1 199 ? 12.648 -18.281 -26.25 1 98.88 199 ALA B O 1
ATOM 4740 N N . GLU B 1 200 ? 11.781 -20.125 -27.016 1 98.69 200 GLU B N 1
ATOM 4741 C CA . GLU B 1 200 ? 10.391 -19.844 -26.656 1 98.69 200 GLU B CA 1
ATOM 4742 C C . GLU B 1 200 ? 9.711 -21.094 -26.094 1 98.69 200 GLU B C 1
ATOM 4744 O O . GLU B 1 200 ? 9.742 -22.156 -26.703 1 98.69 200 GLU B O 1
ATOM 4749 N N . PHE B 1 201 ? 9.133 -20.953 -25 1 98.62 201 PHE B N 1
ATOM 4750 C CA . PHE B 1 201 ? 8.633 -22.125 -24.312 1 98.62 201 PHE B CA 1
ATOM 4751 C C . PHE B 1 201 ? 7.266 -21.844 -23.688 1 98.62 201 PHE B C 1
ATOM 4753 O O . PHE B 1 201 ? 7.062 -20.797 -23.078 1 98.62 201 PHE B O 1
ATOM 4760 N N . PHE B 1 202 ? 6.246 -22.75 -23.922 1 98.5 202 PHE B N 1
ATOM 4761 C CA . PHE B 1 202 ? 4.906 -22.688 -23.359 1 98.5 202 PHE B CA 1
ATOM 4762 C C . PHE B 1 202 ? 4.75 -23.703 -22.234 1 98.5 202 PHE B C 1
ATOM 4764 O O . PHE B 1 202 ? 5.047 -24.891 -22.406 1 98.5 202 PHE B O 1
ATOM 4771 N N . LEU B 1 203 ? 4.336 -23.25 -21.094 1 98.88 203 LEU B N 1
ATOM 4772 C CA . LEU B 1 203 ? 4.094 -24.109 -19.938 1 98.88 203 LEU B CA 1
ATOM 4773 C C . LEU B 1 203 ? 2.67 -23.922 -19.422 1 98.88 203 LEU B C 1
ATOM 4775 O O . LEU B 1 203 ? 2.246 -22.812 -19.141 1 98.88 203 LEU B O 1
ATOM 4779 N N . LEU B 1 204 ? 1.931 -25.031 -19.359 1 98.88 204 LEU B N 1
ATOM 4780 C CA . LEU B 1 204 ? 0.619 -25.078 -18.719 1 98.88 204 LEU B CA 1
ATOM 4781 C C . LEU B 1 204 ? 0.711 -25.672 -17.328 1 98.88 204 LEU B C 1
ATOM 4783 O O . LEU B 1 204 ? 1.507 -26.578 -17.078 1 98.88 204 LEU B O 1
ATOM 4787 N N . GLU B 1 205 ? -0.053 -25.109 -16.406 1 98.94 205 GLU B N 1
ATOM 4788 C CA . GLU B 1 205 ? -0.053 -25.578 -15.016 1 98.94 205 GLU B CA 1
ATOM 4789 C C . GLU B 1 205 ? -1.473 -25.656 -14.461 1 98.94 205 GLU B C 1
ATOM 4791 O O . GLU B 1 205 ? -2.24 -24.703 -14.562 1 98.94 205 GLU B O 1
ATOM 4796 N N . SER B 1 206 ? -1.888 -26.797 -13.992 1 98.88 206 SER B N 1
ATOM 4797 C CA . SER B 1 206 ? -3.211 -26.938 -13.391 1 98.88 206 SER B CA 1
ATOM 4798 C C . SER B 1 206 ? -3.133 -27.609 -12.023 1 98.88 206 SER B C 1
ATOM 4800 O O . SER B 1 206 ? -2.314 -28.5 -11.812 1 98.88 206 SER B O 1
ATOM 4802 N N . HIS B 1 207 ? -3.93 -27.125 -11.086 1 98.88 207 HIS B N 1
ATOM 4803 C CA . HIS B 1 207 ? -4.082 -27.656 -9.734 1 98.88 207 HIS B CA 1
ATOM 4804 C C . HIS B 1 207 ? -5.531 -28.031 -9.453 1 98.88 207 HIS B C 1
ATOM 4806 O O . HIS B 1 207 ? -6.43 -27.203 -9.562 1 98.88 207 HIS B O 1
ATOM 4812 N N . GLU B 1 208 ? -5.75 -29.281 -9.156 1 98.69 208 GLU B N 1
ATOM 4813 C CA . GLU B 1 208 ? -7.094 -29.781 -8.883 1 98.69 208 GLU B CA 1
ATOM 4814 C C . GLU B 1 208 ? -7.086 -30.797 -7.742 1 98.69 208 GLU B C 1
ATOM 4816 O O . GLU B 1 208 ? -6.055 -31.406 -7.469 1 98.69 208 GLU B O 1
ATOM 4821 N N . GLY B 1 209 ? -8.195 -30.969 -7.082 1 97.19 209 GLY B N 1
ATOM 4822 C CA . GLY B 1 209 ? -8.383 -31.938 -6.016 1 97.19 209 GLY B CA 1
ATOM 4823 C C . GLY B 1 209 ? -9.828 -32.094 -5.59 1 97.19 209 GLY B C 1
ATOM 4824 O O . GLY B 1 209 ? -10.711 -31.406 -6.113 1 97.19 209 GLY B O 1
ATOM 4825 N N . PRO B 1 210 ? -9.992 -32.938 -4.691 1 95.12 210 PRO B N 1
ATOM 4826 C CA . PRO B 1 210 ? -11.367 -33.281 -4.32 1 95.12 210 PRO B CA 1
ATOM 4827 C C . PRO B 1 210 ? -11.992 -32.219 -3.402 1 95.12 210 PRO B C 1
ATOM 4829 O O . PRO B 1 210 ? -11.281 -31.562 -2.639 1 95.12 210 PRO B O 1
ATOM 4832 N N . ALA B 1 211 ? -13.312 -32.094 -3.506 1 95.12 211 ALA B N 1
ATOM 4833 C CA . ALA B 1 211 ? -14.062 -31.297 -2.539 1 95.12 211 ALA B CA 1
ATOM 4834 C C . ALA B 1 211 ? -14.164 -32 -1.196 1 95.12 211 ALA B C 1
ATOM 4836 O O . ALA B 1 211 ? -14.141 -33.25 -1.14 1 95.12 211 ALA B O 1
ATOM 4837 N N . GLY B 1 212 ? -14.227 -31.266 -0.144 1 96.25 212 GLY B N 1
ATOM 4838 C CA . GLY B 1 212 ? -14.516 -31.812 1.176 1 96.25 212 GLY B CA 1
ATOM 4839 C C . GLY B 1 212 ? -13.281 -32.312 1.894 1 96.25 212 GLY B C 1
ATOM 4840 O O . GLY B 1 212 ? -13.367 -32.781 3.037 1 96.25 212 GLY B O 1
ATOM 4841 N N . LEU B 1 213 ? -12.164 -32.25 1.257 1 96.31 213 LEU B N 1
ATOM 4842 C CA . LEU B 1 213 ? -10.914 -32.719 1.851 1 96.31 213 LEU B CA 1
ATOM 4843 C C . LEU B 1 213 ? -9.969 -31.562 2.135 1 96.31 213 LEU B C 1
ATOM 4845 O O . LEU B 1 213 ? -9.688 -30.75 1.246 1 96.31 213 LEU B O 1
ATOM 4849 N N . THR B 1 214 ? -9.539 -31.531 3.4 1 95.94 214 THR B N 1
ATOM 4850 C CA . THR B 1 214 ? -8.555 -30.5 3.75 1 95.94 214 THR B CA 1
ATOM 4851 C C . THR B 1 214 ? -7.145 -30.969 3.393 1 95.94 214 THR B C 1
ATOM 4853 O O . THR B 1 214 ? -6.664 -31.969 3.914 1 95.94 214 THR B O 1
ATOM 4856 N N . TYR B 1 215 ? -6.578 -30.359 2.447 1 97.44 215 TYR B N 1
ATOM 4857 C CA . TYR B 1 215 ? -5.184 -30.609 2.102 1 97.44 215 TYR B CA 1
ATOM 4858 C C . TYR B 1 215 ? -4.457 -29.312 1.771 1 97.44 215 TYR B C 1
ATOM 4860 O O . TYR B 1 215 ? -5.086 -28.266 1.623 1 97.44 215 TYR B O 1
ATOM 4868 N N . GLN B 1 216 ? -3.104 -29.391 1.802 1 98.19 216 GLN B N 1
ATOM 4869 C CA . GLN B 1 216 ? -2.295 -28.172 1.718 1 98.19 216 GLN B CA 1
ATOM 4870 C C . GLN B 1 216 ? -1.19 -28.312 0.674 1 98.19 216 GLN B C 1
ATOM 4872 O O . GLN B 1 216 ? -0.03 -28.547 1.02 1 98.19 216 GLN B O 1
ATOM 4877 N N . PRO B 1 217 ? -1.573 -28.109 -0.579 1 98.62 217 PRO B N 1
ATOM 4878 C CA . PRO B 1 217 ? -0.495 -28.031 -1.567 1 98.62 217 PRO B CA 1
ATOM 4879 C C . PRO B 1 217 ? 0.341 -26.75 -1.424 1 98.62 217 PRO B C 1
ATOM 4881 O O . PRO B 1 217 ? -0.206 -25.672 -1.185 1 98.62 217 PRO B O 1
ATOM 4884 N N . ASN B 1 218 ? 1.628 -26.844 -1.416 1 98.5 218 ASN B N 1
ATOM 4885 C CA . ASN B 1 218 ? 2.617 -25.766 -1.479 1 98.5 218 ASN B CA 1
ATOM 4886 C C . ASN B 1 218 ? 3.602 -25.984 -2.625 1 98.5 218 ASN B C 1
ATOM 4888 O O . ASN B 1 218 ? 4.641 -26.625 -2.447 1 98.5 218 ASN B O 1
ATOM 4892 N N . ASP B 1 219 ? 3.244 -25.391 -3.781 1 98.56 219 ASP B N 1
ATOM 4893 C CA . ASP B 1 219 ? 4.004 -25.625 -5.008 1 98.56 219 ASP B CA 1
ATOM 4894 C C . ASP B 1 219 ? 4.832 -24.391 -5.375 1 98.56 219 ASP B C 1
ATOM 4896 O O . ASP B 1 219 ? 4.398 -23.25 -5.148 1 98.56 219 ASP B O 1
ATOM 4900 N N . ALA B 1 220 ? 5.988 -24.625 -5.852 1 98.56 220 ALA B N 1
ATOM 4901 C CA . ALA B 1 220 ? 6.848 -23.531 -6.316 1 98.56 220 ALA B CA 1
ATOM 4902 C C . ALA B 1 220 ? 7.34 -23.797 -7.738 1 98.56 220 ALA B C 1
ATOM 4904 O O . ALA B 1 220 ? 7.676 -24.938 -8.086 1 98.56 220 ALA B O 1
ATOM 4905 N N . LEU B 1 221 ? 7.266 -22.844 -8.57 1 98.88 221 LEU B N 1
ATOM 4906 C CA . LEU B 1 221 ? 7.82 -22.828 -9.914 1 98.88 221 LEU B CA 1
ATOM 4907 C C . LEU B 1 221 ? 8.906 -21.766 -10.047 1 98.88 221 LEU B C 1
ATOM 4909 O O . LEU B 1 221 ? 8.625 -20.578 -9.961 1 98.88 221 LEU B O 1
ATOM 4913 N N . ASP B 1 222 ? 10.156 -22.203 -10.156 1 98.75 222 ASP B N 1
ATOM 4914 C CA . ASP B 1 222 ? 11.305 -21.328 -10.398 1 98.75 222 ASP B CA 1
ATOM 4915 C C . ASP B 1 222 ? 11.648 -21.266 -11.883 1 98.75 222 ASP B C 1
ATOM 4917 O O . ASP B 1 222 ? 11.766 -22.312 -12.539 1 98.75 222 ASP B O 1
ATOM 4921 N N . VAL B 1 223 ? 11.828 -20.047 -12.406 1 98.94 223 VAL B N 1
ATOM 4922 C CA . VAL B 1 223 ? 12.039 -19.906 -13.844 1 98.94 223 VAL B CA 1
ATOM 4923 C C . VAL B 1 223 ? 13.211 -18.953 -14.102 1 98.94 223 VAL B C 1
ATOM 4925 O O . VAL B 1 223 ? 13.297 -17.891 -13.484 1 98.94 223 VAL B O 1
ATOM 4928 N N . HIS B 1 224 ? 14.07 -19.344 -14.914 1 98.88 224 HIS B N 1
ATOM 4929 C CA . HIS B 1 224 ? 15.07 -18.484 -15.531 1 98.88 224 HIS B CA 1
ATOM 4930 C C . HIS B 1 224 ? 14.797 -18.312 -17.016 1 98.88 224 HIS B C 1
ATOM 4932 O O . HIS B 1 224 ? 14.703 -19.297 -17.766 1 98.88 224 HIS B O 1
ATOM 4938 N N . ILE B 1 225 ? 14.664 -17.078 -17.469 1 98.94 225 ILE B N 1
ATOM 4939 C CA . ILE B 1 225 ? 14.461 -16.797 -18.891 1 98.94 225 ILE B CA 1
ATOM 4940 C C . ILE B 1 225 ? 15.727 -16.172 -19.469 1 98.94 225 ILE B C 1
ATOM 4942 O O . ILE B 1 225 ? 16.047 -15.008 -19.188 1 98.94 225 ILE B O 1
ATOM 4946 N N . GLY B 1 226 ? 16.344 -16.875 -20.328 1 98.88 226 GLY B N 1
ATOM 4947 C CA . GLY B 1 226 ? 17.578 -16.391 -20.938 1 98.88 226 GLY B CA 1
ATOM 4948 C C . GLY B 1 226 ? 17.375 -15.219 -21.875 1 98.88 226 GLY B C 1
ATOM 4949 O O . GLY B 1 226 ? 16.234 -14.844 -22.172 1 98.88 226 GLY B O 1
ATOM 4950 N N . ALA B 1 227 ? 18.5 -14.672 -22.344 1 98.94 227 ALA B N 1
ATOM 4951 C CA . ALA B 1 227 ? 18.469 -13.484 -23.188 1 98.94 227 ALA B CA 1
ATOM 4952 C C . ALA B 1 227 ? 17.641 -13.719 -24.438 1 98.94 227 ALA B C 1
ATOM 4954 O O . ALA B 1 227 ? 17.766 -14.75 -25.094 1 98.94 227 ALA B O 1
ATOM 4955 N N . GLU B 1 228 ? 16.688 -12.812 -24.688 1 98.88 228 GLU B N 1
ATOM 4956 C CA . GLU B 1 228 ? 15.875 -12.789 -25.891 1 98.88 228 GLU B CA 1
ATOM 4957 C C . GLU B 1 228 ? 14.938 -14 -25.953 1 98.88 228 GLU B C 1
ATOM 4959 O O . GLU B 1 228 ? 14.383 -14.312 -27 1 98.88 228 GLU B O 1
ATOM 4964 N N . ALA B 1 229 ? 14.852 -14.688 -24.797 1 98.94 229 ALA B N 1
ATOM 4965 C CA . ALA B 1 229 ? 13.953 -15.836 -24.75 1 98.94 229 ALA B CA 1
ATOM 4966 C C . ALA B 1 229 ? 12.555 -15.414 -24.312 1 98.94 229 ALA B C 1
ATOM 4968 O O . ALA B 1 229 ? 12.359 -14.312 -23.797 1 98.94 229 ALA B O 1
ATOM 4969 N N . ALA B 1 230 ? 11.57 -16.266 -24.609 1 98.88 230 ALA B N 1
ATOM 4970 C CA . ALA B 1 230 ? 10.18 -16.031 -24.203 1 98.88 230 ALA B CA 1
ATOM 4971 C C . ALA B 1 230 ? 9.633 -17.203 -23.422 1 98.88 230 ALA B C 1
ATOM 4973 O O . ALA B 1 230 ? 9.789 -18.359 -23.812 1 98.88 230 ALA B O 1
ATOM 4974 N N . PHE B 1 231 ? 9.07 -16.938 -22.312 1 98.88 231 PHE B N 1
ATOM 4975 C CA . PHE B 1 231 ? 8.375 -17.922 -21.484 1 98.88 231 PHE B CA 1
ATOM 4976 C C . PHE B 1 231 ? 6.898 -17.562 -21.344 1 98.88 231 PHE B C 1
ATOM 4978 O O . PHE B 1 231 ? 6.562 -16.469 -20.891 1 98.88 231 PHE B O 1
ATOM 4985 N N . ARG B 1 232 ? 5.992 -18.406 -21.75 1 98.81 232 ARG B N 1
ATOM 4986 C CA . ARG B 1 232 ? 4.547 -18.234 -21.672 1 98.81 232 ARG B CA 1
ATOM 4987 C C . ARG B 1 232 ? 3.922 -19.266 -20.734 1 98.81 232 ARG B C 1
ATOM 4989 O O . ARG B 1 232 ? 3.951 -20.469 -21.016 1 98.81 232 ARG B O 1
ATOM 4996 N N . HIS B 1 233 ? 3.357 -18.75 -19.719 1 98.94 233 HIS B N 1
ATOM 4997 C CA . HIS B 1 233 ? 2.857 -19.594 -18.641 1 98.94 233 HIS B CA 1
ATOM 4998 C C . HIS B 1 233 ? 1.371 -19.344 -18.391 1 98.94 233 HIS B C 1
ATOM 5000 O O . HIS B 1 233 ? 0.943 -18.203 -18.234 1 98.94 233 HIS B O 1
ATOM 5006 N N . THR B 1 234 ? 0.554 -20.359 -18.484 1 98.88 234 THR B N 1
ATOM 5007 C CA . THR B 1 234 ? -0.863 -20.297 -18.156 1 98.88 234 THR B CA 1
ATOM 5008 C C . THR B 1 234 ? -1.181 -21.25 -17 1 98.88 234 THR B C 1
ATOM 5010 O O . THR B 1 234 ? -0.854 -22.438 -17.047 1 98.88 234 THR B O 1
ATOM 5013 N N . ARG B 1 235 ? -1.86 -20.734 -15.969 1 98.88 235 ARG B N 1
ATOM 5014 C CA . ARG B 1 235 ? -2.078 -21.484 -14.734 1 98.88 235 ARG B CA 1
ATOM 5015 C C . ARG B 1 235 ? -3.553 -21.484 -14.352 1 98.88 235 ARG B C 1
ATOM 5017 O O . ARG B 1 235 ? -4.234 -20.453 -14.477 1 98.88 235 ARG B O 1
ATOM 5024 N N . LEU B 1 236 ? -3.986 -22.656 -13.953 1 98.62 236 LEU B N 1
ATOM 5025 C CA . LEU B 1 236 ? -5.355 -22.844 -13.484 1 98.62 236 LEU B CA 1
ATOM 5026 C C . LEU B 1 236 ? -5.367 -23.422 -12.078 1 98.62 236 LEU B C 1
ATOM 5028 O O . LEU B 1 236 ? -4.762 -24.469 -11.836 1 98.62 236 LEU B O 1
ATOM 5032 N N . ASN B 1 237 ? -5.988 -22.734 -11.102 1 98.69 237 ASN B N 1
ATOM 5033 C CA . ASN B 1 237 ? -6.203 -23.266 -9.758 1 98.69 237 ASN B CA 1
ATOM 5034 C C . ASN B 1 237 ? -7.676 -23.578 -9.516 1 98.69 237 ASN B C 1
ATOM 5036 O O . ASN B 1 237 ? -8.484 -22.688 -9.289 1 98.69 237 ASN B O 1
ATOM 5040 N N . ARG B 1 238 ? -7.977 -24.828 -9.508 1 98.06 238 ARG B N 1
ATOM 5041 C CA . ARG B 1 238 ? -9.305 -25.359 -9.234 1 98.06 238 ARG B CA 1
ATOM 5042 C C . ARG B 1 238 ? -9.273 -26.359 -8.102 1 98.06 238 ARG B C 1
ATOM 5044 O O . ARG B 1 238 ? -9.938 -27.406 -8.164 1 98.06 238 ARG B O 1
ATOM 5051 N N . GLU B 1 239 ? -8.508 -26.109 -7.121 1 98.31 239 GLU B N 1
ATOM 5052 C CA . GLU B 1 239 ? -8.398 -26.984 -5.953 1 98.31 239 GLU B CA 1
ATOM 5053 C C . GLU B 1 239 ? -9.75 -27.141 -5.254 1 98.31 239 GLU B C 1
ATOM 5055 O O . GLU B 1 239 ? -10.641 -26.312 -5.418 1 98.31 239 GLU B O 1
ATOM 5060 N N . GLY B 1 240 ? -9.812 -28.219 -4.457 1 97.88 240 GLY B N 1
ATOM 5061 C CA . GLY B 1 240 ? -11.031 -28.5 -3.723 1 97.88 240 GLY B CA 1
ATOM 5062 C C . GLY B 1 240 ? -11.398 -27.422 -2.727 1 97.88 240 GLY B C 1
ATOM 5063 O O . GLY B 1 240 ? -10.547 -26.609 -2.332 1 97.88 240 GLY B O 1
ATOM 5064 N N . ASP B 1 241 ? -12.594 -27.438 -2.244 1 97.75 241 ASP B N 1
ATOM 5065 C CA . ASP B 1 241 ? -13.211 -26.312 -1.527 1 97.75 241 ASP B CA 1
ATOM 5066 C C . ASP B 1 241 ? -12.719 -26.266 -0.082 1 97.75 241 ASP B C 1
ATOM 5068 O O . ASP B 1 241 ? -13.078 -25.344 0.663 1 97.75 241 ASP B O 1
ATOM 5072 N N . ALA B 1 242 ? -11.875 -27.234 0.34 1 97.88 242 ALA B N 1
ATOM 5073 C CA . ALA B 1 242 ? -11.336 -27.188 1.695 1 97.88 242 ALA B CA 1
ATOM 5074 C C . ALA B 1 242 ? -9.812 -27.062 1.673 1 97.88 242 ALA B C 1
ATOM 5076 O O . ALA B 1 242 ? -9.164 -27.078 2.723 1 97.88 242 ALA B O 1
ATOM 5077 N N . ALA B 1 243 ? -9.258 -26.906 0.499 1 98.44 243 ALA B N 1
ATOM 5078 C CA . ALA B 1 243 ? -7.805 -26.875 0.338 1 98.44 243 ALA B CA 1
ATOM 5079 C C . ALA B 1 243 ? -7.238 -25.516 0.764 1 98.44 243 ALA B C 1
ATOM 5081 O O . ALA B 1 243 ? -7.875 -24.484 0.561 1 98.44 243 ALA B O 1
ATOM 5082 N N . VAL B 1 244 ? -6.105 -25.469 1.417 1 98.5 244 VAL B N 1
ATOM 5083 C CA . VAL B 1 244 ? -5.25 -24.297 1.596 1 98.5 244 VAL B CA 1
ATOM 5084 C C . VAL B 1 244 ? -4.102 -24.344 0.59 1 98.5 244 VAL B C 1
ATOM 5086 O O . VAL B 1 244 ? -3.068 -24.953 0.844 1 98.5 244 VAL B O 1
ATOM 5089 N N . ALA B 1 245 ? -4.309 -23.672 -0.521 1 98.69 245 ALA B N 1
ATOM 5090 C CA . ALA B 1 245 ? -3.424 -23.812 -1.676 1 98.69 245 ALA B CA 1
ATOM 5091 C C . ALA B 1 245 ? -2.395 -22.688 -1.714 1 98.69 245 ALA B C 1
ATOM 5093 O O . ALA B 1 245 ? -2.74 -21.531 -1.943 1 98.69 245 ALA B O 1
ATOM 5094 N N . LEU B 1 246 ? -1.146 -23 -1.505 1 98.56 246 LEU B N 1
ATOM 5095 C CA . LEU B 1 246 ? -0.039 -22.062 -1.539 1 98.56 246 LEU B CA 1
ATOM 5096 C C . LEU B 1 246 ? 0.827 -22.266 -2.775 1 98.56 246 LEU B C 1
ATOM 5098 O O . LEU B 1 246 ? 1.116 -23.422 -3.143 1 98.56 246 LEU B O 1
ATOM 5102 N N . SER B 1 247 ? 1.105 -21.281 -3.465 1 98.62 247 SER B N 1
ATOM 5103 C CA . SER B 1 247 ? 1.918 -21.391 -4.672 1 98.62 247 SER B CA 1
ATOM 5104 C C . SER B 1 247 ? 2.846 -20.188 -4.82 1 98.62 247 SER B C 1
ATOM 5106 O O . SER B 1 247 ? 2.475 -19.062 -4.48 1 98.62 247 SER B O 1
ATOM 5108 N N . THR B 1 248 ? 4.086 -20.406 -5.297 1 98.75 248 THR B N 1
ATOM 5109 C CA . THR B 1 248 ? 5.066 -19.359 -5.562 1 98.75 248 THR B CA 1
ATOM 5110 C C . THR B 1 248 ? 5.633 -19.5 -6.973 1 98.75 248 THR B C 1
ATOM 5112 O O . THR B 1 248 ? 6.039 -20.578 -7.383 1 98.75 248 THR B O 1
ATOM 5115 N N . LEU B 1 249 ? 5.594 -18.5 -7.738 1 98.94 249 LEU B N 1
ATOM 5116 C CA . LEU B 1 249 ? 6.305 -18.359 -9.008 1 98.94 249 LEU B CA 1
ATOM 5117 C C . LEU B 1 249 ? 7.449 -17.359 -8.875 1 98.94 249 LEU B C 1
ATOM 5119 O O . LEU B 1 249 ? 7.23 -16.203 -8.516 1 98.94 249 LEU B O 1
ATOM 5123 N N . SER B 1 250 ? 8.648 -17.766 -9.039 1 98.81 250 SER B N 1
ATOM 5124 C CA . SER B 1 250 ? 9.82 -16.891 -9.031 1 98.81 250 SER B CA 1
ATOM 5125 C C . SER B 1 250 ? 10.516 -16.891 -10.383 1 98.81 250 SER B C 1
ATOM 5127 O O . SER B 1 250 ? 10.914 -17.938 -10.891 1 98.81 250 SER B O 1
ATOM 5129 N N . VAL B 1 251 ? 10.703 -15.695 -10.977 1 98.94 251 VAL B N 1
ATOM 5130 C CA . VAL B 1 251 ? 11.188 -15.609 -12.352 1 98.94 251 VAL B CA 1
ATOM 5131 C C . VAL B 1 251 ? 12.32 -14.594 -12.445 1 98.94 251 VAL B C 1
ATOM 5133 O O . VAL B 1 251 ? 12.18 -13.453 -12.008 1 98.94 251 VAL B O 1
ATOM 5136 N N . ARG B 1 252 ? 13.414 -14.984 -12.945 1 98.94 252 ARG B N 1
ATOM 5137 C CA . ARG B 1 252 ? 14.477 -14.07 -13.344 1 98.94 252 ARG B CA 1
ATOM 5138 C C . ARG B 1 252 ? 14.477 -13.852 -14.859 1 98.94 252 ARG B C 1
ATOM 5140 O O . ARG B 1 252 ? 14.438 -14.812 -15.625 1 98.94 252 ARG B O 1
ATOM 5147 N N . LEU B 1 253 ? 14.5 -12.625 -15.305 1 98.94 253 LEU B N 1
ATOM 5148 C CA . LEU B 1 253 ? 14.492 -12.266 -16.719 1 98.94 253 LEU B CA 1
ATOM 5149 C C . LEU B 1 253 ? 15.828 -11.656 -17.125 1 98.94 253 LEU B C 1
ATOM 5151 O O . LEU B 1 253 ? 16.266 -10.648 -16.562 1 98.94 253 LEU B O 1
ATOM 5155 N N . ASP B 1 254 ? 16.453 -12.219 -18.109 1 98.88 254 ASP B N 1
ATOM 5156 C CA . ASP B 1 254 ? 17.672 -11.648 -18.672 1 98.88 254 ASP B CA 1
ATOM 5157 C C . ASP B 1 254 ? 17.359 -10.641 -19.781 1 98.88 254 ASP B C 1
ATOM 5159 O O . ASP B 1 254 ? 16.203 -10.195 -19.906 1 98.88 254 ASP B O 1
ATOM 5163 N N . ALA B 1 255 ? 18.406 -10.164 -20.469 1 98.94 255 ALA B N 1
ATOM 5164 C CA . ALA B 1 255 ? 18.266 -9.07 -21.422 1 98.94 255 ALA B CA 1
ATOM 5165 C C . ALA B 1 255 ? 17.266 -9.422 -22.516 1 98.94 255 ALA B C 1
ATOM 5167 O O . ALA B 1 255 ? 17.328 -10.5 -23.109 1 98.94 255 ALA B O 1
ATOM 5168 N N . ARG B 1 256 ? 16.25 -8.602 -22.766 1 98.88 256 ARG B N 1
ATOM 5169 C CA . ARG B 1 256 ? 15.25 -8.688 -23.828 1 98.88 256 ARG B CA 1
ATOM 5170 C C . ARG B 1 256 ? 14.414 -9.953 -23.688 1 98.88 256 ARG B C 1
ATOM 5172 O O . ARG B 1 256 ? 13.844 -10.438 -24.656 1 98.88 256 ARG B O 1
ATOM 5179 N N . ALA B 1 257 ? 14.43 -10.531 -22.453 1 98.94 257 ALA B N 1
ATOM 5180 C CA . ALA B 1 257 ? 13.562 -11.672 -22.172 1 98.94 257 ALA B CA 1
ATOM 5181 C C . ALA B 1 257 ? 12.102 -11.25 -22.125 1 98.94 257 ALA B C 1
ATOM 5183 O O . ALA B 1 257 ? 11.789 -10.094 -21.859 1 98.94 257 ALA B O 1
ATOM 5184 N N . GLN B 1 258 ? 11.195 -12.18 -22.422 1 98.94 258 GLN B N 1
ATOM 5185 C CA . GLN B 1 258 ? 9.758 -11.945 -22.406 1 98.94 258 GLN B CA 1
ATOM 5186 C C . GLN B 1 258 ? 9.047 -12.945 -21.5 1 98.94 258 GLN B C 1
ATOM 5188 O O . GLN B 1 258 ? 9.266 -14.156 -21.594 1 98.94 258 GLN B O 1
ATOM 5193 N N . LEU B 1 259 ? 8.25 -12.438 -20.641 1 98.94 259 LEU B N 1
ATOM 5194 C CA . LEU B 1 259 ? 7.391 -13.25 -19.781 1 98.94 259 LEU B CA 1
ATOM 5195 C C . LEU B 1 259 ? 5.922 -12.953 -20.047 1 98.94 259 LEU B C 1
ATOM 5197 O O . LEU B 1 259 ? 5.527 -11.789 -20.125 1 98.94 259 LEU B O 1
ATOM 5201 N N . GLU B 1 260 ? 5.145 -13.938 -20.234 1 98.88 260 GLU B N 1
ATOM 5202 C CA . GLU B 1 260 ? 3.688 -13.922 -20.141 1 98.88 260 GLU B CA 1
ATOM 5203 C C . GLU B 1 260 ? 3.189 -14.953 -19.141 1 98.88 260 GLU B C 1
ATOM 5205 O O . GLU B 1 260 ? 3.43 -16.156 -19.297 1 98.88 260 GLU B O 1
ATOM 5210 N N . THR B 1 261 ? 2.59 -14.531 -18.078 1 98.88 261 THR B N 1
ATOM 5211 C CA . THR B 1 261 ? 1.955 -15.477 -17.156 1 98.88 261 THR B CA 1
ATOM 5212 C C . THR B 1 261 ? 0.541 -15.023 -16.812 1 98.88 261 THR B C 1
ATOM 5214 O O . THR B 1 261 ? 0.313 -13.844 -16.531 1 98.88 261 THR B O 1
ATOM 5217 N N . VAL B 1 262 ? -0.431 -15.922 -16.922 1 98.88 262 VAL B N 1
ATOM 5218 C CA . VAL B 1 262 ? -1.831 -15.656 -16.609 1 98.88 262 VAL B CA 1
ATOM 5219 C C . VAL B 1 262 ? -2.365 -16.75 -15.688 1 98.88 262 VAL B C 1
ATOM 5221 O O . VAL B 1 262 ? -2.205 -17.938 -15.969 1 98.88 262 VAL B O 1
ATOM 5224 N N . ASN B 1 263 ? -2.963 -16.359 -14.602 1 98.75 263 ASN B N 1
ATOM 5225 C CA . ASN B 1 263 ? -3.482 -17.281 -13.586 1 98.75 263 ASN B CA 1
ATOM 5226 C C . ASN B 1 263 ? -4.988 -17.109 -13.398 1 98.75 263 ASN B C 1
ATOM 5228 O O . ASN B 1 263 ? -5.477 -15.984 -13.258 1 98.75 263 ASN B O 1
ATOM 5232 N N . LEU B 1 264 ? -5.711 -18.172 -13.5 1 98.81 264 LEU B N 1
ATOM 5233 C CA . LEU B 1 264 ? -7.125 -18.172 -13.133 1 98.81 264 LEU B CA 1
ATOM 5234 C C . LEU B 1 264 ? -7.352 -18.953 -11.844 1 98.81 264 LEU B C 1
ATOM 5236 O O . LEU B 1 264 ? -6.926 -20.109 -11.727 1 98.81 264 LEU B O 1
ATOM 5240 N N . VAL B 1 265 ? -8.016 -18.375 -10.867 1 98.81 265 VAL B N 1
ATOM 5241 C CA . VAL B 1 265 ? -8.336 -19.016 -9.594 1 98.81 265 VAL B CA 1
ATOM 5242 C C . VAL B 1 265 ? -9.844 -19.141 -9.438 1 98.81 265 VAL B C 1
ATOM 5244 O O . VAL B 1 265 ? -10.555 -18.125 -9.43 1 98.81 265 VAL B O 1
ATOM 5247 N N . THR B 1 266 ? -10.359 -20.328 -9.273 1 98.06 266 THR B N 1
ATOM 5248 C CA . THR B 1 266 ? -11.781 -20.531 -9.008 1 98.06 266 THR B CA 1
ATOM 5249 C C . THR B 1 266 ? -11.977 -21.531 -7.859 1 98.06 266 THR B C 1
ATOM 5251 O O . THR B 1 266 ? -13.109 -21.875 -7.527 1 98.06 266 THR B O 1
ATOM 5254 N N . GLY B 1 267 ? -10.82 -21.969 -7.25 1 97.56 267 GLY B N 1
ATOM 5255 C CA . GLY B 1 267 ? -10.953 -23 -6.23 1 97.56 267 GLY B CA 1
ATOM 5256 C C . GLY B 1 267 ? -10.227 -22.656 -4.941 1 97.56 267 GLY B C 1
ATOM 5257 O O . GLY B 1 267 ? -9.898 -21.5 -4.695 1 97.56 267 GLY B O 1
ATOM 5258 N N . ALA B 1 268 ? -10.227 -23.719 -4.082 1 98.5 268 ALA B N 1
ATOM 5259 C CA . ALA B 1 268 ? -9.57 -23.688 -2.777 1 98.5 268 ALA B CA 1
ATOM 5260 C C . ALA B 1 268 ? -10.398 -22.906 -1.767 1 98.5 268 ALA B C 1
ATOM 5262 O O . ALA B 1 268 ? -11.188 -22.031 -2.145 1 98.5 268 ALA B O 1
ATOM 5263 N N . LYS B 1 269 ? -10.297 -23.266 -0.509 1 98.56 269 LYS B N 1
ATOM 5264 C CA . LYS B 1 269 ? -10.82 -22.453 0.582 1 98.56 269 LYS B CA 1
ATOM 5265 C C . LYS B 1 269 ? -9.984 -21.188 0.768 1 98.56 269 LYS B C 1
ATOM 5267 O O . LYS B 1 269 ? -10.531 -20.094 0.901 1 98.56 269 LYS B O 1
ATOM 5272 N N . LEU B 1 270 ? -8.758 -21.375 0.785 1 98.75 270 LEU B N 1
ATOM 5273 C CA . LEU B 1 270 ? -7.758 -20.312 0.813 1 98.75 270 LEU B CA 1
ATOM 5274 C C . LEU B 1 270 ? -6.691 -20.547 -0.25 1 98.75 270 LEU B C 1
ATOM 5276 O O . LEU B 1 270 ? -6.129 -21.641 -0.343 1 98.75 270 LEU B O 1
ATOM 5280 N N . SER B 1 271 ? -6.453 -19.672 -1.119 1 98.69 271 SER B N 1
ATOM 5281 C CA . SER B 1 271 ? -5.363 -19.734 -2.09 1 98.69 271 SER B CA 1
ATOM 5282 C C . SER B 1 271 ? -4.484 -18.5 -2.016 1 98.69 271 SER B C 1
ATOM 5284 O O . SER B 1 271 ? -4.988 -17.375 -1.92 1 98.69 271 SER B O 1
ATOM 5286 N N . ARG B 1 272 ? -3.24 -18.609 -1.924 1 98.69 272 ARG B N 1
ATOM 5287 C CA . ARG B 1 272 ? -2.275 -17.516 -2.082 1 98.69 272 ARG B CA 1
ATOM 5288 C C . ARG B 1 272 ? -1.277 -17.828 -3.191 1 98.69 272 ARG B C 1
ATOM 5290 O O . ARG B 1 272 ? -0.557 -18.828 -3.123 1 98.69 272 ARG B O 1
ATOM 5297 N N . HIS B 1 273 ? -1.32 -17.109 -4.219 1 98.75 273 HIS B N 1
ATOM 5298 C CA . HIS B 1 273 ? -0.382 -17.203 -5.332 1 98.75 273 HIS B CA 1
ATOM 5299 C C . HIS B 1 273 ? 0.595 -16.031 -5.32 1 98.75 273 HIS B C 1
ATOM 5301 O O . HIS B 1 273 ? 0.199 -14.883 -5.531 1 98.75 273 HIS B O 1
ATOM 5307 N N . GLN B 1 274 ? 1.89 -16.344 -5.016 1 98.5 274 GLN B N 1
ATOM 5308 C CA . GLN B 1 274 ? 2.945 -15.336 -4.922 1 98.5 274 GLN B CA 1
ATOM 5309 C C . GLN B 1 274 ? 3.816 -15.336 -6.176 1 98.5 274 GLN B C 1
ATOM 5311 O O . GLN B 1 274 ? 4.238 -16.391 -6.645 1 98.5 274 GLN B O 1
ATOM 5316 N N . ILE B 1 275 ? 4.004 -14.133 -6.68 1 98.88 275 ILE B N 1
ATOM 5317 C CA . ILE B 1 275 ? 4.82 -13.977 -7.879 1 98.88 275 ILE B CA 1
ATOM 5318 C C . ILE B 1 275 ? 5.984 -13.031 -7.59 1 98.88 275 ILE B C 1
ATOM 5320 O O . ILE B 1 275 ? 5.781 -11.891 -7.172 1 98.88 275 ILE B O 1
ATOM 5324 N N . TYR B 1 276 ? 7.16 -13.484 -7.746 1 98.81 276 TYR B N 1
ATOM 5325 C CA . TYR B 1 276 ? 8.375 -12.695 -7.605 1 98.81 276 TYR B CA 1
ATOM 5326 C C . TYR B 1 276 ? 9.102 -12.57 -8.945 1 98.81 276 TYR B C 1
ATOM 5328 O O . TYR B 1 276 ? 9.539 -13.57 -9.516 1 98.81 276 TYR B O 1
ATOM 5336 N N . LEU B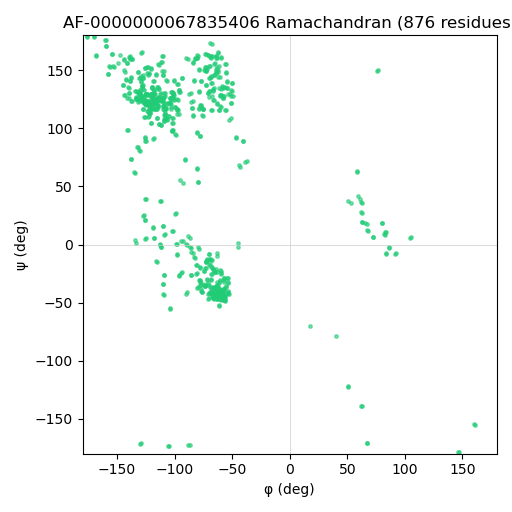 1 277 ? 9.25 -11.391 -9.43 1 98.88 277 LEU B N 1
ATOM 5337 C CA . LEU B 1 277 ? 9.953 -11.125 -10.68 1 98.88 277 LEU B CA 1
ATOM 5338 C C . LEU B 1 277 ? 11.234 -10.328 -10.422 1 98.88 277 LEU B C 1
ATOM 5340 O O . LEU B 1 277 ? 11.242 -9.406 -9.602 1 98.88 277 LEU B O 1
ATOM 5344 N N . HIS B 1 278 ? 12.258 -10.727 -11 1 98.88 278 HIS B N 1
ATOM 5345 C CA . HIS B 1 278 ? 13.508 -9.969 -11.031 1 98.88 278 HIS B CA 1
ATOM 5346 C C . HIS B 1 278 ? 13.914 -9.656 -12.469 1 98.88 278 HIS B C 1
ATOM 5348 O O . HIS B 1 278 ? 14.375 -10.539 -13.195 1 98.88 278 HIS B O 1
ATOM 5354 N N . VAL B 1 279 ? 13.711 -8.43 -12.859 1 98.88 279 VAL B N 1
ATOM 5355 C CA . VAL B 1 279 ? 14.148 -7.973 -14.18 1 98.88 279 VAL B CA 1
ATOM 5356 C C . VAL B 1 279 ? 15.641 -7.645 -14.148 1 98.88 279 VAL B C 1
ATOM 5358 O O . VAL B 1 279 ? 16.016 -6.496 -13.922 1 98.88 279 VAL B O 1
ATOM 5361 N N . ALA B 1 280 ? 16.406 -8.578 -14.547 1 98.75 280 ALA B N 1
ATOM 5362 C CA . ALA B 1 280 ? 17.844 -8.516 -14.352 1 98.75 280 ALA B CA 1
ATOM 5363 C C . ALA B 1 280 ? 18.547 -7.973 -15.602 1 98.75 280 ALA B C 1
ATOM 5365 O O . ALA B 1 280 ? 19.672 -7.465 -15.523 1 98.75 280 ALA B O 1
ATOM 5366 N N . GLY B 1 281 ? 17.938 -8.148 -16.75 1 98.81 281 GLY B N 1
ATOM 5367 C CA . GLY B 1 281 ? 18.547 -7.707 -18 1 98.81 281 GLY B CA 1
ATOM 5368 C C . GLY B 1 281 ? 17.797 -6.555 -18.641 1 98.81 281 GLY B C 1
ATOM 5369 O O . GLY B 1 281 ? 16.625 -6.332 -18.359 1 98.81 281 GLY B O 1
ATOM 5370 N N . GLU B 1 282 ? 18.484 -5.809 -19.469 1 98.81 282 GLU B N 1
ATOM 5371 C CA . GLU B 1 282 ? 17.922 -4.621 -20.109 1 98.81 282 GLU B CA 1
ATOM 5372 C C . GLU B 1 282 ? 16.797 -4.992 -21.078 1 98.81 282 GLU B C 1
ATOM 5374 O O . GLU B 1 282 ? 16.828 -6.062 -21.688 1 98.81 282 GLU B O 1
ATOM 5379 N N . ASP B 1 283 ? 15.82 -4.195 -21.203 1 98.81 283 ASP B N 1
ATOM 5380 C CA . ASP B 1 283 ? 14.758 -4.223 -22.203 1 98.81 283 ASP B CA 1
ATOM 5381 C C . ASP B 1 283 ? 13.938 -5.508 -22.109 1 98.81 283 ASP B C 1
ATOM 5383 O O . ASP B 1 283 ? 13.516 -6.062 -23.125 1 98.81 283 ASP B O 1
ATOM 5387 N N . ALA B 1 284 ? 13.875 -6.082 -20.906 1 98.88 284 ALA B N 1
ATOM 5388 C CA . ALA B 1 284 ? 12.977 -7.211 -20.672 1 98.88 284 ALA B CA 1
ATOM 5389 C C . ALA B 1 284 ? 11.523 -6.754 -20.609 1 98.88 284 ALA B C 1
ATOM 5391 O O . ALA B 1 284 ? 11.25 -5.586 -20.328 1 98.88 284 ALA B O 1
ATOM 5392 N N . ASN B 1 285 ? 10.602 -7.645 -20.953 1 98.69 285 ASN B N 1
ATOM 5393 C CA . ASN B 1 285 ? 9.164 -7.371 -20.969 1 98.69 285 ASN B CA 1
ATOM 5394 C C . ASN B 1 285 ? 8.383 -8.43 -20.203 1 98.69 285 ASN B C 1
ATOM 5396 O O . ASN B 1 285 ? 8.477 -9.617 -20.5 1 98.69 285 ASN B O 1
ATOM 5400 N N . ALA B 1 286 ? 7.598 -8 -19.234 1 98.81 286 ALA B N 1
ATOM 5401 C CA . ALA B 1 286 ? 6.844 -8.938 -18.406 1 98.81 286 ALA B CA 1
ATOM 5402 C C . ALA B 1 286 ? 5.359 -8.594 -18.406 1 98.81 286 ALA B C 1
ATOM 5404 O O . ALA B 1 286 ? 4.977 -7.465 -18.094 1 98.81 286 ALA B O 1
ATOM 5405 N N . VAL B 1 287 ? 4.52 -9.523 -18.766 1 98.88 287 VAL B N 1
ATOM 5406 C CA . VAL B 1 287 ? 3.068 -9.461 -18.625 1 98.88 287 VAL B CA 1
ATOM 5407 C C . VAL B 1 287 ? 2.613 -10.438 -17.547 1 98.88 287 VAL B C 1
ATOM 5409 O O . VAL B 1 287 ? 2.861 -11.641 -17.641 1 98.88 287 VAL B O 1
ATOM 5412 N N . VAL B 1 288 ? 2.01 -9.969 -16.484 1 98.88 288 VAL B N 1
ATOM 5413 C CA . VAL B 1 288 ? 1.518 -10.773 -15.375 1 98.88 288 VAL B CA 1
ATOM 5414 C C . VAL B 1 288 ? 0.042 -10.469 -15.133 1 98.88 288 VAL B C 1
ATOM 5416 O O . VAL B 1 288 ? -0.302 -9.398 -14.625 1 98.88 288 VAL B O 1
ATOM 5419 N N . ASN B 1 289 ? -0.823 -11.43 -15.461 1 98.88 289 ASN B N 1
ATOM 5420 C CA . ASN B 1 289 ? -2.254 -11.203 -15.281 1 98.88 289 ASN B CA 1
ATOM 5421 C C . ASN B 1 289 ? -2.879 -12.273 -14.391 1 98.88 289 ASN B C 1
ATOM 5423 O O . ASN B 1 289 ? -2.34 -13.375 -14.258 1 98.88 289 ASN B O 1
ATOM 5427 N N . GLY B 1 290 ? -3.9 -11.945 -13.734 1 98.69 290 GLY B N 1
ATOM 5428 C CA . GLY B 1 290 ? -4.672 -12.859 -12.906 1 98.69 290 GLY B CA 1
ATOM 5429 C C . GLY B 1 290 ? -6.16 -12.555 -12.914 1 98.69 290 GLY B C 1
ATOM 5430 O O . GLY B 1 290 ? -6.562 -11.391 -12.938 1 98.69 290 GLY B O 1
ATOM 5431 N N . ALA B 1 291 ? -6.949 -13.562 -13.008 1 98.88 291 ALA B N 1
ATOM 5432 C CA . ALA B 1 291 ? -8.391 -13.516 -12.805 1 98.88 291 ALA B CA 1
ATOM 5433 C C . ALA B 1 291 ? -8.812 -14.406 -11.641 1 98.88 291 ALA B C 1
ATOM 5435 O O . ALA B 1 291 ? -8.422 -15.578 -11.578 1 98.88 291 ALA B O 1
ATOM 5436 N N . THR B 1 292 ? -9.531 -13.875 -10.695 1 98.88 292 THR B N 1
ATOM 5437 C CA . THR B 1 292 ? -9.961 -14.609 -9.508 1 98.88 292 THR B CA 1
ATOM 5438 C C . THR B 1 292 ? -11.469 -14.492 -9.32 1 98.88 292 THR B C 1
ATOM 5440 O O . THR B 1 292 ? -12.016 -13.383 -9.281 1 98.88 292 THR B O 1
ATOM 5443 N N . LEU B 1 293 ? -12.148 -15.586 -9.281 1 98.69 293 LEU B N 1
ATOM 5444 C CA . LEU B 1 293 ? -13.586 -15.633 -9.031 1 98.69 293 LEU B CA 1
ATOM 5445 C C . LEU B 1 293 ? -13.891 -16.344 -7.719 1 98.69 293 LEU B C 1
ATOM 5447 O O . LEU B 1 293 ? -13.594 -17.531 -7.566 1 98.69 293 LEU B O 1
ATOM 5451 N N . LEU B 1 294 ? -14.547 -15.617 -6.801 1 98 294 LEU B N 1
ATOM 5452 C CA . LEU B 1 294 ? -14.68 -16.125 -5.441 1 98 294 LEU B CA 1
ATOM 5453 C C . LEU B 1 294 ? -16.156 -16.219 -5.043 1 98 294 LEU B C 1
ATOM 5455 O O . LEU B 1 294 ? -16.969 -15.406 -5.465 1 98 294 LEU B O 1
ATOM 5459 N N . GLY B 1 295 ? -16.406 -17.188 -4.281 1 95.69 295 GLY B N 1
ATOM 5460 C CA . GLY B 1 295 ? -17.672 -17.422 -3.598 1 95.69 295 GLY B CA 1
ATOM 5461 C C . GLY B 1 295 ? -17.547 -18.344 -2.408 1 95.69 295 GLY B C 1
ATOM 5462 O O . GLY B 1 295 ? -16.453 -18.812 -2.09 1 95.69 295 GLY B O 1
ATOM 5463 N N . HIS B 1 296 ? -18.594 -18.453 -1.652 1 94.06 296 HIS B N 1
ATOM 5464 C CA . HIS B 1 296 ? -18.734 -19.453 -0.604 1 94.06 296 HIS B CA 1
ATOM 5465 C C . HIS B 1 296 ? -17.672 -19.281 0.477 1 94.06 296 HIS B C 1
ATOM 5467 O O . HIS B 1 296 ? -17.078 -20.25 0.936 1 94.06 296 HIS B O 1
ATOM 5473 N N . GLY B 1 297 ? -17.359 -18.109 0.763 1 95.88 297 GLY B N 1
ATOM 5474 C CA . GLY B 1 297 ? -16.484 -17.812 1.889 1 95.88 297 GLY B CA 1
ATOM 5475 C C . GLY B 1 297 ? -15.016 -18.016 1.575 1 95.88 297 GLY B C 1
ATOM 5476 O O . GLY B 1 297 ? -14.188 -18.094 2.484 1 95.88 297 GLY B O 1
ATOM 5477 N N . GLN B 1 298 ? -14.609 -18.062 0.325 1 97.94 298 GLN B N 1
ATOM 5478 C CA . GLN B 1 298 ? -13.234 -18.266 -0.1 1 97.94 298 GLN B CA 1
ATOM 5479 C C . GLN B 1 298 ? -12.383 -17.031 0.174 1 97.94 298 GLN B C 1
ATOM 5481 O O . GLN B 1 298 ? -12.906 -15.922 0.254 1 97.94 298 GLN B O 1
ATOM 5486 N N . LEU B 1 299 ? -11.117 -17.25 0.393 1 98.75 299 LEU B N 1
ATOM 5487 C CA . LEU B 1 299 ? -10.125 -16.172 0.386 1 98.75 299 LEU B CA 1
ATOM 5488 C C . LEU B 1 299 ? -9.055 -16.438 -0.673 1 98.75 299 LEU B C 1
ATOM 5490 O O . LEU B 1 299 ? -8.461 -17.516 -0.709 1 98.75 299 LEU B O 1
ATOM 5494 N N . ALA B 1 300 ? -8.891 -15.578 -1.575 1 98.88 300 ALA B N 1
ATOM 5495 C CA . ALA B 1 300 ? -7.805 -15.664 -2.553 1 98.88 300 ALA B CA 1
ATOM 5496 C C . ALA B 1 300 ? -6.902 -14.438 -2.479 1 98.88 300 ALA B C 1
ATOM 5498 O O . ALA B 1 300 ? -7.387 -13.305 -2.434 1 98.88 300 ALA B O 1
ATOM 5499 N N . ASP B 1 301 ? -5.633 -14.68 -2.391 1 98.81 301 ASP B N 1
ATOM 5500 C CA . ASP B 1 301 ? -4.598 -13.664 -2.258 1 98.81 301 ASP B CA 1
ATOM 5501 C C . ASP B 1 301 ? -3.594 -13.75 -3.404 1 98.81 301 ASP B C 1
ATOM 5503 O O . ASP B 1 301 ? -2.902 -14.758 -3.557 1 98.81 301 ASP B O 1
ATOM 5507 N N . SER B 1 302 ? -3.574 -12.719 -4.254 1 98.69 302 SER B N 1
ATOM 5508 C CA . SER B 1 302 ? -2.521 -12.555 -5.25 1 98.69 302 SER B CA 1
ATOM 5509 C C . SER B 1 302 ? -1.473 -11.547 -4.781 1 98.69 302 SER B C 1
ATOM 5511 O O . SER B 1 302 ? -1.789 -10.383 -4.531 1 98.69 302 SER B O 1
ATOM 5513 N N . THR B 1 303 ? -0.267 -11.977 -4.629 1 98.31 303 THR B N 1
ATOM 5514 C CA . THR B 1 303 ? 0.834 -11.141 -4.164 1 98.31 303 THR B CA 1
ATOM 5515 C C . THR B 1 303 ? 1.939 -11.07 -5.215 1 98.31 303 THR B C 1
ATOM 5517 O O . THR B 1 303 ? 2.406 -12.109 -5.703 1 98.31 303 THR B O 1
ATOM 5520 N N . LEU B 1 304 ? 2.354 -9.891 -5.59 1 98.62 304 LEU B N 1
ATOM 5521 C CA . LEU B 1 304 ? 3.32 -9.688 -6.664 1 98.62 304 LEU B CA 1
ATOM 5522 C C . LEU B 1 304 ? 4.441 -8.75 -6.215 1 98.62 304 LEU B C 1
ATOM 5524 O O . LEU B 1 304 ? 4.188 -7.727 -5.586 1 98.62 304 LEU B O 1
ATOM 5528 N N . LEU B 1 305 ? 5.629 -9.125 -6.395 1 98.75 305 LEU B N 1
ATOM 5529 C CA . LEU B 1 305 ? 6.781 -8.234 -6.336 1 98.75 305 LEU B CA 1
ATOM 5530 C C . LEU B 1 305 ? 7.496 -8.18 -7.684 1 98.75 305 LEU B C 1
ATOM 5532 O O . LEU B 1 305 ? 7.93 -9.211 -8.203 1 98.75 305 LEU B O 1
ATOM 5536 N N . ALA B 1 306 ? 7.551 -7.07 -8.32 1 98.81 306 ALA B N 1
ATOM 5537 C CA . ALA B 1 306 ? 8.32 -6.84 -9.539 1 98.81 306 ALA B CA 1
ATOM 5538 C C . ALA B 1 306 ? 9.523 -5.934 -9.266 1 98.81 306 ALA B C 1
ATOM 5540 O O . ALA B 1 306 ? 9.359 -4.73 -9.047 1 98.81 306 ALA B O 1
ATOM 5541 N N . ASP B 1 307 ? 10.688 -6.48 -9.281 1 98.81 307 ASP B N 1
ATOM 5542 C CA . ASP B 1 307 ? 11.938 -5.785 -9.008 1 98.81 307 ASP B CA 1
ATOM 5543 C C . ASP B 1 307 ? 12.688 -5.469 -10.297 1 98.81 307 ASP B C 1
ATOM 5545 O O . ASP B 1 307 ? 13.375 -6.328 -10.852 1 98.81 307 ASP B O 1
ATOM 5549 N N . HIS B 1 308 ? 12.531 -4.246 -10.789 1 98.88 308 HIS B N 1
ATOM 5550 C CA . HIS B 1 308 ? 13.258 -3.783 -11.961 1 98.88 308 HIS B CA 1
ATOM 5551 C C . HIS B 1 308 ? 14.688 -3.381 -11.602 1 98.88 308 HIS B C 1
ATOM 5553 O O . HIS B 1 308 ? 14.898 -2.361 -10.938 1 98.88 308 HIS B O 1
ATOM 5559 N N . ALA B 1 309 ? 15.625 -4.113 -12.188 1 98.81 309 ALA B N 1
ATOM 5560 C CA . ALA B 1 309 ? 17.016 -3.904 -11.797 1 98.81 309 ALA B CA 1
ATOM 5561 C C . ALA B 1 309 ? 17.891 -3.592 -13.016 1 98.81 309 ALA B C 1
ATOM 5563 O O . ALA B 1 309 ? 19.109 -3.545 -12.914 1 98.81 309 ALA B O 1
ATOM 5564 N N . ALA B 1 310 ? 17.297 -3.451 -14.141 1 98.75 310 ALA B N 1
ATOM 5565 C CA . ALA B 1 310 ? 18.016 -3.086 -15.359 1 98.75 310 ALA B CA 1
ATOM 5566 C C . ALA B 1 310 ? 17.219 -2.07 -16.172 1 98.75 310 ALA B C 1
ATOM 5568 O O . ALA B 1 310 ? 16 -1.965 -16.031 1 98.75 310 ALA B O 1
ATOM 5569 N N . THR B 1 311 ? 17.922 -1.4 -17.016 1 98.44 311 THR B N 1
ATOM 5570 C CA . THR B 1 311 ? 17.344 -0.309 -17.781 1 98.44 311 THR B CA 1
ATOM 5571 C C . THR B 1 311 ? 16.328 -0.841 -18.797 1 98.44 311 THR B C 1
ATOM 5573 O O . THR B 1 311 ? 16.469 -1.965 -19.281 1 98.44 311 THR B O 1
ATOM 5576 N N . GLY B 1 312 ? 15.312 -0.137 -19.047 1 98.56 312 GLY B N 1
ATOM 5577 C CA . GLY B 1 312 ? 14.438 -0.35 -20.188 1 98.56 312 GLY B CA 1
ATOM 5578 C C . GLY B 1 312 ? 13.406 -1.435 -19.953 1 98.56 312 GLY B C 1
ATOM 5579 O O . GLY B 1 312 ? 12.766 -1.907 -20.891 1 98.56 312 GLY B O 1
ATOM 5580 N N . GLY B 1 313 ? 13.25 -1.896 -18.75 1 98.69 313 GLY B N 1
ATOM 5581 C CA . GLY B 1 313 ? 12.25 -2.916 -18.453 1 98.69 313 GLY B CA 1
ATOM 5582 C C . GLY B 1 313 ? 10.828 -2.414 -18.609 1 98.69 313 GLY B C 1
ATOM 5583 O O . GLY B 1 313 ? 10.523 -1.278 -18.234 1 98.69 313 GLY B O 1
ATOM 5584 N N . VAL B 1 314 ? 9.93 -3.238 -19.188 1 98.81 314 VAL B N 1
ATOM 5585 C CA . VAL B 1 314 ? 8.508 -2.93 -19.297 1 98.81 314 VAL B CA 1
ATOM 5586 C C . VAL B 1 314 ? 7.688 -3.969 -18.547 1 98.81 314 VAL B C 1
ATOM 5588 O O . VAL B 1 314 ? 7.895 -5.176 -18.703 1 98.81 314 VAL B O 1
ATOM 5591 N N . GLY B 1 315 ? 6.879 -3.559 -17.656 1 98.75 315 GLY B N 1
ATOM 5592 C CA . GLY B 1 315 ? 5.984 -4.434 -16.922 1 98.75 315 GLY B CA 1
ATOM 5593 C C . GLY B 1 315 ? 4.523 -4.047 -17.047 1 98.75 315 GLY B C 1
ATOM 5594 O O . GLY B 1 315 ? 4.172 -2.869 -16.938 1 98.75 315 GLY B O 1
ATOM 5595 N N . ARG B 1 316 ? 3.662 -4.918 -17.391 1 98.81 316 ARG B N 1
ATOM 5596 C CA . ARG B 1 316 ? 2.209 -4.777 -17.391 1 98.81 316 ARG B CA 1
ATOM 5597 C C . ARG B 1 316 ? 1.556 -5.848 -16.531 1 98.81 316 ARG B C 1
ATOM 5599 O O . ARG B 1 316 ? 1.607 -7.035 -16.844 1 98.81 316 ARG B O 1
ATOM 5606 N N . GLU B 1 317 ? 0.99 -5.488 -15.398 1 98.81 317 GLU B N 1
ATOM 5607 C CA . GLU B 1 317 ? 0.379 -6.406 -14.445 1 98.81 317 GLU B CA 1
ATOM 5608 C C . GLU B 1 317 ? -1.088 -6.059 -14.203 1 98.81 317 GLU B C 1
ATOM 5610 O O . GLU B 1 317 ? -1.413 -4.926 -13.852 1 98.81 317 GLU B O 1
ATOM 5615 N N . MET B 1 318 ? -1.955 -6.977 -14.422 1 98.81 318 MET B N 1
ATOM 5616 C CA . MET B 1 318 ? -3.389 -6.738 -14.289 1 98.81 318 MET B CA 1
ATOM 5617 C C . MET B 1 318 ? -4.051 -7.852 -13.484 1 98.81 318 MET B C 1
ATOM 5619 O O . MET B 1 318 ? -3.953 -9.023 -13.836 1 98.81 318 MET B O 1
ATOM 5623 N N . PHE B 1 319 ? -4.734 -7.484 -12.461 1 98.88 319 PHE B N 1
ATOM 5624 C CA . PHE B 1 319 ? -5.441 -8.438 -11.609 1 98.88 319 PHE B CA 1
ATOM 5625 C C . PHE B 1 319 ? -6.918 -8.07 -11.492 1 98.88 319 PHE B C 1
ATOM 5627 O O . PHE B 1 319 ? -7.254 -6.961 -11.078 1 98.88 319 PHE B O 1
ATOM 5634 N N . LYS B 1 320 ? -7.75 -9.008 -11.922 1 98.81 320 LYS B N 1
ATOM 5635 C CA . LYS B 1 320 ? -9.195 -8.852 -11.859 1 98.81 320 LYS B CA 1
ATOM 5636 C C . LYS B 1 320 ? -9.812 -9.812 -10.844 1 98.81 320 LYS B C 1
ATOM 5638 O O . LYS B 1 320 ? -9.609 -11.031 -10.93 1 98.81 320 LYS B O 1
ATOM 5643 N N . THR B 1 321 ? -10.578 -9.273 -9.867 1 98.81 321 THR B N 1
ATOM 5644 C CA . THR B 1 321 ? -11.195 -10.109 -8.852 1 98.81 321 THR B CA 1
ATOM 5645 C C . THR B 1 321 ? -12.711 -9.898 -8.828 1 98.81 321 THR B C 1
ATOM 5647 O O . THR B 1 321 ? -13.18 -8.758 -8.82 1 98.81 321 THR B O 1
ATOM 5650 N N . VAL B 1 322 ? -13.422 -10.953 -8.867 1 98.44 322 VAL B N 1
ATOM 5651 C CA . VAL B 1 322 ? -14.867 -10.938 -8.672 1 98.44 322 VAL B CA 1
ATOM 5652 C C . VAL B 1 322 ? -15.219 -11.641 -7.359 1 98.44 322 VAL B C 1
ATOM 5654 O O . VAL B 1 322 ? -14.781 -12.766 -7.113 1 98.44 322 VAL B O 1
ATOM 5657 N N . ILE B 1 323 ? -16.016 -10.992 -6.535 1 97.69 323 ILE B N 1
ATOM 5658 C CA . ILE B 1 323 ? -16.328 -11.531 -5.219 1 97.69 323 ILE B CA 1
ATOM 5659 C C . ILE B 1 323 ? -17.844 -11.688 -5.074 1 97.69 323 ILE B C 1
ATOM 5661 O O . ILE B 1 323 ? -18.594 -10.727 -5.234 1 97.69 323 ILE B O 1
ATOM 5665 N N . ASP B 1 324 ? -18.219 -12.844 -4.844 1 95.56 324 ASP B N 1
ATOM 5666 C CA . ASP B 1 324 ? -19.609 -13.164 -4.52 1 95.56 324 ASP B CA 1
ATOM 5667 C C . ASP B 1 324 ? -19.75 -13.594 -3.062 1 95.56 324 ASP B C 1
ATOM 5669 O O . ASP B 1 324 ? -18.828 -14.188 -2.494 1 95.56 324 ASP B O 1
ATOM 5673 N N . GLY B 1 325 ? -20.844 -13.266 -2.475 1 94.12 325 GLY B N 1
ATOM 5674 C CA . GLY B 1 325 ? -21.125 -13.656 -1.104 1 94.12 325 GLY B CA 1
ATOM 5675 C C . GLY B 1 325 ? -20.141 -13.086 -0.103 1 94.12 325 GLY B C 1
ATOM 5676 O O . GLY B 1 325 ? -19.797 -11.906 -0.169 1 94.12 325 GLY B O 1
ATOM 5677 N N . ASP B 1 326 ? -19.672 -13.844 0.917 1 95.5 326 ASP B N 1
ATOM 5678 C CA . ASP B 1 326 ? -18.859 -13.391 2.041 1 95.5 326 ASP B CA 1
ATOM 5679 C C . ASP B 1 326 ? -17.375 -13.695 1.81 1 95.5 326 ASP B C 1
ATOM 5681 O O . ASP B 1 326 ? -16.625 -13.898 2.764 1 95.5 326 ASP B O 1
ATOM 5685 N N . SER B 1 327 ? -17 -13.766 0.57 1 97.56 327 SER B N 1
ATOM 5686 C CA . SER B 1 327 ? -15.625 -14.102 0.217 1 97.56 327 SER B CA 1
ATOM 5687 C C . SER B 1 327 ? -14.711 -12.891 0.33 1 97.56 327 SER B C 1
ATOM 5689 O O . SER B 1 327 ? -15.188 -11.758 0.477 1 97.56 327 SER B O 1
ATOM 5691 N N . THR B 1 328 ? -13.414 -13.094 0.379 1 98.12 328 THR B N 1
ATOM 5692 C CA . THR B 1 328 ? -12.406 -12.047 0.535 1 98.12 328 THR B CA 1
ATOM 5693 C C . THR B 1 328 ? -11.375 -12.125 -0.583 1 98.12 328 THR B C 1
ATOM 5695 O O . THR B 1 328 ? -10.734 -13.156 -0.776 1 98.12 328 THR B O 1
ATOM 5698 N N . GLY B 1 329 ? -11.258 -11.094 -1.319 1 98.75 329 GLY B N 1
ATOM 5699 C CA . GLY B 1 329 ? -10.172 -10.938 -2.268 1 98.75 329 GLY B CA 1
ATOM 5700 C C . GLY B 1 329 ? -9.023 -10.102 -1.724 1 98.75 329 GLY B C 1
ATOM 5701 O O . GLY B 1 329 ? -9.25 -9.125 -0.997 1 98.75 329 GLY B O 1
ATOM 5702 N N . VAL B 1 330 ? -7.797 -10.484 -1.966 1 98.88 330 VAL B N 1
ATOM 5703 C CA . VAL B 1 330 ? -6.605 -9.758 -1.543 1 98.88 330 VAL B CA 1
ATOM 5704 C C . VAL B 1 330 ? -5.664 -9.57 -2.73 1 98.88 330 VAL B C 1
ATOM 5706 O O . VAL B 1 330 ? -5.391 -10.516 -3.471 1 98.88 330 VAL B O 1
ATOM 5709 N N . PHE B 1 331 ? -5.277 -8.367 -2.98 1 98.81 331 PHE B N 1
ATOM 5710 C CA . PHE B 1 331 ? -4.176 -8.086 -3.889 1 98.81 331 PHE B CA 1
ATOM 5711 C C . PHE B 1 331 ? -3.113 -7.234 -3.201 1 98.81 331 PHE B C 1
ATOM 5713 O O . PHE B 1 331 ? -3.412 -6.152 -2.689 1 98.81 331 PHE B O 1
ATOM 5720 N N . GLN B 1 332 ? -1.905 -7.715 -3.139 1 98.38 332 GLN B N 1
ATOM 5721 C CA . GLN B 1 332 ? -0.734 -6.957 -2.713 1 98.38 332 GLN B CA 1
ATOM 5722 C C . GLN B 1 332 ? 0.337 -6.941 -3.801 1 98.38 332 GLN B C 1
ATOM 5724 O O . GLN B 1 332 ? 0.846 -7.992 -4.191 1 98.38 332 GLN B O 1
ATOM 5729 N N . GLY B 1 333 ? 0.633 -5.793 -4.312 1 98.31 333 GLY B N 1
ATOM 5730 C CA . GLY B 1 333 ? 1.637 -5.652 -5.355 1 98.31 333 GLY B CA 1
ATOM 5731 C C . GLY B 1 333 ? 2.674 -4.59 -5.051 1 98.31 333 GLY B C 1
ATOM 5732 O O . GLY B 1 333 ? 2.354 -3.555 -4.461 1 98.31 333 GLY B O 1
ATOM 5733 N N . LYS B 1 334 ? 3.879 -4.809 -5.438 1 98.25 334 LYS B N 1
ATOM 5734 C CA . LYS B 1 334 ? 4.945 -3.822 -5.27 1 98.25 334 LYS B CA 1
ATOM 5735 C C . LYS B 1 334 ? 5.848 -3.773 -6.5 1 98.25 334 LYS B C 1
ATOM 5737 O O . LYS B 1 334 ? 6.316 -4.809 -6.973 1 98.25 334 LYS B O 1
ATOM 5742 N N . ILE B 1 335 ? 6.008 -2.643 -7.039 1 98.81 335 ILE B N 1
ATOM 5743 C CA . ILE B 1 335 ? 7.023 -2.398 -8.062 1 98.81 335 ILE B CA 1
ATOM 5744 C C . ILE B 1 335 ? 8.203 -1.645 -7.445 1 98.81 335 ILE B C 1
ATOM 5746 O O . ILE B 1 335 ? 8.016 -0.609 -6.801 1 98.81 335 ILE B O 1
ATOM 5750 N N . ILE B 1 336 ? 9.344 -2.184 -7.598 1 98.75 336 ILE B N 1
ATOM 5751 C CA . ILE B 1 336 ? 10.586 -1.515 -7.23 1 98.75 336 ILE B CA 1
ATOM 5752 C C . ILE B 1 336 ? 11.367 -1.148 -8.492 1 98.75 336 ILE B C 1
ATOM 5754 O O . ILE B 1 336 ? 11.609 -2.002 -9.344 1 98.75 336 ILE B O 1
ATOM 5758 N N . VAL B 1 337 ? 11.703 0.062 -8.609 1 98.5 337 VAL B N 1
ATOM 5759 C CA . VAL B 1 337 ? 12.594 0.49 -9.688 1 98.5 337 VAL B CA 1
ATOM 5760 C C . VAL B 1 337 ? 13.922 0.959 -9.102 1 98.5 337 VAL B C 1
ATOM 5762 O O . VAL B 1 337 ? 14.016 2.055 -8.539 1 98.5 337 VAL B O 1
ATOM 5765 N N . ARG B 1 338 ? 14.914 0.118 -9.234 1 97.88 338 ARG B N 1
ATOM 5766 C CA . ARG B 1 338 ? 16.234 0.448 -8.695 1 97.88 338 ARG B CA 1
ATOM 5767 C C . ARG B 1 338 ? 16.828 1.662 -9.406 1 97.88 338 ARG B C 1
ATOM 5769 O O . ARG B 1 338 ? 16.391 2.021 -10.5 1 97.88 338 ARG B O 1
ATOM 5776 N N . GLN B 1 339 ? 17.797 2.266 -8.812 1 96.44 339 GLN B N 1
ATOM 5777 C CA . GLN B 1 339 ? 18.391 3.498 -9.32 1 96.44 339 GLN B CA 1
ATOM 5778 C C . GLN B 1 339 ? 18.906 3.309 -10.75 1 96.44 339 GLN B C 1
ATOM 5780 O O . GLN B 1 339 ? 18.734 4.188 -11.594 1 96.44 339 GLN B O 1
ATOM 5785 N N . VAL B 1 340 ? 19.469 2.164 -11.055 1 96.94 340 VAL B N 1
ATOM 5786 C CA . VAL B 1 340 ? 20.094 1.916 -12.352 1 96.94 340 VAL B CA 1
ATOM 5787 C C . VAL B 1 340 ? 19.016 1.636 -13.398 1 96.94 340 VAL B C 1
ATOM 5789 O O . VAL B 1 340 ? 19.281 1.698 -14.602 1 96.94 340 VAL B O 1
ATOM 5792 N N . ALA B 1 341 ? 17.828 1.272 -13.008 1 97.69 341 ALA B N 1
ATOM 5793 C CA . ALA B 1 341 ? 16.781 0.797 -13.914 1 97.69 341 ALA B CA 1
ATOM 5794 C C . ALA B 1 341 ? 16.094 1.964 -14.609 1 97.69 341 ALA B C 1
ATOM 5796 O O . ALA B 1 341 ? 14.859 2.057 -14.602 1 97.69 341 ALA B O 1
ATOM 5797 N N . GLN B 1 342 ? 16.828 2.752 -15.203 1 96.56 342 GLN B N 1
ATOM 5798 C CA . GLN B 1 342 ? 16.312 3.887 -15.969 1 96.56 342 GLN B CA 1
ATOM 5799 C C . GLN B 1 342 ? 15.453 3.416 -17.141 1 96.56 342 GLN B C 1
ATOM 5801 O O . GLN B 1 342 ? 15.57 2.275 -17.578 1 96.56 342 GLN B O 1
ATOM 5806 N N . GLN B 1 343 ? 14.492 4.234 -17.594 1 96.88 343 GLN B N 1
ATOM 5807 C CA . GLN B 1 343 ? 13.609 4.004 -18.734 1 96.88 343 GLN B CA 1
ATOM 5808 C C . GLN B 1 343 ? 12.648 2.844 -18.453 1 96.88 343 GLN B C 1
ATOM 5810 O O . GLN B 1 343 ? 12.156 2.213 -19.391 1 96.88 343 GLN B O 1
ATOM 5815 N N . THR B 1 344 ? 12.539 2.541 -17.172 1 98 344 THR B N 1
ATOM 5816 C CA . THR B 1 344 ? 11.539 1.548 -16.812 1 98 344 THR B CA 1
ATOM 5817 C C . THR B 1 344 ? 10.133 2.072 -17.078 1 98 344 THR B C 1
ATOM 5819 O O . THR B 1 344 ? 9.828 3.229 -16.781 1 98 344 THR B O 1
ATOM 5822 N N . ASP B 1 345 ? 9.281 1.312 -17.688 1 98.69 345 ASP B N 1
ATOM 5823 C CA . ASP B 1 345 ? 7.848 1.545 -17.875 1 98.69 345 ASP B CA 1
ATOM 5824 C C . ASP B 1 345 ? 7.023 0.458 -17.188 1 98.69 345 ASP B C 1
ATOM 5826 O O . ASP B 1 345 ? 6.793 -0.608 -17.766 1 98.69 345 ASP B O 1
ATOM 5830 N N . GLY B 1 346 ? 6.652 0.684 -15.953 1 98.56 346 GLY B N 1
ATOM 5831 C CA . GLY B 1 346 ? 5.926 -0.292 -15.148 1 98.56 346 GLY B CA 1
ATOM 5832 C C . GLY B 1 346 ? 4.523 0.159 -14.789 1 98.56 346 GLY B C 1
ATOM 5833 O O . GLY B 1 346 ? 4.34 1.255 -14.25 1 98.56 346 GLY B O 1
ATOM 5834 N N . LYS B 1 347 ? 3.488 -0.588 -15.102 1 98.56 347 LYS B N 1
ATOM 5835 C CA . LYS B 1 347 ? 2.096 -0.307 -14.766 1 98.56 347 LYS B CA 1
ATOM 5836 C C . LYS B 1 347 ? 1.428 -1.522 -14.133 1 98.56 347 LYS B C 1
ATOM 5838 O O . LYS B 1 347 ? 1.6 -2.648 -14.602 1 98.56 347 LYS B O 1
ATOM 5843 N N . MET B 1 348 ? 0.777 -1.319 -13.016 1 98.62 348 MET B N 1
ATOM 5844 C CA . MET B 1 348 ? 0.059 -2.359 -12.281 1 98.62 348 MET B CA 1
ATOM 5845 C C . MET B 1 348 ? -1.371 -1.923 -11.977 1 98.62 348 MET B C 1
ATOM 5847 O O . MET B 1 348 ? -1.614 -0.758 -11.656 1 98.62 348 MET B O 1
ATOM 5851 N N . LYS B 1 349 ? -2.287 -2.826 -12.172 1 98.25 349 LYS B N 1
ATOM 5852 C CA . LYS B 1 349 ? -3.67 -2.498 -11.836 1 98.25 349 LYS B CA 1
ATOM 5853 C C . LYS B 1 349 ? -4.363 -3.672 -11.156 1 98.25 349 LYS B C 1
ATOM 5855 O O . LYS B 1 349 ? -4.141 -4.828 -11.516 1 98.25 349 LYS B O 1
ATOM 5860 N N . SER B 1 350 ? -5.184 -3.422 -10.148 1 98.62 350 SER B N 1
ATOM 5861 C CA . SER B 1 350 ? -6.074 -4.363 -9.477 1 98.62 350 SER B CA 1
ATOM 5862 C C . SER B 1 350 ? -7.504 -3.838 -9.438 1 98.62 350 SER B C 1
ATOM 5864 O O . SER B 1 350 ? -7.77 -2.791 -8.844 1 98.62 350 SER B O 1
ATOM 5866 N N . ASP B 1 351 ? -8.414 -4.512 -10.078 1 98.44 351 ASP B N 1
ATOM 5867 C CA . ASP B 1 351 ? -9.82 -4.137 -10.094 1 98.44 351 ASP B CA 1
ATOM 5868 C C . ASP B 1 351 ? -10.688 -5.227 -9.469 1 98.44 351 ASP B C 1
ATOM 5870 O O . ASP B 1 351 ? -10.445 -6.418 -9.688 1 98.44 351 ASP B O 1
ATOM 5874 N N . CYS B 1 352 ? -11.664 -4.805 -8.727 1 98.44 352 CYS B N 1
ATOM 5875 C CA . CYS B 1 352 ? -12.547 -5.762 -8.062 1 98.44 352 CYS B CA 1
ATOM 5876 C C . CYS B 1 352 ? -14.008 -5.422 -8.312 1 98.44 352 CYS B C 1
ATOM 5878 O O . CYS B 1 352 ? -14.398 -4.25 -8.258 1 98.44 352 CYS B O 1
ATOM 5880 N N . LEU B 1 353 ? -14.742 -6.391 -8.656 1 97.75 353 LEU B N 1
ATOM 5881 C CA . LEU B 1 353 ? -16.203 -6.305 -8.719 1 97.75 353 LEU B CA 1
ATOM 5882 C C . LEU B 1 353 ? -16.828 -7.02 -7.527 1 97.75 353 LEU B C 1
ATOM 5884 O O . LEU B 1 353 ? -16.578 -8.203 -7.297 1 97.75 353 LEU B O 1
ATOM 5888 N N . LEU B 1 354 ? -17.594 -6.305 -6.77 1 97 354 LEU B N 1
ATOM 5889 C CA . LEU B 1 354 ? -18.359 -6.855 -5.656 1 97 354 LEU B CA 1
ATOM 5890 C C . LEU B 1 354 ? -19.797 -7.145 -6.074 1 97 354 LEU B C 1
ATOM 5892 O O . LEU B 1 354 ? -20.578 -6.223 -6.348 1 97 354 LEU B O 1
ATOM 5896 N N . LEU B 1 355 ? -20.125 -8.398 -6.031 1 92.81 355 LEU B N 1
ATOM 5897 C CA . LEU B 1 355 ? -21.422 -8.75 -6.602 1 92.81 355 LEU B CA 1
ATOM 5898 C C . LEU B 1 355 ? -22.531 -8.672 -5.547 1 92.81 355 LEU B C 1
ATOM 5900 O O . LEU B 1 355 ? -23.656 -8.281 -5.855 1 92.81 355 LEU B O 1
ATOM 5904 N N . THR B 1 356 ? -22.234 -9.18 -4.32 1 82.31 356 THR B N 1
ATOM 5905 C CA . THR B 1 356 ? -23.344 -9.219 -3.367 1 82.31 356 THR B CA 1
ATOM 5906 C C . THR B 1 356 ? -22.828 -9.055 -1.939 1 82.31 356 THR B C 1
ATOM 5908 O O . THR B 1 356 ? -21.688 -9.398 -1.643 1 82.31 356 THR B O 1
ATOM 5911 N N . ASP B 1 357 ? -23.688 -8.586 -1.05 1 77.12 357 ASP B N 1
ATOM 5912 C CA . ASP B 1 357 ? -23.938 -8.484 0.386 1 77.12 357 ASP B CA 1
ATOM 5913 C C . ASP B 1 357 ? -22.641 -8.188 1.141 1 77.12 357 ASP B C 1
ATOM 5915 O O . ASP B 1 357 ? -22.516 -7.152 1.8 1 77.12 357 ASP B O 1
ATOM 5919 N N . ASP B 1 358 ? -21.641 -9.289 1.426 1 87.19 358 ASP B N 1
ATOM 5920 C CA . ASP B 1 358 ? -20.656 -9.242 2.502 1 87.19 358 ASP B CA 1
ATOM 5921 C C . ASP B 1 358 ? -19.25 -9.484 1.964 1 87.19 358 ASP B C 1
ATOM 5923 O O . ASP B 1 358 ? -18.359 -9.93 2.699 1 87.19 358 ASP B O 1
ATOM 5927 N N . GLY B 1 359 ? -19.109 -9.18 0.736 1 94.06 359 GLY B N 1
ATOM 5928 C CA . GLY B 1 359 ? -17.781 -9.375 0.179 1 94.06 359 GLY B CA 1
ATOM 5929 C C . GLY B 1 359 ? -16.781 -8.328 0.639 1 94.06 359 GLY B C 1
ATOM 5930 O O . GLY B 1 359 ? -17.172 -7.219 1.012 1 94.06 359 GLY B O 1
ATOM 5931 N N . GLN B 1 360 ? -15.508 -8.734 0.711 1 96.75 360 GLN B N 1
ATOM 5932 C CA . GLN B 1 360 ? -14.43 -7.836 1.119 1 96.75 360 GLN B CA 1
ATOM 5933 C C . GLN B 1 360 ? -13.289 -7.84 0.105 1 96.75 360 GLN B C 1
ATOM 5935 O O . GLN B 1 360 ? -12.961 -8.883 -0.458 1 96.75 360 GLN B O 1
ATOM 5940 N N . MET B 1 361 ? -12.695 -6.691 -0.1 1 98.56 361 MET B N 1
ATOM 5941 C CA . MET B 1 361 ? -11.531 -6.57 -0.971 1 98.56 361 MET B CA 1
ATOM 5942 C C . MET B 1 361 ? -10.438 -5.742 -0.306 1 98.56 361 MET B C 1
ATOM 5944 O O . MET B 1 361 ? -10.695 -4.641 0.178 1 98.56 361 MET B O 1
ATOM 5948 N N . MET B 1 362 ? -9.227 -6.309 -0.208 1 98.62 362 MET B N 1
ATOM 5949 C CA . MET B 1 362 ? -8.031 -5.625 0.289 1 98.62 362 MET B CA 1
ATOM 5950 C C . MET B 1 362 ? -7.043 -5.371 -0.841 1 98.62 362 MET B C 1
ATOM 5952 O O . MET B 1 362 ? -6.582 -6.312 -1.492 1 98.62 362 MET B O 1
ATOM 5956 N N . ASN B 1 363 ? -6.773 -4.121 -1.137 1 98.31 363 ASN B N 1
ATOM 5957 C CA . ASN B 1 363 ? -5.816 -3.73 -2.166 1 98.31 363 ASN B CA 1
ATOM 5958 C C . ASN B 1 363 ? -4.652 -2.938 -1.576 1 98.31 363 ASN B C 1
ATOM 5960 O O . ASN B 1 363 ? -4.863 -1.933 -0.895 1 98.31 363 ASN B O 1
ATOM 5964 N N . LYS B 1 364 ? -3.453 -3.402 -1.83 1 97.25 364 LYS B N 1
ATOM 5965 C CA . LYS B 1 364 ? -2.262 -2.705 -1.357 1 97.25 364 LYS B CA 1
ATOM 5966 C C . LYS B 1 364 ? -1.176 -2.684 -2.43 1 97.25 364 LYS B C 1
ATOM 5968 O O . LYS B 1 364 ? -0.139 -3.334 -2.285 1 97.25 364 LYS B O 1
ATOM 5973 N N . PRO B 1 365 ? -1.331 -1.87 -3.471 1 96.56 365 PRO B N 1
ATOM 5974 C CA . PRO B 1 365 ? -0.237 -1.677 -4.426 1 96.56 365 PRO B CA 1
ATOM 5975 C C . PRO B 1 365 ? 0.776 -0.634 -3.957 1 96.56 365 PRO B C 1
ATOM 5977 O O . PRO B 1 365 ? 0.4 0.363 -3.336 1 96.56 365 PRO B O 1
ATOM 5980 N N . GLU B 1 366 ? 2.021 -0.888 -4.207 1 97.31 366 GLU B N 1
ATOM 5981 C CA . GLU B 1 366 ? 3.113 -0.012 -3.793 1 97.31 366 GLU B CA 1
ATOM 5982 C C . GLU B 1 366 ? 4.062 0.278 -4.953 1 97.31 366 GLU B C 1
ATOM 5984 O O . GLU B 1 366 ? 4.293 -0.585 -5.801 1 97.31 366 GLU B O 1
ATOM 5989 N N . LEU B 1 367 ? 4.559 1.498 -4.992 1 98.06 367 LEU B N 1
ATOM 5990 C CA . LEU B 1 367 ? 5.66 1.892 -5.863 1 98.06 367 LEU B CA 1
ATOM 5991 C C . LEU B 1 367 ? 6.848 2.391 -5.047 1 98.06 367 LEU B C 1
ATOM 5993 O O . LEU B 1 367 ? 6.703 3.289 -4.219 1 98.06 367 LEU B O 1
ATOM 5997 N N . GLU B 1 368 ? 7.977 1.792 -5.145 1 98.25 368 GLU B N 1
ATOM 5998 C CA . GLU B 1 368 ? 9.25 2.322 -4.66 1 98.25 368 GLU B CA 1
ATOM 5999 C C . GLU B 1 368 ? 10.18 2.674 -5.82 1 98.25 368 GLU B C 1
ATOM 6001 O O . GLU B 1 368 ? 10.789 1.79 -6.422 1 98.25 368 GLU B O 1
ATOM 6006 N N . ILE B 1 369 ? 10.266 3.938 -6.105 1 97.81 369 ILE B N 1
ATOM 6007 C CA . ILE B 1 369 ? 10.984 4.41 -7.285 1 97.81 369 ILE B CA 1
ATOM 6008 C C . ILE B 1 369 ? 12.266 5.121 -6.859 1 97.81 369 ILE B C 1
ATOM 6010 O O . ILE B 1 369 ? 12.211 6.168 -6.207 1 97.81 369 ILE B O 1
ATOM 6014 N N . PHE B 1 370 ? 13.406 4.605 -7.289 1 96.06 370 PHE B N 1
ATOM 6015 C CA . PHE B 1 370 ? 14.703 5.18 -6.953 1 96.06 370 PHE B CA 1
ATOM 6016 C C . PHE B 1 370 ? 15.375 5.77 -8.188 1 96.06 370 PHE B C 1
ATOM 6018 O O . PHE B 1 370 ? 16.516 6.219 -8.125 1 96.06 370 PHE B O 1
ATOM 6025 N N . ALA B 1 371 ? 14.695 5.652 -9.336 1 93.25 371 ALA B N 1
ATOM 6026 C CA . ALA B 1 371 ? 15.172 6.168 -10.617 1 93.25 371 ALA B CA 1
ATOM 6027 C C . ALA B 1 371 ? 14.344 7.363 -11.07 1 93.25 371 ALA B C 1
ATOM 6029 O O . ALA B 1 371 ? 13.203 7.531 -10.641 1 93.25 371 ALA B O 1
ATOM 6030 N N . ASP B 1 372 ? 14.859 8.148 -12 1 91.31 372 ASP B N 1
ATOM 6031 C CA . ASP B 1 372 ? 14.172 9.391 -12.344 1 91.31 372 ASP B CA 1
ATOM 6032 C C . ASP B 1 372 ? 13.555 9.312 -13.734 1 91.31 372 ASP B C 1
ATOM 6034 O O . ASP B 1 372 ? 12.539 9.945 -14.008 1 91.31 372 ASP B O 1
ATOM 6038 N N . ASP B 1 373 ? 14.281 8.578 -14.617 1 93.81 373 ASP B N 1
ATOM 6039 C CA . ASP B 1 373 ? 13.75 8.438 -15.969 1 93.81 373 ASP B CA 1
ATOM 6040 C C . ASP B 1 373 ? 12.859 7.203 -16.094 1 93.81 373 ASP B C 1
ATOM 6042 O O . ASP B 1 373 ? 13.258 6.203 -16.688 1 93.81 373 ASP B O 1
ATOM 6046 N N . VAL B 1 374 ? 11.672 7.285 -15.516 1 96.31 374 VAL B N 1
ATOM 6047 C CA . VAL B 1 374 ? 10.758 6.152 -15.492 1 96.31 374 VAL B CA 1
ATOM 6048 C C . VAL B 1 374 ? 9.336 6.625 -15.797 1 96.31 374 VAL B C 1
ATOM 6050 O O . VAL B 1 374 ? 9.062 7.828 -15.781 1 96.31 374 VAL B O 1
ATOM 6053 N N . ALA B 1 375 ? 8.438 5.836 -16.203 1 96.69 375 ALA B N 1
ATOM 6054 C CA . ALA B 1 375 ? 6.984 5.992 -16.281 1 96.69 375 ALA B CA 1
ATOM 6055 C C . ALA B 1 375 ? 6.27 4.859 -15.547 1 96.69 375 ALA B C 1
ATOM 6057 O O . ALA B 1 375 ? 5.934 3.838 -16.156 1 96.69 375 ALA B O 1
ATOM 6058 N N . CYS B 1 376 ? 6.047 5.082 -14.297 1 97.69 376 CYS B N 1
ATOM 6059 C CA . CYS B 1 376 ? 5.469 4.016 -13.484 1 97.69 376 CYS B CA 1
ATOM 6060 C C . CYS B 1 376 ? 4.148 4.457 -12.867 1 97.69 376 CYS B C 1
ATOM 6062 O O . CYS B 1 376 ? 3.938 5.648 -12.617 1 97.69 376 CYS B O 1
ATOM 6064 N N . GLY B 1 377 ? 3.324 3.557 -12.641 1 97.88 377 GLY B N 1
ATOM 6065 C CA . GLY B 1 377 ? 2.055 3.828 -11.984 1 97.88 377 GLY B CA 1
ATOM 6066 C C . GLY B 1 377 ? 1.326 2.57 -11.555 1 97.88 377 GLY B C 1
ATOM 6067 O O . GLY B 1 377 ? 1.703 1.463 -11.938 1 97.88 377 GLY B O 1
ATOM 6068 N N . HIS B 1 378 ? 0.406 2.73 -10.688 1 97.94 378 HIS B N 1
ATOM 6069 C CA . HIS B 1 378 ? -0.518 1.654 -10.344 1 97.94 378 HIS B CA 1
ATOM 6070 C C . HIS B 1 378 ? -1.916 2.195 -10.07 1 97.94 378 HIS B C 1
ATOM 6072 O O . HIS B 1 378 ? -2.09 3.396 -9.852 1 97.94 378 HIS B O 1
ATOM 6078 N N . GLY B 1 379 ? -2.889 1.363 -10.164 1 97.44 379 GLY B N 1
ATOM 6079 C CA . GLY B 1 379 ? -4.273 1.687 -9.852 1 97.44 379 GLY B CA 1
ATOM 6080 C C . GLY B 1 379 ? -5.027 0.538 -9.211 1 97.44 379 GLY B C 1
ATOM 6081 O O . GLY B 1 379 ? -4.699 -0.629 -9.438 1 97.44 379 GLY B O 1
ATOM 6082 N N . ALA B 1 380 ? -5.953 0.849 -8.422 1 98.38 380 ALA B N 1
ATOM 6083 C CA . ALA B 1 380 ? -6.875 -0.122 -7.836 1 98.38 380 ALA B CA 1
ATOM 6084 C C . ALA B 1 380 ? -8.297 0.431 -7.785 1 98.38 380 ALA B C 1
ATOM 6086 O O . ALA B 1 380 ? -8.5 1.609 -7.484 1 98.38 380 ALA B O 1
ATOM 6087 N N . THR B 1 381 ? -9.266 -0.332 -8.148 1 97.75 381 THR B N 1
ATOM 6088 C CA . THR B 1 381 ? -10.672 0.028 -8.039 1 97.75 381 THR B CA 1
ATOM 6089 C C . THR B 1 381 ? -11.469 -1.101 -7.387 1 97.75 381 THR B C 1
ATOM 6091 O O . THR B 1 381 ? -11.078 -2.268 -7.469 1 97.75 381 THR B O 1
ATOM 6094 N N . CYS B 1 382 ? -12.453 -0.809 -6.688 1 97.44 382 CYS B N 1
ATOM 6095 C CA . CYS B 1 382 ? -13.398 -1.742 -6.086 1 97.44 382 CYS B CA 1
ATOM 6096 C C . CYS B 1 382 ? -14.812 -1.171 -6.098 1 97.44 382 CYS B C 1
ATOM 6098 O O . CYS B 1 382 ? -15.039 -0.051 -5.637 1 97.44 382 CYS B O 1
ATOM 6100 N N . GLY B 1 383 ? -15.766 -1.933 -6.594 1 95.75 383 GLY B N 1
ATOM 6101 C CA . GLY B 1 383 ? -17.141 -1.438 -6.602 1 95.75 383 GLY B CA 1
ATOM 6102 C C . GLY B 1 383 ? -18.141 -2.455 -7.121 1 95.75 383 GLY B C 1
ATOM 6103 O O . GLY B 1 383 ? -17.766 -3.576 -7.473 1 95.75 383 GLY B O 1
ATOM 6104 N N . ALA B 1 384 ? -19.375 -2.041 -7.121 1 93.62 384 ALA B N 1
ATOM 6105 C CA . ALA B 1 384 ? -20.469 -2.865 -7.652 1 93.62 384 ALA B CA 1
ATOM 6106 C C . ALA B 1 384 ? -20.531 -2.76 -9.172 1 93.62 384 ALA B C 1
ATOM 6108 O O . ALA B 1 384 ? -19.906 -1.885 -9.773 1 93.62 384 ALA B O 1
ATOM 6109 N N . PRO B 1 385 ? -21.219 -3.789 -9.797 1 91.5 385 PRO B N 1
ATOM 6110 C CA . PRO B 1 385 ? -21.422 -3.666 -11.242 1 91.5 385 PRO B CA 1
ATOM 6111 C C . PRO B 1 385 ? -22.125 -2.363 -11.625 1 91.5 385 PRO B C 1
ATOM 6113 O O . PRO B 1 385 ? -22.938 -1.849 -10.867 1 91.5 385 PRO B O 1
ATOM 6116 N N . ASP B 1 386 ? -21.766 -1.9 -12.766 1 90.75 386 ASP B N 1
ATOM 6117 C CA . ASP B 1 386 ? -22.359 -0.674 -13.289 1 90.75 386 ASP B CA 1
ATOM 6118 C C . ASP B 1 386 ? -23.859 -0.837 -13.484 1 90.75 386 ASP B C 1
ATOM 6120 O O . ASP B 1 386 ? -24.297 -1.522 -14.406 1 90.75 386 ASP B O 1
ATOM 6124 N N . GLU B 1 387 ? -24.594 -0.12 -12.781 1 90.12 387 GLU B N 1
ATOM 6125 C CA . GLU B 1 387 ? -26.047 -0.265 -12.805 1 90.12 387 GLU B CA 1
ATOM 6126 C C . GLU B 1 387 ? -26.625 0.234 -14.125 1 90.12 387 GLU B C 1
ATOM 6128 O O . GLU B 1 387 ? -27.625 -0.3 -14.617 1 90.12 387 GLU B O 1
ATOM 6133 N N . ASP B 1 388 ? -26 1.234 -14.664 1 93.62 388 ASP B N 1
ATOM 6134 C CA . ASP B 1 388 ? -26.484 1.753 -15.938 1 93.62 388 ASP B CA 1
ATOM 6135 C C . ASP B 1 388 ? -26.312 0.726 -17.047 1 93.62 388 ASP B C 1
ATOM 6137 O O . ASP B 1 388 ? -27.203 0.546 -17.891 1 93.62 388 ASP B O 1
ATOM 6141 N N . LEU B 1 389 ? -25.156 0.124 -16.984 1 93.31 389 LEU B N 1
ATOM 6142 C CA . LEU B 1 389 ? -24.906 -0.901 -18 1 93.31 389 LEU B CA 1
ATOM 6143 C C . LEU B 1 389 ? -25.812 -2.105 -17.797 1 93.31 389 LEU B C 1
ATOM 6145 O O . LEU B 1 389 ? -26.328 -2.672 -18.766 1 93.31 389 LEU B O 1
ATOM 6149 N N . LEU B 1 390 ? -26 -2.498 -16.562 1 94 390 LEU B N 1
ATOM 6150 C CA . LEU B 1 390 ? -26.906 -3.596 -16.25 1 94 390 LEU B CA 1
ATOM 6151 C C . LEU B 1 390 ? -28.328 -3.277 -16.75 1 94 390 LEU B C 1
ATOM 6153 O O . LEU B 1 390 ? -28.969 -4.113 -17.375 1 94 390 LEU B O 1
ATOM 6157 N N . PHE B 1 391 ? -28.719 -2.072 -16.484 1 95.19 391 PHE B N 1
ATOM 6158 C CA . PHE B 1 391 ? -30.047 -1.637 -16.891 1 95.19 391 PHE B CA 1
ATOM 6159 C C . PHE B 1 391 ? -30.172 -1.66 -18.422 1 95.19 391 PHE B C 1
ATOM 6161 O O . PHE B 1 391 ? -31.188 -2.096 -18.953 1 95.19 391 PHE B O 1
ATOM 6168 N N . TYR B 1 392 ? -29.125 -1.181 -19 1 96.75 392 TYR B N 1
ATOM 6169 C CA . TYR B 1 392 ? -29.109 -1.161 -20.453 1 96.75 392 TYR B CA 1
ATOM 6170 C C . TYR B 1 392 ? -29.281 -2.564 -21.031 1 96.75 392 TYR B C 1
ATOM 6172 O O . TYR B 1 392 ? -30.109 -2.779 -21.922 1 96.75 392 TYR B O 1
ATOM 6180 N N . LEU B 1 393 ? -28.531 -3.549 -20.484 1 96.5 393 LEU B N 1
ATOM 6181 C CA . LEU B 1 393 ? -28.578 -4.93 -20.953 1 96.5 393 LEU B CA 1
ATOM 6182 C C . LEU B 1 393 ? -29.938 -5.551 -20.672 1 96.5 393 LEU B C 1
ATOM 6184 O O . LEU B 1 393 ? -30.484 -6.27 -21.5 1 96.5 393 LEU B O 1
ATOM 6188 N N . MET B 1 394 ? -30.453 -5.215 -19.578 1 96.38 394 MET B N 1
ATOM 6189 C CA . MET B 1 394 ? -31.766 -5.734 -19.203 1 96.38 394 MET B CA 1
ATOM 6190 C C . MET B 1 394 ? -32.844 -5.145 -20.094 1 96.38 394 MET B C 1
ATOM 6192 O O . MET B 1 394 ? -33.812 -5.844 -20.469 1 96.38 394 MET B O 1
ATOM 6196 N N . ALA B 1 395 ? -32.719 -3.922 -20.344 1 97.12 395 ALA B N 1
ATOM 6197 C CA . ALA B 1 395 ? -33.688 -3.256 -21.219 1 97.12 395 ALA B CA 1
ATOM 6198 C C . ALA B 1 395 ? -33.719 -3.902 -22.609 1 97.12 395 ALA B C 1
ATOM 6200 O O . ALA B 1 395 ? -34.719 -3.82 -23.328 1 97.12 395 ALA B O 1
ATOM 6201 N N . ARG B 1 396 ? -32.688 -4.527 -23 1 95.94 396 ARG B N 1
ATOM 6202 C CA . ARG B 1 396 ? -32.625 -5.219 -24.281 1 95.94 396 ARG B CA 1
ATOM 6203 C C . ARG B 1 396 ? -33.125 -6.648 -24.172 1 95.94 396 ARG B C 1
ATOM 6205 O O . ARG B 1 396 ? -32.969 -7.453 -25.094 1 95.94 396 ARG B O 1
ATOM 6212 N N . GLY B 1 397 ? -33.656 -6.98 -23.016 1 96.06 397 GLY B N 1
ATOM 6213 C CA . GLY B 1 397 ? -34.406 -8.234 -22.891 1 96.06 397 GLY B CA 1
ATOM 6214 C C . GLY B 1 397 ? -33.625 -9.305 -22.156 1 96.06 397 GLY B C 1
ATOM 6215 O O . GLY B 1 397 ? -34.094 -10.438 -22.031 1 96.06 397 GLY B O 1
ATOM 6216 N N . LEU B 1 398 ? -32.5 -9 -21.625 1 96.44 398 LEU B N 1
ATOM 6217 C CA . LEU B 1 398 ? -31.703 -10.008 -20.906 1 96.44 398 LEU B CA 1
ATOM 6218 C C . LEU B 1 398 ? -32.125 -10.07 -19.453 1 96.44 398 LEU B C 1
ATOM 6220 O O . LEU B 1 398 ? -32.312 -9.039 -18.797 1 96.44 398 LEU B O 1
ATOM 6224 N N . PRO B 1 399 ? -32.406 -11.273 -18.969 1 95 399 PRO B N 1
ATOM 6225 C CA . PRO B 1 399 ? -32.594 -11.383 -17.516 1 95 399 PRO B CA 1
ATOM 6226 C C . PRO B 1 399 ? -31.375 -10.852 -16.734 1 95 399 PRO B C 1
ATOM 6228 O O . PRO B 1 399 ? -30.25 -10.906 -17.219 1 95 399 PRO B O 1
ATOM 6231 N N . ARG B 1 400 ? -31.609 -10.445 -15.539 1 91.31 400 ARG B N 1
ATOM 6232 C CA . ARG B 1 400 ? -30.578 -9.82 -14.719 1 91.31 400 ARG B CA 1
ATOM 6233 C C . ARG B 1 400 ? -29.375 -10.742 -14.555 1 91.31 400 ARG B C 1
ATOM 6235 O O . ARG B 1 400 ? -28.234 -10.312 -14.688 1 91.31 400 ARG B O 1
ATOM 6242 N N . ALA B 1 401 ? -29.688 -11.969 -14.32 1 90.69 401 ALA B N 1
ATOM 6243 C CA . ALA B 1 401 ? -28.609 -12.93 -14.094 1 90.69 401 ALA B CA 1
ATOM 6244 C C . ALA B 1 401 ? -27.719 -13.055 -15.32 1 90.69 401 ALA B C 1
ATOM 6246 O O . ALA B 1 401 ? -26.5 -13.156 -15.203 1 90.69 401 ALA B O 1
ATOM 6247 N N . THR B 1 402 ? -28.312 -13.109 -16.391 1 93.81 402 THR B N 1
ATOM 6248 C CA . THR B 1 402 ? -27.562 -13.195 -17.641 1 93.81 402 THR B CA 1
ATOM 6249 C C . THR B 1 402 ? -26.766 -11.93 -17.891 1 93.81 402 THR B C 1
ATOM 6251 O O . THR B 1 402 ? -25.609 -11.992 -18.312 1 93.81 402 THR B O 1
ATOM 6254 N N . ALA B 1 403 ? -27.391 -10.781 -17.688 1 94.5 403 ALA B N 1
ATOM 6255 C CA . ALA B 1 403 ? -26.719 -9.492 -17.844 1 94.5 403 ALA B CA 1
ATOM 6256 C C . ALA B 1 403 ? -25.5 -9.398 -16.938 1 94.5 403 ALA B C 1
ATOM 6258 O O . ALA B 1 403 ? -24.422 -8.992 -17.391 1 94.5 403 ALA B O 1
ATOM 6259 N N . GLU B 1 404 ? -25.656 -9.734 -15.758 1 92.56 404 GLU B N 1
ATOM 6260 C CA . GLU B 1 404 ? -24.562 -9.727 -14.797 1 92.56 404 GLU B CA 1
ATOM 6261 C C . GLU B 1 404 ? -23.438 -10.664 -15.234 1 92.56 404 GLU B C 1
ATOM 6263 O O . GLU B 1 404 ? -22.266 -10.32 -15.117 1 92.56 404 GLU B O 1
ATOM 6268 N N . SER B 1 405 ? -23.828 -11.805 -15.672 1 94.62 405 SER B N 1
ATOM 6269 C CA . SER B 1 405 ? -22.844 -12.766 -16.141 1 94.62 405 SER B CA 1
ATOM 6270 C C . SER B 1 405 ? -22.016 -12.203 -17.297 1 94.62 405 SER B C 1
ATOM 6272 O O . SER B 1 405 ? -20.797 -12.414 -17.359 1 94.62 405 SER B O 1
ATOM 6274 N N . LEU B 1 406 ? -22.656 -11.508 -18.172 1 95.19 406 LEU B N 1
ATOM 6275 C CA . LEU B 1 406 ? -21.953 -10.891 -19.297 1 95.19 406 LEU B CA 1
ATOM 6276 C C . LEU B 1 406 ? -20.984 -9.82 -18.812 1 95.19 406 LEU B C 1
ATOM 6278 O O . LEU B 1 406 ? -19.859 -9.719 -19.328 1 95.19 406 LEU B O 1
ATOM 6282 N N . LEU B 1 407 ? -21.453 -9.07 -17.859 1 95.06 407 LEU B N 1
ATOM 6283 C CA . LEU B 1 407 ? -20.594 -8.039 -17.297 1 95.06 407 LEU B CA 1
ATOM 6284 C C . LEU B 1 407 ? -19.375 -8.648 -16.625 1 95.06 407 LEU B C 1
ATOM 6286 O O . LEU B 1 407 ? -18.25 -8.172 -16.797 1 95.06 407 LEU B O 1
ATOM 6290 N N . VAL B 1 408 ? -19.578 -9.664 -15.891 1 95.81 408 VAL B N 1
ATOM 6291 C CA . VAL B 1 408 ? -18.5 -10.344 -15.172 1 95.81 408 VAL B CA 1
ATOM 6292 C C . VAL B 1 408 ? -17.516 -10.953 -16.172 1 95.81 408 VAL B C 1
ATOM 6294 O O . VAL B 1 408 ? -16.297 -10.844 -16.016 1 95.81 408 VAL B O 1
ATOM 6297 N N . GLN B 1 409 ? -18.016 -11.594 -17.172 1 96.31 409 GLN B N 1
ATOM 6298 C CA . GLN B 1 409 ? -17.188 -12.195 -18.219 1 96.31 409 GLN B CA 1
ATOM 6299 C C . GLN B 1 409 ? -16.312 -11.148 -18.906 1 96.31 409 GLN B C 1
ATOM 6301 O O . GLN B 1 409 ? -15.125 -11.375 -19.141 1 96.31 409 GLN B O 1
ATOM 6306 N N . ALA B 1 410 ? -16.906 -10.055 -19.25 1 96 410 ALA B N 1
ATOM 6307 C CA . ALA B 1 410 ? -16.172 -8.961 -19.875 1 96 410 ALA B CA 1
ATOM 6308 C C . ALA B 1 410 ? -15.094 -8.422 -18.938 1 96 410 ALA B C 1
ATOM 6310 O O . ALA B 1 410 ? -13.977 -8.117 -19.375 1 96 410 ALA B O 1
ATOM 6311 N N . PHE B 1 411 ? -15.484 -8.289 -17.656 1 97.81 411 PHE B N 1
ATOM 6312 C CA . PHE B 1 411 ? -14.594 -7.742 -16.641 1 97.81 411 PHE B CA 1
ATOM 6313 C C . PHE B 1 411 ? -13.359 -8.617 -16.484 1 97.81 411 PHE B C 1
ATOM 6315 O O . PHE B 1 411 ? -12.227 -8.148 -16.625 1 97.81 411 PHE B O 1
ATOM 6322 N N . VAL B 1 412 ? -13.492 -9.961 -16.25 1 97.81 412 VAL B N 1
ATOM 6323 C CA . VAL B 1 412 ? -12.367 -10.852 -16 1 97.81 412 VAL B CA 1
ATOM 6324 C C . VAL B 1 412 ? -11.711 -11.242 -17.328 1 97.81 412 VAL B C 1
ATOM 6326 O O . VAL B 1 412 ? -10.531 -11.594 -17.359 1 97.81 412 VAL B O 1
ATOM 6329 N N . GLY B 1 413 ? -12.469 -11.188 -18.406 1 97.12 413 GLY B N 1
ATOM 6330 C CA . GLY B 1 413 ? -11.953 -11.516 -19.734 1 97.12 413 GLY B CA 1
ATOM 6331 C C . GLY B 1 413 ? -10.758 -10.664 -20.125 1 97.12 413 GLY B C 1
ATOM 6332 O O . GLY B 1 413 ? -9.875 -11.125 -20.859 1 97.12 413 GLY B O 1
ATOM 6333 N N . GLU B 1 414 ? -10.734 -9.445 -19.656 1 96.75 414 GLU B N 1
ATOM 6334 C CA . GLU B 1 414 ? -9.625 -8.547 -19.953 1 96.75 414 GLU B CA 1
ATOM 6335 C C . GLU B 1 414 ? -8.289 -9.164 -19.547 1 96.75 414 GLU B C 1
ATOM 6337 O O . GLU B 1 414 ? -7.285 -9.016 -20.25 1 96.75 414 GLU B O 1
ATOM 6342 N N . ALA B 1 415 ? -8.227 -9.906 -18.484 1 97.88 415 ALA B N 1
ATOM 6343 C CA . ALA B 1 415 ? -7 -10.516 -17.969 1 97.88 415 ALA B CA 1
ATOM 6344 C C . ALA B 1 415 ? -6.668 -11.789 -18.75 1 97.88 415 ALA B C 1
ATOM 6346 O O . ALA B 1 415 ? -5.508 -12.031 -19.094 1 97.88 415 ALA B O 1
ATOM 6347 N N . VAL B 1 416 ? -7.648 -12.484 -19.094 1 98.12 416 VAL B N 1
ATOM 6348 C CA . VAL B 1 416 ? -7.469 -13.836 -19.625 1 98.12 416 VAL B CA 1
ATOM 6349 C C . VAL B 1 416 ? -7.219 -13.766 -21.125 1 98.12 416 VAL B C 1
ATOM 6351 O O . VAL B 1 416 ? -6.512 -14.609 -21.688 1 98.12 416 VAL B O 1
ATOM 6354 N N . GLU B 1 417 ? -7.691 -12.727 -21.781 1 96.31 417 GLU B N 1
ATOM 6355 C CA . GLU B 1 417 ? -7.57 -12.602 -23.234 1 96.31 417 GLU B CA 1
ATOM 6356 C C . GLU B 1 417 ? -6.121 -12.359 -23.656 1 96.31 417 GLU B C 1
ATOM 6358 O O . GLU B 1 417 ? -5.785 -12.453 -24.828 1 96.31 417 GLU B O 1
ATOM 6363 N N . THR B 1 418 ? -5.266 -12.133 -22.703 1 95.88 418 THR B N 1
ATOM 6364 C CA . THR B 1 418 ? -3.861 -11.875 -23 1 95.88 418 THR B CA 1
ATOM 6365 C C . THR B 1 418 ? -3.098 -13.18 -23.203 1 95.88 418 THR B C 1
ATOM 6367 O O . THR B 1 418 ? -1.964 -13.172 -23.688 1 95.88 418 THR B O 1
ATOM 6370 N N . VAL B 1 419 ? -3.699 -14.336 -22.859 1 98.25 419 VAL B N 1
ATOM 6371 C CA . VAL B 1 419 ? -3.064 -15.625 -23.078 1 98.25 419 VAL B CA 1
ATOM 6372 C C . VAL B 1 419 ? -2.854 -15.844 -24.578 1 98.25 419 VAL B C 1
ATOM 6374 O O . VAL B 1 419 ? -3.816 -15.891 -25.344 1 98.25 419 VAL B O 1
ATOM 6377 N N . THR B 1 420 ? -1.617 -16.047 -24.953 1 97.12 420 THR B N 1
ATOM 6378 C CA . THR B 1 420 ? -1.268 -16.172 -26.359 1 97.12 420 THR B CA 1
ATOM 6379 C C . THR B 1 420 ? -1.653 -17.547 -26.891 1 97.12 420 THR B C 1
ATOM 6381 O O . THR B 1 420 ? -2.092 -17.688 -28.047 1 97.12 420 THR B O 1
ATOM 6384 N N . HIS B 1 421 ? -1.455 -18.625 -26.125 1 97.44 421 HIS B N 1
ATOM 6385 C CA . HIS B 1 421 ? -1.813 -19.984 -26.547 1 97.44 421 HIS B CA 1
ATOM 6386 C C . HIS B 1 421 ? -3.326 -20.141 -26.641 1 97.44 421 HIS B C 1
ATOM 6388 O O . HIS B 1 421 ? -4.016 -20.172 -25.625 1 97.44 421 HIS B O 1
ATOM 6394 N N . GLU B 1 422 ? -3.822 -20.375 -27.781 1 97.38 422 GLU B N 1
ATOM 6395 C CA . GLU B 1 422 ? -5.258 -20.344 -28.047 1 97.38 422 GLU B CA 1
ATOM 6396 C C . GLU B 1 422 ? -5.988 -21.406 -27.234 1 97.38 422 GLU B C 1
ATOM 6398 O O . GLU B 1 422 ? -7.035 -21.125 -26.641 1 97.38 422 GLU B O 1
ATOM 6403 N N . GLY B 1 423 ? -5.441 -22.578 -27.25 1 98.19 423 GLY B N 1
ATOM 6404 C CA . GLY B 1 423 ? -6.07 -23.656 -26.484 1 98.19 423 GLY B CA 1
ATOM 6405 C C . GLY B 1 423 ? -6.141 -23.359 -25 1 98.19 423 GLY B C 1
ATOM 6406 O O . GLY B 1 423 ? -7.172 -23.594 -24.375 1 98.19 423 GLY B O 1
ATOM 6407 N N . ALA B 1 424 ? -5.059 -22.859 -24.453 1 98.5 424 ALA B N 1
ATOM 6408 C CA . ALA B 1 424 ? -5.016 -22.531 -23.031 1 98.5 424 ALA B CA 1
ATOM 6409 C C . ALA B 1 424 ? -6 -21.406 -22.703 1 98.5 424 ALA B C 1
ATOM 6411 O O . ALA B 1 424 ? -6.688 -21.453 -21.688 1 98.5 424 ALA B O 1
ATOM 6412 N N . ARG B 1 425 ? -6.059 -20.375 -23.516 1 98.5 425 ARG B N 1
ATOM 6413 C CA . ARG B 1 425 ? -7 -19.281 -23.328 1 98.5 425 ARG B CA 1
ATOM 6414 C C . ARG B 1 425 ? -8.438 -19.797 -23.281 1 98.5 425 ARG B C 1
ATOM 6416 O O . ARG B 1 425 ? -9.219 -19.375 -22.422 1 98.5 425 ARG B O 1
ATOM 6423 N N . ALA B 1 426 ? -8.75 -20.703 -24.203 1 98.31 426 ALA B N 1
ATOM 6424 C CA 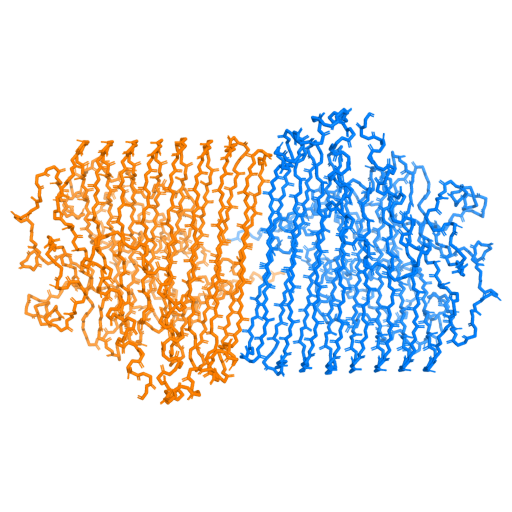. ALA B 1 426 ? -10.102 -21.266 -24.266 1 98.31 426 ALA B CA 1
ATOM 6425 C C . ALA B 1 426 ? -10.445 -22.016 -22.984 1 98.31 426 ALA B C 1
ATOM 6427 O O . ALA B 1 426 ? -11.578 -21.953 -22.516 1 98.31 426 ALA B O 1
ATOM 6428 N N . VAL B 1 427 ? -9.5 -22.672 -22.469 1 98.38 427 VAL B N 1
ATOM 6429 C CA . VAL B 1 427 ? -9.719 -23.406 -21.219 1 98.38 427 VAL B CA 1
ATOM 6430 C C . VAL B 1 427 ? -10.023 -22.438 -20.094 1 98.38 427 VAL B C 1
ATOM 6432 O O . VAL B 1 427 ? -10.945 -22.656 -19.297 1 98.38 427 VAL B O 1
ATOM 6435 N N . LEU B 1 428 ? -9.258 -21.359 -20 1 98.5 428 LEU B N 1
ATOM 6436 C CA . LEU B 1 428 ? -9.508 -20.375 -18.953 1 98.5 428 LEU B CA 1
ATOM 6437 C C . LEU B 1 428 ? -10.883 -19.734 -19.125 1 98.5 428 LEU B C 1
ATOM 6439 O O . LEU B 1 428 ? -11.625 -19.578 -18.141 1 98.5 428 LEU B O 1
ATOM 6443 N N . ILE B 1 429 ? -11.227 -19.406 -20.328 1 97.56 429 ILE B N 1
ATOM 6444 C CA . ILE B 1 429 ? -12.539 -18.828 -20.609 1 97.56 429 ILE B CA 1
ATOM 6445 C C . ILE B 1 429 ? -13.625 -19.812 -20.188 1 97.56 429 ILE B C 1
ATOM 6447 O O . ILE B 1 429 ? -14.625 -19.438 -19.578 1 97.56 429 ILE B O 1
ATOM 6451 N N . GLY B 1 430 ? -13.414 -21.078 -20.562 1 97 430 GLY B N 1
ATOM 6452 C CA . GLY B 1 430 ? -14.344 -22.109 -20.141 1 97 430 GLY B CA 1
ATOM 6453 C C . GLY B 1 430 ? -14.484 -22.203 -18.625 1 97 430 GLY B C 1
ATOM 6454 O O . GLY B 1 430 ? -15.57 -22.453 -18.109 1 97 430 GLY B O 1
ATOM 6455 N N . GLY B 1 431 ? -13.352 -22.047 -17.906 1 96.81 431 GLY B N 1
ATOM 6456 C CA . GLY B 1 431 ? -13.391 -22.047 -16.453 1 96.81 431 GLY B CA 1
ATOM 6457 C C . GLY B 1 431 ? -14.227 -20.906 -15.891 1 96.81 431 GLY B C 1
ATOM 6458 O O . GLY B 1 431 ? -14.969 -21.109 -14.93 1 96.81 431 GLY B O 1
ATOM 6459 N N . ILE B 1 432 ? -14.125 -19.75 -16.484 1 97.62 432 ILE B N 1
ATOM 6460 C CA . ILE B 1 432 ? -14.914 -18.594 -16.062 1 97.62 432 ILE B CA 1
ATOM 6461 C C . ILE B 1 432 ? -16.391 -18.875 -16.297 1 97.62 432 ILE B C 1
ATOM 6463 O O . ILE B 1 432 ? -17.219 -18.641 -15.414 1 97.62 432 ILE B O 1
ATOM 6467 N N . GLU B 1 433 ? -16.719 -19.422 -17.438 1 96.19 433 GLU B N 1
ATOM 6468 C CA . GLU B 1 433 ? -18.109 -19.734 -17.766 1 96.19 433 GLU B CA 1
ATOM 6469 C C . GLU B 1 433 ? -18.688 -20.781 -16.812 1 96.19 433 GLU B C 1
ATOM 6471 O O . GLU B 1 433 ? -19.844 -20.672 -16.422 1 96.19 433 GLU B O 1
ATOM 6476 N N . ALA B 1 434 ? -17.875 -21.734 -16.547 1 95.69 434 ALA B N 1
ATOM 6477 C CA . ALA B 1 434 ? -18.328 -22.766 -15.625 1 95.69 434 ALA B CA 1
ATOM 6478 C C . ALA B 1 434 ? -18.641 -22.172 -14.25 1 95.69 434 ALA B C 1
ATOM 6480 O O . ALA B 1 434 ? -19.625 -22.547 -13.617 1 95.69 434 ALA B O 1
ATOM 6481 N N . TRP B 1 435 ? -17.828 -21.328 -13.797 1 96.06 435 TRP B N 1
ATOM 6482 C CA . TRP B 1 435 ? -18.047 -20.672 -12.516 1 96.06 435 TRP B CA 1
ATOM 6483 C C . TRP B 1 435 ? -19.328 -19.859 -12.531 1 96.06 435 TRP B C 1
ATOM 6485 O O . TRP B 1 435 ? -20.141 -19.938 -11.602 1 96.06 435 TRP B O 1
ATOM 6495 N N . LEU B 1 436 ? -19.578 -19.094 -13.578 1 95.19 436 LEU B N 1
ATOM 6496 C CA . LEU B 1 436 ? -20.781 -18.266 -13.711 1 95.19 436 LEU B CA 1
ATOM 6497 C C . LEU B 1 436 ? -22.031 -19.125 -13.734 1 95.19 436 LEU B C 1
ATOM 6499 O O . LEU B 1 436 ? -23.062 -18.734 -13.156 1 95.19 436 LEU B O 1
ATOM 6503 N N . ALA B 1 437 ? -21.891 -20.234 -14.352 1 93.69 437 ALA B N 1
ATOM 6504 C CA . ALA B 1 437 ? -23.031 -21.156 -14.445 1 93.69 437 ALA B CA 1
ATOM 6505 C C . ALA B 1 437 ? -23.375 -21.75 -13.078 1 93.69 437 ALA B C 1
ATOM 6507 O O . ALA B 1 437 ? -24.531 -22.062 -12.797 1 93.69 437 ALA B O 1
ATOM 6508 N N . SER B 1 438 ? -22.422 -21.859 -12.336 1 90.62 438 SER B N 1
ATOM 6509 C CA . SER B 1 438 ? -22.625 -22.484 -11.031 1 90.62 438 SER B CA 1
ATOM 6510 C C . SER B 1 438 ? -23.203 -21.484 -10.031 1 90.62 438 SER B C 1
ATOM 6512 O O . SER B 1 438 ? -23.703 -21.891 -8.969 1 90.62 438 SER B O 1
ATOM 6514 N N . ARG B 1 439 ? -23.141 -20.203 -10.25 1 83.31 439 ARG B N 1
ATOM 6515 C CA . ARG B 1 439 ? -23.703 -19.172 -9.375 1 83.31 439 ARG B CA 1
ATOM 6516 C C . ARG B 1 439 ? -25.219 -19.172 -9.414 1 83.31 439 ARG B C 1
ATOM 6518 O O . ARG B 1 439 ? -25.875 -18.75 -8.461 1 83.31 439 ARG B O 1
ATOM 6525 N N . GLY B 1 440 ? -25.875 -19.328 -10.68 1 63.5 440 GLY B N 1
ATOM 6526 C CA . GLY B 1 440 ? -27.312 -19.312 -10.883 1 63.5 440 GLY B CA 1
ATOM 6527 C C . GLY B 1 440 ? -28.016 -20.531 -10.289 1 63.5 440 GLY B C 1
ATOM 6528 O O . GLY B 1 440 ? -27.375 -21.547 -10.008 1 63.5 440 GLY B O 1
#

Solvent-accessible surface area (backbone atoms only — not comparable to full-atom values): 41564 Å² total; per-residue (Å²): 127,77,76,76,69,81,78,74,49,64,16,51,51,38,44,52,50,51,44,58,62,49,53,75,71,50,70,85,58,76,81,58,58,27,67,59,24,38,50,51,38,69,73,64,48,61,48,32,51,85,38,74,96,22,49,90,53,38,44,40,75,71,43,62,59,51,48,50,75,45,62,74,62,54,72,67,57,42,53,53,47,55,70,75,53,61,77,63,69,91,39,83,53,36,35,46,29,23,34,34,38,28,73,37,67,93,67,26,38,77,91,59,58,48,76,49,45,48,80,41,50,32,61,58,35,61,75,66,62,44,75,68,61,75,58,55,70,53,28,73,75,52,75,78,30,66,68,53,24,49,25,50,41,54,54,68,25,40,30,39,36,40,35,36,62,57,28,60,51,86,64,27,41,27,42,36,39,37,42,71,81,89,65,60,24,18,31,14,29,43,34,38,39,41,36,22,39,49,11,37,47,48,39,38,37,26,37,36,35,51,69,84,42,48,33,34,45,28,39,36,41,26,31,40,33,23,42,51,8,36,43,37,37,44,35,40,36,47,30,12,62,41,16,44,35,38,35,37,39,26,32,26,30,26,37,42,9,36,40,38,37,36,36,40,37,66,36,20,28,33,29,37,46,35,37,39,38,29,36,63,16,43,47,18,38,39,38,44,27,27,29,35,50,39,43,88,56,17,36,43,33,44,34,40,38,41,39,34,57,16,33,38,26,36,37,46,33,38,35,29,37,38,26,27,42,57,6,35,44,35,39,37,34,36,41,36,31,36,56,71,12,30,54,23,37,36,40,38,36,39,42,36,39,27,71,33,82,50,11,31,42,37,40,40,47,32,39,43,33,39,30,24,52,31,50,33,38,37,37,36,38,40,22,41,72,59,60,68,59,44,48,53,42,33,73,74,69,38,54,65,70,57,31,51,47,51,51,50,48,57,59,37,38,66,35,49,68,68,48,79,54,63,60,61,30,50,48,52,52,49,52,53,51,53,52,55,58,65,72,108,129,77,76,76,69,81,78,74,48,64,16,51,51,39,44,52,52,50,45,59,62,46,54,74,69,50,68,84,60,77,82,59,56,26,68,60,24,40,50,50,38,70,71,65,49,61,49,32,52,86,39,75,96,22,47,88,53,38,43,41,74,71,43,62,60,52,47,51,73,46,62,74,64,54,71,65,58,41,52,55,45,55,70,74,52,60,78,64,70,90,40,82,51,36,37,47,28,22,35,34,37,27,73,37,66,93,67,26,38,76,90,58,58,50,76,50,46,49,80,41,50,32,61,59,34,61,74,65,62,43,74,69,59,76,57,56,70,53,26,74,75,52,75,77,32,64,70,53,25,51,25,50,39,54,54,68,25,38,30,39,34,37,34,37,62,56,27,60,50,86,64,27,39,29,43,36,39,36,42,72,80,90,66,59,22,18,32,14,30,44,34,38,38,41,36,22,39,49,11,36,46,46,37,37,36,26,35,35,37,50,68,83,41,49,33,34,46,29,38,35,41,25,31,39,34,23,41,50,7,36,44,37,37,44,36,40,36,47,31,11,61,41,15,43,36,38,37,37,39,27,29,26,30,25,36,43,9,36,39,38,39,37,38,41,38,68,36,21,28,32,29,38,46,36,37,40,38,29,35,61,15,42,47,19,37,40,37,43,27,27,27,37,51,38,43,88,56,16,34,42,33,44,35,38,38,39,38,34,56,16,33,41,26,35,37,46,33,38,36,29,36,37,26,27,42,58,6,35,42,36,39,38,35,36,42,35,31,36,57,74,13,31,54,23,37,34,41,39,38,39,41,35,40,27,72,34,80,51,12,31,43,38,40,40,47,33,39,41,33,38,31,23,52,30,50,33,36,39,38,37,38,39,22,42,74,58,61,68,60,43,48,53,41,32,72,73,68,38,55,66,69,57,32,50,47,51,50,49,49,58,58,37,40,66,34,51,68,66,48,78,53,63,58,61,32,50,47,54,52,50,51,53,51,51,52,56,60,66,72,108

InterPro domains:
  IPR000825 SUF system FeS cluster assembly, SufBD core domain [PF01458] (185-411)
  IPR037284 SUF system FeS cluster assembly, SufBD superfamily [SSF101960] (22-436)
  IPR045595 SUF system FeS cluster assembly, SufBD, N-terminal [PF19295] (25-174)
  IPR055346 SUF system FeS cluster assembly, SufBD [PTHR43575] (29-428)

Organism: Methylorubrum extorquens (strain ATCC 14718 / DSM 1338 / JCM 2805 / NCIMB 9133 / AM1) (NCBI:txid272630)

Secondary structure (DSSP, 8-state):
---------HHHHHHHHHHHHHHTTS---TTS-HHHHHHHHHHH-S--TTSGGGTT--HHHH--SPPPBPPPPPHHHHHHHHHT--TTTTS--EEEEEETTEE-GGGS-GGGPPTTEEEEEHHHHHHTT-GGGGGSS-SGGGGG-HHHHHHHHT--EEEEEEE-TT---SSPEEEEEE---SS-EEEEEEEEEEEPTT-EEEEEEEEE--TT--EEEEEEEEEEE-TT-EEEEEEEEE--TT-EEEEEEEEEE-TT-EEEEEEEE---SEEEEEEEEEE-STT-EEEEEEEEEE-TT-EEEEEEEEEE-STT-EEEEEEEEEE-TT-EEEEEEEEEE-TT-TT-EEEEEEEEEE-STT-EEEEEEEEEE--SS-EEEEEEEEEPPPHHHHHHHHHTT--HHHHHHHHHHHHHHHHHTT--SHHHHHHHHHHHHHHHHHH-/---------HHHHHHHHHHHHHHTTS---TTS-HHHHHHHHHHH-S--TTSGGGTT--HHHH--SPPPBPPPPPHHHHHHHHHT--TTTTS--EEEEEETTEE-GGGS-GGGPPTTEEEEEHHHHHHTT-GGGGGSS-SGGGGG-HHHHHHHHT--EEEEEEE-TT---SSPEEEEEE---SS-EEEEEEEEEEEPTT-EEEEEEEEE--TT--EEEEEEEEEEE-TT-EEEEEEEEE--TT-EEEEEEEEEE-TT-EEEEEEEE---SEEEEEEEEEE-STT-EEEEEEEEEE-TT-EEEEEEEEEE-STT-EEEEEEEEEE-TT-EEEEEEEEEE-TT-TT-EEEEEEEEEE-STT-EEEEEEEEEE--SS-EEEEEEEEE---HHHHHHHHHTT--HHHHHHHHHHHHHHHHHTT--SHHHHHHHHHHHHHHHHHH-